Protein AF-A0A1Q9NV64-F1 (afdb_monomer_lite)

pLDDT: mean 74.68, std 22.63, range [25.39, 98.94]

Structure (mmCIF, N/CA/C/O backbone):
data_AF-A0A1Q9NV64-F1
#
_entry.id   AF-A0A1Q9NV64-F1
#
loop_
_atom_site.group_PDB
_atom_site.id
_atom_site.type_symbol
_atom_site.label_atom_id
_atom_site.label_alt_id
_atom_site.label_comp_id
_atom_site.label_asym_id
_atom_site.label_entity_id
_atom_site.label_seq_id
_atom_site.pdbx_PDB_ins_code
_atom_site.Cartn_x
_atom_site.Cartn_y
_atom_site.Cartn_z
_atom_site.occupancy
_atom_site.B_iso_or_equiv
_atom_site.auth_seq_id
_atom_site.auth_comp_id
_atom_site.auth_asym_id
_atom_site.auth_atom_id
_atom_site.pdbx_PDB_model_num
ATOM 1 N N . MET A 1 1 ? 34.411 -0.070 59.088 1.00 30.58 1 MET A N 1
ATOM 2 C CA . MET A 1 1 ? 35.707 0.652 59.044 1.00 30.58 1 MET A CA 1
ATOM 3 C C . MET A 1 1 ? 36.078 0.910 57.579 1.00 30.58 1 MET A C 1
ATOM 5 O O . MET A 1 1 ? 35.508 0.248 56.727 1.00 30.58 1 MET A O 1
ATOM 9 N N . LEU A 1 2 ? 36.934 1.897 57.293 1.00 35.44 2 LEU A N 1
ATOM 10 C CA . LEU A 1 2 ? 37.328 2.406 55.958 1.00 35.44 2 LEU A CA 1
ATOM 11 C C . LEU A 1 2 ? 37.189 1.451 54.741 1.00 35.44 2 LEU A C 1
ATOM 13 O O . LEU A 1 2 ? 38.030 0.587 54.530 1.00 35.44 2 LEU A O 1
ATOM 17 N N . ILE A 1 3 ? 36.227 1.749 53.860 1.00 31.08 3 ILE A N 1
ATOM 18 C CA . ILE A 1 3 ? 36.300 1.490 52.408 1.00 31.08 3 ILE A CA 1
ATOM 19 C C . ILE A 1 3 ? 36.183 2.865 51.733 1.00 31.08 3 ILE A C 1
ATOM 21 O O . ILE A 1 3 ? 35.347 3.683 52.132 1.00 31.08 3 ILE A O 1
ATOM 25 N N . ARG A 1 4 ? 37.067 3.193 50.786 1.00 43.56 4 ARG A N 1
ATOM 26 C CA . ARG A 1 4 ? 37.221 4.554 50.237 1.00 43.56 4 ARG A CA 1
ATOM 27 C C . ARG A 1 4 ? 36.326 4.767 49.010 1.00 43.56 4 ARG A C 1
ATOM 29 O O . ARG A 1 4 ? 35.894 3.837 48.338 1.00 43.56 4 ARG A O 1
ATOM 36 N N . LYS A 1 5 ? 36.067 6.037 48.661 1.00 42.47 5 LYS A N 1
ATOM 37 C CA . LYS A 1 5 ? 35.196 6.411 47.522 1.00 42.47 5 LYS A CA 1
ATOM 38 C C . LYS A 1 5 ? 35.651 5.864 46.152 1.00 42.47 5 LYS A C 1
ATOM 40 O O . LYS A 1 5 ? 34.820 5.793 45.253 1.00 42.47 5 LYS A O 1
ATOM 45 N N . ARG A 1 6 ? 36.919 5.456 45.987 1.00 40.50 6 ARG A N 1
ATOM 46 C CA . ARG A 1 6 ? 37.413 4.776 44.769 1.00 40.50 6 ARG A CA 1
ATOM 47 C C . ARG A 1 6 ? 36.852 3.361 44.611 1.00 40.50 6 ARG A C 1
ATOM 49 O O . ARG A 1 6 ? 36.634 2.924 43.487 1.00 40.50 6 ARG A O 1
ATOM 56 N N . ASP A 1 7 ? 36.569 2.672 45.708 1.00 40.97 7 ASP A N 1
ATOM 57 C CA . ASP A 1 7 ? 36.339 1.225 45.683 1.00 40.97 7 ASP A CA 1
ATOM 58 C C . ASP A 1 7 ? 34.917 0.905 45.192 1.00 40.97 7 ASP A C 1
ATOM 60 O O . ASP A 1 7 ? 34.719 -0.028 44.420 1.00 40.97 7 ASP A O 1
ATOM 64 N N . LYS A 1 8 ? 33.939 1.775 45.501 1.00 42.38 8 LYS A N 1
ATOM 65 C CA . LYS A 1 8 ? 32.598 1.731 44.884 1.00 42.38 8 LYS A CA 1
ATOM 66 C C . LYS A 1 8 ? 32.626 1.987 43.371 1.00 42.38 8 LYS A C 1
ATOM 68 O O . LYS A 1 8 ? 31.796 1.439 42.656 1.00 42.38 8 LYS A O 1
ATOM 73 N N . PHE A 1 9 ? 33.571 2.793 42.880 1.00 42.22 9 PHE A N 1
ATOM 74 C CA . PHE A 1 9 ? 33.742 3.029 41.442 1.00 42.22 9 PHE A CA 1
ATOM 75 C C . PHE A 1 9 ? 34.401 1.824 40.756 1.00 42.22 9 PHE A C 1
ATOM 77 O O . PHE A 1 9 ? 34.018 1.466 39.646 1.00 42.22 9 PHE A O 1
ATOM 84 N N . LEU A 1 10 ? 35.338 1.147 41.428 1.00 38.72 10 LEU A N 1
ATOM 85 C CA . LEU A 1 10 ? 35.908 -0.108 40.935 1.00 38.72 10 LEU A CA 1
ATOM 86 C C . LEU A 1 10 ? 34.842 -1.215 40.869 1.00 38.72 10 LEU A C 1
ATOM 88 O O . LEU A 1 10 ? 34.717 -1.873 39.843 1.00 38.72 10 LEU A O 1
ATOM 92 N N . LEU A 1 11 ? 34.028 -1.356 41.922 1.00 41.47 11 LEU A N 1
ATOM 93 C CA . LEU A 1 11 ? 32.942 -2.338 41.993 1.00 41.47 11 LEU A CA 1
ATOM 94 C C . LEU A 1 11 ? 31.877 -2.108 40.906 1.00 41.47 11 LEU A C 1
ATOM 96 O O . LEU A 1 11 ? 31.435 -3.063 40.280 1.00 41.47 11 LEU A O 1
ATOM 100 N N . PHE A 1 12 ? 31.511 -0.849 40.634 1.00 45.53 12 PHE A N 1
ATOM 101 C CA . PHE A 1 12 ? 30.571 -0.497 39.563 1.00 45.53 12 PHE A CA 1
ATOM 102 C C . PHE A 1 12 ? 31.102 -0.869 38.169 1.00 45.53 12 PHE A C 1
ATOM 104 O O . PHE A 1 12 ? 30.381 -1.473 37.379 1.00 45.53 12 PHE A O 1
ATOM 111 N N . ASN A 1 13 ? 32.374 -0.573 37.876 1.00 45.97 13 ASN A N 1
ATOM 112 C CA . ASN A 1 13 ? 32.983 -0.942 36.593 1.00 45.97 13 ASN A CA 1
ATOM 113 C C . ASN A 1 13 ? 33.205 -2.459 36.458 1.00 45.97 13 ASN A C 1
ATOM 115 O O . ASN A 1 13 ? 33.076 -2.987 35.358 1.00 45.97 13 ASN A O 1
ATOM 119 N N . LEU A 1 14 ? 33.487 -3.167 37.558 1.00 44.00 14 LEU A N 1
ATOM 120 C CA . LEU A 1 14 ? 33.519 -4.633 37.584 1.00 44.00 14 LEU A CA 1
ATOM 121 C C . LEU A 1 14 ? 32.141 -5.232 37.283 1.00 44.00 14 LEU A C 1
ATOM 123 O O . LEU A 1 14 ? 32.062 -6.152 36.477 1.00 44.00 14 LEU A O 1
ATOM 127 N N . LEU A 1 15 ? 31.064 -4.682 37.855 1.00 44.50 15 LEU A N 1
ATOM 128 C CA . LEU A 1 15 ? 29.696 -5.110 37.550 1.00 44.50 15 LEU A CA 1
ATOM 129 C C . LEU A 1 15 ? 29.352 -4.878 36.070 1.00 44.50 15 LEU A C 1
ATOM 131 O O . LEU A 1 15 ? 28.811 -5.764 35.416 1.00 44.50 15 LEU A O 1
ATOM 135 N N . LEU A 1 16 ? 29.728 -3.715 35.525 1.00 45.47 16 LEU A N 1
ATOM 136 C CA . LEU A 1 16 ? 29.513 -3.367 34.118 1.00 45.47 16 LEU A CA 1
ATOM 137 C C . LEU A 1 16 ? 30.286 -4.299 33.167 1.00 45.47 16 LEU A C 1
ATOM 139 O O . LEU A 1 16 ? 29.733 -4.756 32.172 1.00 45.47 16 LEU A O 1
ATOM 143 N N . LEU A 1 17 ? 31.540 -4.629 33.497 1.00 44.25 17 LEU A N 1
ATOM 144 C CA . LEU A 1 17 ? 32.340 -5.619 32.769 1.00 44.25 17 LEU A CA 1
ATOM 145 C C . LEU A 1 17 ? 31.746 -7.028 32.862 1.00 44.25 17 LEU A C 1
ATOM 147 O O . LEU A 1 17 ? 31.753 -7.741 31.865 1.00 44.25 17 LEU A O 1
ATOM 151 N N . PHE A 1 18 ? 31.210 -7.424 34.018 1.00 42.00 18 PHE A N 1
ATOM 152 C CA . PHE A 1 18 ? 30.581 -8.734 34.205 1.00 42.00 18 PHE A CA 1
ATOM 153 C C . PHE A 1 18 ? 29.295 -8.867 33.374 1.00 42.00 18 PHE A C 1
ATOM 155 O O . PHE A 1 18 ? 29.099 -9.879 32.706 1.00 42.00 18 PHE A O 1
ATOM 162 N N . LEU A 1 19 ? 28.470 -7.813 33.339 1.00 41.59 19 LEU A N 1
ATOM 163 C CA . LEU A 1 19 ? 27.268 -7.723 32.501 1.00 41.59 19 LEU A CA 1
ATOM 164 C C . LEU A 1 19 ? 27.606 -7.732 31.001 1.00 41.59 19 LEU A C 1
ATOM 166 O O . LEU A 1 19 ? 26.961 -8.448 30.240 1.00 41.59 19 LEU A O 1
ATOM 170 N N . LEU A 1 20 ? 28.651 -7.010 30.578 1.00 40.97 20 LEU A N 1
ATOM 171 C CA . LEU A 1 20 ? 29.162 -7.062 29.200 1.00 40.97 20 LEU A CA 1
ATOM 172 C C . LEU A 1 20 ? 29.703 -8.452 28.831 1.00 40.97 20 LEU A C 1
ATOM 174 O O . LEU A 1 20 ? 29.492 -8.921 27.716 1.00 40.97 20 LEU A O 1
ATOM 178 N N . PHE A 1 21 ? 30.381 -9.140 29.752 1.00 33.25 21 PHE A N 1
ATOM 179 C CA . PHE A 1 21 ? 30.866 -10.499 29.502 1.00 33.25 21 PHE A CA 1
ATOM 180 C C . PHE A 1 21 ? 29.708 -11.499 29.383 1.00 33.25 21 PHE A C 1
ATOM 182 O O . PHE A 1 21 ? 29.750 -12.385 28.529 1.00 33.25 21 PHE A O 1
ATOM 189 N N . PHE A 1 22 ? 28.651 -11.321 30.184 1.00 34.50 22 PHE A N 1
ATOM 190 C CA . PHE A 1 22 ? 27.425 -12.108 30.078 1.00 34.50 22 PHE A CA 1
ATOM 191 C C . PHE A 1 22 ? 26.665 -11.841 28.776 1.00 34.50 22 PHE A C 1
ATOM 193 O O . PHE A 1 22 ? 26.280 -12.810 28.133 1.00 34.50 22 PHE A O 1
ATOM 200 N N . SER A 1 23 ? 26.516 -10.592 28.318 1.00 34.16 23 SER A N 1
ATOM 201 C CA . SER A 1 23 ? 25.838 -10.313 27.039 1.00 34.16 23 SER A CA 1
ATOM 202 C C . SER A 1 23 ? 26.627 -10.821 25.823 1.00 34.16 23 SER A C 1
ATOM 204 O O . SER A 1 23 ? 26.041 -11.292 24.848 1.00 34.16 23 SER A O 1
ATOM 206 N N . ILE A 1 24 ? 27.963 -10.822 25.887 1.00 31.94 24 ILE A N 1
ATOM 207 C CA . ILE A 1 24 ? 28.831 -11.419 24.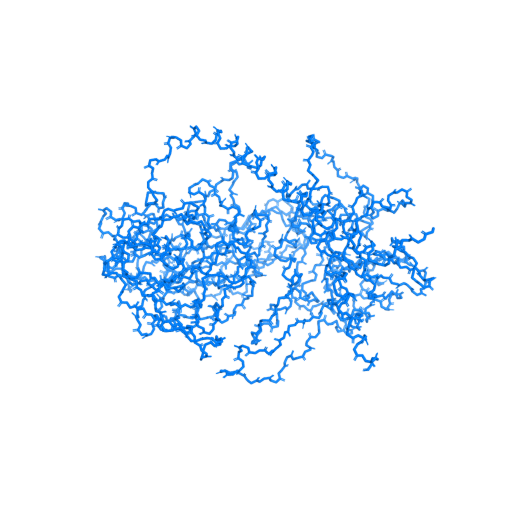855 1.00 31.94 24 ILE A CA 1
ATOM 208 C C . ILE A 1 24 ? 28.768 -12.959 24.872 1.00 31.94 24 ILE A C 1
ATOM 210 O O . ILE A 1 24 ? 28.974 -13.590 23.833 1.00 31.94 24 ILE A O 1
ATOM 214 N N . GLN A 1 25 ? 28.462 -13.592 26.013 1.00 27.61 25 GLN A N 1
ATOM 215 C CA . GLN A 1 25 ? 28.194 -15.033 26.057 1.00 27.61 25 GLN A CA 1
ATOM 216 C C . GLN A 1 25 ? 26.749 -15.388 25.689 1.00 27.61 25 GLN A C 1
ATOM 218 O O . GLN A 1 25 ? 26.573 -16.343 24.936 1.00 27.61 25 GLN A O 1
ATOM 223 N N . SER A 1 26 ? 25.734 -14.627 26.116 1.00 31.95 26 SER A N 1
ATOM 224 C CA . SER A 1 26 ? 24.334 -14.880 25.748 1.00 31.95 26 SER A CA 1
ATOM 225 C C . SER A 1 26 ? 24.155 -14.771 24.239 1.00 31.95 26 SER A C 1
ATOM 227 O O . SER A 1 26 ? 23.752 -15.746 23.618 1.00 31.95 26 SER A O 1
ATOM 229 N N . THR A 1 27 ? 24.632 -13.691 23.613 1.00 30.33 27 THR A N 1
ATOM 230 C CA . THR A 1 27 ? 24.598 -13.540 22.147 1.00 30.33 27 THR A CA 1
ATOM 231 C C . THR A 1 27 ? 25.355 -14.651 21.409 1.00 30.33 27 THR A C 1
ATOM 233 O O . THR A 1 27 ? 24.930 -15.062 20.331 1.00 30.33 27 THR A O 1
ATOM 236 N N . ARG A 1 28 ? 26.434 -15.212 21.980 1.00 26.98 28 ARG A N 1
ATOM 237 C CA . ARG A 1 28 ? 27.161 -16.380 21.429 1.00 26.98 28 ARG A CA 1
ATOM 238 C C . ARG A 1 28 ? 26.482 -17.733 21.668 1.00 26.98 28 ARG A C 1
ATOM 240 O O . ARG A 1 28 ? 26.817 -18.694 20.978 1.00 26.98 28 ARG A O 1
ATOM 247 N N . VAL A 1 29 ? 25.569 -17.830 22.629 1.00 26.94 29 VAL A N 1
ATOM 248 C CA . VAL A 1 29 ? 24.761 -19.030 22.892 1.00 26.94 29 VAL A CA 1
ATOM 249 C C . VAL A 1 29 ? 23.462 -18.965 22.089 1.00 26.94 29 VAL A C 1
ATOM 251 O O . VAL A 1 29 ? 23.158 -19.908 21.366 1.00 26.94 29 VAL A O 1
ATOM 254 N N . GLU A 1 30 ? 22.758 -17.834 22.116 1.00 32.31 30 GLU A N 1
ATOM 255 C CA . GLU A 1 30 ? 21.553 -17.569 21.326 1.00 32.31 30 GLU A CA 1
ATOM 256 C C . GLU A 1 30 ? 21.836 -17.688 19.830 1.00 32.31 30 GLU A C 1
ATOM 258 O O . GLU A 1 30 ? 21.158 -18.462 19.166 1.00 32.31 30 GLU A O 1
ATOM 263 N N . SER A 1 31 ? 22.893 -17.059 19.296 1.00 29.11 31 SER A N 1
ATOM 264 C CA . SER A 1 31 ? 23.258 -17.232 17.876 1.00 29.11 31 SER A CA 1
ATOM 265 C C . SER A 1 31 ? 23.547 -18.687 17.494 1.00 29.11 31 SER A C 1
ATOM 267 O O . SER A 1 31 ? 23.343 -19.054 16.341 1.00 29.11 31 SER A O 1
ATOM 269 N N . LYS A 1 32 ? 23.961 -19.535 18.445 1.00 26.30 32 LYS A N 1
ATOM 270 C CA . LYS A 1 32 ? 24.236 -20.961 18.217 1.00 26.30 32 LYS A CA 1
ATOM 271 C C . LYS A 1 32 ? 22.990 -21.846 18.350 1.00 26.30 32 LYS A C 1
ATOM 273 O O . LYS A 1 32 ? 22.885 -22.840 17.638 1.00 26.30 32 LYS A O 1
ATOM 278 N N . TYR A 1 33 ? 22.036 -21.481 19.207 1.00 25.47 33 TYR A N 1
ATOM 279 C CA . TYR A 1 33 ? 20.731 -22.148 19.284 1.00 25.47 33 TYR A CA 1
ATOM 280 C C . TYR A 1 33 ? 19.790 -21.715 18.152 1.00 25.47 33 TYR A C 1
ATOM 282 O O . TYR A 1 33 ? 19.142 -22.578 17.569 1.00 25.47 33 TYR A O 1
ATOM 290 N N . PHE A 1 34 ? 19.785 -20.435 17.763 1.00 30.06 34 PHE A N 1
ATOM 291 C CA . PHE A 1 34 ? 19.057 -19.950 16.585 1.00 30.06 34 PHE A CA 1
ATOM 292 C C . PHE A 1 34 ? 19.607 -20.543 15.282 1.00 30.06 34 PHE A C 1
ATOM 294 O O . PHE A 1 34 ? 18.809 -20.946 14.445 1.00 30.06 34 PHE A O 1
ATOM 301 N N . TYR A 1 35 ? 20.931 -20.701 15.121 1.00 27.77 35 TYR A N 1
ATOM 302 C CA . TYR A 1 35 ? 21.476 -21.448 13.972 1.00 27.77 35 TYR A CA 1
ATOM 303 C C . TYR A 1 35 ? 21.027 -22.915 13.952 1.00 27.77 35 TYR A C 1
ATOM 305 O O . TYR A 1 35 ? 20.843 -23.491 12.886 1.00 27.77 35 TYR A O 1
ATOM 313 N N . ASN A 1 36 ? 20.842 -23.543 15.117 1.00 26.81 36 ASN A N 1
ATOM 314 C CA . ASN A 1 36 ? 20.408 -24.937 15.178 1.00 26.81 36 ASN A CA 1
ATOM 315 C C . ASN A 1 36 ? 18.894 -25.105 14.973 1.00 26.81 36 ASN A C 1
ATOM 317 O O . ASN A 1 36 ? 18.487 -26.112 14.400 1.00 26.81 36 ASN A O 1
ATOM 321 N N . SER A 1 37 ? 18.053 -24.143 15.369 1.00 28.64 37 SER A N 1
ATOM 322 C CA . SER A 1 37 ? 16.619 -24.180 15.048 1.00 28.64 37 SER A CA 1
ATOM 323 C C . SER A 1 37 ? 16.346 -23.841 13.579 1.00 28.64 37 SER A C 1
ATOM 325 O O . SER A 1 37 ? 15.521 -24.513 12.956 1.00 28.64 37 SER A O 1
ATOM 327 N N . THR A 1 38 ? 17.084 -22.895 12.982 1.00 33.00 38 THR A N 1
ATOM 328 C CA . THR A 1 38 ? 17.026 -22.660 11.529 1.00 33.00 38 THR A CA 1
ATOM 329 C C . THR A 1 38 ? 17.608 -23.827 10.737 1.00 33.00 38 THR A C 1
ATOM 331 O O . THR A 1 38 ? 17.050 -24.151 9.695 1.00 33.00 38 THR A O 1
ATOM 334 N N . ASN A 1 39 ? 18.629 -24.532 11.240 1.00 31.88 39 ASN A N 1
ATOM 335 C CA . ASN A 1 39 ? 19.082 -25.791 10.639 1.00 31.88 39 ASN A CA 1
ATOM 336 C C . ASN A 1 39 ? 18.040 -26.916 10.764 1.00 31.88 39 ASN A C 1
ATOM 338 O O . ASN A 1 39 ? 17.852 -27.637 9.800 1.00 31.88 39 ASN A O 1
ATOM 342 N N . LEU A 1 40 ? 17.317 -27.069 11.880 1.00 28.73 40 LEU A N 1
ATOM 343 C CA . LEU A 1 40 ? 16.326 -28.153 12.037 1.00 28.73 40 LEU A CA 1
ATOM 344 C C . LEU A 1 40 ? 15.044 -27.945 11.211 1.00 28.73 40 LEU A C 1
ATOM 346 O O . LEU A 1 40 ? 14.474 -28.910 10.698 1.00 28.73 40 LEU A O 1
ATOM 350 N N . LEU A 1 41 ? 14.598 -26.698 11.033 1.00 31.91 41 LEU A N 1
ATOM 351 C CA . LEU A 1 41 ? 13.587 -26.368 10.017 1.00 31.91 41 LEU A CA 1
ATOM 352 C C . LEU A 1 41 ? 14.187 -26.484 8.607 1.00 31.91 41 LEU A C 1
ATOM 354 O O . LEU A 1 41 ? 13.574 -27.072 7.716 1.00 31.91 41 LEU A O 1
ATOM 358 N N . GLY A 1 42 ? 15.423 -26.016 8.435 1.00 32.97 42 GLY A N 1
ATOM 359 C CA . GLY A 1 42 ? 16.207 -26.114 7.210 1.00 32.97 42 GLY A CA 1
ATOM 360 C C . GLY A 1 42 ? 16.445 -27.546 6.728 1.00 32.97 42 GLY A C 1
ATOM 361 O O . GLY A 1 42 ? 16.457 -27.749 5.527 1.00 32.97 42 GLY A O 1
ATOM 362 N N . GLU A 1 43 ? 16.551 -28.548 7.603 1.00 31.62 43 GLU A N 1
ATOM 363 C CA . GLU A 1 43 ? 16.719 -29.970 7.255 1.00 31.62 43 GLU A CA 1
ATOM 364 C C . GLU A 1 43 ? 15.408 -30.639 6.816 1.00 31.62 43 GLU A C 1
ATOM 366 O O . GLU A 1 43 ? 15.414 -31.570 6.005 1.00 31.62 43 GLU A O 1
ATOM 371 N N . LYS A 1 44 ? 14.259 -30.154 7.303 1.00 30.80 44 LYS A N 1
ATOM 372 C CA . LYS A 1 44 ? 12.954 -30.570 6.767 1.00 30.80 44 LYS A CA 1
ATOM 373 C C . LYS A 1 44 ? 12.623 -29.882 5.448 1.00 30.80 44 LYS A C 1
ATOM 375 O O . LYS A 1 44 ? 11.985 -30.501 4.605 1.00 30.80 44 LYS A O 1
ATOM 380 N N . ILE A 1 45 ? 13.075 -28.644 5.254 1.00 37.97 45 ILE A N 1
ATOM 381 C CA . ILE A 1 45 ? 12.877 -27.896 4.007 1.00 37.97 45 ILE A CA 1
ATOM 382 C C . ILE A 1 45 ? 13.938 -28.278 2.953 1.00 37.97 45 ILE A C 1
ATOM 384 O O . ILE A 1 45 ? 13.632 -28.287 1.764 1.00 37.97 45 ILE A O 1
ATOM 388 N N . SER A 1 46 ? 15.157 -28.678 3.337 1.00 34.78 46 SER A N 1
ATOM 389 C CA . SER A 1 46 ? 16.241 -29.025 2.400 1.00 34.78 46 SER A CA 1
ATOM 390 C C . SER A 1 46 ? 15.895 -30.225 1.527 1.00 34.78 46 SER A C 1
ATOM 392 O O . SER A 1 46 ? 16.115 -30.174 0.320 1.00 34.78 46 SER A O 1
ATOM 394 N N . ASN A 1 47 ? 15.274 -31.257 2.102 1.00 30.36 47 ASN A N 1
ATOM 395 C CA . ASN A 1 47 ? 14.795 -32.426 1.359 1.00 30.36 47 ASN A CA 1
ATOM 396 C C . ASN A 1 47 ? 13.709 -32.080 0.318 1.00 30.36 47 ASN A C 1
ATOM 398 O O . ASN A 1 47 ? 13.502 -32.852 -0.615 1.00 30.36 47 ASN A O 1
ATOM 402 N N . THR A 1 48 ? 13.066 -30.912 0.428 1.00 34.84 48 THR A N 1
ATOM 403 C CA . THR A 1 48 ? 12.168 -30.352 -0.596 1.00 34.84 48 THR A CA 1
ATOM 404 C C . THR A 1 48 ? 12.928 -29.436 -1.566 1.00 34.84 48 THR A C 1
ATOM 406 O O . THR A 1 48 ? 12.745 -29.528 -2.779 1.00 34.84 48 THR A O 1
ATOM 409 N N . ASN A 1 49 ? 13.844 -28.598 -1.063 1.00 33.50 49 ASN A N 1
ATOM 410 C CA . ASN A 1 49 ? 14.673 -27.690 -1.871 1.00 33.50 49 ASN A CA 1
ATOM 411 C C . ASN A 1 49 ? 15.581 -28.426 -2.869 1.00 33.50 49 ASN A C 1
ATOM 413 O O . ASN A 1 49 ? 15.820 -27.908 -3.957 1.00 33.50 49 ASN A O 1
ATOM 417 N N . VAL A 1 50 ? 16.049 -29.634 -2.532 1.00 34.62 50 VAL A N 1
ATOM 418 C CA . VAL A 1 50 ? 16.859 -30.501 -3.414 1.00 34.62 50 VAL A CA 1
ATOM 419 C C . VAL A 1 50 ? 16.150 -30.824 -4.740 1.00 34.62 50 VAL A C 1
ATOM 421 O O . VAL A 1 50 ? 16.822 -31.122 -5.721 1.00 34.62 50 VAL A O 1
ATOM 424 N N . ILE A 1 51 ? 14.818 -30.716 -4.805 1.00 34.78 51 ILE A N 1
ATOM 425 C CA . ILE A 1 51 ? 14.021 -30.978 -6.018 1.00 34.78 51 ILE A CA 1
ATOM 426 C C . ILE A 1 51 ? 13.730 -29.687 -6.816 1.00 34.78 51 ILE A C 1
ATOM 428 O O . ILE A 1 51 ? 13.356 -29.759 -7.983 1.00 34.78 51 ILE A O 1
ATOM 432 N N . LEU A 1 52 ? 13.905 -28.497 -6.226 1.00 42.28 52 LEU A N 1
ATOM 433 C CA . LEU A 1 52 ? 13.456 -27.220 -6.814 1.00 42.28 52 LEU A CA 1
ATOM 434 C C . LEU A 1 52 ? 14.565 -26.169 -7.001 1.00 42.28 52 LEU A C 1
ATOM 436 O O . LEU A 1 52 ? 14.290 -25.047 -7.434 1.00 42.28 52 LEU A O 1
ATOM 440 N N . GLN A 1 53 ? 15.825 -26.534 -6.754 1.00 39.84 53 GLN A N 1
ATOM 441 C CA . GLN A 1 53 ? 16.990 -25.673 -6.998 1.00 39.84 53 GLN A CA 1
ATOM 442 C C . GLN A 1 53 ? 17.306 -25.445 -8.495 1.00 39.84 53 GLN A C 1
ATOM 444 O O . GLN A 1 53 ? 18.202 -24.666 -8.811 1.00 39.84 53 GLN A O 1
ATOM 449 N N . GLU A 1 54 ? 16.582 -26.096 -9.413 1.00 45.03 54 GLU A N 1
ATOM 450 C CA . GLU A 1 54 ? 16.856 -26.066 -10.860 1.00 45.03 54 GLU A CA 1
ATOM 451 C C . GLU A 1 54 ? 16.253 -24.861 -11.613 1.00 45.03 54 GLU A C 1
ATOM 453 O O . GLU A 1 54 ? 16.706 -24.554 -12.714 1.00 45.03 54 GLU A O 1
ATOM 458 N N . SER A 1 55 ? 15.250 -24.161 -11.060 1.00 58.28 55 SER A N 1
ATOM 459 C CA . SER A 1 55 ? 14.560 -23.074 -11.787 1.00 58.28 55 SER A CA 1
ATOM 460 C C . SER A 1 55 ? 15.207 -21.698 -11.589 1.00 58.28 55 SER A C 1
ATOM 462 O O . SER A 1 55 ? 15.356 -21.203 -10.466 1.00 58.28 55 SER A O 1
ATOM 464 N N . SER A 1 56 ? 15.558 -21.036 -12.694 1.00 83.81 56 SER A N 1
ATOM 465 C CA . SER A 1 56 ? 16.191 -19.715 -12.668 1.00 83.81 56 SER A CA 1
ATOM 466 C C . SER A 1 56 ? 15.221 -18.611 -12.234 1.00 83.81 56 SER A C 1
ATOM 468 O O . SER A 1 56 ? 14.006 -18.700 -12.423 1.00 83.81 56 SER A O 1
ATOM 470 N N . LEU A 1 57 ? 15.757 -17.497 -11.726 1.00 89.19 57 LEU A N 1
ATOM 471 C CA . LEU A 1 57 ? 14.960 -16.327 -11.328 1.00 89.19 57 LEU A CA 1
ATOM 472 C C . LEU A 1 57 ? 14.051 -15.811 -12.463 1.00 89.19 57 LEU A C 1
ATOM 474 O O . LEU A 1 57 ? 12.919 -15.397 -12.221 1.00 89.19 57 LEU A O 1
ATOM 478 N N . ARG A 1 58 ? 14.514 -15.910 -13.719 1.00 93.69 58 ARG A N 1
ATOM 479 C CA . ARG A 1 58 ? 13.748 -15.536 -14.920 1.00 93.69 58 ARG A CA 1
ATOM 480 C C . ARG A 1 58 ? 12.566 -16.490 -15.200 1.00 93.69 58 ARG A C 1
ATOM 482 O O . ARG A 1 58 ? 11.613 -16.093 -15.868 1.00 93.69 58 ARG A O 1
ATOM 489 N N . GLU A 1 59 ? 12.589 -17.726 -14.704 1.00 93.06 59 GLU A N 1
ATOM 490 C CA . GLU A 1 59 ? 11.499 -18.714 -14.839 1.00 93.06 59 GLU A CA 1
ATOM 491 C C . GLU A 1 59 ? 10.510 -18.667 -13.672 1.00 93.06 59 GLU A C 1
ATOM 493 O O . GLU A 1 59 ? 9.323 -18.952 -13.858 1.00 93.06 59 GLU A O 1
ATOM 498 N N . GLN A 1 60 ? 10.968 -18.254 -12.489 1.00 91.00 60 GLN A N 1
ATOM 499 C CA . GLN A 1 60 ? 10.118 -18.022 -11.319 1.00 91.00 60 GLN A CA 1
ATOM 500 C C . GLN A 1 60 ? 9.063 -16.944 -11.626 1.00 91.00 60 GLN A C 1
ATOM 502 O O . GLN A 1 60 ? 7.870 -17.237 -11.580 1.00 91.00 60 GLN A O 1
ATOM 507 N N . ILE A 1 61 ? 9.495 -15.767 -12.097 1.00 95.06 61 ILE A N 1
ATOM 508 C CA . ILE A 1 61 ? 8.624 -14.626 -12.468 1.00 95.06 61 ILE A CA 1
ATOM 509 C C . ILE A 1 61 ? 8.095 -14.664 -13.921 1.00 95.06 61 ILE A C 1
ATOM 511 O O . ILE A 1 61 ? 7.580 -13.673 -14.438 1.00 95.06 61 ILE A O 1
ATOM 515 N N . LYS A 1 62 ? 8.237 -15.806 -14.613 1.00 96.31 62 LYS A N 1
ATOM 516 C CA . LYS A 1 62 ? 7.721 -16.055 -15.980 1.00 96.31 62 LYS A CA 1
ATOM 517 C C . LYS A 1 62 ? 8.183 -15.057 -17.058 1.00 96.31 62 LYS A C 1
ATOM 519 O O . LYS A 1 62 ? 7.457 -14.789 -18.006 1.00 96.31 62 LYS A O 1
ATOM 524 N N . VAL A 1 63 ? 9.403 -14.529 -16.959 1.00 96.44 63 VAL A N 1
ATOM 525 C CA . VAL A 1 63 ? 9.964 -13.581 -17.949 1.00 96.44 63 VAL A CA 1
ATOM 526 C C . VAL A 1 63 ? 10.901 -14.244 -18.967 1.00 96.44 63 VAL A C 1
ATOM 528 O O . VAL A 1 63 ? 11.037 -13.747 -20.084 1.00 96.44 63 VAL A O 1
ATOM 531 N N . LYS A 1 64 ? 11.501 -15.405 -18.652 1.00 95.94 64 LYS A N 1
ATOM 532 C CA . LYS A 1 64 ? 12.413 -16.121 -19.569 1.00 95.94 64 LYS A CA 1
ATOM 533 C C . LYS A 1 64 ? 11.767 -16.400 -20.930 1.00 95.94 64 LYS A C 1
ATOM 535 O O . LYS A 1 64 ? 12.377 -16.121 -21.954 1.00 95.94 64 LYS A O 1
ATOM 540 N N . SER A 1 65 ? 10.513 -16.852 -20.944 1.00 95.88 65 SER A N 1
ATOM 541 C CA . SER A 1 65 ? 9.750 -17.147 -22.165 1.00 95.88 65 SER A CA 1
ATOM 542 C C . SER A 1 65 ? 9.467 -15.920 -23.044 1.00 95.88 65 SER A C 1
ATOM 544 O O . SER A 1 65 ? 9.064 -16.082 -24.194 1.00 95.88 65 SER A O 1
ATOM 546 N N . LEU A 1 66 ? 9.668 -14.700 -22.534 1.00 97.56 66 LEU A N 1
ATOM 547 C CA . LEU A 1 66 ? 9.620 -13.460 -23.310 1.00 97.56 66 LEU A CA 1
ATOM 548 C C . LEU A 1 66 ? 11.001 -13.105 -23.875 1.00 97.56 66 LEU A C 1
ATOM 550 O O . LEU A 1 66 ? 11.108 -12.747 -25.046 1.00 97.56 66 LEU A O 1
ATOM 554 N N . ILE A 1 67 ? 12.061 -13.304 -23.089 1.00 96.38 67 ILE A N 1
ATOM 555 C CA . ILE A 1 67 ? 13.456 -13.140 -23.532 1.00 96.38 67 ILE A CA 1
ATOM 556 C C . ILE A 1 67 ? 13.777 -14.134 -24.658 1.00 96.38 67 ILE A C 1
ATOM 558 O O . ILE A 1 67 ? 14.336 -13.739 -25.679 1.00 96.38 67 ILE A O 1
ATOM 562 N N . ASP A 1 68 ? 13.322 -15.384 -24.535 1.00 95.81 68 ASP A N 1
ATOM 563 C CA . ASP A 1 68 ? 13.426 -16.424 -25.569 1.00 95.81 68 ASP A CA 1
ATOM 564 C C . ASP A 1 68 ? 12.656 -16.057 -26.863 1.00 95.81 68 ASP A C 1
ATOM 566 O O . ASP A 1 68 ? 13.028 -16.499 -27.948 1.00 95.81 68 ASP A O 1
ATOM 570 N N . LYS A 1 69 ? 11.607 -15.217 -26.773 1.00 96.44 69 LYS A N 1
ATOM 571 C CA . LYS A 1 69 ? 10.864 -14.642 -27.920 1.00 96.44 69 LYS A CA 1
ATOM 572 C C . LYS A 1 69 ? 11.538 -13.387 -28.514 1.00 96.44 69 LYS A C 1
ATOM 574 O O . LYS A 1 69 ? 11.006 -12.817 -29.465 1.00 96.44 69 LYS A O 1
ATOM 579 N N . GLY A 1 70 ? 12.675 -12.934 -27.974 1.00 96.62 70 GLY A N 1
ATOM 580 C CA . GLY A 1 70 ? 13.370 -11.710 -28.402 1.00 96.62 70 GLY A CA 1
ATOM 581 C C . GLY A 1 70 ? 12.929 -10.423 -27.687 1.00 96.62 70 GLY A C 1
ATOM 582 O O . GLY A 1 70 ? 13.256 -9.326 -28.145 1.00 96.62 70 GLY A O 1
ATOM 583 N N . TYR A 1 71 ? 12.202 -10.525 -26.570 1.00 98.12 71 TYR A N 1
ATOM 584 C CA . TYR A 1 71 ? 11.797 -9.388 -25.736 1.00 98.12 71 TYR A CA 1
ATOM 585 C C . TYR A 1 71 ? 12.717 -9.300 -24.511 1.00 98.12 71 TYR A C 1
ATOM 587 O O . TYR A 1 71 ? 12.546 -10.011 -23.526 1.00 98.12 71 TYR A O 1
ATOM 595 N N . ASN A 1 72 ? 13.742 -8.455 -24.591 1.00 96.56 72 ASN A N 1
ATOM 596 C CA . ASN A 1 72 ? 14.868 -8.402 -23.647 1.00 96.56 72 ASN A CA 1
ATOM 597 C C . ASN A 1 72 ? 15.068 -7.019 -22.988 1.00 96.56 72 ASN A C 1
ATOM 599 O O . ASN A 1 72 ? 16.057 -6.825 -22.279 1.00 96.56 72 ASN A O 1
ATOM 603 N N . GLY A 1 73 ? 14.185 -6.052 -23.261 1.00 98.12 73 GLY A N 1
ATOM 604 C CA . GLY A 1 73 ? 14.324 -4.657 -22.831 1.00 98.12 73 GLY A CA 1
ATOM 605 C C . GLY A 1 73 ? 15.014 -3.716 -23.828 1.00 98.12 73 GLY A C 1
ATOM 606 O O . GLY A 1 73 ? 15.131 -2.529 -23.537 1.00 98.12 73 GLY A O 1
ATOM 607 N N . SER A 1 74 ? 15.451 -4.186 -25.003 1.00 97.94 74 SER A N 1
ATOM 608 C CA . SER A 1 74 ? 16.182 -3.339 -25.958 1.00 97.94 74 SER A CA 1
ATOM 609 C C . SER A 1 74 ? 15.411 -2.100 -26.413 1.00 97.94 74 SER A C 1
ATOM 611 O O . SER A 1 74 ? 14.263 -2.166 -26.857 1.00 97.94 74 SER A O 1
ATOM 613 N N . GLY A 1 75 ? 16.087 -0.951 -26.311 1.00 96.88 75 GLY A N 1
ATOM 614 C CA . GLY A 1 75 ? 15.533 0.368 -26.605 1.00 96.88 75 GLY A CA 1
ATOM 615 C C . GLY A 1 75 ? 14.678 0.970 -25.484 1.00 96.88 75 GLY A C 1
ATOM 616 O O . GLY A 1 75 ? 14.001 1.967 -25.739 1.00 96.88 75 GLY A O 1
ATOM 617 N N . ILE A 1 76 ? 14.680 0.386 -24.282 1.00 98.62 76 ILE A N 1
ATOM 618 C CA . ILE A 1 76 ? 14.042 0.931 -23.077 1.00 98.62 76 ILE A CA 1
ATOM 619 C C . ILE A 1 76 ? 15.125 1.446 -22.124 1.00 98.62 76 ILE A C 1
ATOM 621 O O . ILE A 1 76 ? 16.120 0.763 -21.887 1.00 98.62 76 ILE A O 1
ATOM 625 N N . LYS A 1 77 ? 14.907 2.635 -21.552 1.00 98.69 77 LYS A N 1
ATOM 626 C CA . LYS A 1 77 ? 15.773 3.230 -20.525 1.00 98.69 77 LYS A CA 1
ATOM 627 C C . LYS A 1 77 ? 15.137 3.110 -19.142 1.00 98.69 77 LYS A C 1
ATOM 629 O O . LYS A 1 77 ? 13.984 3.520 -18.967 1.00 98.69 77 LYS A O 1
ATOM 634 N N . ILE A 1 78 ? 15.910 2.646 -18.164 1.00 98.88 78 ILE A N 1
ATOM 635 C CA . ILE A 1 78 ? 15.533 2.579 -16.748 1.00 98.88 78 ILE A CA 1
ATOM 636 C C . ILE A 1 78 ? 16.350 3.608 -15.954 1.00 98.88 78 ILE A C 1
ATOM 638 O O . ILE A 1 78 ? 17.579 3.551 -15.916 1.00 98.88 78 ILE A O 1
ATOM 642 N N . GLY A 1 79 ? 15.675 4.550 -15.301 1.00 98.81 79 GLY A N 1
ATOM 643 C CA . GLY A 1 79 ? 16.277 5.420 -14.296 1.00 98.81 79 GLY A CA 1
ATOM 644 C C . GLY A 1 79 ? 16.457 4.671 -12.975 1.00 98.81 79 GLY A C 1
ATOM 645 O O . GLY A 1 79 ? 15.487 4.132 -12.451 1.00 98.81 79 GLY A O 1
ATOM 646 N N . ILE A 1 80 ? 17.671 4.643 -12.427 1.00 98.31 80 ILE A N 1
ATOM 647 C CA . ILE A 1 80 ? 17.979 4.028 -11.125 1.00 98.31 80 ILE A CA 1
ATOM 648 C C . ILE A 1 80 ? 18.307 5.147 -10.131 1.00 98.31 80 ILE A C 1
ATOM 650 O O . ILE A 1 80 ? 19.339 5.803 -10.277 1.00 98.31 80 ILE A O 1
ATOM 654 N N . ILE A 1 81 ? 17.437 5.379 -9.143 1.00 96.19 81 ILE A N 1
ATOM 655 C CA . ILE A 1 81 ? 17.642 6.373 -8.073 1.00 96.19 81 ILE A CA 1
ATOM 656 C C . ILE A 1 81 ? 18.163 5.639 -6.832 1.00 96.19 81 ILE A C 1
ATOM 658 O O . ILE A 1 81 ? 17.390 4.984 -6.136 1.00 96.19 81 ILE A O 1
ATOM 662 N N . ASP A 1 82 ? 19.478 5.699 -6.593 1.00 93.69 82 ASP A N 1
ATOM 663 C CA . ASP A 1 82 ? 20.158 4.838 -5.607 1.00 93.69 82 ASP A CA 1
ATOM 664 C C . ASP A 1 82 ? 21.551 5.391 -5.187 1.00 93.69 82 ASP A C 1
ATOM 666 O O . ASP A 1 82 ? 21.811 6.595 -5.289 1.00 93.69 82 ASP A O 1
ATOM 670 N N . THR A 1 83 ? 22.474 4.549 -4.704 1.00 91.38 83 THR A N 1
ATOM 671 C CA . THR A 1 83 ? 23.851 4.901 -4.290 1.00 91.38 83 THR A CA 1
ATOM 672 C C . THR A 1 83 ? 24.815 5.177 -5.453 1.00 91.38 83 THR A C 1
ATOM 674 O O . THR A 1 83 ? 26.004 5.417 -5.222 1.00 91.38 83 THR A O 1
ATOM 677 N N . GLY A 1 84 ? 24.323 5.199 -6.694 1.00 92.00 84 GLY A N 1
ATOM 678 C CA . GLY A 1 84 ? 25.114 5.176 -7.930 1.00 92.00 84 GLY A CA 1
ATOM 679 C C . GLY A 1 84 ? 25.247 3.753 -8.484 1.00 92.00 84 GLY A C 1
ATOM 680 O O . GLY A 1 84 ? 24.726 2.809 -7.902 1.00 92.00 84 GLY A O 1
ATOM 681 N N . VAL A 1 85 ? 25.953 3.576 -9.601 1.00 94.62 85 VAL A N 1
ATOM 682 C CA . VAL A 1 85 ? 26.207 2.251 -10.207 1.00 94.62 85 VAL A CA 1
ATOM 683 C C . VAL A 1 85 ? 27.683 2.162 -10.577 1.00 94.62 85 VAL A C 1
ATOM 685 O O . VAL A 1 85 ? 28.199 3.111 -11.159 1.00 94.62 85 VAL A O 1
ATOM 688 N N . ASN A 1 86 ? 28.379 1.062 -10.262 1.00 93.44 86 ASN A N 1
ATOM 689 C CA . ASN A 1 86 ? 29.732 0.834 -10.783 1.00 93.44 86 ASN A CA 1
ATOM 690 C C . ASN A 1 86 ? 29.661 0.516 -12.284 1.00 93.44 86 ASN A C 1
ATOM 692 O O . ASN A 1 86 ? 29.450 -0.631 -12.683 1.00 93.44 86 ASN A O 1
ATOM 696 N N . SER A 1 87 ? 29.878 1.536 -13.112 1.00 93.00 87 SER A N 1
ATOM 697 C CA . SER A 1 87 ? 29.811 1.454 -14.576 1.00 93.00 87 SER A CA 1
ATOM 698 C C . SER A 1 87 ? 30.799 0.464 -15.213 1.00 93.00 87 SER A C 1
ATOM 700 O O . SER A 1 87 ? 30.580 0.018 -16.338 1.00 93.00 87 SER A O 1
ATOM 702 N N . ASN A 1 88 ? 31.852 0.072 -14.489 1.00 93.50 88 ASN A N 1
ATOM 703 C CA . ASN A 1 88 ? 32.922 -0.802 -14.977 1.00 93.50 88 ASN A CA 1
ATOM 704 C C . ASN A 1 88 ? 32.687 -2.298 -14.679 1.00 93.50 88 ASN A C 1
ATOM 706 O O . ASN A 1 88 ? 33.516 -3.129 -15.056 1.00 93.50 88 ASN A O 1
ATOM 710 N N . HIS A 1 89 ? 31.593 -2.667 -14.001 1.00 95.81 89 HIS A N 1
ATOM 711 C CA . HIS A 1 89 ? 31.272 -4.073 -13.735 1.00 95.81 89 HIS A CA 1
ATOM 712 C C . HIS A 1 89 ? 30.870 -4.815 -15.028 1.00 95.81 89 HIS A C 1
ATOM 714 O O . HIS A 1 89 ? 30.133 -4.283 -15.860 1.00 95.81 89 HIS A O 1
ATOM 720 N N . SER A 1 90 ? 31.307 -6.069 -15.188 1.00 96.06 90 SER A N 1
ATOM 721 C CA . SER A 1 90 ? 31.103 -6.898 -16.393 1.00 96.06 90 SER A CA 1
ATOM 722 C C . SER A 1 90 ? 29.642 -6.997 -16.859 1.00 96.06 90 SER A C 1
ATOM 724 O O . SER A 1 90 ? 29.365 -6.959 -18.057 1.00 96.06 90 SER A O 1
ATOM 726 N N . GLU A 1 91 ? 28.702 -7.060 -15.916 1.00 96.38 91 GLU A N 1
ATOM 727 C CA . GLU A 1 91 ? 27.251 -7.053 -16.165 1.00 96.38 91 GLU A CA 1
ATOM 728 C C . GLU A 1 91 ? 26.721 -5.811 -16.918 1.00 96.38 91 GLU A C 1
ATOM 730 O O . GLU A 1 91 ? 25.645 -5.898 -17.515 1.00 96.38 91 GLU A O 1
ATOM 735 N N . PHE A 1 92 ? 27.444 -4.681 -16.913 1.00 96.50 92 PHE A N 1
ATOM 736 C CA . PHE A 1 92 ? 26.981 -3.379 -17.425 1.00 96.50 92 PHE A CA 1
ATOM 737 C C . PHE A 1 92 ? 27.735 -2.845 -18.644 1.00 96.50 92 PHE A C 1
ATOM 739 O O . PHE A 1 92 ? 27.571 -1.670 -18.980 1.00 96.50 92 PHE A O 1
ATOM 746 N N . GLN A 1 93 ? 28.545 -3.664 -19.321 1.00 89.44 93 GLN A N 1
ATOM 747 C CA . GLN A 1 93 ? 29.305 -3.225 -20.498 1.00 89.44 93 GLN A CA 1
ATOM 748 C C . GLN A 1 93 ? 28.401 -2.509 -21.521 1.00 89.44 93 GLN A C 1
ATOM 750 O O . GLN A 1 93 ? 27.510 -3.116 -22.113 1.00 89.44 93 GLN A O 1
ATOM 755 N N . ASN A 1 94 ? 28.650 -1.208 -21.709 1.00 89.88 94 ASN A N 1
ATOM 756 C CA . ASN A 1 94 ? 27.897 -0.269 -22.555 1.00 89.88 94 ASN A CA 1
ATOM 757 C C . ASN A 1 94 ? 26.428 0.016 -22.155 1.00 89.88 94 ASN A C 1
ATOM 759 O O . ASN A 1 94 ? 25.702 0.589 -22.960 1.00 89.88 94 ASN A O 1
ATOM 763 N N . LYS A 1 95 ? 25.983 -0.332 -20.936 1.00 95.44 95 LYS A N 1
ATOM 764 C CA . LYS A 1 95 ? 24.583 -0.147 -20.483 1.00 95.44 95 LYS A CA 1
ATOM 765 C C . LYS A 1 95 ? 24.330 1.119 -19.672 1.00 95.44 95 LYS A C 1
ATOM 767 O O . LYS A 1 95 ? 23.208 1.618 -19.663 1.00 95.44 95 LYS A O 1
ATOM 772 N N . ILE A 1 96 ? 25.335 1.630 -18.958 1.00 96.75 96 ILE A N 1
ATOM 773 C CA . ILE A 1 96 ? 25.190 2.862 -18.168 1.00 96.75 96 ILE A CA 1
ATOM 774 C C . ILE A 1 96 ? 25.400 4.053 -19.106 1.00 96.75 96 ILE A C 1
ATOM 776 O O . ILE A 1 96 ? 26.520 4.526 -19.283 1.00 96.75 96 ILE A O 1
ATOM 780 N N . ILE A 1 97 ? 24.326 4.503 -19.756 1.00 96.88 97 ILE A N 1
ATOM 781 C CA . ILE A 1 97 ? 24.397 5.524 -20.814 1.00 96.88 97 ILE A CA 1
ATOM 782 C C . ILE A 1 97 ? 24.586 6.946 -20.267 1.00 96.88 97 ILE A C 1
ATOM 784 O O . ILE A 1 97 ? 25.172 7.788 -20.941 1.00 96.88 97 ILE A O 1
ATOM 788 N N . PHE A 1 98 ? 24.116 7.212 -19.044 1.00 97.06 98 PHE A N 1
ATOM 789 C CA . PHE A 1 98 ? 24.257 8.494 -18.349 1.00 97.06 98 PHE A CA 1
ATOM 790 C C . PHE A 1 98 ? 24.300 8.275 -16.830 1.00 97.06 98 PHE A C 1
ATOM 792 O O . PHE A 1 98 ? 23.626 7.386 -16.306 1.00 97.06 98 PHE A O 1
ATOM 799 N N . ALA A 1 99 ? 25.051 9.110 -16.106 1.00 96.56 99 ALA A N 1
ATOM 800 C CA . ALA A 1 99 ? 25.098 9.089 -14.644 1.00 96.56 99 ALA A CA 1
ATOM 801 C C . ALA A 1 99 ? 25.288 10.503 -14.058 1.00 96.56 99 ALA A C 1
ATOM 803 O O . ALA A 1 99 ? 26.054 11.300 -14.599 1.00 96.56 99 ALA A O 1
ATOM 804 N N . LYS A 1 100 ? 24.593 10.826 -12.957 1.00 95.62 100 LYS A N 1
ATOM 805 C CA . LYS A 1 100 ? 24.618 12.155 -12.309 1.00 95.62 100 LYS A CA 1
ATOM 806 C C . LYS A 1 100 ? 24.443 12.033 -10.793 1.00 95.62 100 LYS A C 1
ATOM 808 O O . LYS A 1 100 ? 23.643 11.229 -10.319 1.00 95.62 100 LYS A O 1
ATOM 813 N N . SER A 1 101 ? 25.176 12.850 -10.035 1.00 92.88 101 SER A N 1
ATOM 814 C CA . SER A 1 101 ? 25.034 12.956 -8.577 1.00 92.88 101 SER A CA 1
ATOM 815 C C . SER A 1 101 ? 24.146 14.133 -8.183 1.00 92.88 101 SER A C 1
ATOM 817 O O . SER A 1 101 ? 24.285 15.240 -8.708 1.00 92.88 101 SER A O 1
ATOM 819 N N . PHE A 1 102 ? 23.254 13.890 -7.226 1.00 92.06 102 PHE A N 1
ATOM 820 C CA . PHE A 1 102 ? 22.359 14.871 -6.612 1.00 92.06 102 PHE A CA 1
ATOM 821 C C . PHE A 1 102 ? 22.726 15.158 -5.145 1.00 92.06 102 PHE A C 1
ATOM 823 O O . PHE A 1 102 ? 22.024 15.922 -4.484 1.00 92.06 102 PHE A O 1
ATOM 830 N N . VAL A 1 103 ? 23.844 14.610 -4.661 1.00 87.81 103 VAL A N 1
ATOM 831 C CA . VAL A 1 103 ? 24.411 14.849 -3.325 1.00 87.81 103 VAL A CA 1
ATOM 832 C C . VAL A 1 103 ? 25.171 16.180 -3.327 1.00 87.81 103 VAL A C 1
ATOM 834 O O . VAL A 1 103 ? 26.328 16.246 -3.751 1.00 87.81 103 VAL A O 1
ATOM 837 N N . ASN A 1 104 ? 24.499 17.264 -2.938 1.00 85.94 104 ASN A N 1
ATOM 838 C CA . ASN A 1 104 ? 25.082 18.609 -2.867 1.00 85.94 104 ASN A CA 1
ATOM 839 C C . ASN A 1 104 ? 24.271 19.572 -1.986 1.00 85.94 104 ASN A C 1
ATOM 841 O O . ASN A 1 104 ? 23.077 19.375 -1.761 1.00 85.94 104 ASN A O 1
ATOM 845 N N . SER A 1 105 ? 24.888 20.669 -1.550 1.00 83.81 105 SER A N 1
ATOM 846 C CA . SER A 1 105 ? 24.266 21.663 -0.662 1.00 83.81 105 SER A CA 1
ATOM 847 C C . SER A 1 105 ? 23.007 22.325 -1.237 1.00 83.81 105 SER A C 1
ATOM 849 O O . SER A 1 105 ? 22.059 22.579 -0.498 1.00 83.81 105 SER A O 1
ATOM 851 N N . ASN A 1 106 ? 22.908 22.499 -2.562 1.00 83.56 106 ASN A N 1
ATOM 852 C CA . ASN A 1 106 ? 21.689 23.000 -3.224 1.00 83.56 106 ASN A CA 1
ATOM 853 C C . ASN A 1 106 ? 20.493 22.023 -3.129 1.00 83.56 106 ASN A C 1
ATOM 855 O O . ASN A 1 106 ? 19.368 22.368 -3.527 1.00 83.56 106 ASN A O 1
ATOM 859 N N . ASN A 1 107 ? 20.741 20.814 -2.617 1.00 79.19 107 ASN A N 1
ATOM 860 C CA . ASN A 1 107 ? 19.793 19.744 -2.331 1.00 79.19 107 ASN A CA 1
ATOM 861 C C . ASN A 1 107 ? 19.772 19.361 -0.832 1.00 79.19 107 ASN A C 1
ATOM 863 O O . ASN A 1 107 ? 19.301 18.277 -0.508 1.00 79.19 107 ASN A O 1
ATOM 867 N N . ASN A 1 108 ? 20.232 20.243 0.064 1.00 77.56 108 ASN A N 1
ATOM 868 C CA . ASN A 1 108 ? 20.180 20.118 1.532 1.00 77.56 108 ASN A CA 1
ATOM 869 C C . ASN A 1 108 ? 21.147 19.083 2.162 1.00 77.56 108 ASN A C 1
ATOM 871 O O . ASN A 1 108 ? 20.913 18.633 3.279 1.00 77.56 108 ASN A O 1
ATOM 875 N N . TYR A 1 109 ? 22.251 18.738 1.491 1.00 76.00 109 TYR A N 1
ATOM 876 C CA . TYR A 1 109 ? 23.346 17.941 2.076 1.00 76.00 109 TYR A CA 1
ATOM 877 C C . TYR A 1 109 ? 24.391 18.863 2.722 1.00 76.00 109 TYR A C 1
ATOM 879 O O . TYR A 1 109 ? 24.614 19.974 2.236 1.00 76.00 109 TYR A O 1
ATOM 887 N N . SER A 1 110 ? 25.093 18.401 3.764 1.00 77.62 110 SER A N 1
ATOM 888 C CA . SER A 1 110 ? 26.271 19.113 4.297 1.00 77.62 110 SER A CA 1
ATOM 889 C C . SER A 1 110 ? 27.444 19.125 3.312 1.00 77.62 110 SER A C 1
ATOM 891 O O . SER A 1 110 ? 28.230 20.071 3.272 1.00 77.62 110 SER A O 1
ATOM 893 N N . ASP A 1 111 ? 27.546 18.062 2.517 1.00 73.56 111 ASP A N 1
ATOM 894 C CA . ASP A 1 111 ? 28.679 17.743 1.662 1.00 73.56 111 ASP A CA 1
ATOM 895 C C . ASP A 1 111 ? 28.284 17.804 0.174 1.00 73.56 111 ASP A C 1
ATOM 897 O O . ASP A 1 111 ? 27.130 17.604 -0.208 1.00 73.56 111 ASP A O 1
ATOM 901 N N . ASN A 1 112 ? 29.277 18.015 -0.693 1.00 82.31 112 ASN A N 1
ATOM 902 C CA . ASN A 1 112 ? 29.125 17.926 -2.145 1.00 82.31 112 ASN A CA 1
ATOM 903 C C . ASN A 1 112 ? 29.887 16.701 -2.672 1.00 82.31 112 ASN A C 1
ATOM 905 O O . ASN A 1 112 ? 31.118 16.688 -2.622 1.00 82.31 112 ASN A O 1
ATOM 909 N N . ILE A 1 113 ? 29.188 15.701 -3.223 1.00 78.81 113 ILE A N 1
ATOM 910 C CA . ILE A 1 113 ? 29.814 14.566 -3.922 1.00 78.81 113 ILE A CA 1
ATOM 911 C C . ILE A 1 113 ? 29.570 14.679 -5.424 1.00 78.81 113 ILE A C 1
ATOM 913 O O . ILE A 1 113 ? 28.448 14.553 -5.910 1.00 78.81 113 ILE A O 1
ATOM 917 N N . THR A 1 114 ? 30.660 14.839 -6.173 1.00 81.88 114 THR A N 1
ATOM 918 C CA . THR A 1 114 ? 30.686 14.810 -7.644 1.00 81.88 114 THR A CA 1
ATOM 919 C C . THR A 1 114 ? 30.931 13.414 -8.225 1.00 81.88 114 THR A C 1
ATOM 921 O O . THR A 1 114 ? 30.744 13.221 -9.423 1.00 81.88 114 THR A O 1
ATOM 924 N N . ILE A 1 115 ? 31.329 12.435 -7.403 1.00 83.75 115 ILE A N 1
ATOM 925 C CA . ILE A 1 115 ? 31.547 11.041 -7.823 1.00 83.75 115 ILE A CA 1
ATOM 926 C C . ILE A 1 115 ? 30.196 10.402 -8.170 1.00 83.75 115 ILE A C 1
ATOM 928 O O . ILE A 1 115 ? 29.307 10.336 -7.322 1.00 83.75 115 ILE A O 1
ATOM 932 N N . ILE A 1 116 ? 30.058 9.931 -9.411 1.00 88.12 116 ILE A N 1
ATOM 933 C CA . ILE A 1 116 ? 28.816 9.359 -9.963 1.00 88.12 116 ILE A CA 1
ATOM 934 C C . ILE A 1 116 ? 28.734 7.830 -9.845 1.00 88.12 116 ILE A C 1
ATOM 936 O O . ILE A 1 116 ? 27.630 7.296 -9.734 1.00 88.12 116 ILE A O 1
ATOM 940 N N . ASP A 1 117 ? 29.878 7.137 -9.833 1.00 86.56 117 ASP A N 1
ATOM 941 C CA . ASP A 1 117 ? 29.933 5.690 -9.614 1.00 86.56 117 ASP A CA 1
ATOM 942 C C . ASP A 1 117 ? 29.504 5.310 -8.183 1.00 86.56 117 ASP A C 1
ATOM 944 O O . ASP A 1 117 ? 29.470 6.124 -7.244 1.00 86.56 117 ASP A O 1
ATOM 948 N N . ASP A 1 118 ? 29.163 4.035 -8.021 1.00 87.62 118 ASP A N 1
ATOM 949 C CA . ASP A 1 118 ? 28.852 3.445 -6.724 1.00 87.62 118 ASP A CA 1
ATOM 950 C C . ASP A 1 118 ? 30.119 3.207 -5.891 1.00 87.62 118 ASP A C 1
ATOM 952 O O . ASP A 1 118 ? 31.145 2.745 -6.388 1.00 87.62 118 ASP A O 1
ATOM 956 N N . ILE A 1 119 ? 30.016 3.491 -4.594 1.00 83.62 119 ILE A N 1
ATOM 957 C CA . ILE A 1 119 ? 31.063 3.252 -3.586 1.00 83.62 119 ILE A CA 1
ATOM 958 C C . ILE A 1 119 ? 30.535 2.448 -2.385 1.00 83.62 119 ILE A C 1
ATOM 960 O O . ILE A 1 119 ? 31.232 2.296 -1.385 1.00 83.62 119 ILE A O 1
ATOM 964 N N . ASN A 1 120 ? 29.296 1.954 -2.467 1.00 83.38 120 ASN A N 1
ATOM 965 C CA . ASN A 1 120 ? 28.626 1.161 -1.436 1.00 83.38 120 ASN A CA 1
ATOM 966 C C . ASN A 1 120 ? 28.210 -0.225 -1.949 1.00 83.38 120 ASN A C 1
ATOM 968 O O . ASN A 1 120 ? 28.408 -1.210 -1.243 1.00 83.38 120 ASN A O 1
ATOM 972 N N . GLY A 1 121 ? 27.689 -0.304 -3.172 1.00 89.12 121 GLY A N 1
ATOM 973 C CA . GLY A 1 121 ? 27.293 -1.546 -3.833 1.00 89.12 121 GLY A CA 1
ATOM 974 C C . GLY A 1 121 ? 25.783 -1.737 -3.961 1.00 89.12 121 GLY A C 1
ATOM 975 O O . GLY A 1 121 ? 25.375 -2.589 -4.745 1.00 89.12 121 GLY A O 1
ATOM 976 N N . HIS A 1 122 ? 24.946 -0.979 -3.241 1.00 91.19 122 HIS A N 1
ATOM 977 C CA . HIS A 1 122 ? 23.492 -1.157 -3.293 1.00 91.19 122 HIS A CA 1
ATOM 978 C C . HIS A 1 122 ? 22.922 -0.838 -4.681 1.00 91.19 122 HIS A C 1
ATOM 980 O O . HIS A 1 122 ? 22.351 -1.723 -5.317 1.00 91.19 122 HIS A O 1
ATOM 986 N N . GLY A 1 123 ? 23.173 0.357 -5.219 1.00 93.69 123 GLY A N 1
ATOM 987 C CA . GLY A 1 123 ? 22.718 0.725 -6.560 1.00 93.69 123 GLY A CA 1
ATOM 988 C C . GLY A 1 123 ? 23.341 -0.131 -7.669 1.00 93.69 123 GLY A C 1
ATOM 989 O O . GLY A 1 123 ? 22.680 -0.424 -8.666 1.00 93.69 123 GLY A O 1
ATOM 990 N N . THR A 1 124 ? 24.560 -0.641 -7.461 1.00 95.94 124 THR A N 1
ATOM 991 C CA . THR A 1 124 ? 25.179 -1.668 -8.320 1.00 95.94 124 THR A CA 1
ATOM 992 C C . THR A 1 124 ? 24.381 -2.976 -8.305 1.00 95.94 124 THR A C 1
ATOM 994 O O . THR A 1 124 ? 24.039 -3.479 -9.375 1.00 95.94 124 THR A O 1
ATOM 997 N N . MET A 1 125 ? 24.014 -3.507 -7.132 1.00 95.62 125 MET A N 1
ATOM 998 C CA . MET A 1 125 ? 23.157 -4.699 -7.024 1.00 95.62 125 MET A CA 1
ATOM 999 C C . MET A 1 125 ? 21.790 -4.471 -7.687 1.00 95.62 125 MET A C 1
ATOM 1001 O O . MET A 1 125 ? 21.347 -5.304 -8.479 1.00 95.62 125 MET A O 1
ATOM 1005 N N . VAL A 1 126 ? 21.155 -3.327 -7.415 1.00 96.75 126 VAL A N 1
ATOM 1006 C CA . VAL A 1 126 ? 19.831 -2.945 -7.934 1.00 96.75 126 VAL A CA 1
ATOM 1007 C C . VAL A 1 126 ? 19.833 -2.842 -9.461 1.00 96.75 126 VAL A C 1
ATOM 1009 O O . VAL A 1 126 ? 19.032 -3.502 -10.124 1.00 96.75 126 VAL A O 1
ATOM 1012 N N . ALA A 1 127 ? 20.772 -2.095 -10.049 1.00 98.00 127 ALA A N 1
ATOM 1013 C CA . ALA A 1 127 ? 20.926 -2.029 -11.502 1.00 98.00 127 ALA A CA 1
ATOM 1014 C C . ALA A 1 127 ? 21.253 -3.408 -12.107 1.00 98.00 127 ALA A C 1
ATOM 1016 O O . ALA A 1 127 ? 20.805 -3.725 -13.209 1.00 98.00 127 ALA A O 1
ATOM 1017 N N . GLY A 1 128 ? 21.992 -4.250 -11.380 1.00 97.50 128 GLY A N 1
ATOM 1018 C CA . GLY A 1 128 ? 22.362 -5.604 -11.789 1.00 97.50 128 GLY A CA 1
ATOM 1019 C C . GLY A 1 128 ? 21.167 -6.526 -11.959 1.00 97.50 128 GLY A C 1
ATOM 1020 O O . GLY A 1 128 ? 21.020 -7.155 -13.004 1.00 97.50 128 GLY A O 1
ATOM 1021 N N . LEU A 1 129 ? 20.287 -6.551 -10.960 1.00 97.94 129 LEU A N 1
ATOM 1022 C CA . LEU A 1 129 ? 19.035 -7.308 -10.987 1.00 97.94 129 LEU A CA 1
ATOM 1023 C C . LEU A 1 129 ? 18.074 -6.785 -12.074 1.00 97.94 129 LEU A C 1
ATOM 1025 O O . LEU A 1 129 ? 17.355 -7.571 -12.692 1.00 97.94 129 LEU A O 1
ATOM 1029 N N . ALA A 1 130 ? 18.113 -5.484 -12.384 1.00 98.31 130 ALA A N 1
ATOM 1030 C CA . ALA A 1 130 ? 17.330 -4.904 -13.473 1.00 98.31 130 ALA A CA 1
ATOM 1031 C C . ALA A 1 130 ? 17.869 -5.273 -14.871 1.00 98.31 130 ALA A C 1
ATOM 1033 O O . ALA A 1 130 ? 17.119 -5.833 -15.671 1.00 98.31 130 ALA A O 1
ATOM 1034 N N . VAL A 1 131 ? 19.143 -4.982 -15.182 1.00 97.81 131 VAL A N 1
ATOM 1035 C CA . VAL A 1 131 ? 19.678 -5.005 -16.569 1.00 97.81 131 VAL A CA 1
ATOM 1036 C C . VAL A 1 131 ? 20.978 -5.790 -16.782 1.00 97.81 131 VAL A C 1
ATOM 1038 O O . VAL A 1 131 ? 21.507 -5.795 -17.897 1.00 97.81 131 VAL A O 1
ATOM 1041 N N . GLY A 1 132 ? 21.531 -6.445 -15.759 1.00 96.81 132 GLY A N 1
ATOM 1042 C CA . GLY A 1 132 ? 22.776 -7.212 -15.880 1.00 96.81 132 GLY A CA 1
ATOM 1043 C C . GLY A 1 132 ? 22.735 -8.245 -17.014 1.00 96.81 132 GLY A C 1
ATOM 1044 O O . GLY A 1 132 ? 21.725 -8.920 -17.217 1.00 96.81 132 GLY A O 1
ATOM 1045 N N . SER A 1 133 ? 23.813 -8.343 -17.799 1.00 94.44 133 SER A N 1
ATOM 1046 C CA . SER A 1 133 ? 23.895 -9.233 -18.971 1.00 94.44 133 SER A CA 1
ATOM 1047 C C . SER A 1 133 ? 23.551 -10.692 -18.661 1.00 94.44 133 SER A C 1
ATOM 1049 O O . SER A 1 133 ? 22.794 -11.317 -19.407 1.00 94.44 133 SER A O 1
ATOM 1051 N N . ASN A 1 134 ? 24.061 -11.221 -17.551 1.00 91.62 134 ASN A N 1
ATOM 1052 C CA . ASN A 1 134 ? 23.833 -12.600 -17.134 1.00 91.62 134 ASN A CA 1
ATOM 1053 C C . ASN A 1 134 ? 22.755 -12.675 -16.045 1.00 91.62 134 ASN A C 1
ATOM 1055 O O . ASN A 1 134 ? 21.871 -13.527 -16.129 1.00 91.62 134 ASN A O 1
ATOM 1059 N N . LEU A 1 135 ? 22.803 -11.769 -15.062 1.00 90.12 135 LEU A N 1
ATOM 1060 C CA . LEU A 1 135 ? 21.975 -11.815 -13.850 1.00 90.12 135 LEU A CA 1
ATOM 1061 C C . LEU A 1 135 ? 20.631 -11.080 -13.977 1.00 90.12 135 LEU A C 1
ATOM 1063 O O . LEU A 1 135 ? 19.664 -11.461 -13.322 1.00 90.12 135 LEU A O 1
ATOM 1067 N N . GLY A 1 136 ? 20.558 -10.030 -14.796 1.00 94.75 136 GLY A N 1
ATOM 1068 C CA . GLY A 1 136 ? 19.418 -9.111 -14.819 1.00 94.75 136 GLY A CA 1
ATOM 1069 C C . GLY A 1 136 ? 18.196 -9.626 -15.572 1.00 94.75 136 GLY A C 1
ATOM 1070 O O . GLY A 1 136 ? 18.275 -10.553 -16.383 1.00 94.75 136 GLY A O 1
ATOM 1071 N N . ILE A 1 137 ? 17.044 -9.000 -15.343 1.00 98.00 137 ILE A N 1
ATOM 1072 C CA . ILE A 1 137 ? 15.793 -9.374 -16.017 1.00 98.00 137 ILE A CA 1
ATOM 1073 C C . ILE A 1 137 ? 15.690 -8.806 -17.443 1.00 98.00 137 ILE A C 1
ATOM 1075 O O . ILE A 1 137 ? 15.232 -9.511 -18.339 1.00 98.00 137 ILE A O 1
ATOM 1079 N N . ALA A 1 138 ? 16.168 -7.584 -17.681 1.00 98.00 138 ALA A N 1
ATOM 1080 C CA . ALA A 1 138 ? 16.168 -6.917 -18.983 1.00 98.00 138 ALA A CA 1
ATOM 1081 C C . ALA A 1 138 ? 17.599 -6.719 -19.522 1.00 98.00 138 ALA A C 1
ATOM 1083 O O . ALA A 1 138 ? 18.100 -5.592 -19.547 1.00 98.00 138 ALA A O 1
ATOM 1084 N N . PRO A 1 139 ? 18.296 -7.785 -19.963 1.00 96.94 139 PRO A N 1
ATOM 1085 C CA . PRO A 1 139 ? 19.705 -7.707 -20.353 1.00 96.94 139 PRO A CA 1
ATOM 1086 C C . PRO A 1 139 ? 19.974 -6.837 -21.594 1.00 96.94 139 PRO A C 1
ATOM 1088 O O . PRO A 1 139 ? 21.142 -6.593 -21.897 1.00 96.94 139 PRO A O 1
ATOM 1091 N N . GLY A 1 140 ? 18.937 -6.391 -22.312 1.00 97.44 140 GLY A N 1
ATOM 1092 C CA . GLY A 1 140 ? 19.035 -5.460 -23.437 1.00 97.44 140 GLY A CA 1
ATOM 1093 C C . GLY A 1 140 ? 18.689 -4.000 -23.119 1.00 97.44 140 GLY A C 1
ATOM 1094 O O . GLY A 1 140 ? 18.800 -3.187 -24.032 1.00 97.44 140 GLY A O 1
ATOM 1095 N N . ALA A 1 141 ? 18.246 -3.669 -21.900 1.00 98.44 141 ALA A N 1
ATOM 1096 C CA . ALA A 1 141 ? 17.847 -2.310 -21.517 1.00 98.44 141 ALA A CA 1
ATOM 1097 C C . ALA A 1 141 ? 19.028 -1.433 -21.059 1.00 98.44 141 ALA A C 1
ATOM 1099 O O . ALA A 1 141 ? 20.013 -1.925 -20.501 1.00 98.44 141 ALA A O 1
ATOM 1100 N N . ASP A 1 142 ? 18.880 -0.121 -21.248 1.00 98.50 142 ASP A N 1
ATOM 1101 C CA . ASP A 1 142 ? 19.842 0.902 -20.832 1.00 98.50 142 ASP A CA 1
ATOM 1102 C C . ASP A 1 142 ? 19.534 1.413 -19.414 1.00 98.50 142 ASP A C 1
ATOM 1104 O O . ASP A 1 142 ? 18.370 1.496 -19.009 1.00 98.50 142 ASP A O 1
ATOM 1108 N N . VAL A 1 143 ? 20.559 1.844 -18.675 1.00 98.56 143 VAL A N 1
ATOM 1109 C CA . VAL A 1 143 ? 20.425 2.470 -17.349 1.00 98.56 143 VAL A CA 1
ATOM 1110 C C . VAL A 1 143 ? 20.894 3.920 -17.351 1.00 98.56 143 VAL A C 1
ATOM 1112 O O . VAL A 1 143 ? 21.965 4.262 -17.857 1.00 98.56 143 VAL A O 1
ATOM 1115 N N . VAL A 1 144 ? 20.099 4.763 -16.694 1.00 98.62 144 VAL A N 1
ATOM 1116 C CA . VAL A 1 144 ? 20.449 6.134 -16.320 1.00 98.62 144 VAL A CA 1
ATOM 1117 C C . VAL A 1 144 ? 20.583 6.197 -14.796 1.00 98.62 144 VAL A C 1
ATOM 1119 O O . VAL A 1 144 ? 19.602 6.042 -14.072 1.00 98.62 144 VAL A O 1
ATOM 1122 N N . SER A 1 145 ? 21.802 6.398 -14.297 1.00 97.88 145 SER A N 1
ATOM 1123 C CA . SER A 1 145 ? 22.115 6.373 -12.861 1.00 97.88 145 SER A CA 1
ATOM 1124 C C . SER A 1 145 ? 21.933 7.752 -12.216 1.00 97.88 145 SER A C 1
ATOM 1126 O O . SER A 1 145 ? 22.576 8.728 -12.610 1.00 97.88 145 SER A O 1
ATOM 1128 N N . ALA A 1 146 ? 21.092 7.836 -11.188 1.00 96.81 146 ALA A N 1
ATOM 1129 C CA . ALA A 1 146 ? 20.913 9.020 -10.359 1.00 96.81 146 ALA A CA 1
ATOM 1130 C C . ALA A 1 146 ? 21.351 8.723 -8.917 1.00 96.81 146 ALA A C 1
ATOM 1132 O O . ALA A 1 146 ? 20.628 8.099 -8.139 1.00 96.81 146 ALA A O 1
ATOM 1133 N N . LYS A 1 147 ? 22.546 9.191 -8.546 1.00 93.12 147 LYS A N 1
ATOM 1134 C CA . LYS A 1 147 ? 23.088 9.022 -7.194 1.00 93.12 147 LYS A CA 1
ATOM 1135 C C . LYS A 1 147 ? 22.448 10.033 -6.241 1.00 93.12 147 LYS A C 1
ATOM 1137 O O . LYS A 1 147 ? 22.679 11.236 -6.391 1.00 93.12 147 LYS A O 1
ATOM 1142 N N . VAL A 1 148 ? 21.680 9.555 -5.261 1.00 89.88 148 VAL A N 1
ATOM 1143 C CA . VAL A 1 148 ? 21.057 10.393 -4.212 1.00 89.88 148 VAL A CA 1
ATOM 1144 C C . VAL A 1 148 ? 21.606 10.134 -2.806 1.00 89.88 148 VAL A C 1
ATOM 1146 O O . VAL A 1 148 ? 21.453 10.984 -1.945 1.00 89.88 148 VAL A O 1
ATOM 1149 N N . PHE A 1 149 ? 22.300 9.022 -2.560 1.00 84.00 149 PHE A N 1
ATOM 1150 C CA . PHE A 1 149 ? 22.900 8.749 -1.248 1.00 84.00 149 PHE A CA 1
ATOM 1151 C C . PHE A 1 149 ? 24.337 9.277 -1.160 1.00 84.00 149 PHE A C 1
ATOM 1153 O O . PHE A 1 149 ? 25.162 9.001 -2.038 1.00 84.00 149 PHE A O 1
ATOM 1160 N N . HIS A 1 150 ? 24.646 9.997 -0.074 1.00 67.44 150 HIS A N 1
ATOM 1161 C CA . HIS A 1 150 ? 25.983 10.536 0.212 1.00 67.44 150 HIS A CA 1
ATOM 1162 C C . HIS A 1 150 ? 26.996 9.430 0.512 1.00 67.44 150 HIS A C 1
ATOM 1164 O O . HIS A 1 150 ? 27.943 9.199 -0.244 1.00 67.44 150 HIS A O 1
ATOM 1170 N N . ARG A 1 151 ? 26.774 8.709 1.612 1.00 59.88 151 ARG A N 1
ATOM 1171 C CA . ARG A 1 151 ? 27.539 7.524 2.011 1.00 59.88 151 ARG A CA 1
ATOM 1172 C C . ARG A 1 151 ? 26.574 6.359 2.223 1.00 59.88 151 ARG A C 1
ATOM 1174 O O . ARG A 1 151 ? 25.361 6.537 2.271 1.00 59.88 151 ARG A O 1
ATOM 1181 N N . GLY A 1 152 ? 27.130 5.155 2.176 1.00 52.00 152 GLY A N 1
ATOM 1182 C CA . GLY A 1 152 ? 26.386 3.957 1.803 1.00 52.00 152 GLY A CA 1
ATOM 1183 C C . GLY A 1 152 ? 25.300 3.503 2.774 1.00 52.00 152 GLY A C 1
ATOM 1184 O O . GLY A 1 152 ? 25.479 3.571 3.987 1.00 52.00 152 GLY A O 1
ATOM 1185 N N . VAL A 1 153 ? 24.239 2.913 2.216 1.00 49.50 153 VAL A N 1
ATOM 1186 C CA . VAL A 1 153 ? 23.281 2.103 2.974 1.00 49.50 153 VAL A CA 1
ATOM 1187 C C . VAL A 1 153 ? 24.014 0.852 3.467 1.00 49.50 153 VAL A C 1
ATOM 1189 O O . VAL A 1 153 ? 24.404 -0.012 2.677 1.00 49.50 153 VAL A O 1
ATOM 1192 N N . THR A 1 154 ? 24.262 0.754 4.771 1.00 40.19 154 THR A N 1
ATOM 1193 C CA . THR A 1 154 ? 24.707 -0.501 5.387 1.00 40.19 154 THR A CA 1
ATOM 1194 C C . THR A 1 154 ? 23.498 -1.416 5.557 1.00 40.19 154 THR A C 1
ATOM 1196 O O . THR A 1 154 ? 22.435 -0.975 5.982 1.00 40.19 154 THR A O 1
ATOM 1199 N N . GLY A 1 155 ? 23.639 -2.694 5.193 1.00 38.19 155 GLY A N 1
ATOM 1200 C CA . GLY A 1 155 ? 22.541 -3.667 5.165 1.00 38.19 155 GLY A CA 1
ATOM 1201 C C . GLY A 1 155 ? 22.032 -4.092 6.547 1.00 38.19 155 GLY A C 1
ATOM 1202 O O . GLY A 1 155 ? 22.268 -5.221 6.960 1.00 38.19 155 GLY A O 1
ATOM 1203 N N . ASN A 1 156 ? 21.365 -3.180 7.252 1.00 31.08 156 ASN A N 1
ATOM 1204 C CA . ASN A 1 156 ? 20.440 -3.393 8.366 1.00 31.08 156 ASN A CA 1
ATOM 1205 C C . ASN A 1 156 ? 19.716 -2.062 8.626 1.00 31.08 156 ASN A C 1
ATOM 1207 O O . ASN A 1 156 ? 20.366 -1.023 8.734 1.00 31.08 156 ASN A O 1
ATOM 1211 N N . ALA A 1 157 ? 18.387 -2.078 8.760 1.00 38.06 157 ALA A N 1
ATOM 1212 C CA . ALA A 1 157 ? 17.638 -0.876 9.127 1.00 38.06 157 ALA A CA 1
ATOM 1213 C C . ALA A 1 157 ? 18.083 -0.394 10.523 1.00 38.06 157 ALA A C 1
ATOM 1215 O O . ALA A 1 157 ? 18.035 -1.162 11.483 1.00 38.06 157 ALA A O 1
ATOM 1216 N N . GLY A 1 158 ? 18.558 0.852 10.639 1.00 33.28 158 GLY A N 1
ATOM 1217 C CA . GLY A 1 158 ? 19.097 1.356 11.912 1.00 33.28 158 GLY A CA 1
ATOM 1218 C C . GLY A 1 158 ? 19.836 2.697 11.877 1.00 33.28 158 GLY A C 1
ATOM 1219 O O . GLY A 1 158 ? 19.979 3.321 12.924 1.00 33.28 158 GLY A O 1
ATOM 1220 N N . TYR A 1 159 ? 20.261 3.176 10.705 1.00 33.38 159 TYR A N 1
ATOM 1221 C CA . TYR A 1 159 ? 20.694 4.563 10.504 1.00 33.38 159 TYR A CA 1
ATOM 1222 C C . TYR A 1 159 ? 19.994 5.141 9.270 1.00 33.38 159 TYR A C 1
ATOM 1224 O O . TYR A 1 159 ? 19.874 4.419 8.277 1.00 33.38 159 TYR A O 1
ATOM 1232 N N . PRO A 1 160 ? 19.518 6.400 9.310 1.00 38.41 160 PRO A N 1
ATOM 1233 C CA . PRO A 1 160 ? 18.960 7.040 8.130 1.00 38.41 160 PRO A CA 1
ATOM 1234 C C . PRO A 1 160 ? 20.050 7.183 7.065 1.00 38.41 160 PRO A C 1
ATOM 1236 O O . PRO A 1 160 ? 21.164 7.624 7.359 1.00 38.41 160 PRO A O 1
ATOM 1239 N N . GLY A 1 161 ? 19.709 6.824 5.828 1.00 48.88 161 GLY A N 1
ATOM 1240 C CA . GLY A 1 161 ? 20.434 7.338 4.679 1.00 48.88 161 GLY A CA 1
ATOM 1241 C C . GLY A 1 161 ? 20.287 8.859 4.631 1.00 48.88 161 GLY A C 1
ATOM 1242 O O . GLY A 1 161 ? 19.330 9.435 5.148 1.00 48.88 161 GLY A O 1
ATOM 1243 N N . GLU A 1 162 ? 21.275 9.529 4.052 1.00 59.38 162 GLU A N 1
ATOM 1244 C CA . GLU A 1 162 ? 21.279 10.991 3.964 1.00 59.38 162 GLU A CA 1
ATOM 1245 C C . GLU A 1 162 ? 20.450 11.506 2.768 1.00 59.38 162 GLU A C 1
ATOM 1247 O O . GLU A 1 162 ? 20.609 12.655 2.359 1.00 59.38 162 GLU A O 1
ATOM 1252 N N . GLU A 1 163 ? 19.596 10.678 2.151 1.00 71.12 163 GLU A N 1
ATOM 1253 C CA . GLU A 1 163 ? 18.867 11.052 0.942 1.00 71.12 163 GLU A CA 1
ATOM 1254 C C . GLU A 1 163 ? 17.736 12.053 1.226 1.00 71.12 163 GLU A C 1
ATOM 1256 O O . GLU A 1 163 ? 16.788 11.808 1.973 1.00 71.12 163 GLU A O 1
ATOM 1261 N N . THR A 1 164 ? 17.819 13.217 0.585 1.00 75.44 164 THR A N 1
ATOM 1262 C CA . THR A 1 164 ? 16.831 14.285 0.756 1.00 75.44 164 THR A CA 1
ATOM 1263 C C . THR A 1 164 ? 15.711 14.182 -0.278 1.00 75.44 164 THR A C 1
ATOM 1265 O O . THR A 1 164 ? 15.944 13.928 -1.466 1.00 75.44 164 THR A O 1
ATOM 1268 N N . SER A 1 165 ? 14.477 14.497 0.128 1.00 77.56 165 SER A N 1
ATOM 1269 C CA . SER A 1 165 ? 13.326 14.583 -0.789 1.00 77.56 165 SER A CA 1
ATOM 1270 C C . SER A 1 165 ? 13.569 15.565 -1.945 1.00 77.56 165 SER A C 1
ATOM 1272 O O . SER A 1 165 ? 13.059 15.367 -3.046 1.00 77.56 165 SER A O 1
ATOM 1274 N N . ARG A 1 166 ? 14.420 16.582 -1.736 1.00 78.25 166 ARG A N 1
ATOM 1275 C CA . ARG A 1 166 ? 14.848 17.561 -2.749 1.00 78.25 166 ARG A CA 1
ATOM 1276 C C . ARG A 1 166 ? 15.801 16.968 -3.795 1.00 78.25 166 ARG A C 1
ATOM 1278 O O . ARG A 1 166 ? 15.693 17.330 -4.967 1.00 78.25 166 ARG A O 1
ATOM 1285 N N . ALA A 1 167 ? 16.696 16.051 -3.417 1.00 85.31 167 ALA A N 1
ATOM 1286 C CA . ALA A 1 167 ? 17.496 15.287 -4.378 1.00 85.31 167 ALA A CA 1
ATOM 1287 C C . ALA A 1 167 ? 16.648 14.269 -5.141 1.00 85.31 167 ALA A C 1
ATOM 1289 O O . ALA A 1 167 ? 16.750 14.219 -6.364 1.00 85.31 167 ALA A O 1
ATOM 1290 N N . ILE A 1 168 ? 15.774 13.526 -4.451 1.00 87.50 168 ILE A N 1
ATOM 1291 C CA . ILE A 1 168 ? 14.846 12.577 -5.087 1.00 87.50 168 ILE A CA 1
ATOM 1292 C C . ILE A 1 168 ? 13.995 13.312 -6.133 1.00 87.50 168 ILE A C 1
ATOM 1294 O O . ILE A 1 168 ? 14.039 12.956 -7.310 1.00 87.50 168 ILE A O 1
ATOM 1298 N N . ALA A 1 169 ? 13.329 14.408 -5.758 1.00 87.81 169 ALA A N 1
ATOM 1299 C CA . ALA A 1 169 ? 12.506 15.199 -6.673 1.00 87.81 169 ALA A CA 1
ATOM 1300 C C . ALA A 1 169 ? 13.288 15.727 -7.892 1.00 87.81 169 ALA A C 1
ATOM 1302 O O . ALA A 1 169 ? 12.854 15.547 -9.030 1.00 87.81 169 ALA A O 1
ATOM 1303 N N . LYS A 1 170 ? 14.473 16.325 -7.690 1.00 89.94 170 LYS A N 1
ATOM 1304 C CA . LYS A 1 170 ? 15.310 16.806 -8.807 1.00 89.94 170 LYS A CA 1
ATOM 1305 C C . LYS A 1 170 ? 15.872 15.675 -9.669 1.00 89.94 170 LYS A C 1
ATOM 1307 O O . LYS A 1 170 ? 16.049 15.879 -10.867 1.00 89.94 170 LYS A O 1
ATOM 1312 N N . SER A 1 171 ? 16.129 14.499 -9.096 1.00 95.31 171 SER A N 1
ATOM 1313 C CA . SER A 1 171 ? 16.553 13.326 -9.861 1.00 95.31 171 SER A CA 1
ATOM 1314 C C . SER A 1 171 ? 15.431 12.793 -10.750 1.00 95.31 171 SER A C 1
ATOM 1316 O O . SER A 1 171 ? 15.686 12.499 -11.911 1.00 95.31 171 SER A O 1
ATOM 1318 N N . ILE A 1 172 ? 14.182 12.788 -10.272 1.00 96.31 172 ILE A N 1
ATOM 1319 C CA . ILE A 1 172 ? 13.006 12.437 -11.080 1.00 96.31 172 ILE A CA 1
ATOM 1320 C C . ILE A 1 172 ? 12.831 13.440 -12.229 1.00 96.31 172 ILE A C 1
ATOM 1322 O O . ILE A 1 172 ? 12.762 13.022 -13.380 1.00 96.31 172 ILE A O 1
ATOM 1326 N N . ILE A 1 173 ? 12.854 14.751 -11.950 1.00 95.81 173 ILE A N 1
ATOM 1327 C CA . ILE A 1 173 ? 12.766 15.797 -12.992 1.00 95.81 173 ILE A CA 1
ATOM 1328 C C . ILE A 1 173 ? 13.854 15.600 -14.057 1.00 95.81 173 ILE A C 1
ATOM 1330 O O . ILE A 1 173 ? 13.567 15.648 -15.249 1.00 95.81 173 ILE A O 1
ATOM 1334 N N . TRP A 1 174 ? 15.093 15.330 -13.636 1.00 97.81 174 TRP A N 1
ATOM 1335 C CA . TRP A 1 174 ? 16.214 15.072 -14.538 1.00 97.81 174 TRP A CA 1
ATOM 1336 C C . TRP A 1 174 ? 16.008 13.829 -15.415 1.00 97.81 174 TRP A C 1
ATOM 1338 O O . TRP A 1 174 ? 16.158 13.896 -16.636 1.00 97.81 174 TRP A O 1
ATOM 1348 N N . LEU A 1 175 ? 15.652 12.699 -14.798 1.00 98.56 175 LEU A N 1
ATOM 1349 C CA . LEU A 1 175 ? 15.430 11.424 -15.483 1.00 98.56 175 LEU A CA 1
ATOM 1350 C C . LEU A 1 175 ? 14.323 11.525 -16.540 1.00 98.56 175 LEU A C 1
ATOM 1352 O O . LEU A 1 175 ? 14.435 10.923 -17.609 1.00 98.56 175 LEU A O 1
ATOM 1356 N N . VAL A 1 176 ? 13.279 12.304 -16.261 1.00 97.75 176 VAL A N 1
ATOM 1357 C CA . VAL A 1 176 ? 12.155 12.493 -17.178 1.00 97.75 176 VAL A CA 1
ATOM 1358 C C . VAL A 1 176 ? 12.473 13.538 -18.249 1.00 97.75 176 VAL A C 1
ATOM 1360 O O . VAL A 1 176 ? 12.553 13.192 -19.425 1.00 97.75 176 VAL A O 1
ATOM 1363 N N . GLU A 1 177 ? 12.696 14.794 -17.859 1.00 96.69 177 GLU A N 1
ATOM 1364 C CA . GLU A 1 177 ? 12.685 15.935 -18.788 1.00 96.69 177 GLU A CA 1
ATOM 1365 C C . GLU A 1 177 ? 14.022 16.120 -19.540 1.00 96.69 177 GLU A C 1
ATOM 1367 O O . GLU A 1 177 ? 14.025 16.653 -20.647 1.00 96.69 177 GLU A O 1
ATOM 1372 N N . GLU A 1 178 ? 15.163 15.674 -18.985 1.00 97.75 178 GLU A N 1
ATOM 1373 C CA . GLU A 1 178 ? 16.463 15.704 -19.688 1.00 97.75 178 GLU A CA 1
ATOM 1374 C C . GLU A 1 178 ? 16.844 14.344 -20.301 1.00 97.75 178 GLU A C 1
ATOM 1376 O O . GLU A 1 178 ? 17.471 14.304 -21.359 1.00 97.75 178 GLU A O 1
ATOM 1381 N N . GLN A 1 179 ? 16.528 13.224 -19.636 1.00 98.25 179 GLN A N 1
ATOM 1382 C CA . GLN A 1 179 ? 17.040 11.897 -20.026 1.00 98.25 179 GLN A CA 1
ATOM 1383 C C . GLN A 1 179 ? 16.015 11.011 -20.750 1.00 98.25 179 GLN A C 1
ATOM 1385 O O . GLN A 1 179 ? 16.422 10.053 -21.419 1.00 98.25 179 GLN A O 1
ATOM 1390 N N . ASN A 1 180 ? 14.720 11.344 -20.679 1.00 96.88 180 ASN A N 1
ATOM 1391 C CA . ASN A 1 180 ? 13.613 10.620 -21.310 1.00 96.88 180 ASN A CA 1
ATOM 1392 C C . ASN A 1 180 ? 13.653 9.106 -21.014 1.00 96.88 180 ASN A C 1
ATOM 1394 O O . ASN A 1 180 ? 13.781 8.280 -21.924 1.00 96.88 180 ASN A O 1
ATOM 1398 N N . VAL A 1 181 ? 13.643 8.743 -19.725 1.00 98.56 181 VAL A N 1
ATOM 1399 C CA . VAL A 1 181 ? 13.507 7.341 -19.293 1.00 98.56 181 VAL A CA 1
ATOM 1400 C C . VAL A 1 181 ? 12.056 6.866 -19.372 1.00 98.56 181 VAL A C 1
ATOM 1402 O O . VAL A 1 181 ? 11.134 7.659 -19.230 1.00 98.56 181 VAL A O 1
ATOM 1405 N N . SER A 1 182 ? 11.836 5.564 -19.563 1.00 98.38 182 SER A N 1
ATOM 1406 C CA . SER A 1 182 ? 10.480 4.983 -19.590 1.00 98.38 182 SER A CA 1
ATOM 1407 C C . SER A 1 182 ? 10.033 4.473 -18.216 1.00 98.38 182 SER A C 1
ATOM 1409 O O . SER A 1 182 ? 8.839 4.409 -17.925 1.00 98.38 182 SER A O 1
ATOM 1411 N N . ILE A 1 183 ? 11.003 4.082 -17.385 1.00 98.88 183 ILE A N 1
ATOM 1412 C CA . ILE A 1 183 ? 10.807 3.458 -16.075 1.00 98.88 183 ILE A CA 1
ATOM 1413 C C . ILE A 1 183 ? 11.733 4.155 -15.075 1.00 98.88 183 ILE A C 1
ATOM 1415 O O . ILE A 1 183 ? 12.879 4.447 -15.418 1.00 98.88 183 ILE A O 1
ATOM 1419 N N . ILE A 1 184 ? 11.275 4.391 -13.846 1.00 98.88 184 ILE A N 1
ATOM 1420 C CA . ILE A 1 184 ? 12.109 4.853 -12.728 1.00 98.88 184 ILE A CA 1
ATOM 1421 C C . ILE A 1 184 ? 11.990 3.858 -11.571 1.00 98.88 184 ILE A C 1
ATOM 1423 O O . ILE A 1 184 ? 10.906 3.649 -11.031 1.00 98.88 184 ILE A O 1
ATOM 1427 N N . ASN A 1 185 ? 13.122 3.273 -11.183 1.00 98.69 185 ASN A N 1
ATOM 1428 C CA . ASN A 1 185 ? 13.255 2.389 -10.034 1.00 98.69 185 ASN A CA 1
ATOM 1429 C C . ASN A 1 185 ? 13.722 3.179 -8.803 1.00 98.69 185 ASN A C 1
ATOM 1431 O O . ASN A 1 185 ? 14.826 3.734 -8.792 1.00 98.69 185 ASN A O 1
ATOM 1435 N N . LEU A 1 186 ? 12.913 3.151 -7.748 1.00 94.88 186 LEU A N 1
ATOM 1436 C CA . LEU A 1 186 ? 13.203 3.696 -6.425 1.00 94.88 186 LEU A CA 1
ATOM 1437 C C . LEU A 1 186 ? 13.346 2.534 -5.435 1.00 94.88 186 LEU A C 1
ATOM 1439 O O . LEU A 1 186 ? 12.380 2.107 -4.801 1.00 94.88 186 LEU A O 1
ATOM 1443 N N . SER A 1 187 ? 14.569 2.028 -5.278 1.00 87.44 187 SER A N 1
ATOM 1444 C CA . SER A 1 187 ? 14.905 0.994 -4.284 1.00 87.44 187 SER A CA 1
ATOM 1445 C C . SER A 1 187 ? 15.159 1.598 -2.892 1.00 87.44 187 SER A C 1
ATOM 1447 O O . SER A 1 187 ? 16.007 1.128 -2.138 1.00 87.44 187 SER A O 1
ATOM 1449 N N . LEU A 1 188 ? 14.402 2.648 -2.556 1.00 79.62 188 LEU A N 1
ATOM 1450 C CA . LEU A 1 188 ? 14.474 3.415 -1.316 1.00 79.62 188 LEU A CA 1
ATOM 1451 C C . LEU A 1 188 ? 13.072 3.645 -0.751 1.00 79.62 188 LEU A C 1
ATOM 1453 O O . LEU A 1 188 ? 12.106 3.779 -1.503 1.00 79.62 188 LEU A O 1
ATOM 1457 N N . SER A 1 189 ? 12.980 3.731 0.572 1.00 69.75 189 SER A N 1
ATOM 1458 C CA . SER A 1 189 ? 11.793 4.198 1.280 1.00 69.75 189 SER A CA 1
ATOM 1459 C C . SER A 1 189 ? 12.185 4.716 2.663 1.00 69.75 189 SER A C 1
ATOM 1461 O O . SER A 1 189 ? 13.044 4.131 3.323 1.00 69.75 189 SER A O 1
ATOM 1463 N N . GLN A 1 190 ? 11.548 5.801 3.097 1.00 63.22 190 GLN A N 1
ATOM 1464 C CA . GLN A 1 190 ? 11.613 6.299 4.467 1.00 63.22 190 GLN A CA 1
ATOM 1465 C C . GLN A 1 190 ? 10.342 5.921 5.220 1.00 63.22 190 GLN A C 1
ATOM 1467 O O . GLN A 1 190 ? 9.237 5.964 4.675 1.00 63.22 190 GLN A O 1
ATOM 1472 N N . TYR A 1 191 ? 10.511 5.566 6.491 1.00 52.34 191 TYR A N 1
ATOM 1473 C CA . TYR A 1 191 ? 9.415 5.143 7.343 1.00 52.34 191 TYR A CA 1
ATOM 1474 C C . TYR A 1 191 ? 8.558 6.350 7.774 1.00 52.34 191 TYR A C 1
ATOM 1476 O O . TYR A 1 191 ? 8.860 7.004 8.764 1.00 52.34 191 TYR A O 1
ATOM 1484 N N . HIS A 1 192 ? 7.531 6.640 6.970 1.00 57.81 192 HIS A N 1
ATOM 1485 C CA . HIS A 1 192 ? 6.424 7.569 7.221 1.00 57.81 192 HIS A CA 1
ATOM 1486 C C . HIS A 1 192 ? 5.252 7.142 6.317 1.00 57.81 192 HIS A C 1
ATOM 1488 O O . HIS A 1 192 ? 5.435 7.105 5.097 1.00 57.81 192 HIS A O 1
ATOM 1494 N N . ASN A 1 193 ? 4.054 6.869 6.849 1.00 50.50 193 ASN A N 1
ATOM 1495 C CA . ASN A 1 193 ? 2.854 6.517 6.051 1.00 50.50 193 ASN A CA 1
ATOM 1496 C C . ASN A 1 193 ? 2.001 7.765 5.703 1.00 50.50 193 ASN A C 1
ATOM 1498 O O . ASN A 1 193 ? 0.773 7.739 5.655 1.00 50.50 193 ASN A O 1
ATOM 1502 N N . ILE A 1 194 ? 2.687 8.892 5.491 1.00 55.19 194 ILE A N 1
ATOM 1503 C CA . ILE A 1 194 ? 2.112 10.190 5.122 1.00 55.19 194 ILE A CA 1
ATOM 1504 C C . ILE A 1 194 ? 1.580 10.143 3.683 1.00 55.19 194 ILE A C 1
ATOM 1506 O O . ILE A 1 194 ? 2.223 9.590 2.791 1.00 55.19 194 ILE A O 1
ATOM 1510 N N . LEU A 1 195 ? 0.425 10.756 3.431 1.00 54.62 195 LEU A N 1
ATOM 1511 C CA . LEU A 1 195 ? -0.166 10.819 2.093 1.00 54.62 195 LEU A CA 1
ATOM 1512 C C . LEU A 1 195 ? 0.158 12.150 1.407 1.00 54.62 195 LEU A C 1
ATOM 1514 O O . LEU A 1 195 ? 0.194 13.193 2.053 1.00 54.62 195 LEU A O 1
ATOM 1518 N N . ASN A 1 196 ? 0.352 12.114 0.088 1.00 53.81 196 ASN A N 1
ATOM 1519 C CA . ASN A 1 196 ? 0.594 13.277 -0.779 1.00 53.81 196 ASN A CA 1
ATOM 1520 C C . ASN A 1 196 ? 1.847 14.121 -0.461 1.00 53.81 196 ASN A C 1
ATOM 1522 O O . ASN A 1 196 ? 1.986 15.225 -0.991 1.00 53.81 196 ASN A O 1
ATOM 1526 N N . GLU A 1 197 ? 2.803 13.611 0.323 1.00 66.19 197 GLU A N 1
ATOM 1527 C CA . GLU A 1 197 ? 4.109 14.270 0.456 1.00 66.19 197 GLU A CA 1
ATOM 1528 C C . GLU A 1 197 ? 4.855 14.344 -0.888 1.00 66.19 197 GLU A C 1
ATOM 1530 O O . GLU A 1 197 ? 4.536 13.650 -1.856 1.00 66.19 197 GLU A O 1
ATOM 1535 N N . GLY A 1 198 ? 5.857 15.222 -0.973 1.00 66.88 198 GLY A N 1
ATOM 1536 C CA . GLY A 1 198 ? 6.428 15.667 -2.250 1.00 66.88 198 GLY A CA 1
ATOM 1537 C C . GLY A 1 198 ? 6.986 14.565 -3.151 1.00 66.88 198 GLY A C 1
ATOM 1538 O O . GLY A 1 198 ? 7.026 14.754 -4.369 1.00 66.88 198 GLY A O 1
ATOM 1539 N N . ARG A 1 199 ? 7.396 13.418 -2.594 1.00 77.94 199 ARG A N 1
ATOM 1540 C CA . ARG A 1 199 ? 7.854 12.262 -3.372 1.00 77.94 199 ARG A CA 1
ATOM 1541 C C . ARG A 1 199 ? 6.672 11.474 -3.939 1.00 77.94 199 ARG A C 1
ATOM 1543 O O . ARG A 1 199 ? 6.723 11.132 -5.116 1.00 77.94 199 ARG A O 1
ATOM 1550 N N . GLU A 1 200 ? 5.590 11.264 -3.181 1.00 78.00 200 GLU A N 1
ATOM 1551 C CA . GLU A 1 200 ? 4.329 10.749 -3.745 1.00 78.00 200 GLU A CA 1
ATOM 1552 C C . GLU A 1 200 ? 3.778 11.717 -4.806 1.00 78.00 200 GLU A C 1
ATOM 1554 O O . GLU A 1 200 ? 3.468 11.286 -5.917 1.00 78.00 200 GLU A O 1
ATOM 1559 N N . TRP A 1 201 ? 3.702 13.020 -4.513 1.00 81.56 201 TRP A N 1
ATOM 1560 C CA . TRP A 1 201 ? 3.149 14.018 -5.435 1.00 81.56 201 TRP A CA 1
ATOM 1561 C C . TRP A 1 201 ? 3.893 14.052 -6.772 1.00 81.56 201 TRP A C 1
ATOM 1563 O O . TRP A 1 201 ? 3.263 14.005 -7.830 1.00 81.56 201 TRP A O 1
ATOM 1573 N N . ILE A 1 202 ? 5.232 14.095 -6.752 1.00 84.31 202 ILE A N 1
ATOM 1574 C CA . ILE A 1 202 ? 6.018 14.192 -7.987 1.00 84.31 202 ILE A CA 1
ATOM 1575 C C . ILE A 1 202 ? 5.943 12.902 -8.815 1.00 84.31 202 ILE A C 1
ATOM 1577 O O . ILE A 1 202 ? 5.877 12.973 -10.041 1.00 84.31 202 ILE A O 1
ATOM 1581 N N . ILE A 1 203 ? 5.866 11.736 -8.167 1.00 92.25 203 ILE A N 1
ATOM 1582 C CA . ILE A 1 203 ? 5.650 10.439 -8.825 1.00 92.25 203 ILE A CA 1
ATOM 1583 C C . ILE A 1 203 ? 4.254 10.374 -9.450 1.00 92.25 203 ILE A C 1
ATOM 1585 O O . ILE A 1 203 ? 4.127 10.083 -10.641 1.00 92.25 203 ILE A O 1
ATOM 1589 N N . ASN A 1 204 ? 3.211 10.706 -8.680 1.00 90.88 204 ASN A N 1
ATOM 1590 C CA . ASN A 1 204 ? 1.829 10.733 -9.155 1.00 90.88 204 ASN A CA 1
ATOM 1591 C C . ASN A 1 204 ? 1.695 11.678 -10.364 1.00 90.88 204 ASN A C 1
ATOM 1593 O O . ASN A 1 204 ? 1.132 11.292 -11.390 1.00 90.88 204 ASN A O 1
ATOM 1597 N N . LYS A 1 205 ? 2.294 12.875 -10.287 1.00 90.44 205 LYS A N 1
ATOM 1598 C CA . LYS A 1 205 ? 2.319 13.858 -11.376 1.00 90.44 205 LYS A CA 1
ATOM 1599 C C . LYS A 1 205 ? 3.029 13.337 -12.627 1.00 90.44 205 LYS A C 1
ATOM 1601 O O . LYS A 1 205 ? 2.439 13.357 -13.703 1.00 90.44 205 LYS A O 1
ATOM 1606 N N . TYR A 1 206 ? 4.277 12.877 -12.520 1.00 95.69 206 TYR A N 1
ATOM 1607 C CA . TYR A 1 206 ? 5.051 12.460 -13.698 1.00 95.69 206 TYR A CA 1
ATOM 1608 C C . TYR A 1 206 ? 4.546 11.154 -14.327 1.00 95.69 206 TYR A C 1
ATOM 1610 O O . TYR A 1 206 ? 4.669 10.984 -15.542 1.00 95.69 206 TYR A O 1
ATOM 1618 N N . SER A 1 207 ? 3.908 10.275 -13.549 1.00 96.38 207 SER A N 1
ATOM 1619 C CA . SER A 1 207 ? 3.168 9.132 -14.093 1.00 96.38 207 SER A CA 1
ATOM 1620 C C . SER A 1 207 ? 2.003 9.610 -14.968 1.00 96.38 207 SER A C 1
ATOM 1622 O O . SER A 1 207 ? 1.950 9.295 -16.157 1.00 96.38 207 SER A O 1
ATOM 1624 N N . LEU A 1 208 ? 1.138 10.484 -14.439 1.00 93.38 208 LEU A N 1
ATOM 1625 C CA . LEU A 1 208 ? -0.034 10.991 -15.160 1.00 93.38 208 LEU A CA 1
ATOM 1626 C C . LEU A 1 208 ? 0.327 11.867 -16.378 1.00 93.38 208 LEU A C 1
ATOM 1628 O O . LEU A 1 208 ? -0.256 11.674 -17.448 1.00 93.38 208 LEU A O 1
ATOM 1632 N N . GLU A 1 209 ? 1.270 12.808 -16.232 1.00 93.88 209 GLU A N 1
ATOM 1633 C CA . GLU A 1 209 ? 1.599 13.847 -17.230 1.00 93.88 209 GLU A CA 1
ATOM 1634 C C . GLU A 1 209 ? 2.699 13.484 -18.241 1.00 93.88 209 GLU A C 1
ATOM 1636 O O . GLU A 1 209 ? 2.793 14.132 -19.285 1.00 93.88 209 GLU A O 1
ATOM 1641 N N . ARG A 1 210 ? 3.583 12.525 -17.933 1.00 96.25 210 ARG A N 1
ATOM 1642 C CA . ARG A 1 210 ? 4.689 12.106 -18.825 1.00 96.25 210 ARG A CA 1
ATOM 1643 C C . ARG A 1 210 ? 4.714 10.597 -19.091 1.00 96.25 210 ARG A C 1
ATOM 1645 O O . ARG A 1 210 ? 5.600 10.126 -19.794 1.00 96.25 210 ARG A O 1
ATOM 1652 N N . LYS A 1 211 ? 3.736 9.845 -18.567 1.00 96.06 211 LYS A N 1
ATOM 1653 C CA . LYS A 1 211 ? 3.565 8.390 -18.755 1.00 96.06 211 LYS A CA 1
ATOM 1654 C C . LYS A 1 211 ? 4.779 7.558 -18.319 1.00 96.06 211 LYS A C 1
ATOM 1656 O O . LYS A 1 211 ? 5.088 6.519 -18.897 1.00 96.06 211 LYS A O 1
ATOM 1661 N N . ILE A 1 212 ? 5.425 8.014 -17.247 1.00 98.31 212 ILE A N 1
ATOM 1662 C CA . ILE A 1 212 ? 6.594 7.387 -16.625 1.00 98.31 212 ILE A CA 1
ATOM 1663 C C . ILE A 1 212 ? 6.142 6.299 -15.654 1.00 98.31 212 ILE A C 1
ATOM 1665 O O . ILE A 1 212 ? 5.333 6.554 -14.763 1.00 98.31 212 ILE A O 1
ATOM 1669 N N . ILE A 1 213 ? 6.688 5.093 -15.792 1.00 98.75 213 ILE A N 1
ATOM 1670 C CA . ILE A 1 213 ? 6.350 3.974 -14.909 1.00 98.75 213 ILE A CA 1
ATOM 1671 C C . ILE A 1 213 ? 7.283 3.987 -13.698 1.00 98.75 213 ILE A C 1
ATOM 1673 O O . ILE A 1 213 ? 8.479 3.724 -13.819 1.00 98.75 213 ILE A O 1
ATOM 1677 N N . PHE A 1 214 ? 6.742 4.285 -12.520 1.00 98.69 214 PHE A N 1
ATOM 1678 C CA . PHE A 1 214 ? 7.499 4.258 -11.270 1.00 98.69 214 PHE A CA 1
ATOM 1679 C C . PHE A 1 214 ? 7.346 2.910 -10.570 1.00 98.69 214 PHE A C 1
ATOM 1681 O O . PHE A 1 214 ? 6.228 2.452 -10.332 1.00 98.69 214 PHE A O 1
ATOM 1688 N N . VAL A 1 215 ? 8.474 2.306 -10.208 1.00 98.75 215 VAL A N 1
ATOM 1689 C CA . VAL A 1 215 ? 8.553 1.053 -9.451 1.00 98.75 215 VAL A CA 1
ATOM 1690 C C . VAL A 1 215 ? 9.280 1.343 -8.144 1.00 98.75 215 VAL A C 1
ATOM 1692 O O . VAL A 1 215 ? 10.396 1.866 -8.160 1.00 98.75 215 VAL A O 1
ATOM 1695 N N . VAL A 1 216 ? 8.644 1.046 -7.012 1.00 97.12 216 VAL A N 1
ATOM 1696 C CA . VAL A 1 216 ? 9.117 1.465 -5.684 1.00 97.12 216 VAL A CA 1
ATOM 1697 C C . VAL A 1 216 ? 9.170 0.264 -4.742 1.00 97.12 216 VAL A C 1
ATOM 1699 O O . VAL A 1 216 ? 8.220 -0.514 -4.665 1.00 97.12 216 VAL A O 1
ATOM 1702 N N . ALA A 1 217 ? 10.268 0.103 -4.008 1.00 94.44 217 ALA A N 1
ATOM 1703 C CA . ALA A 1 217 ? 10.386 -0.929 -2.979 1.00 94.44 217 ALA A CA 1
ATOM 1704 C C . ALA A 1 217 ? 9.423 -0.656 -1.808 1.00 94.44 217 ALA A C 1
ATOM 1706 O O . ALA A 1 217 ? 9.362 0.466 -1.312 1.00 94.44 217 ALA A O 1
ATOM 1707 N N . ALA A 1 218 ? 8.692 -1.666 -1.323 1.00 90.44 218 ALA A N 1
ATOM 1708 C CA . ALA A 1 218 ? 7.699 -1.490 -0.252 1.00 90.44 218 ALA A CA 1
ATOM 1709 C C . ALA A 1 218 ? 8.278 -1.012 1.099 1.00 90.44 218 ALA A C 1
ATOM 1711 O O . ALA A 1 218 ? 7.527 -0.447 1.889 1.00 90.44 218 ALA A O 1
ATOM 1712 N N . ALA A 1 219 ? 9.595 -1.176 1.305 1.00 85.88 219 ALA A N 1
ATOM 1713 C CA . ALA A 1 219 ? 10.363 -1.105 2.556 1.00 85.88 219 ALA A CA 1
ATOM 1714 C C . ALA A 1 219 ? 10.506 -2.459 3.274 1.00 85.88 219 ALA A C 1
ATOM 1716 O O . ALA A 1 219 ? 9.721 -3.386 3.088 1.00 85.88 219 ALA A O 1
ATOM 1717 N N . ASN A 1 220 ? 11.545 -2.570 4.107 1.00 83.44 220 ASN A N 1
ATOM 1718 C CA . ASN A 1 220 ? 11.890 -3.780 4.867 1.00 83.44 220 ASN A CA 1
ATOM 1719 C C . ASN A 1 220 ? 11.405 -3.691 6.333 1.00 83.44 220 ASN A C 1
ATOM 1721 O O . ASN A 1 220 ? 12.072 -4.173 7.250 1.00 83.44 220 ASN A O 1
ATOM 1725 N N . SER A 1 221 ? 10.271 -3.017 6.547 1.00 74.88 221 SER A N 1
ATOM 1726 C CA . SER A 1 221 ? 9.737 -2.635 7.865 1.00 74.88 221 SER A CA 1
ATOM 1727 C C . SER A 1 221 ? 8.592 -3.535 8.348 1.00 74.88 221 SER A C 1
ATOM 1729 O O . SER A 1 221 ? 7.869 -3.160 9.262 1.00 74.88 221 SER A O 1
ATOM 1731 N N . GLY A 1 222 ? 8.419 -4.723 7.761 1.00 69.06 222 GLY A N 1
ATOM 1732 C CA . GLY A 1 222 ? 7.267 -5.606 7.998 1.00 69.06 222 GLY A CA 1
ATOM 1733 C C . GLY A 1 222 ? 7.106 -6.192 9.397 1.00 69.06 222 GLY A C 1
ATOM 1734 O O . GLY A 1 222 ? 6.060 -6.768 9.680 1.00 69.06 222 GLY A O 1
ATOM 1735 N N . ILE A 1 223 ? 8.143 -6.096 10.241 1.00 67.81 223 ILE A N 1
ATOM 1736 C CA . ILE A 1 223 ? 8.180 -6.571 11.638 1.00 67.81 223 ILE A CA 1
ATOM 1737 C C . ILE A 1 223 ? 7.544 -7.975 11.756 1.00 67.81 223 ILE A C 1
ATOM 1739 O O . ILE A 1 223 ? 6.518 -8.208 12.383 1.00 67.81 223 ILE A O 1
ATOM 1743 N N . GLN A 1 224 ? 8.169 -8.929 11.064 1.00 63.66 224 GLN A N 1
ATOM 1744 C CA . GLN A 1 224 ? 7.767 -10.339 10.978 1.00 63.66 224 GLN A CA 1
ATOM 1745 C C . GLN A 1 224 ? 6.365 -10.608 10.375 1.00 63.66 224 GLN A C 1
ATOM 1747 O O . GLN A 1 224 ? 5.820 -11.692 10.557 1.00 63.66 224 GLN A O 1
ATOM 1752 N N . GLY A 1 225 ? 5.786 -9.659 9.633 1.00 58.25 225 GLY A N 1
ATOM 1753 C CA . GLY A 1 225 ? 4.465 -9.782 8.998 1.00 58.25 225 GLY A CA 1
ATOM 1754 C C . GLY A 1 225 ? 3.285 -9.467 9.926 1.00 58.25 225 GLY A C 1
ATOM 1755 O O . GLY A 1 225 ? 2.150 -9.401 9.461 1.00 58.25 225 GLY A O 1
ATOM 1756 N N . ILE A 1 226 ? 3.562 -9.238 11.212 1.00 56.62 226 ILE A N 1
ATOM 1757 C CA . ILE A 1 226 ? 2.596 -8.950 12.286 1.00 56.62 226 ILE A CA 1
ATOM 1758 C C . ILE A 1 226 ? 1.935 -7.578 12.073 1.00 56.62 226 ILE A C 1
ATOM 1760 O O . ILE A 1 226 ? 0.769 -7.361 12.396 1.00 56.62 226 ILE A O 1
ATOM 1764 N N . ASN A 1 227 ? 2.710 -6.651 11.515 1.00 62.88 227 ASN A N 1
ATOM 1765 C CA . ASN A 1 227 ? 2.442 -5.225 11.528 1.00 62.88 227 ASN A CA 1
ATOM 1766 C C . ASN A 1 227 ? 1.814 -4.729 10.222 1.00 62.88 227 ASN A C 1
ATOM 1768 O O . ASN A 1 227 ? 2.371 -4.941 9.141 1.00 62.88 227 ASN A O 1
ATOM 1772 N N . LEU A 1 228 ? 0.714 -3.984 10.339 1.00 67.94 228 LEU A N 1
ATOM 1773 C CA . LEU A 1 228 ? 0.081 -3.258 9.232 1.00 67.94 228 LEU A CA 1
ATOM 1774 C C . LEU A 1 228 ? 0.600 -1.823 9.136 1.00 67.94 228 LEU A C 1
ATOM 1776 O O . LEU A 1 228 ? 1.330 -1.364 10.006 1.00 67.94 228 LEU A O 1
ATOM 1780 N N . GLY A 1 229 ? 0.230 -1.111 8.072 1.00 69.44 229 GLY A N 1
ATOM 1781 C CA . GLY A 1 229 ? 0.537 0.315 7.934 1.00 69.44 229 GLY A CA 1
ATOM 1782 C C . GLY A 1 229 ? 2.030 0.645 7.826 1.00 69.44 229 GLY A C 1
ATOM 1783 O O . GLY A 1 229 ? 2.397 1.810 7.955 1.00 69.44 229 GLY A O 1
ATOM 1784 N N . THR A 1 230 ? 2.890 -0.344 7.570 1.00 74.25 230 THR A N 1
ATOM 1785 C CA . THR A 1 230 ? 4.354 -0.200 7.557 1.00 74.25 230 THR A CA 1
ATOM 1786 C C . THR A 1 230 ? 4.936 0.217 6.202 1.00 74.25 230 THR A C 1
ATOM 1788 O O . THR A 1 230 ? 6.149 0.414 6.093 1.00 74.25 230 THR A O 1
ATOM 1791 N N . ILE A 1 231 ? 4.093 0.374 5.172 1.00 79.06 231 ILE A N 1
ATOM 1792 C CA . ILE A 1 231 ? 4.464 0.936 3.861 1.00 79.06 231 ILE A CA 1
ATOM 1793 C C . ILE A 1 231 ? 4.928 2.386 4.044 1.00 79.06 231 ILE A C 1
ATOM 1795 O O . ILE A 1 231 ? 4.132 3.272 4.351 1.00 79.06 231 ILE A O 1
ATOM 1799 N N . GLY A 1 232 ? 6.223 2.622 3.833 1.00 70.44 232 GLY A N 1
ATOM 1800 C CA . GLY A 1 232 ? 6.822 3.951 3.917 1.00 70.44 232 GLY A CA 1
ATOM 1801 C C . GLY A 1 232 ? 6.656 4.775 2.638 1.00 70.44 232 GLY A C 1
ATOM 1802 O O . GLY A 1 232 ? 6.209 4.289 1.598 1.00 70.44 232 GLY A O 1
ATOM 1803 N N . ASN A 1 233 ? 7.084 6.034 2.675 1.00 73.31 233 ASN A N 1
ATOM 1804 C CA . ASN A 1 233 ? 7.134 6.892 1.492 1.00 73.31 233 ASN A CA 1
ATOM 1805 C C . ASN A 1 233 ? 8.405 6.642 0.666 1.00 73.31 233 ASN A C 1
ATOM 1807 O O . ASN A 1 233 ? 9.451 6.348 1.245 1.00 73.31 233 ASN A O 1
ATOM 1811 N N . PRO A 1 234 ? 8.372 6.774 -0.674 1.00 83.06 234 PRO A N 1
ATOM 1812 C CA . PRO A 1 234 ? 7.218 7.119 -1.511 1.00 83.06 234 PRO A CA 1
ATOM 1813 C C . PRO A 1 234 ? 6.352 5.914 -1.922 1.00 83.06 234 PRO A C 1
ATOM 1815 O O . PRO A 1 234 ? 5.541 6.009 -2.842 1.00 83.06 234 PRO A O 1
ATOM 1818 N N . SER A 1 235 ? 6.539 4.762 -1.284 1.00 88.38 235 SER A N 1
ATOM 1819 C CA . SER A 1 235 ? 5.906 3.475 -1.599 1.00 88.38 235 SER A CA 1
ATOM 1820 C C . SER A 1 235 ? 4.394 3.451 -1.321 1.00 88.38 235 SER A C 1
ATOM 1822 O O . SER A 1 235 ? 3.680 2.573 -1.811 1.00 88.38 235 SER A O 1
ATOM 1824 N N . THR A 1 236 ? 3.885 4.456 -0.612 1.00 83.75 236 THR A N 1
ATOM 1825 C CA . THR A 1 236 ? 2.470 4.842 -0.538 1.00 83.75 236 THR A CA 1
ATOM 1826 C C . THR A 1 236 ? 1.884 5.239 -1.901 1.00 83.75 236 THR A C 1
ATOM 1828 O O . THR A 1 236 ? 0.694 5.017 -2.116 1.00 83.75 236 THR A O 1
ATOM 1831 N N . SER A 1 237 ? 2.676 5.784 -2.834 1.00 89.69 237 SER A N 1
ATOM 1832 C CA . SER A 1 237 ? 2.203 6.457 -4.057 1.00 89.69 237 SER A CA 1
ATOM 1833 C C . SER A 1 237 ? 1.126 5.694 -4.830 1.00 89.69 237 SER A C 1
ATOM 1835 O O . SER A 1 237 ? 1.342 4.568 -5.288 1.00 89.69 237 SER A O 1
ATOM 1837 N N . LEU A 1 238 ? -0.027 6.340 -5.033 1.00 90.00 238 LEU A N 1
ATOM 1838 C CA . LEU A 1 238 ? -1.163 5.769 -5.765 1.00 90.00 238 LEU A CA 1
ATOM 1839 C C . LEU A 1 238 ? -0.777 5.281 -7.175 1.00 90.00 238 LEU A C 1
ATOM 1841 O O . LEU A 1 238 ? -1.132 4.163 -7.556 1.00 90.00 238 LEU A O 1
ATOM 1845 N N . GLN A 1 239 ? -0.023 6.088 -7.931 1.00 95.50 239 GLN A N 1
ATOM 1846 C CA . GLN A 1 239 ? 0.364 5.768 -9.313 1.00 95.50 239 GLN A CA 1
ATOM 1847 C C . GLN A 1 239 ? 1.592 4.851 -9.424 1.00 95.50 239 GLN A C 1
ATOM 1849 O O . GLN A 1 239 ? 1.814 4.266 -10.485 1.00 95.50 239 GLN A O 1
ATOM 1854 N N . ALA A 1 240 ? 2.398 4.720 -8.368 1.00 96.50 240 ALA A N 1
ATOM 1855 C CA . ALA A 1 240 ? 3.534 3.803 -8.352 1.00 96.50 240 ALA A CA 1
ATOM 1856 C C . ALA A 1 240 ? 3.093 2.332 -8.353 1.00 96.50 240 ALA A C 1
ATOM 1858 O O . ALA A 1 240 ? 2.035 1.983 -7.823 1.00 96.50 240 ALA A O 1
ATOM 1859 N N . ILE A 1 241 ? 3.955 1.467 -8.887 1.00 98.50 241 ILE A N 1
ATOM 1860 C CA . ILE A 1 241 ? 3.929 0.019 -8.668 1.00 98.50 241 ILE A CA 1
ATOM 1861 C C . ILE A 1 241 ? 4.829 -0.264 -7.460 1.00 98.50 241 ILE A C 1
ATOM 1863 O O . ILE A 1 241 ? 6.057 -0.233 -7.559 1.00 98.50 241 ILE A O 1
ATOM 1867 N N . THR A 1 242 ? 4.216 -0.502 -6.307 1.00 97.44 242 THR A N 1
ATOM 1868 C CA . THR A 1 242 ? 4.901 -0.796 -5.047 1.00 97.44 242 THR A CA 1
ATOM 1869 C C . THR A 1 242 ? 5.125 -2.294 -4.909 1.00 97.44 242 THR A C 1
ATOM 1871 O O . THR A 1 242 ? 4.172 -3.072 -4.962 1.00 97.44 242 THR A O 1
ATOM 1874 N N . VAL A 1 243 ? 6.381 -2.688 -4.706 1.00 97.88 243 VAL A N 1
ATOM 1875 C CA . VAL A 1 243 ? 6.843 -4.078 -4.775 1.00 97.88 243 VAL A CA 1
ATOM 1876 C C . VAL A 1 243 ? 7.300 -4.561 -3.402 1.00 97.88 243 VAL A C 1
ATOM 1878 O O . VAL A 1 243 ? 8.314 -4.090 -2.875 1.00 97.88 243 VAL A O 1
ATOM 1881 N N . GLY A 1 244 ? 6.557 -5.507 -2.830 1.00 95.62 244 GLY A N 1
ATOM 1882 C CA . GLY A 1 244 ? 6.985 -6.265 -1.654 1.00 95.62 244 GLY A CA 1
ATOM 1883 C C . GLY A 1 244 ? 7.867 -7.470 -2.015 1.00 95.62 244 GLY A C 1
ATOM 1884 O O . GLY A 1 244 ? 8.114 -7.750 -3.190 1.00 95.62 244 GLY A O 1
ATOM 1885 N N . MET A 1 245 ? 8.340 -8.189 -0.998 1.00 93.88 245 MET A N 1
ATOM 1886 C CA . MET A 1 245 ? 9.345 -9.252 -1.135 1.00 93.88 245 MET A CA 1
ATOM 1887 C C . MET A 1 245 ? 8.790 -10.653 -0.839 1.00 93.88 245 MET A C 1
ATOM 1889 O O . MET A 1 245 ? 8.161 -10.873 0.196 1.00 93.88 245 MET A O 1
ATOM 1893 N N . SER A 1 246 ? 9.117 -11.622 -1.698 1.00 94.38 246 SER A N 1
ATOM 1894 C CA . SER A 1 246 ? 8.888 -13.056 -1.474 1.00 94.38 246 SER A CA 1
ATOM 1895 C C . SER A 1 246 ? 10.180 -13.869 -1.336 1.00 94.38 246 SER A C 1
ATOM 1897 O O . SER A 1 246 ? 11.228 -13.543 -1.912 1.00 94.38 246 SER A O 1
ATOM 1899 N N . ASP A 1 247 ? 10.077 -14.981 -0.610 1.00 90.25 247 ASP A N 1
ATOM 1900 C CA . ASP A 1 247 ? 11.087 -16.036 -0.544 1.00 90.25 247 ASP A CA 1
ATOM 1901 C C . ASP A 1 247 ? 10.917 -16.963 -1.758 1.00 90.25 247 ASP A C 1
ATOM 1903 O O . ASP A 1 247 ? 10.261 -18.008 -1.715 1.00 90.25 247 ASP A O 1
ATOM 1907 N N . GLY A 1 248 ? 11.458 -16.526 -2.898 1.00 86.94 248 GLY A N 1
ATOM 1908 C CA . GLY A 1 248 ? 11.237 -17.194 -4.180 1.00 86.94 248 GLY A CA 1
ATOM 1909 C C . GLY A 1 248 ? 9.762 -17.129 -4.580 1.00 86.94 248 GLY A C 1
ATOM 1910 O O . GLY A 1 248 ? 9.198 -16.041 -4.700 1.00 86.94 248 GLY A O 1
ATOM 1911 N N . ILE A 1 249 ? 9.142 -18.295 -4.777 1.00 86.94 249 ILE A N 1
ATOM 1912 C CA . ILE A 1 249 ? 7.742 -18.434 -5.217 1.00 86.94 249 ILE A CA 1
ATOM 1913 C C . ILE A 1 249 ? 6.820 -19.057 -4.155 1.00 86.94 249 ILE A C 1
ATOM 1915 O O . ILE A 1 249 ? 5.694 -19.423 -4.477 1.00 86.94 249 ILE A O 1
ATOM 1919 N N . TYR A 1 250 ? 7.304 -19.235 -2.921 1.00 80.25 250 TYR A N 1
ATOM 1920 C CA . TYR A 1 250 ? 6.659 -20.101 -1.922 1.00 80.25 250 TYR A CA 1
ATOM 1921 C C . TYR A 1 250 ? 5.922 -19.325 -0.829 1.00 80.25 250 TYR A C 1
ATOM 1923 O O . TYR A 1 250 ? 4.777 -19.637 -0.517 1.00 80.25 250 TYR A O 1
ATOM 1931 N N . SER A 1 251 ? 6.571 -18.310 -0.260 1.00 88.75 251 SER A N 1
ATOM 1932 C CA . SER A 1 251 ? 6.060 -17.521 0.862 1.00 88.75 251 SER A CA 1
ATOM 1933 C C . SER A 1 251 ? 6.409 -16.046 0.708 1.00 88.75 251 SER A C 1
ATOM 1935 O O . SER A 1 251 ? 7.361 -15.675 0.015 1.00 88.75 251 SER A O 1
ATOM 1937 N N . ILE A 1 252 ? 5.648 -15.190 1.384 1.00 89.56 252 ILE A N 1
ATOM 1938 C CA . ILE A 1 252 ? 6.043 -13.797 1.606 1.00 89.56 252 ILE A CA 1
ATOM 1939 C C . ILE A 1 252 ? 7.244 -13.791 2.552 1.00 89.56 252 ILE A C 1
ATOM 1941 O O . ILE A 1 252 ? 7.228 -14.504 3.556 1.00 89.56 252 ILE A O 1
ATOM 1945 N N . ASN A 1 253 ? 8.260 -12.971 2.272 1.00 88.94 253 ASN A N 1
ATOM 1946 C CA . ASN A 1 253 ? 9.312 -12.758 3.254 1.00 88.94 253 ASN A CA 1
ATOM 1947 C C . ASN A 1 253 ? 8.785 -11.820 4.356 1.00 88.94 253 ASN A C 1
ATOM 1949 O O . ASN A 1 253 ? 8.404 -10.685 4.052 1.00 88.94 253 ASN A O 1
ATOM 1953 N N . PRO A 1 254 ? 8.812 -12.219 5.637 1.00 82.75 254 PRO A N 1
ATOM 1954 C CA . PRO A 1 254 ? 8.139 -11.491 6.712 1.00 82.75 254 PRO A CA 1
ATOM 1955 C C . PRO A 1 254 ? 8.842 -10.175 7.115 1.00 82.75 254 PRO A C 1
ATOM 1957 O O . PRO A 1 254 ? 8.414 -9.498 8.049 1.00 82.75 254 PRO A O 1
ATOM 1960 N N . GLN A 1 255 ? 9.917 -9.774 6.425 1.00 83.25 255 GLN A N 1
ATOM 1961 C CA . GLN A 1 255 ? 10.478 -8.422 6.517 1.00 83.25 255 GLN A CA 1
ATOM 1962 C C . GLN A 1 255 ? 9.804 -7.421 5.562 1.00 83.25 255 GLN A C 1
ATOM 1964 O O . GLN A 1 255 ? 10.009 -6.220 5.739 1.00 83.25 255 GLN A O 1
ATOM 1969 N N . THR A 1 256 ? 9.023 -7.857 4.563 1.00 88.62 256 THR A N 1
ATOM 1970 C CA . THR A 1 256 ? 8.335 -6.926 3.650 1.00 88.62 25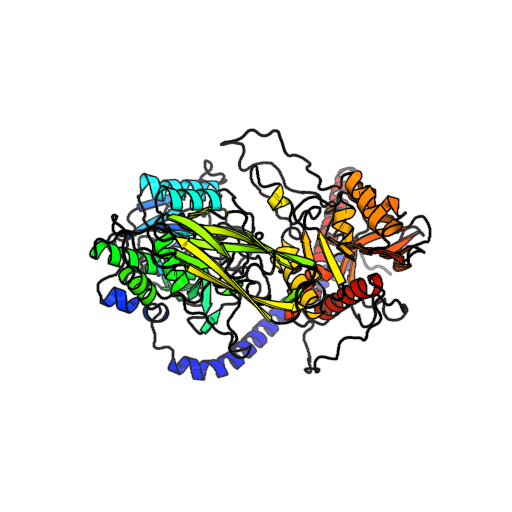6 THR A CA 1
ATOM 1971 C C . THR A 1 256 ? 7.361 -6.040 4.419 1.00 88.62 256 THR A C 1
ATOM 1973 O O . THR A 1 256 ? 6.566 -6.533 5.212 1.00 88.62 256 THR A O 1
ATOM 1976 N N . ALA A 1 257 ? 7.420 -4.731 4.196 1.00 85.12 257 ALA A N 1
ATOM 1977 C CA . ALA A 1 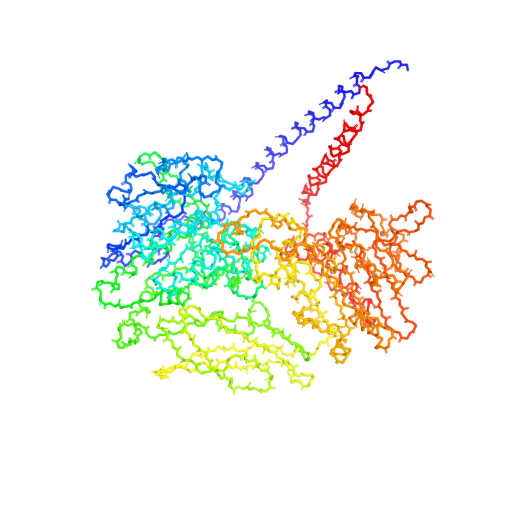257 ? 6.419 -3.816 4.721 1.00 85.12 257 ALA A CA 1
ATOM 1978 C C . ALA A 1 257 ? 5.027 -4.151 4.165 1.00 85.12 257 ALA A C 1
ATOM 1980 O O . ALA A 1 257 ? 4.886 -4.526 2.996 1.00 85.12 257 ALA A O 1
ATOM 1981 N N . ASN A 1 258 ? 4.019 -3.978 5.016 1.00 83.12 258 ASN A N 1
ATOM 1982 C CA . ASN A 1 258 ? 2.632 -4.339 4.760 1.00 83.12 258 ASN A CA 1
ATOM 1983 C C . ASN A 1 258 ? 1.735 -3.105 4.859 1.00 83.12 258 ASN A C 1
ATOM 1985 O O . ASN A 1 258 ? 1.947 -2.243 5.715 1.00 83.12 258 ASN A O 1
ATOM 1989 N N . GLY A 1 259 ? 0.722 -3.013 4.005 1.00 80.44 259 GLY A N 1
ATOM 1990 C CA . GLY A 1 259 ? -0.300 -1.973 4.092 1.00 80.44 259 GLY A CA 1
ATOM 1991 C C . GLY A 1 259 ? -1.380 -2.290 5.138 1.00 80.44 259 GLY A C 1
ATOM 1992 O O . GLY A 1 259 ? -1.106 -2.990 6.113 1.00 80.44 259 GLY A O 1
ATOM 1993 N N . PRO A 1 260 ? -2.619 -1.807 4.939 1.00 78.19 260 PRO A N 1
ATOM 1994 C CA . PRO A 1 260 ? -2.985 -0.787 3.954 1.00 78.19 260 PRO A CA 1
ATOM 1995 C C . PRO A 1 260 ? -2.306 0.565 4.252 1.00 78.19 260 PRO A C 1
ATOM 1997 O O . PRO A 1 260 ? -1.636 0.737 5.271 1.00 78.19 260 PRO A O 1
ATOM 2000 N N . ARG A 1 261 ? -2.474 1.545 3.362 1.00 76.50 261 ARG A N 1
ATOM 2001 C CA . ARG A 1 261 ? -2.254 2.964 3.691 1.00 76.50 261 ARG A CA 1
ATOM 2002 C C . ARG A 1 261 ? -3.207 3.414 4.806 1.00 76.50 261 ARG A C 1
ATOM 2004 O O . ARG A 1 261 ? -4.239 2.787 5.048 1.00 76.50 261 ARG A O 1
ATOM 2011 N N . VAL A 1 262 ? -2.914 4.560 5.419 1.00 68.38 262 VAL A N 1
ATOM 2012 C CA . VAL A 1 262 ? -3.779 5.193 6.438 1.00 68.38 262 VAL A CA 1
ATOM 2013 C C . VAL A 1 262 ? -5.185 5.583 5.939 1.00 68.38 262 VAL A C 1
ATOM 2015 O O . VAL A 1 262 ? -6.099 5.798 6.739 1.00 68.38 262 VAL A O 1
ATOM 2018 N N . ASP A 1 263 ? -5.386 5.636 4.619 1.00 69.31 263 ASP A N 1
ATOM 2019 C CA . ASP A 1 263 ? -6.673 5.810 3.931 1.00 69.31 263 ASP A CA 1
ATOM 2020 C C . ASP A 1 263 ? -7.277 4.489 3.410 1.00 69.31 263 ASP A C 1
ATOM 2022 O O . ASP A 1 263 ? -8.131 4.510 2.526 1.00 69.31 263 ASP A O 1
ATOM 2026 N N . TRP A 1 264 ? -6.855 3.339 3.945 1.00 73.50 264 TRP A N 1
ATOM 2027 C CA . TRP A 1 264 ? -7.328 1.992 3.585 1.00 73.50 264 TRP A CA 1
ATOM 2028 C C . TRP A 1 264 ? -7.025 1.527 2.150 1.00 73.50 264 TRP A C 1
ATOM 2030 O O . TRP A 1 264 ? -7.433 0.432 1.763 1.00 73.50 264 TRP A O 1
ATOM 2040 N N . VAL A 1 265 ? -6.265 2.298 1.369 1.00 80.88 265 VAL A N 1
ATOM 2041 C CA . VAL A 1 265 ? -5.806 1.885 0.035 1.00 80.88 265 VAL A CA 1
ATOM 2042 C C . VAL A 1 265 ? -4.788 0.748 0.164 1.00 80.88 265 VAL A C 1
ATOM 2044 O O . VAL A 1 265 ? -3.812 0.846 0.914 1.00 80.88 265 VAL A O 1
ATOM 2047 N N . MET A 1 266 ? -5.002 -0.341 -0.576 1.00 86.50 266 MET A N 1
ATOM 2048 C CA . MET A 1 266 ? -4.149 -1.530 -0.498 1.00 86.50 266 MET A CA 1
ATOM 2049 C C . MET A 1 266 ? -2.765 -1.291 -1.112 1.00 86.50 266 MET A C 1
ATOM 2051 O O . MET A 1 266 ? -2.636 -0.862 -2.258 1.00 86.50 266 MET A O 1
ATOM 2055 N N . LYS A 1 267 ? -1.733 -1.612 -0.328 1.00 89.50 267 LYS A N 1
ATOM 2056 C CA . LYS A 1 267 ? -0.312 -1.663 -0.698 1.00 89.50 267 LYS A CA 1
ATOM 2057 C C . LYS A 1 267 ? 0.337 -2.851 0.049 1.00 89.50 267 LYS A C 1
ATOM 2059 O O . LYS A 1 267 ? -0.157 -3.170 1.131 1.00 89.50 267 LYS A O 1
ATOM 2064 N N . PRO A 1 268 ? 1.411 -3.489 -0.464 1.00 94.00 268 PRO A N 1
ATOM 2065 C CA . PRO A 1 268 ? 2.020 -3.267 -1.779 1.00 94.00 268 PRO A CA 1
ATOM 2066 C C . PRO A 1 268 ? 1.047 -3.620 -2.918 1.00 94.00 268 PRO A C 1
ATOM 2068 O O . PRO A 1 268 ? -0.014 -4.187 -2.678 1.00 94.00 268 PRO A O 1
ATOM 2071 N N . ASP A 1 269 ? 1.368 -3.249 -4.157 1.00 97.12 269 ASP A N 1
ATOM 2072 C CA . ASP A 1 269 ? 0.526 -3.610 -5.308 1.00 97.12 269 ASP A CA 1
ATOM 2073 C C . ASP A 1 269 ? 0.713 -5.090 -5.685 1.00 97.12 269 ASP A C 1
ATOM 2075 O O . ASP A 1 269 ? -0.236 -5.762 -6.086 1.00 97.12 269 ASP A O 1
ATOM 2079 N N . LEU A 1 270 ? 1.941 -5.598 -5.539 1.00 97.75 270 LEU A N 1
ATOM 2080 C CA . LEU A 1 270 ? 2.341 -6.982 -5.804 1.00 97.75 270 LEU A CA 1
ATOM 2081 C C . LEU A 1 270 ? 3.652 -7.328 -5.074 1.00 97.75 270 LEU A C 1
ATOM 2083 O O . LEU A 1 270 ? 4.304 -6.453 -4.493 1.00 97.75 270 LEU A O 1
ATOM 2087 N N . ILE A 1 271 ? 4.072 -8.590 -5.151 1.00 97.62 271 ILE A N 1
ATOM 2088 C CA . ILE A 1 271 ? 5.366 -9.075 -4.644 1.00 97.62 271 ILE A CA 1
ATOM 2089 C C . ILE A 1 271 ? 6.226 -9.684 -5.755 1.00 97.62 271 ILE A C 1
ATOM 2091 O O . ILE A 1 271 ? 5.732 -10.190 -6.767 1.00 97.62 271 ILE A O 1
ATOM 2095 N N . ALA A 1 272 ? 7.541 -9.646 -5.558 1.00 97.75 272 ALA A N 1
ATOM 2096 C CA . ALA A 1 272 ? 8.519 -10.339 -6.392 1.00 97.75 272 ALA A CA 1
ATOM 2097 C C . ALA A 1 272 ? 9.600 -10.988 -5.505 1.00 97.75 272 ALA A C 1
ATOM 2099 O O . ALA A 1 272 ? 9.776 -10.557 -4.360 1.00 97.75 272 ALA A O 1
ATOM 2100 N N . PRO A 1 273 ? 10.346 -11.993 -6.005 1.00 96.94 273 PRO A N 1
ATOM 2101 C CA . PRO A 1 273 ? 11.421 -12.605 -5.235 1.00 96.94 273 PRO A CA 1
ATOM 2102 C C . PRO A 1 273 ? 12.443 -11.546 -4.825 1.00 96.94 273 PRO A C 1
ATOM 2104 O O . PRO A 1 273 ? 12.869 -10.746 -5.654 1.00 96.94 273 PRO A O 1
ATOM 2107 N N . GLY A 1 274 ? 12.845 -11.540 -3.557 1.00 94.19 274 GLY A N 1
ATOM 2108 C CA . GLY A 1 274 ? 13.817 -10.564 -3.053 1.00 94.19 274 GLY A CA 1
ATOM 2109 C C . GLY A 1 274 ? 14.821 -11.112 -2.057 1.00 94.19 274 GLY A C 1
ATOM 2110 O O . GLY A 1 274 ? 15.709 -10.364 -1.665 1.00 94.19 274 GLY A O 1
ATOM 2111 N N . THR A 1 275 ? 14.705 -12.380 -1.664 1.00 93.31 275 THR A N 1
ATOM 2112 C CA . THR A 1 275 ? 15.561 -13.016 -0.657 1.00 93.31 275 THR A CA 1
ATOM 2113 C C . THR A 1 275 ? 16.708 -13.789 -1.299 1.00 93.31 275 THR A C 1
ATOM 2115 O O . THR A 1 275 ? 16.492 -14.613 -2.186 1.00 93.31 275 THR A O 1
ATOM 2118 N N . SER A 1 276 ? 17.928 -13.576 -0.802 1.00 92.00 276 SER A N 1
ATOM 2119 C CA . SER A 1 276 ? 19.137 -14.326 -1.169 1.00 92.00 276 SER A CA 1
ATOM 2120 C C . SER A 1 276 ? 19.462 -14.349 -2.673 1.00 92.00 276 SER A C 1
ATOM 2122 O O . SER A 1 276 ? 20.053 -15.306 -3.176 1.00 92.00 276 SER A O 1
ATOM 2124 N N . LEU A 1 277 ? 19.104 -13.290 -3.404 1.00 92.44 277 LEU A N 1
ATOM 2125 C CA . LEU A 1 277 ? 19.349 -13.184 -4.843 1.00 92.44 277 LEU A CA 1
ATOM 2126 C C . LEU A 1 277 ? 20.838 -12.971 -5.141 1.00 92.44 277 LEU A C 1
ATOM 2128 O O . LEU A 1 277 ? 21.514 -12.213 -4.447 1.00 92.44 277 LEU A O 1
ATOM 2132 N N . THR A 1 278 ? 21.349 -13.575 -6.215 1.00 94.44 278 THR A N 1
ATOM 2133 C CA . THR A 1 278 ? 22.700 -13.278 -6.717 1.00 94.44 278 THR A CA 1
ATOM 2134 C C . THR A 1 278 ? 22.697 -11.970 -7.509 1.00 94.44 278 THR A C 1
ATOM 2136 O O . THR A 1 278 ? 22.002 -11.853 -8.516 1.00 94.44 278 THR A O 1
ATOM 2139 N N . ALA A 1 279 ? 23.498 -11.002 -7.071 1.00 94.25 279 ALA A N 1
ATOM 2140 C CA . ALA A 1 279 ? 23.624 -9.669 -7.662 1.00 94.25 279 ALA A CA 1
ATOM 2141 C C . ALA A 1 279 ? 25.113 -9.310 -7.881 1.00 94.25 279 ALA A C 1
ATOM 2143 O O . ALA A 1 279 ? 25.980 -9.921 -7.252 1.00 94.25 279 ALA A O 1
ATOM 2144 N N . PRO A 1 280 ? 25.465 -8.351 -8.758 1.00 94.44 280 PRO A N 1
ATOM 2145 C CA . PRO A 1 280 ? 26.851 -7.903 -8.912 1.00 94.44 280 PRO A CA 1
ATOM 2146 C C . PRO A 1 280 ? 27.350 -7.145 -7.672 1.00 94.44 280 PRO A C 1
ATOM 2148 O O . PRO A 1 280 ? 26.599 -6.420 -7.022 1.00 94.44 280 PRO A O 1
ATOM 2151 N N . SER A 1 281 ? 28.634 -7.303 -7.355 1.00 92.25 281 SER A N 1
ATOM 2152 C CA . SER A 1 281 ? 29.324 -6.575 -6.282 1.00 92.25 281 SER A CA 1
ATOM 2153 C C . SER A 1 281 ? 30.029 -5.318 -6.815 1.00 92.25 281 SER A C 1
ATOM 2155 O O . SER A 1 281 ? 30.034 -5.046 -8.013 1.00 92.25 281 SER A O 1
ATOM 2157 N N . LEU A 1 282 ? 30.712 -4.569 -5.941 1.00 90.12 282 LEU A N 1
ATOM 2158 C CA . LEU A 1 282 ? 31.621 -3.500 -6.379 1.00 90.12 282 LEU A CA 1
ATOM 2159 C C . LEU A 1 282 ? 32.878 -4.014 -7.112 1.00 90.12 282 LEU A C 1
ATOM 2161 O O . LEU A 1 282 ? 33.528 -3.231 -7.801 1.00 90.12 282 LEU A O 1
ATOM 2165 N N . SER A 1 283 ? 33.248 -5.293 -6.979 1.00 90.94 283 SER A N 1
ATOM 2166 C CA . SER A 1 283 ? 34.405 -5.858 -7.690 1.00 90.94 283 SER A CA 1
ATOM 2167 C C . SER A 1 283 ? 34.034 -6.204 -9.134 1.00 90.94 283 SER A C 1
ATOM 2169 O O . SER A 1 283 ? 32.996 -6.812 -9.352 1.00 90.94 283 SER A O 1
ATOM 2171 N N . LEU A 1 284 ? 34.880 -5.842 -10.109 1.00 88.94 284 LEU A N 1
ATOM 2172 C CA . LEU A 1 284 ? 34.561 -5.744 -11.552 1.00 88.94 284 LEU A CA 1
ATOM 2173 C C . LEU A 1 284 ? 33.884 -6.964 -12.218 1.00 88.94 284 LEU A C 1
ATOM 2175 O O . LEU A 1 284 ? 33.341 -6.828 -13.313 1.00 88.94 284 LEU A O 1
ATOM 2179 N N . SER A 1 285 ? 33.941 -8.145 -11.607 1.00 90.31 285 SER A N 1
ATOM 2180 C CA . SER A 1 285 ? 33.305 -9.374 -12.098 1.00 90.31 285 SER A CA 1
ATOM 2181 C C . SER A 1 285 ? 32.802 -10.306 -10.984 1.00 90.31 285 SER A C 1
ATOM 2183 O O . SER A 1 285 ? 32.488 -11.465 -11.255 1.00 90.31 285 SER A O 1
ATOM 2185 N N . GLY A 1 286 ? 32.760 -9.843 -9.731 1.00 92.12 286 GLY A N 1
ATOM 2186 C CA . GLY A 1 286 ? 32.376 -10.662 -8.578 1.00 92.12 286 GLY A CA 1
ATOM 2187 C C . GLY A 1 286 ? 30.917 -10.459 -8.180 1.00 92.12 286 GLY A C 1
ATOM 2188 O O . GLY A 1 286 ? 30.418 -9.336 -8.196 1.00 92.12 286 GLY A O 1
ATOM 2189 N N . SER A 1 287 ? 30.240 -11.526 -7.763 1.00 93.25 287 SER A N 1
ATOM 2190 C CA . SER A 1 287 ? 28.865 -11.481 -7.254 1.00 93.25 287 SER A CA 1
ATOM 2191 C C . SER A 1 287 ? 28.789 -11.337 -5.728 1.00 93.25 287 SER A C 1
ATOM 2193 O O . SER A 1 287 ? 29.736 -11.636 -5.004 1.00 93.25 287 SER A O 1
ATOM 2195 N N . THR A 1 288 ? 27.624 -10.925 -5.240 1.00 93.62 288 THR A N 1
ATOM 2196 C CA . THR A 1 288 ? 27.228 -10.857 -3.829 1.00 93.62 288 THR A CA 1
ATOM 2197 C C . THR A 1 288 ? 25.766 -11.306 -3.678 1.00 93.62 288 THR A C 1
ATOM 2199 O O . THR A 1 288 ? 25.076 -11.547 -4.672 1.00 93.62 288 THR A O 1
ATOM 2202 N N . THR A 1 289 ? 25.291 -11.412 -2.440 1.00 92.25 289 THR A N 1
ATOM 2203 C CA . THR A 1 289 ? 23.904 -11.754 -2.104 1.00 92.25 289 THR A CA 1
ATOM 2204 C C . THR A 1 289 ? 23.099 -10.491 -1.784 1.00 92.25 289 THR A C 1
ATOM 2206 O O . THR A 1 289 ? 23.549 -9.665 -0.991 1.00 92.25 289 THR A O 1
ATOM 2209 N N . CYS A 1 290 ? 21.906 -10.359 -2.364 1.00 89.88 290 CYS A N 1
ATOM 2210 C CA . CYS A 1 290 ? 20.940 -9.286 -2.116 1.00 89.88 290 CYS A CA 1
ATOM 2211 C C . CYS A 1 290 ? 19.707 -9.864 -1.398 1.00 89.88 290 CYS A C 1
ATOM 2213 O O . CYS A 1 290 ? 19.112 -10.824 -1.890 1.00 89.88 290 CYS A O 1
ATOM 2215 N N . THR A 1 291 ? 19.319 -9.274 -0.262 1.00 91.19 291 THR A N 1
ATOM 2216 C CA . THR A 1 291 ? 18.048 -9.560 0.428 1.00 91.19 291 THR A CA 1
ATOM 2217 C C . THR A 1 291 ? 17.323 -8.251 0.735 1.00 91.19 291 THR A C 1
ATOM 2219 O O . THR A 1 291 ? 17.880 -7.392 1.419 1.00 91.19 291 THR A O 1
ATOM 2222 N N . GLY A 1 292 ? 16.090 -8.094 0.247 1.00 91.31 292 GLY A N 1
ATOM 2223 C CA . GLY A 1 292 ? 15.240 -6.934 0.530 1.00 91.31 292 GLY A CA 1
ATOM 2224 C C . GLY A 1 292 ? 14.206 -6.623 -0.558 1.00 91.31 292 GLY A C 1
ATOM 2225 O O . GLY A 1 292 ? 14.333 -7.024 -1.716 1.00 91.31 292 GLY A O 1
ATOM 2226 N N . THR A 1 293 ? 13.211 -5.802 -0.215 1.00 93.62 293 THR A N 1
ATOM 2227 C CA . THR A 1 293 ? 12.276 -5.197 -1.188 1.00 93.62 293 THR A CA 1
ATOM 2228 C C . THR A 1 293 ? 13.005 -4.329 -2.222 1.00 93.62 293 THR A C 1
ATOM 2230 O O . THR A 1 293 ? 12.599 -4.275 -3.383 1.00 93.62 293 THR A O 1
ATOM 2233 N N . SER A 1 294 ? 14.151 -3.746 -1.850 1.00 92.88 294 SER A N 1
ATOM 2234 C CA . SER A 1 294 ? 15.082 -3.072 -2.761 1.00 92.88 294 SER A CA 1
ATOM 2235 C C . SER A 1 294 ? 15.710 -4.000 -3.809 1.00 92.88 294 SER A C 1
ATOM 2237 O O . SER A 1 294 ? 16.073 -3.517 -4.879 1.00 92.88 294 SER A O 1
ATOM 2239 N N . CYS A 1 295 ? 15.780 -5.312 -3.549 1.00 95.00 295 CYS A N 1
ATOM 2240 C CA . CYS A 1 295 ? 16.167 -6.345 -4.516 1.00 95.00 295 CYS A CA 1
ATOM 2241 C C . CYS A 1 295 ? 14.963 -6.831 -5.354 1.00 95.00 295 CYS A C 1
ATOM 2243 O O . CYS A 1 295 ? 15.146 -7.256 -6.490 1.00 95.00 295 CYS A O 1
ATOM 2245 N N . SER A 1 296 ? 13.734 -6.733 -4.826 1.00 97.50 296 SER A N 1
ATOM 2246 C CA . SER A 1 296 ? 12.490 -7.134 -5.517 1.00 97.50 296 SER A CA 1
ATOM 2247 C C . SER A 1 296 ? 12.068 -6.122 -6.595 1.00 97.50 296 SER A C 1
ATOM 2249 O O . SER A 1 296 ? 11.769 -6.495 -7.730 1.00 97.50 296 SER A O 1
ATOM 2251 N N . ALA A 1 297 ? 12.089 -4.825 -6.264 1.00 98.25 297 ALA A N 1
ATOM 2252 C CA . ALA A 1 297 ? 11.735 -3.726 -7.169 1.00 98.25 297 ALA A CA 1
ATOM 2253 C C . ALA A 1 297 ? 12.475 -3.738 -8.533 1.00 98.25 297 ALA A C 1
ATOM 2255 O O . ALA A 1 297 ? 11.799 -3.647 -9.562 1.00 98.25 297 ALA A O 1
ATOM 2256 N N . PRO A 1 298 ? 13.811 -3.924 -8.619 1.00 98.50 298 PRO A N 1
ATOM 2257 C CA . PRO A 1 298 ? 14.512 -3.947 -9.903 1.00 98.50 298 PRO A CA 1
ATOM 2258 C C . PRO A 1 298 ? 14.143 -5.137 -10.796 1.00 98.50 298 PRO A C 1
ATOM 2260 O O . PRO A 1 298 ? 14.202 -4.995 -12.019 1.00 98.50 298 PRO A O 1
ATOM 2263 N N . LEU A 1 299 ? 13.699 -6.272 -10.237 1.00 98.50 299 LEU A N 1
ATOM 2264 C CA . LEU A 1 299 ? 13.159 -7.371 -11.050 1.00 98.50 299 LEU A CA 1
ATOM 2265 C C . LEU A 1 299 ? 11.878 -6.945 -11.768 1.00 98.50 299 LEU A C 1
ATOM 2267 O O . LEU A 1 299 ? 11.684 -7.282 -12.935 1.00 98.50 299 LEU A O 1
ATOM 2271 N N . VAL A 1 300 ? 11.029 -6.170 -11.087 1.00 98.88 300 VAL A N 1
ATOM 2272 C CA . VAL A 1 300 ? 9.796 -5.618 -11.659 1.00 98.88 300 VAL A CA 1
ATOM 2273 C C . VAL A 1 300 ? 10.109 -4.533 -12.685 1.00 98.88 300 VAL A C 1
ATOM 2275 O O . VAL A 1 300 ? 9.563 -4.577 -13.785 1.00 98.88 300 VAL A O 1
ATOM 2278 N N . SER A 1 301 ? 11.064 -3.644 -12.409 1.00 98.88 301 SER A N 1
ATOM 2279 C CA . SER A 1 301 ? 11.565 -2.667 -13.388 1.00 98.88 301 SER A CA 1
ATOM 2280 C C . SER A 1 301 ? 12.098 -3.332 -14.665 1.00 98.88 301 SER A C 1
ATOM 2282 O O . SER A 1 301 ? 11.761 -2.910 -15.772 1.00 98.88 301 SER A O 1
ATOM 2284 N N . GLY A 1 302 ? 12.882 -4.407 -14.541 1.00 98.75 302 GLY A N 1
ATOM 2285 C CA . GLY A 1 302 ? 13.368 -5.174 -15.691 1.00 98.75 302 GLY A CA 1
ATOM 2286 C C . GLY A 1 302 ? 12.257 -5.952 -16.409 1.00 98.75 302 GLY A C 1
ATOM 2287 O O . GLY A 1 302 ? 12.172 -5.920 -17.636 1.00 98.75 302 GLY A O 1
ATOM 2288 N N . GLY A 1 303 ? 11.354 -6.608 -15.678 1.00 98.81 303 GLY A N 1
ATOM 2289 C CA . GLY A 1 303 ? 10.228 -7.339 -16.270 1.00 98.81 303 GLY A CA 1
ATOM 2290 C C . GLY A 1 303 ? 9.275 -6.422 -17.042 1.00 98.81 303 GLY A C 1
ATOM 2291 O O . GLY A 1 303 ? 8.821 -6.768 -18.134 1.00 98.81 303 GLY A O 1
ATOM 2292 N N . ILE A 1 304 ? 9.063 -5.200 -16.547 1.00 98.94 304 ILE A N 1
ATOM 2293 C CA . ILE A 1 304 ? 8.353 -4.147 -17.277 1.00 98.94 304 ILE A CA 1
ATOM 2294 C C . ILE A 1 304 ? 9.134 -3.743 -18.529 1.00 98.94 304 ILE A C 1
ATOM 2296 O O . ILE A 1 304 ? 8.539 -3.716 -19.601 1.00 98.94 304 ILE A O 1
ATOM 2300 N N . ALA A 1 305 ? 10.448 -3.500 -18.461 1.00 98.88 305 ALA A N 1
ATOM 2301 C CA . ALA A 1 305 ? 11.238 -3.169 -19.654 1.00 98.88 305 ALA A CA 1
ATOM 2302 C C . ALA A 1 305 ? 11.149 -4.255 -20.745 1.00 98.88 305 ALA A C 1
ATOM 2304 O O . ALA A 1 305 ? 11.030 -3.935 -21.930 1.00 98.88 305 ALA A O 1
ATOM 2305 N N . VAL A 1 306 ? 11.117 -5.535 -20.357 1.00 98.88 306 VAL A N 1
ATOM 2306 C CA . VAL A 1 306 ? 10.829 -6.655 -21.266 1.00 98.88 306 VAL A CA 1
ATOM 2307 C C . VAL A 1 306 ? 9.455 -6.493 -21.932 1.00 98.88 306 VAL A C 1
ATOM 2309 O O . VAL A 1 306 ? 9.391 -6.504 -23.165 1.00 98.88 306 VAL A O 1
ATOM 2312 N N . ILE A 1 307 ? 8.385 -6.248 -21.164 1.00 98.88 307 ILE A N 1
ATOM 2313 C CA . ILE A 1 307 ? 7.036 -5.973 -21.701 1.00 98.88 307 ILE A CA 1
ATOM 2314 C C . ILE A 1 307 ? 7.051 -4.770 -22.658 1.00 98.88 307 ILE A C 1
ATOM 2316 O O . ILE A 1 307 ? 6.579 -4.893 -23.788 1.00 98.88 307 ILE A O 1
ATOM 2320 N N . LEU A 1 308 ? 7.641 -3.633 -22.274 1.00 98.81 308 LEU A N 1
ATOM 2321 C CA . LEU A 1 308 ? 7.689 -2.436 -23.125 1.00 98.81 308 LEU A CA 1
ATOM 2322 C C . LEU A 1 308 ? 8.442 -2.696 -24.440 1.00 98.81 308 LEU A C 1
ATOM 2324 O O . LEU A 1 308 ? 8.014 -2.227 -25.496 1.00 98.81 308 LEU A O 1
ATOM 2328 N N . SER A 1 309 ? 9.517 -3.494 -24.413 1.00 98.69 309 SER A N 1
ATOM 2329 C CA . SER A 1 309 ? 10.227 -3.898 -25.635 1.00 98.69 309 SER A CA 1
ATOM 2330 C C . SER A 1 309 ? 9.357 -4.765 -26.560 1.00 98.69 309 SER A C 1
ATOM 2332 O O . SER A 1 309 ? 9.404 -4.591 -27.779 1.00 98.69 309 SER A O 1
ATOM 2334 N N . ALA A 1 310 ? 8.491 -5.621 -26.003 1.00 98.62 310 ALA A N 1
ATOM 2335 C CA . ALA A 1 310 ? 7.525 -6.415 -26.764 1.00 98.62 310 ALA A CA 1
ATOM 2336 C C . ALA A 1 310 ? 6.413 -5.553 -27.386 1.00 98.62 310 ALA A C 1
ATOM 2338 O O . ALA A 1 310 ? 6.079 -5.730 -28.560 1.00 98.62 310 ALA A O 1
ATOM 2339 N N . LEU A 1 311 ? 5.858 -4.603 -26.625 1.00 98.56 311 LEU A N 1
ATOM 2340 C CA . LEU A 1 311 ? 4.829 -3.675 -27.110 1.00 98.56 311 LEU A CA 1
ATOM 2341 C C . LEU A 1 311 ? 5.382 -2.764 -28.212 1.00 98.56 311 LEU A C 1
ATOM 2343 O O . LEU A 1 311 ? 4.747 -2.621 -29.256 1.00 98.56 311 LEU A O 1
ATOM 2347 N N . ARG A 1 312 ? 6.613 -2.257 -28.049 1.00 97.69 312 ARG A N 1
ATOM 2348 C CA . ARG A 1 312 ? 7.325 -1.479 -29.074 1.00 97.69 312 ARG A CA 1
ATOM 2349 C C . ARG A 1 312 ? 7.546 -2.277 -30.361 1.00 97.69 312 ARG A C 1
ATOM 2351 O O . ARG A 1 312 ? 7.262 -1.760 -31.437 1.00 97.69 312 ARG A O 1
ATOM 2358 N N . GLN A 1 313 ? 7.992 -3.534 -30.275 1.00 97.31 313 GLN A N 1
ATOM 2359 C CA . GLN A 1 313 ? 8.141 -4.409 -31.452 1.00 97.31 313 GLN A CA 1
ATOM 2360 C C . GLN A 1 313 ? 6.802 -4.720 -32.149 1.00 97.31 313 GLN A C 1
ATOM 2362 O O . GLN A 1 313 ? 6.788 -5.012 -33.342 1.00 97.31 313 GLN A O 1
ATOM 2367 N N . LYS A 1 314 ? 5.677 -4.641 -31.428 1.00 96.81 314 LYS A N 1
ATOM 2368 C CA . LYS A 1 314 ? 4.314 -4.835 -31.958 1.00 96.81 314 LYS A CA 1
ATOM 2369 C C . LYS A 1 314 ? 3.596 -3.525 -32.317 1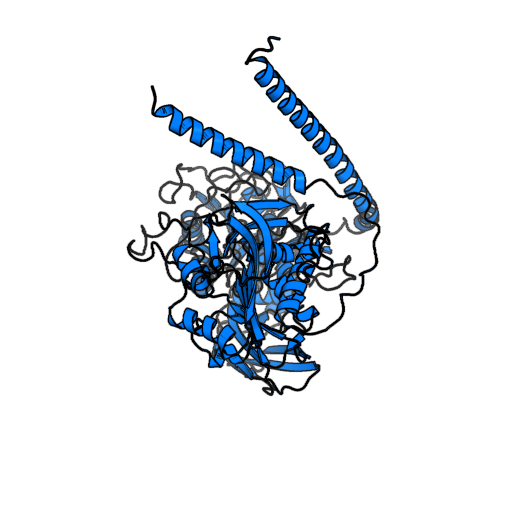.00 96.81 314 LYS A C 1
ATOM 2371 O O . LYS A 1 314 ? 2.443 -3.578 -32.733 1.00 96.81 314 LYS A O 1
ATOM 2376 N N . ASN A 1 315 ? 4.260 -2.373 -32.170 1.00 96.75 315 ASN A N 1
ATOM 2377 C CA . ASN A 1 315 ? 3.698 -1.031 -32.369 1.00 96.75 315 ASN A CA 1
ATOM 2378 C C . ASN A 1 315 ? 2.425 -0.746 -31.532 1.00 96.75 315 ASN A C 1
ATOM 2380 O O . ASN A 1 315 ? 1.504 -0.081 -32.003 1.00 96.75 315 ASN A O 1
ATOM 2384 N N . ILE A 1 316 ? 2.354 -1.279 -30.305 1.00 97.75 316 ILE A N 1
ATOM 2385 C CA . ILE A 1 316 ? 1.218 -1.115 -29.379 1.00 97.75 316 ILE A CA 1
ATOM 2386 C C . ILE A 1 316 ? 1.504 0.016 -28.384 1.00 97.75 316 ILE A C 1
ATOM 2388 O O . ILE A 1 316 ? 2.565 0.045 -27.756 1.00 97.75 316 ILE A O 1
ATOM 2392 N N . SER A 1 317 ? 0.538 0.921 -28.230 1.00 97.00 317 SER A N 1
ATOM 2393 C CA . SER A 1 317 ? 0.577 2.034 -27.277 1.00 97.00 317 SER A CA 1
ATOM 2394 C C . SER A 1 317 ? 0.253 1.552 -25.858 1.00 97.00 317 SER A C 1
ATOM 2396 O O . SER A 1 317 ? -0.469 0.573 -25.675 1.00 97.00 317 SER A O 1
ATOM 2398 N N . TYR A 1 318 ? 0.754 2.242 -24.835 1.00 96.62 318 TYR A N 1
ATOM 2399 C CA . TYR A 1 318 ? 0.498 1.906 -23.431 1.00 96.62 318 TYR A CA 1
ATOM 2400 C C . TYR A 1 318 ? 0.533 3.152 -22.538 1.00 96.62 318 TYR A C 1
ATOM 2402 O O . TYR A 1 318 ? 1.059 4.199 -22.919 1.00 96.62 318 TYR A O 1
ATOM 2410 N N . THR A 1 319 ? 0.019 3.008 -21.321 1.00 96.88 319 THR A N 1
ATOM 2411 C CA . THR A 1 319 ? 0.156 3.954 -20.206 1.00 96.88 319 THR A CA 1
ATOM 2412 C C . THR A 1 319 ? 0.773 3.240 -18.988 1.00 96.88 319 THR A C 1
ATOM 2414 O O . THR A 1 319 ? 0.870 2.005 -18.988 1.00 96.88 319 THR A O 1
ATOM 2417 N N . PRO A 1 320 ? 1.175 3.954 -17.920 1.00 97.94 320 PRO A N 1
ATOM 2418 C CA . PRO A 1 320 ? 1.470 3.334 -16.631 1.00 97.94 320 PRO A CA 1
ATOM 2419 C C . PRO A 1 320 ? 0.302 2.497 -16.097 1.00 97.94 320 PRO A C 1
ATOM 2421 O O . PRO A 1 320 ? 0.533 1.401 -15.587 1.00 97.94 320 PRO A O 1
ATOM 2424 N N . GLY A 1 321 ? -0.939 2.954 -16.295 1.00 97.19 321 GLY A N 1
ATOM 2425 C CA . GLY A 1 321 ? -2.163 2.215 -16.002 1.00 97.19 321 GLY A CA 1
ATOM 2426 C C . GLY A 1 321 ? -2.245 0.873 -16.728 1.00 97.19 321 GLY A C 1
ATOM 2427 O O . GLY A 1 321 ? -2.471 -0.139 -16.070 1.00 97.19 321 GLY A O 1
ATOM 2428 N N . THR A 1 322 ? -1.959 0.817 -18.038 1.00 98.12 322 THR A N 1
ATOM 2429 C CA . THR A 1 322 ? -1.916 -0.434 -18.830 1.00 98.12 322 THR A CA 1
ATOM 2430 C C . THR A 1 322 ? -1.017 -1.480 -18.173 1.00 98.12 322 THR A C 1
ATOM 2432 O O . THR A 1 322 ? -1.390 -2.647 -18.055 1.00 98.12 322 THR A O 1
ATOM 2435 N N . ILE A 1 323 ? 0.173 -1.055 -17.741 1.00 98.69 323 ILE A N 1
ATOM 2436 C CA . ILE A 1 323 ? 1.189 -1.936 -17.163 1.00 98.69 323 ILE A CA 1
ATOM 2437 C C . ILE A 1 323 ? 0.813 -2.339 -15.734 1.00 98.69 323 ILE A C 1
ATOM 2439 O O . ILE A 1 323 ? 0.801 -3.529 -15.421 1.00 98.69 323 ILE A O 1
ATOM 2443 N N . LYS A 1 324 ? 0.463 -1.375 -14.874 1.00 98.62 324 LYS A N 1
ATOM 2444 C CA . LYS A 1 324 ? 0.096 -1.631 -13.475 1.00 98.62 324 LYS A CA 1
ATOM 2445 C C . LYS A 1 324 ? -1.136 -2.536 -13.372 1.00 98.62 324 LYS A C 1
ATOM 2447 O O . LYS A 1 324 ? -1.099 -3.520 -12.638 1.00 98.62 324 LYS A O 1
ATOM 2452 N N . ALA A 1 325 ? -2.181 -2.256 -14.152 1.00 97.62 325 ALA A N 1
ATOM 2453 C CA . ALA A 1 325 ? -3.400 -3.060 -14.194 1.00 97.62 325 ALA A CA 1
ATOM 2454 C C . ALA A 1 325 ? -3.120 -4.502 -14.645 1.00 97.62 325 ALA A C 1
ATOM 2456 O O . ALA A 1 325 ? -3.565 -5.437 -13.988 1.00 97.62 325 ALA A O 1
ATOM 2457 N N . ALA A 1 326 ? -2.341 -4.703 -15.714 1.00 98.62 326 ALA A N 1
ATOM 2458 C CA . ALA A 1 326 ? -2.028 -6.044 -16.211 1.00 98.62 326 ALA A CA 1
ATOM 2459 C C . ALA A 1 326 ? -1.185 -6.879 -15.233 1.00 98.62 326 ALA A C 1
ATOM 2461 O O . ALA A 1 326 ? -1.424 -8.078 -15.091 1.00 98.62 326 ALA A O 1
ATOM 2462 N N . LEU A 1 327 ? -0.224 -6.257 -14.540 1.00 98.75 327 LEU A N 1
ATOM 2463 C CA . LEU A 1 327 ? 0.593 -6.937 -13.530 1.00 98.75 327 LEU A CA 1
ATOM 2464 C C . LEU A 1 327 ? -0.221 -7.319 -12.287 1.00 98.75 327 LEU A C 1
ATOM 2466 O O . LEU A 1 327 ? -0.025 -8.408 -11.763 1.00 98.75 327 LEU A O 1
ATOM 2470 N N . ILE A 1 328 ? -1.149 -6.464 -11.843 1.00 97.88 328 ILE A N 1
ATOM 2471 C CA . ILE A 1 328 ? -2.071 -6.748 -10.727 1.00 97.88 328 ILE A CA 1
ATOM 2472 C C . ILE A 1 328 ? -3.101 -7.815 -11.112 1.00 97.88 328 ILE A C 1
ATOM 2474 O O . ILE A 1 328 ? -3.399 -8.715 -10.332 1.00 97.88 328 ILE A O 1
ATOM 2478 N N . GLU A 1 329 ? -3.637 -7.762 -12.329 1.00 97.31 329 GLU A N 1
ATOM 2479 C CA . GLU A 1 329 ? -4.635 -8.723 -12.797 1.00 97.31 329 GLU A CA 1
ATOM 2480 C C . GLU A 1 329 ? -4.058 -10.134 -12.978 1.00 97.31 329 GLU A C 1
ATOM 2482 O O . GLU A 1 329 ? -4.783 -11.106 -12.757 1.00 97.31 329 GLU A O 1
ATOM 2487 N N . LYS A 1 330 ? -2.772 -10.255 -13.340 1.00 97.94 330 LYS A N 1
ATOM 2488 C CA . LYS A 1 330 ? -2.091 -11.537 -13.614 1.00 97.94 330 LYS A CA 1
ATOM 2489 C C . LYS A 1 330 ? -1.011 -11.929 -12.602 1.00 97.94 330 LYS A C 1
ATOM 2491 O O . LYS A 1 330 ? -0.294 -12.902 -12.831 1.00 97.94 330 LYS A O 1
ATOM 2496 N N . ALA A 1 331 ? -0.922 -11.230 -11.474 1.00 97.12 331 ALA A N 1
ATOM 2497 C CA . ALA A 1 331 ? -0.185 -11.709 -10.311 1.00 97.12 331 ALA A CA 1
ATOM 2498 C C . ALA A 1 331 ? -0.769 -13.043 -9.799 1.00 97.12 331 ALA A C 1
ATOM 2500 O O . ALA A 1 331 ? -1.950 -13.338 -9.990 1.00 97.12 331 ALA A O 1
ATOM 2501 N N . ILE A 1 332 ? 0.073 -13.859 -9.165 1.00 95.19 332 ILE A N 1
ATOM 2502 C CA . ILE A 1 332 ? -0.264 -15.191 -8.651 1.00 95.19 332 ILE A CA 1
ATOM 2503 C C . ILE A 1 332 ? -0.386 -15.103 -7.120 1.00 95.19 332 ILE A C 1
ATOM 2505 O O . ILE A 1 332 ? 0.647 -15.001 -6.451 1.00 95.19 332 ILE A O 1
ATOM 2509 N N . PRO A 1 333 ? -1.598 -15.145 -6.534 1.00 92.50 333 PRO A N 1
ATOM 2510 C CA . PRO A 1 333 ? -1.765 -15.102 -5.085 1.00 92.50 333 PRO A CA 1
ATOM 2511 C C . PRO A 1 333 ? -1.117 -16.317 -4.413 1.00 92.50 333 PRO A C 1
ATOM 2513 O O . PRO A 1 333 ? -1.499 -17.460 -4.663 1.00 92.50 333 PRO A O 1
ATOM 2516 N N . LEU A 1 334 ? -0.151 -16.064 -3.534 1.00 91.06 334 LEU A N 1
ATOM 2517 C CA . LEU A 1 334 ? 0.484 -17.074 -2.696 1.00 91.06 334 LEU A CA 1
ATOM 2518 C C . LEU A 1 334 ? -0.445 -17.497 -1.546 1.00 91.06 334 LEU A C 1
ATOM 2520 O O . LEU A 1 334 ? -1.406 -16.798 -1.190 1.00 91.06 334 LEU A O 1
ATOM 2524 N N . THR A 1 335 ? -0.128 -18.644 -0.951 1.00 85.88 335 THR A N 1
ATOM 2525 C CA . THR A 1 335 ? -0.856 -19.264 0.165 1.00 85.88 335 THR A CA 1
ATOM 2526 C C . THR A 1 335 ? 0.086 -19.577 1.321 1.00 85.88 335 THR A C 1
ATOM 2528 O O . THR A 1 335 ? 1.157 -20.145 1.106 1.00 85.88 335 THR A O 1
ATOM 2531 N N . ASP A 1 336 ? -0.324 -19.268 2.545 1.00 78.56 336 ASP A N 1
ATOM 2532 C CA . ASP A 1 336 ? 0.422 -19.585 3.756 1.00 78.56 336 ASP A CA 1
ATOM 2533 C C . ASP A 1 336 ? 0.234 -21.063 4.123 1.00 78.56 336 ASP A C 1
ATOM 2535 O O . ASP A 1 336 ? -0.770 -21.476 4.709 1.00 78.56 336 ASP A O 1
ATOM 2539 N N . VAL A 1 337 ? 1.233 -21.879 3.789 1.00 74.94 337 VAL A N 1
ATOM 2540 C CA . VAL A 1 337 ? 1.258 -23.317 4.103 1.00 74.94 337 VAL A CA 1
ATOM 2541 C C . VAL A 1 337 ? 1.206 -23.570 5.621 1.00 74.94 337 VAL A C 1
ATOM 2543 O O . VAL A 1 337 ? 0.700 -24.607 6.053 1.00 74.94 337 VAL A O 1
ATOM 2546 N N . SER A 1 338 ? 1.677 -22.630 6.453 1.00 68.50 338 SER A N 1
ATOM 2547 C CA . SER A 1 338 ? 1.612 -22.740 7.918 1.00 68.50 338 SER A CA 1
ATOM 2548 C C . SER A 1 338 ? 0.206 -22.482 8.469 1.00 68.50 338 SER A C 1
ATOM 2550 O O . SER A 1 338 ? -0.198 -23.140 9.430 1.00 68.50 338 SER A O 1
ATOM 2552 N N . LYS A 1 339 ? -0.576 -21.621 7.802 1.00 66.81 339 LYS A N 1
ATOM 2553 C CA . LYS A 1 339 ? -2.010 -21.380 8.051 1.00 66.81 339 LYS A CA 1
ATOM 2554 C C . LYS A 1 339 ? -2.907 -22.246 7.139 1.00 66.81 339 LYS A C 1
ATOM 2556 O O . LYS A 1 339 ? -3.980 -21.838 6.723 1.00 66.81 339 LYS A O 1
ATOM 2561 N N . GLY A 1 340 ? -2.475 -23.469 6.808 1.00 73.38 340 GLY A N 1
ATOM 2562 C CA . GLY A 1 340 ? -3.319 -24.468 6.127 1.00 73.38 340 GLY A CA 1
ATOM 2563 C C . GLY A 1 340 ? -3.525 -24.272 4.616 1.00 73.38 340 GLY A C 1
ATOM 2564 O O . GLY A 1 340 ? -4.389 -24.931 4.037 1.00 73.38 340 GLY A O 1
ATOM 2565 N N . ASN A 1 341 ? -2.701 -23.443 3.969 1.00 75.75 341 ASN A N 1
ATOM 2566 C CA . ASN A 1 341 ? -2.839 -22.951 2.590 1.00 75.75 341 ASN A CA 1
ATOM 2567 C C . ASN A 1 341 ? -3.958 -21.911 2.384 1.00 75.75 341 ASN A C 1
ATOM 2569 O O . ASN A 1 341 ? -4.442 -21.741 1.265 1.00 75.75 341 ASN A O 1
ATOM 2573 N N . GLU A 1 342 ? -4.345 -21.177 3.429 1.00 78.25 342 GLU A N 1
ATOM 2574 C CA . GLU A 1 342 ? -5.097 -19.926 3.267 1.00 78.25 342 GLU A CA 1
ATOM 2575 C C . GLU A 1 342 ? -4.294 -18.917 2.426 1.00 78.25 342 GLU A C 1
ATOM 2577 O O . GLU A 1 342 ? -3.063 -18.887 2.481 1.00 78.25 342 GLU A O 1
ATOM 2582 N N . HIS A 1 343 ? -4.956 -18.074 1.629 1.00 81.75 343 HIS A N 1
ATOM 2583 C CA . HIS A 1 343 ? -4.253 -17.014 0.901 1.00 81.75 343 HIS A CA 1
ATOM 2584 C C . HIS A 1 343 ? -3.672 -15.982 1.870 1.00 81.75 343 HIS A C 1
ATOM 2586 O O . HIS A 1 343 ? -4.372 -15.510 2.766 1.00 81.75 343 HIS A O 1
ATOM 2592 N N . TYR A 1 344 ? -2.420 -15.566 1.647 1.00 83.06 344 TYR A N 1
ATOM 2593 C CA . TYR A 1 344 ? -1.865 -14.448 2.409 1.00 83.06 344 TYR A CA 1
ATOM 2594 C C . TYR A 1 344 ? -2.719 -13.180 2.201 1.00 83.06 344 TYR A C 1
ATOM 2596 O O . TYR A 1 344 ? -3.178 -12.932 1.077 1.00 83.06 344 TYR A O 1
ATOM 2604 N N . PRO A 1 345 ? -2.906 -12.336 3.230 1.00 80.81 345 PRO A N 1
ATOM 2605 C CA . PRO A 1 345 ? -3.680 -11.112 3.094 1.00 80.81 345 PRO A CA 1
ATOM 2606 C C . PRO A 1 345 ? -3.144 -10.140 2.035 1.00 80.81 345 PRO A C 1
ATOM 2608 O O . PRO A 1 345 ? -1.937 -9.999 1.816 1.00 80.81 345 PRO A O 1
ATOM 2611 N N . TRP A 1 346 ? -4.066 -9.403 1.419 1.00 83.31 346 TRP A N 1
ATOM 2612 C CA . TRP A 1 346 ? -3.802 -8.474 0.313 1.00 83.31 346 TRP A CA 1
ATOM 2613 C C . TRP A 1 346 ? -2.916 -7.283 0.700 1.00 83.31 346 TRP A C 1
ATOM 2615 O O . TRP A 1 346 ? -2.269 -6.694 -0.160 1.00 83.31 346 TRP A O 1
ATOM 2625 N N . TRP A 1 347 ? -2.835 -6.954 1.991 1.00 82.00 347 TRP A N 1
ATOM 2626 C CA . TRP A 1 347 ? -1.904 -5.953 2.513 1.00 82.00 347 TRP A CA 1
ATOM 2627 C C . TRP A 1 347 ? -0.461 -6.461 2.666 1.00 82.00 347 TRP A C 1
ATOM 2629 O O . TRP A 1 347 ? 0.432 -5.645 2.862 1.00 82.00 347 TRP A O 1
ATOM 2639 N N . GLN A 1 348 ? -0.215 -7.777 2.602 1.00 86.06 348 GLN A N 1
ATOM 2640 C CA . GLN A 1 348 ? 1.137 -8.353 2.642 1.00 86.06 348 GLN A CA 1
ATOM 2641 C C . GLN A 1 348 ? 1.647 -8.649 1.224 1.00 86.06 348 GLN A C 1
ATOM 2643 O O . GLN A 1 348 ? 2.738 -8.220 0.856 1.00 86.06 348 GLN A O 1
ATOM 2648 N N . GLN A 1 349 ? 0.854 -9.358 0.405 1.00 90.69 349 GLN A N 1
ATOM 2649 C CA . GLN A 1 349 ? 1.272 -9.750 -0.952 1.00 90.69 349 GLN A CA 1
ATOM 2650 C C . GLN A 1 349 ? 0.853 -8.794 -2.077 1.00 90.69 349 GLN A C 1
ATOM 2652 O O . GLN A 1 349 ? 1.266 -8.985 -3.225 1.00 90.69 349 GLN A O 1
ATOM 2657 N N . GLY A 1 350 ? 0.007 -7.801 -1.802 1.00 93.00 350 GLY A N 1
ATOM 2658 C CA . GLY A 1 350 ? -0.729 -7.146 -2.877 1.00 93.00 350 GLY A CA 1
ATOM 2659 C C . GLY A 1 350 ? -1.560 -8.177 -3.644 1.00 93.00 350 GLY A C 1
ATOM 2660 O O . GLY A 1 350 ? -2.135 -9.094 -3.054 1.00 93.00 350 GLY A O 1
ATOM 2661 N N . ALA A 1 351 ? -1.571 -8.070 -4.969 1.00 94.88 351 ALA A N 1
ATOM 2662 C CA . ALA A 1 351 ? -2.239 -9.033 -5.839 1.00 94.88 351 ALA A CA 1
ATOM 2663 C C . ALA A 1 351 ? -1.524 -10.399 -5.946 1.00 94.88 351 ALA A C 1
ATOM 2665 O O . ALA A 1 351 ? -2.068 -11.321 -6.553 1.00 94.88 351 ALA A O 1
ATOM 2666 N N . GLY A 1 352 ? -0.325 -10.545 -5.368 1.00 95.38 352 GLY A N 1
ATOM 2667 C CA . GLY A 1 352 ? 0.469 -11.775 -5.397 1.00 95.38 352 GLY A CA 1
ATOM 2668 C C . GLY A 1 352 ? 1.797 -11.647 -6.143 1.00 95.38 352 GLY A C 1
ATOM 2669 O O . GLY A 1 352 ? 2.282 -10.551 -6.431 1.00 95.38 352 GLY A O 1
ATOM 2670 N N . LEU A 1 353 ? 2.402 -12.795 -6.444 1.00 97.38 353 LEU A N 1
ATOM 2671 C CA . LEU A 1 353 ? 3.687 -12.912 -7.130 1.00 97.38 353 LEU A CA 1
ATOM 2672 C C . LEU A 1 353 ? 3.585 -12.487 -8.601 1.00 97.38 353 LEU A C 1
ATOM 2674 O O . LEU A 1 353 ? 2.751 -12.993 -9.350 1.00 97.38 353 LEU A O 1
ATOM 2678 N N . VAL A 1 354 ? 4.472 -11.593 -9.031 1.00 98.25 354 VAL A N 1
ATOM 2679 C CA . VAL A 1 354 ? 4.480 -11.055 -10.397 1.00 98.25 354 VAL A CA 1
ATOM 2680 C C . VAL A 1 354 ? 4.756 -12.112 -11.485 1.00 98.25 354 VAL A C 1
ATOM 2682 O O . VAL A 1 354 ? 5.627 -12.973 -11.347 1.00 98.25 354 VAL A O 1
ATOM 2685 N N . ASN A 1 355 ? 4.034 -12.006 -12.604 1.00 98.06 355 ASN A N 1
ATOM 2686 C CA . ASN A 1 355 ? 4.102 -12.911 -13.754 1.00 98.06 355 ASN A CA 1
ATOM 2687 C C . ASN A 1 355 ? 4.090 -12.097 -15.060 1.00 98.06 355 ASN A C 1
ATOM 2689 O O . ASN A 1 355 ? 3.059 -11.556 -15.462 1.00 98.06 355 ASN A O 1
ATOM 2693 N N . PHE A 1 356 ? 5.247 -11.979 -15.719 1.00 98.62 356 PHE A N 1
ATOM 2694 C CA . PHE A 1 356 ? 5.387 -11.088 -16.880 1.00 98.62 356 PHE A CA 1
ATOM 2695 C C . PHE A 1 356 ? 4.831 -11.669 -18.186 1.00 98.62 356 PHE A C 1
ATOM 2697 O O . PHE A 1 356 ? 4.388 -10.896 -19.035 1.00 98.62 356 PHE A O 1
ATOM 2704 N N . ALA A 1 357 ? 4.829 -12.997 -18.354 1.00 98.44 357 ALA A N 1
ATOM 2705 C CA . ALA A 1 357 ? 4.257 -13.640 -19.538 1.00 98.44 357 ALA A CA 1
ATOM 2706 C C . ALA A 1 357 ? 2.746 -13.411 -19.618 1.00 98.44 357 ALA A C 1
ATOM 2708 O O . ALA A 1 357 ? 2.270 -12.856 -20.607 1.00 98.44 357 ALA A O 1
ATOM 2709 N N . ASP A 1 358 ? 2.015 -13.756 -18.558 1.00 98.62 358 ASP A N 1
ATOM 2710 C CA . ASP A 1 358 ? 0.554 -13.670 -18.569 1.00 98.62 358 ASP A CA 1
ATOM 2711 C C . ASP A 1 358 ? 0.084 -12.209 -18.548 1.00 98.62 358 ASP A C 1
ATOM 2713 O O . ASP A 1 358 ? -0.910 -11.875 -19.192 1.00 98.62 358 ASP A O 1
ATOM 2717 N N . ALA A 1 359 ? 0.835 -11.306 -17.901 1.00 98.75 359 ALA A N 1
ATOM 2718 C CA . ALA A 1 359 ? 0.594 -9.867 -17.993 1.00 98.75 359 ALA A CA 1
ATOM 2719 C C . ALA A 1 359 ? 0.761 -9.341 -19.432 1.00 98.75 359 ALA A C 1
ATOM 2721 O O . ALA A 1 359 ? -0.100 -8.600 -19.907 1.00 98.75 359 ALA A O 1
ATOM 2722 N N . LEU A 1 360 ? 1.813 -9.743 -20.164 1.00 98.75 360 LEU A N 1
ATOM 2723 C CA . LEU A 1 360 ? 1.954 -9.378 -21.579 1.00 98.75 360 LEU A CA 1
ATOM 2724 C C . LEU A 1 360 ? 0.820 -9.972 -22.419 1.00 98.75 360 LEU A C 1
ATOM 2726 O O . LEU A 1 360 ? 0.191 -9.243 -23.183 1.00 98.75 360 LEU A O 1
ATOM 2730 N N . ASP A 1 361 ? 0.538 -11.265 -22.285 1.00 98.50 361 ASP A N 1
ATOM 2731 C CA . ASP A 1 361 ? -0.474 -11.928 -23.108 1.00 98.50 361 ASP A CA 1
ATOM 2732 C C . ASP A 1 361 ? -1.895 -11.401 -22.792 1.00 98.50 361 ASP A C 1
ATOM 2734 O O . ASP A 1 361 ? -2.727 -11.310 -23.698 1.00 98.50 361 ASP A O 1
ATOM 2738 N N . TYR A 1 362 ? -2.156 -10.893 -21.578 1.00 98.31 362 TYR A N 1
ATOM 2739 C CA . TYR A 1 362 ? -3.354 -10.103 -21.247 1.00 98.31 362 TYR A CA 1
ATOM 2740 C C . TYR A 1 362 ? -3.381 -8.743 -21.975 1.00 98.31 362 TYR A C 1
ATOM 2742 O O . TYR A 1 362 ? -4.369 -8.422 -22.637 1.00 98.31 362 TYR A O 1
ATOM 2750 N N . ILE A 1 363 ? -2.291 -7.966 -21.955 1.00 98.38 363 ILE A N 1
ATOM 2751 C CA . ILE A 1 363 ? -2.184 -6.690 -22.702 1.00 98.38 363 ILE A CA 1
ATOM 2752 C C . ILE A 1 363 ? -2.391 -6.912 -24.219 1.00 98.38 363 ILE A C 1
ATOM 2754 O O . ILE A 1 363 ? -3.024 -6.105 -24.912 1.00 98.38 363 ILE A O 1
ATOM 2758 N N . LEU A 1 364 ? -1.875 -8.022 -24.756 1.00 97.75 364 LEU A N 1
ATOM 2759 C CA . LEU A 1 364 ? -1.973 -8.356 -26.177 1.00 97.75 364 LEU A CA 1
ATOM 2760 C C . LEU A 1 364 ? -3.356 -8.870 -26.593 1.00 97.75 364 LEU A C 1
ATOM 2762 O O . LEU A 1 364 ? -3.809 -8.497 -27.677 1.00 97.75 364 LEU A O 1
ATOM 2766 N N . SER A 1 365 ? -4.022 -9.675 -25.762 1.00 96.44 365 SER A N 1
ATOM 2767 C CA . SER A 1 365 ? -5.329 -10.283 -26.073 1.00 96.44 365 SER A CA 1
ATOM 2768 C C . SER A 1 365 ? -6.516 -9.326 -25.952 1.00 96.44 365 SER A C 1
ATOM 2770 O O . SER A 1 365 ? -7.474 -9.473 -26.708 1.00 96.44 365 SER A O 1
ATOM 2772 N N . ASN A 1 366 ? -6.454 -8.324 -25.070 1.00 94.06 366 ASN A N 1
ATOM 2773 C CA . ASN A 1 366 ? -7.538 -7.346 -24.927 1.00 94.06 366 ASN A CA 1
ATOM 2774 C C . ASN A 1 366 ? -7.784 -6.524 -26.217 1.00 94.06 366 ASN A C 1
ATOM 2776 O O . ASN A 1 366 ? -6.834 -6.258 -26.970 1.00 94.06 366 ASN A O 1
ATOM 2780 N N . PRO A 1 367 ? -9.023 -6.043 -26.457 1.00 92.25 367 PRO A N 1
ATOM 2781 C CA . PRO A 1 367 ? -9.320 -5.045 -27.490 1.00 92.25 367 PRO A CA 1
ATOM 2782 C C . PRO A 1 367 ? -8.454 -3.785 -27.343 1.00 92.25 367 PRO A C 1
ATOM 2784 O O . PRO A 1 367 ? -7.844 -3.569 -26.298 1.00 92.25 367 PRO A O 1
ATOM 2787 N N . LYS A 1 368 ? -8.374 -2.942 -28.377 1.00 92.19 368 LYS A N 1
ATOM 2788 C CA . LYS A 1 368 ? -7.542 -1.721 -28.388 1.00 92.19 368 LYS A CA 1
ATOM 2789 C C . LYS A 1 368 ? -8.351 -0.516 -28.876 1.00 92.19 368 LYS A C 1
ATOM 2791 O O . LYS A 1 368 ? -9.230 -0.675 -29.721 1.00 92.19 368 LYS A O 1
ATOM 2796 N N . THR A 1 369 ? -8.068 0.664 -28.327 1.00 91.06 369 THR A N 1
ATOM 2797 C CA . THR A 1 369 ? -8.683 1.944 -28.719 1.00 91.06 369 THR A CA 1
ATOM 2798 C C . THR A 1 369 ? -8.197 2.411 -30.098 1.00 91.06 369 THR A C 1
ATOM 2800 O O . THR A 1 369 ? -7.282 1.820 -30.678 1.00 91.06 369 THR A O 1
ATOM 2803 N N . SER A 1 370 ? -8.761 3.514 -30.610 1.00 89.94 370 SER A N 1
ATOM 2804 C CA . SER A 1 370 ? -8.269 4.218 -31.811 1.00 89.94 370 SER A CA 1
ATOM 2805 C C . SER A 1 370 ? -6.769 4.513 -31.767 1.00 89.94 370 SER A C 1
ATOM 2807 O O . SER A 1 370 ? -6.088 4.439 -32.786 1.00 89.94 370 SER A O 1
ATOM 2809 N N . ASP A 1 371 ? -6.253 4.791 -30.571 1.00 90.25 371 ASP A N 1
ATOM 2810 C CA . ASP A 1 371 ? -4.872 5.214 -30.326 1.00 90.25 371 ASP A CA 1
ATOM 2811 C C . ASP A 1 371 ? -3.937 4.005 -30.111 1.00 90.25 371 ASP A C 1
ATOM 2813 O O . ASP A 1 371 ? -2.795 4.138 -29.664 1.00 90.25 371 ASP A O 1
ATOM 2817 N N . ASN A 1 372 ? -4.442 2.803 -30.415 1.00 94.31 372 ASN A N 1
ATOM 2818 C CA . ASN A 1 372 ? -3.825 1.494 -30.222 1.00 94.31 372 ASN A CA 1
ATOM 2819 C C . ASN A 1 372 ? -3.432 1.177 -28.764 1.00 94.31 372 ASN A C 1
ATOM 2821 O O . ASN A 1 372 ? -2.500 0.404 -28.529 1.00 94.31 372 ASN A O 1
ATOM 2825 N N . ILE A 1 373 ? -4.135 1.764 -27.786 1.00 94.12 373 ILE A N 1
ATOM 2826 C CA . ILE A 1 373 ? -3.979 1.460 -26.354 1.00 94.12 373 ILE A CA 1
ATOM 2827 C C . ILE A 1 373 ? -4.918 0.292 -26.000 1.00 94.12 373 ILE A C 1
ATOM 2829 O O . ILE A 1 373 ? -6.111 0.374 -26.293 1.00 94.12 373 ILE A O 1
ATOM 2833 N N . PRO A 1 374 ? -4.438 -0.795 -25.372 1.00 94.44 374 PRO A N 1
ATOM 2834 C CA . PRO A 1 374 ? -5.279 -1.892 -24.888 1.00 94.44 374 PRO A CA 1
ATOM 2835 C C . PRO A 1 374 ? -6.382 -1.416 -23.934 1.00 94.44 374 PRO A C 1
ATOM 2837 O O . PRO A 1 374 ? -6.137 -0.580 -23.074 1.00 94.44 374 PRO A O 1
ATOM 2840 N N . ASN A 1 375 ? -7.596 -1.932 -24.088 1.00 91.75 375 ASN A N 1
ATOM 2841 C CA . ASN A 1 375 ? -8.824 -1.359 -23.544 1.00 91.75 375 ASN A CA 1
ATOM 2842 C C . ASN A 1 375 ? -9.398 -2.227 -22.413 1.00 91.75 375 ASN A C 1
ATOM 2844 O O . ASN A 1 375 ? -10.187 -3.129 -22.678 1.00 91.75 375 ASN A O 1
ATOM 2848 N N . PHE A 1 376 ? -8.985 -1.956 -21.173 1.00 91.94 376 PHE A N 1
ATOM 2849 C CA . PHE A 1 376 ? -9.472 -2.628 -19.964 1.00 91.94 376 PHE A CA 1
ATOM 2850 C C . PHE A 1 376 ? -9.339 -1.741 -18.711 1.00 91.94 376 PHE A C 1
ATOM 2852 O O . PHE A 1 376 ? -8.581 -0.764 -18.694 1.00 91.94 376 PHE A O 1
ATOM 2859 N N . VAL A 1 377 ? -10.054 -2.119 -17.645 1.00 93.50 377 VAL A N 1
ATOM 2860 C CA . VAL A 1 377 ? -9.941 -1.573 -16.280 1.00 93.50 377 VAL A CA 1
ATOM 2861 C C . VAL A 1 377 ? -9.865 -2.740 -15.299 1.00 93.50 377 VAL A C 1
ATOM 2863 O O . VAL A 1 377 ? -10.632 -3.693 -15.417 1.00 93.50 377 VAL A O 1
ATOM 2866 N N . VAL A 1 378 ? -8.970 -2.654 -14.317 1.00 94.69 378 VAL A N 1
ATOM 2867 C CA . VAL A 1 378 ? -8.797 -3.661 -13.260 1.00 94.69 378 VAL A CA 1
ATOM 2868 C C . VAL A 1 378 ? -9.141 -3.030 -11.907 1.00 94.69 378 VAL A C 1
ATOM 2870 O O . VAL A 1 378 ? -8.504 -2.044 -11.532 1.00 94.69 378 VAL A O 1
ATOM 2873 N N . PRO A 1 379 ? -10.134 -3.552 -11.165 1.00 93.69 379 PRO A N 1
ATOM 2874 C CA . PRO A 1 379 ? -10.419 -3.113 -9.806 1.00 93.69 379 PRO A CA 1
ATOM 2875 C C . PRO A 1 379 ? -9.499 -3.824 -8.807 1.00 93.69 379 PRO A C 1
ATOM 2877 O O . PRO A 1 379 ? -9.234 -5.023 -8.934 1.00 93.69 379 PRO A O 1
ATOM 2880 N N . TYR A 1 380 ? -9.031 -3.105 -7.790 1.00 90.94 380 TYR A N 1
ATOM 2881 C CA . TYR A 1 380 ? -8.231 -3.687 -6.719 1.00 90.94 380 TYR A CA 1
ATOM 2882 C C . TYR A 1 380 ? -8.474 -2.989 -5.360 1.00 90.94 380 TYR A C 1
ATOM 2884 O O . TYR A 1 380 ? -8.378 -1.759 -5.296 1.00 90.94 380 TYR A O 1
ATOM 2892 N N . PRO A 1 381 ? -8.755 -3.725 -4.262 1.00 87.94 381 PRO A N 1
ATOM 2893 C CA . PRO A 1 381 ? -8.986 -5.176 -4.186 1.00 87.94 381 PRO A CA 1
ATOM 2894 C C . PRO A 1 381 ? -10.185 -5.660 -5.023 1.00 87.94 381 PRO A C 1
ATOM 2896 O O . PRO A 1 381 ? -11.047 -4.873 -5.407 1.00 87.94 381 PRO A O 1
ATOM 2899 N N . LYS A 1 382 ? -10.229 -6.965 -5.334 1.00 89.94 382 LYS A N 1
ATOM 2900 C CA . LYS A 1 382 ? -11.219 -7.539 -6.271 1.00 89.94 382 LYS A CA 1
ATOM 2901 C C . LYS A 1 382 ? -12.626 -7.756 -5.673 1.00 89.94 382 LYS A C 1
ATOM 2903 O O . LYS A 1 382 ? -13.527 -8.142 -6.410 1.00 89.94 382 LYS A O 1
ATOM 2908 N N . SER A 1 383 ? -12.834 -7.502 -4.378 1.00 90.56 383 SER A N 1
ATOM 2909 C CA . SER A 1 383 ? -14.147 -7.524 -3.705 1.00 90.56 383 SER A CA 1
ATOM 2910 C C . SER A 1 383 ? -14.162 -6.620 -2.464 1.00 90.56 383 SER A C 1
ATOM 2912 O O . SER A 1 383 ? -13.099 -6.257 -1.952 1.00 90.56 383 SER A O 1
ATOM 2914 N N . LEU A 1 384 ? -15.359 -6.298 -1.959 1.00 87.50 384 LEU A N 1
ATOM 2915 C CA . LEU A 1 384 ? -15.574 -5.607 -0.681 1.00 87.50 384 LEU A CA 1
ATOM 2916 C C . LEU A 1 384 ? -16.518 -6.384 0.267 1.00 87.50 384 LEU A C 1
ATOM 2918 O O . LEU A 1 384 ? -17.374 -7.132 -0.202 1.00 87.50 384 LEU A O 1
ATOM 2922 N N . PRO A 1 385 ? -16.434 -6.150 1.590 1.00 85.19 385 PRO A N 1
ATOM 2923 C CA . PRO A 1 385 ? -15.253 -5.663 2.301 1.00 85.19 385 PRO A CA 1
ATOM 2924 C C . PRO A 1 385 ? -14.017 -6.518 1.976 1.00 85.19 385 PRO A C 1
ATOM 2926 O O . PRO A 1 385 ? -14.130 -7.628 1.451 1.00 85.19 385 PRO A O 1
ATOM 2929 N N . PHE A 1 386 ? -12.817 -5.994 2.220 1.00 77.56 386 PHE A N 1
ATOM 2930 C CA . PHE A 1 386 ? -11.613 -6.790 1.996 1.00 77.56 386 PHE A CA 1
ATOM 2931 C C . PHE A 1 386 ? -11.399 -7.799 3.130 1.00 77.56 386 PHE A C 1
ATOM 2933 O O . PHE A 1 386 ? -11.630 -7.498 4.304 1.00 77.56 386 PHE A O 1
ATOM 2940 N N . HIS A 1 387 ? -10.925 -8.996 2.775 1.00 72.25 387 HIS A N 1
ATOM 2941 C CA . HIS A 1 387 ? -10.603 -10.047 3.740 1.00 72.25 387 HIS A CA 1
ATOM 2942 C C . HIS A 1 387 ? -9.648 -9.501 4.822 1.00 72.25 387 HIS A C 1
ATOM 2944 O O . HIS A 1 387 ? -8.667 -8.852 4.457 1.00 72.25 387 HIS A O 1
ATOM 2950 N N . PRO A 1 388 ? -9.920 -9.715 6.126 1.00 71.94 388 PRO A N 1
ATOM 2951 C CA . PRO A 1 388 ? -10.801 -10.712 6.719 1.00 71.94 388 PRO A CA 1
ATOM 2952 C C . PRO A 1 388 ? -12.130 -10.113 7.198 1.00 71.94 388 PRO A C 1
ATOM 2954 O O . PRO A 1 388 ? -12.908 -10.807 7.854 1.00 71.94 388 PRO A O 1
ATOM 2957 N N . ILE A 1 389 ? -12.408 -8.839 6.879 1.00 81.44 389 ILE A N 1
ATOM 2958 C CA . ILE A 1 389 ? -13.686 -8.200 7.188 1.00 81.44 389 ILE A CA 1
ATOM 2959 C C . ILE A 1 389 ? -14.746 -8.951 6.382 1.00 81.44 389 ILE A C 1
ATOM 2961 O O . ILE A 1 389 ? -14.849 -8.830 5.168 1.00 81.44 389 ILE A O 1
ATOM 2965 N N . SER A 1 390 ? -15.481 -9.801 7.082 1.00 87.12 390 SER A N 1
ATOM 2966 C CA . SER A 1 390 ? -16.453 -10.748 6.528 1.00 87.12 390 SER A CA 1
ATOM 2967 C C . SER A 1 390 ? -17.799 -10.660 7.248 1.00 87.12 390 SER A C 1
ATOM 2969 O O . SER A 1 390 ? -18.771 -11.278 6.825 1.00 87.12 390 SER A O 1
ATOM 2971 N N . THR A 1 391 ? -17.871 -9.822 8.284 1.00 92.00 391 THR A N 1
ATOM 2972 C CA . THR A 1 391 ? -19.062 -9.496 9.062 1.00 92.00 391 THR A CA 1
ATOM 2973 C C . THR A 1 391 ? -19.174 -7.978 9.179 1.00 92.00 391 THR A C 1
ATOM 2975 O O . THR A 1 391 ? -18.183 -7.309 9.473 1.00 92.00 391 THR A O 1
ATOM 2978 N N . LEU A 1 392 ? -20.381 -7.449 8.987 1.00 92.44 392 LEU A N 1
ATOM 2979 C CA . LEU A 1 392 ? -20.782 -6.093 9.367 1.00 92.44 392 LEU A CA 1
ATOM 2980 C C . LEU A 1 392 ? -22.069 -6.170 10.203 1.00 92.44 392 LEU A C 1
ATOM 2982 O O . LEU A 1 392 ? -22.761 -7.192 10.227 1.00 92.44 392 LEU A O 1
ATOM 2986 N N . PHE A 1 393 ? -22.397 -5.096 10.910 1.00 94.19 393 PHE A N 1
ATOM 2987 C CA . PHE A 1 393 ? -23.477 -5.085 11.895 1.00 94.19 393 PHE A CA 1
ATOM 2988 C C . PHE A 1 393 ? -24.628 -4.154 11.504 1.00 94.19 393 PHE A C 1
ATOM 2990 O O . PHE A 1 393 ? -24.400 -3.087 10.938 1.00 94.19 393 PHE A O 1
ATOM 2997 N N . GLN A 1 394 ? -25.867 -4.526 11.849 1.00 94.06 394 GLN A N 1
ATOM 2998 C CA . GLN A 1 394 ? -27.027 -3.619 11.819 1.00 94.06 394 GLN A CA 1
ATOM 2999 C C . GLN A 1 394 ? -26.670 -2.279 12.477 1.00 94.06 394 GLN A C 1
ATOM 3001 O O . GLN A 1 394 ? -26.132 -2.287 13.577 1.00 94.06 394 GLN A O 1
ATOM 3006 N N . GLY A 1 395 ? -26.950 -1.149 11.821 1.00 88.75 395 GLY A N 1
ATOM 3007 C CA . GLY A 1 395 ? -26.645 0.203 12.313 1.00 88.75 395 GLY A CA 1
ATOM 3008 C C . GLY A 1 395 ? -25.189 0.671 12.135 1.00 88.75 395 GLY A C 1
ATOM 3009 O O . GLY A 1 395 ? -24.875 1.808 12.486 1.00 88.75 395 GLY A O 1
ATOM 3010 N N . GLN A 1 396 ? -24.287 -0.164 11.608 1.00 88.19 396 GLN A N 1
ATOM 3011 C CA . GLN A 1 396 ? -22.887 0.201 11.356 1.00 88.19 396 GLN A CA 1
ATOM 3012 C C . GLN A 1 396 ? -22.733 1.012 10.058 1.00 88.19 396 GLN A C 1
ATOM 3014 O O . GLN A 1 396 ? -23.490 0.851 9.099 1.00 88.19 396 GLN A O 1
ATOM 3019 N N . THR A 1 397 ? -21.701 1.854 9.989 1.00 81.31 397 THR A N 1
ATOM 3020 C CA . THR A 1 397 ? -21.243 2.473 8.736 1.00 81.31 397 THR A CA 1
ATOM 3021 C C . THR A 1 397 ? -19.737 2.285 8.595 1.00 81.31 397 THR A C 1
ATOM 3023 O O . THR A 1 397 ? -18.999 2.613 9.521 1.00 81.31 397 THR A O 1
ATOM 3026 N N . LEU A 1 398 ? -19.268 1.782 7.449 1.00 80.25 398 LEU A N 1
ATOM 3027 C CA . LEU A 1 398 ? -17.837 1.629 7.164 1.00 80.25 398 LEU A CA 1
ATOM 3028 C C . LEU A 1 398 ? -17.467 2.203 5.791 1.00 80.25 398 LEU A C 1
ATOM 3030 O O . LEU A 1 398 ? -18.224 2.066 4.832 1.00 80.25 398 LEU A O 1
ATOM 3034 N N . GLY A 1 399 ? -16.296 2.836 5.709 1.00 76.62 399 GLY A N 1
ATOM 3035 C CA . GLY A 1 399 ? -15.728 3.375 4.473 1.00 76.62 399 GLY A CA 1
ATOM 3036 C C . GLY A 1 399 ? -14.566 2.523 3.964 1.00 76.62 399 GLY A C 1
ATOM 3037 O O . GLY A 1 399 ? -13.710 2.104 4.742 1.00 76.62 399 GLY A O 1
ATOM 3038 N N . PHE A 1 400 ? -14.520 2.302 2.654 1.00 78.56 400 PHE A N 1
ATOM 3039 C CA . PHE A 1 400 ? -13.485 1.554 1.942 1.00 78.56 400 PHE A CA 1
ATOM 3040 C C . PHE A 1 400 ? -12.991 2.373 0.745 1.00 78.56 400 PHE A C 1
ATOM 3042 O O . PHE A 1 400 ? -13.787 3.032 0.080 1.00 78.56 400 PHE A O 1
ATOM 3049 N N . ASN A 1 401 ? -11.699 2.293 0.420 1.00 79.38 401 ASN A N 1
ATOM 3050 C CA . ASN A 1 401 ? -11.152 2.884 -0.801 1.00 79.38 401 ASN A CA 1
ATOM 3051 C C . ASN A 1 401 ? -10.728 1.786 -1.779 1.00 79.38 401 ASN A C 1
ATOM 3053 O O . ASN A 1 401 ? -9.788 1.031 -1.523 1.00 79.38 401 ASN A O 1
ATOM 3057 N N . LEU A 1 402 ? -11.418 1.715 -2.916 1.00 85.88 402 LEU A N 1
ATOM 3058 C CA . LEU A 1 402 ? -11.023 0.892 -4.055 1.00 85.88 402 LEU A CA 1
ATOM 3059 C C . LEU A 1 402 ? -10.062 1.669 -4.955 1.00 85.88 402 LEU A C 1
ATOM 3061 O O . LEU A 1 402 ? -10.216 2.875 -5.148 1.00 85.88 402 LEU A O 1
ATOM 3065 N N . THR A 1 403 ? -9.121 0.963 -5.576 1.00 91.44 403 THR A N 1
ATOM 3066 C CA . THR A 1 403 ? -8.381 1.469 -6.737 1.00 91.44 403 THR A CA 1
ATOM 3067 C C . THR A 1 403 ? -8.995 0.909 -8.016 1.00 91.44 403 THR A C 1
ATOM 3069 O O . THR A 1 403 ? -9.240 -0.291 -8.131 1.00 91.44 403 THR A O 1
ATOM 3072 N N . LEU A 1 404 ? -9.256 1.782 -8.983 1.00 93.69 404 LEU A N 1
ATOM 3073 C CA . LEU A 1 404 ? -9.664 1.440 -10.339 1.00 93.69 404 LEU A CA 1
ATOM 3074 C C . LEU A 1 404 ? -8.502 1.775 -11.266 1.00 93.69 404 LEU A C 1
ATOM 3076 O O . LEU A 1 404 ? -8.108 2.936 -11.383 1.00 93.69 404 LEU A O 1
ATOM 3080 N N . ILE A 1 405 ? -7.923 0.749 -11.880 1.00 95.56 405 ILE A N 1
ATOM 3081 C CA . ILE A 1 405 ? -6.676 0.862 -12.633 1.00 95.56 405 ILE A CA 1
ATOM 3082 C C . ILE A 1 405 ? -7.009 0.716 -14.115 1.00 95.56 405 ILE A C 1
ATOM 3084 O O . ILE A 1 405 ? -7.221 -0.385 -14.624 1.00 95.56 405 ILE A O 1
ATOM 3088 N N . SER A 1 406 ? -7.145 1.853 -14.786 1.00 94.00 406 SER A N 1
ATOM 3089 C CA . SER A 1 406 ? -7.563 1.970 -16.181 1.00 94.00 406 SER A CA 1
ATOM 3090 C C . SER A 1 406 ? -6.373 1.984 -17.130 1.00 94.00 406 SER A C 1
ATOM 3092 O O . SER A 1 406 ? -5.383 2.667 -16.869 1.00 94.00 406 SER A O 1
ATOM 3094 N N . SER A 1 407 ? -6.479 1.268 -18.251 1.00 93.56 407 SER A N 1
ATOM 3095 C CA . SER A 1 407 ? -5.430 1.247 -19.271 1.00 93.56 407 SER A CA 1
ATOM 3096 C C . SER A 1 407 ? -5.399 2.545 -20.108 1.00 93.56 407 SER A C 1
ATOM 3098 O O . SER A 1 407 ? -4.435 3.297 -19.975 1.00 93.56 407 SER A O 1
ATOM 3100 N N . PRO A 1 408 ? -6.409 2.907 -20.921 1.00 91.19 408 PRO A N 1
ATOM 3101 C CA . PRO A 1 408 ? -6.575 4.286 -21.383 1.00 91.19 408 PRO A CA 1
ATOM 3102 C C . PRO A 1 408 ? -7.263 5.129 -20.289 1.00 91.19 408 PRO A C 1
ATOM 3104 O O . PRO A 1 408 ? -7.654 4.613 -19.244 1.00 91.19 408 PRO A O 1
ATOM 3107 N N . ASN A 1 409 ? -7.453 6.427 -20.537 1.00 89.12 409 ASN A N 1
ATOM 3108 C CA . ASN A 1 409 ? -8.358 7.239 -19.718 1.00 89.12 409 ASN A CA 1
ATOM 3109 C C . ASN A 1 409 ? -9.818 6.977 -20.135 1.00 89.12 409 ASN A C 1
ATOM 3111 O O . ASN A 1 409 ? -10.084 6.817 -21.326 1.00 89.12 409 ASN A O 1
ATOM 3115 N N . TYR A 1 410 ? -10.761 7.033 -19.193 1.00 83.62 410 TYR A N 1
ATOM 3116 C CA . TYR A 1 410 ? -12.197 6.853 -19.455 1.00 83.62 410 TYR A CA 1
ATOM 3117 C C . TYR A 1 410 ? -13.059 7.877 -18.717 1.00 83.62 410 TYR A C 1
ATOM 3119 O O . TYR A 1 410 ? -12.644 8.427 -17.698 1.00 83.62 410 TYR A O 1
ATOM 3127 N N . LEU A 1 411 ? -14.303 8.036 -19.168 1.00 86.75 411 LEU A N 1
ATOM 3128 C CA . LEU A 1 411 ? -15.422 8.374 -18.293 1.00 86.75 411 LEU A CA 1
ATOM 3129 C C . LEU A 1 411 ? -16.133 7.068 -17.899 1.00 86.75 411 LEU A C 1
ATOM 3131 O O . LEU A 1 411 ? -16.367 6.204 -18.750 1.00 86.75 411 LEU A O 1
ATOM 3135 N N . ALA A 1 412 ? -16.436 6.890 -16.615 1.00 86.50 412 ALA A N 1
ATOM 3136 C CA . ALA A 1 412 ? -17.079 5.686 -16.097 1.00 86.50 412 ALA A CA 1
ATOM 3137 C C . ALA A 1 412 ? -18.312 6.031 -15.255 1.00 86.50 412 ALA A C 1
ATOM 3139 O O . ALA A 1 412 ? -18.243 6.861 -14.350 1.00 86.50 412 ALA A O 1
ATOM 3140 N N . GLN A 1 413 ? -19.426 5.360 -15.545 1.00 89.25 413 GLN A N 1
ATOM 3141 C CA . GLN A 1 413 ? -20.692 5.446 -14.819 1.00 89.25 413 GLN A CA 1
ATOM 3142 C C . GLN A 1 413 ? -20.783 4.282 -13.830 1.00 89.25 413 GLN A C 1
ATOM 3144 O O . GLN A 1 413 ? -20.664 3.115 -14.218 1.00 89.25 413 GLN A O 1
ATOM 3149 N N . ILE A 1 414 ? -20.986 4.582 -12.552 1.00 87.75 414 ILE A N 1
ATOM 3150 C CA . ILE A 1 414 ? -20.878 3.621 -11.453 1.00 87.75 414 ILE A CA 1
ATOM 3151 C C . ILE A 1 414 ? -22.252 3.403 -10.821 1.00 87.75 414 ILE A C 1
ATOM 3153 O O . ILE A 1 414 ? -22.958 4.334 -10.435 1.00 87.75 414 ILE A O 1
ATOM 3157 N N . THR A 1 415 ? -22.635 2.134 -10.734 1.00 88.31 415 THR A N 1
ATOM 3158 C CA . THR A 1 415 ? -23.963 1.673 -10.318 1.00 88.31 415 THR A CA 1
ATOM 3159 C C . THR A 1 415 ? -23.848 0.567 -9.272 1.00 88.31 415 THR A C 1
ATOM 3161 O O . THR A 1 415 ? -22.796 -0.055 -9.128 1.00 88.31 415 THR A O 1
ATOM 3164 N N . VAL A 1 416 ? -24.929 0.315 -8.538 1.00 86.00 416 VAL A N 1
ATOM 3165 C CA . VAL A 1 416 ? -25.045 -0.775 -7.558 1.00 86.00 416 VAL A CA 1
ATOM 3166 C C . VAL A 1 416 ? -26.206 -1.661 -7.996 1.00 86.00 416 VAL A C 1
ATOM 3168 O O . VAL A 1 416 ? -27.268 -1.147 -8.342 1.00 86.00 416 VAL A O 1
ATOM 3171 N N . GLU A 1 417 ? -26.004 -2.978 -8.036 1.00 83.12 417 GLU A N 1
ATOM 3172 C CA . GLU A 1 417 ? -27.001 -3.910 -8.583 1.00 83.12 417 GLU A CA 1
ATOM 3173 C C . GLU A 1 417 ? -28.187 -4.153 -7.643 1.00 83.12 417 GLU A C 1
ATOM 3175 O O . GLU A 1 417 ? -29.329 -4.176 -8.091 1.00 83.12 417 GLU A O 1
ATOM 3180 N N . ASN A 1 418 ? -27.919 -4.311 -6.344 1.00 68.75 418 ASN A N 1
ATOM 3181 C CA . ASN A 1 418 ? -28.934 -4.505 -5.309 1.00 68.75 418 ASN A CA 1
ATOM 3182 C C . ASN A 1 418 ? -28.643 -3.565 -4.127 1.00 68.75 418 ASN A C 1
ATOM 3184 O O . ASN A 1 418 ? -27.849 -3.901 -3.246 1.00 68.75 418 ASN A O 1
ATOM 3188 N N . ASP A 1 419 ? -29.282 -2.394 -4.116 1.00 65.25 419 ASP A N 1
ATOM 3189 C CA . ASP A 1 419 ? -29.117 -1.330 -3.106 1.00 65.25 419 ASP A CA 1
ATOM 3190 C C . ASP A 1 419 ? -30.171 -1.454 -1.977 1.00 65.25 419 ASP A C 1
ATOM 3192 O O . ASP A 1 419 ? -30.878 -0.514 -1.628 1.00 65.25 419 ASP A O 1
ATOM 3196 N N . ASN A 1 420 ? -30.324 -2.672 -1.432 1.00 67.38 420 ASN A N 1
ATOM 3197 C CA . ASN A 1 420 ? -31.177 -2.951 -0.258 1.00 67.38 420 ASN A CA 1
ATOM 3198 C C . ASN A 1 420 ? -30.513 -2.533 1.075 1.00 67.38 420 ASN A C 1
ATOM 3200 O O . ASN A 1 420 ? -31.149 -2.547 2.128 1.00 67.38 420 ASN A O 1
ATOM 3204 N N . LEU A 1 421 ? -29.225 -2.196 1.015 1.00 72.75 421 LEU A N 1
ATOM 3205 C CA . LEU A 1 421 ? -28.451 -1.454 2.008 1.00 72.75 421 LEU A CA 1
ATOM 3206 C C . LEU A 1 421 ? -28.014 -0.152 1.334 1.00 72.75 421 LEU A C 1
ATOM 3208 O O . LEU A 1 421 ? -28.005 -0.096 0.107 1.00 72.75 421 LEU A O 1
ATOM 3212 N N . HIS A 1 422 ? -27.590 0.859 2.086 1.00 80.25 422 HIS A N 1
ATOM 3213 C CA . HIS A 1 422 ? -27.125 2.104 1.478 1.00 80.25 422 HIS A CA 1
ATOM 3214 C C . HIS A 1 422 ? -25.641 1.996 1.101 1.00 80.25 422 HIS A C 1
ATOM 3216 O O . HIS A 1 422 ? -24.759 2.255 1.924 1.00 80.25 422 HIS A O 1
ATOM 3222 N N . ILE A 1 423 ? -25.360 1.609 -0.150 1.00 78.75 423 ILE A N 1
ATOM 3223 C CA . ILE A 1 423 ? -24.001 1.621 -0.711 1.00 78.75 423 ILE A CA 1
ATOM 3224 C C . ILE A 1 423 ? -23.755 3.003 -1.330 1.00 78.75 423 ILE A C 1
ATOM 3226 O O . ILE A 1 423 ? -24.012 3.274 -2.506 1.00 78.75 423 ILE A O 1
ATOM 3230 N N . LEU A 1 424 ? -23.274 3.919 -0.491 1.00 73.25 424 LEU A N 1
ATOM 3231 C CA . LEU A 1 424 ? -23.035 5.313 -0.839 1.00 73.25 424 LEU A CA 1
ATOM 3232 C C . LEU A 1 424 ? -21.674 5.468 -1.533 1.00 73.25 424 LEU A C 1
ATOM 3234 O O . LEU A 1 424 ? -20.615 5.526 -0.906 1.00 73.25 424 LEU A O 1
ATOM 3238 N N . LEU A 1 425 ? -21.729 5.566 -2.858 1.00 75.81 425 LEU A N 1
ATOM 3239 C CA . LEU A 1 425 ? -20.630 6.033 -3.701 1.00 75.81 425 LEU A CA 1
ATOM 3240 C C . LEU A 1 425 ? -20.592 7.566 -3.660 1.00 75.81 425 LEU A C 1
ATOM 3242 O O . LEU A 1 425 ? -21.630 8.195 -3.884 1.00 75.81 425 LEU A O 1
ATOM 3246 N N . LEU A 1 426 ? -19.424 8.164 -3.397 1.00 68.19 426 LEU A N 1
ATOM 3247 C CA . LEU A 1 426 ? -19.274 9.628 -3.452 1.00 68.19 426 LEU A CA 1
ATOM 3248 C C . LEU A 1 426 ? -19.429 10.142 -4.891 1.00 68.19 426 LEU A C 1
ATOM 3250 O O . LEU A 1 426 ? -20.194 11.072 -5.137 1.00 68.19 426 LEU A O 1
ATOM 3254 N N . ASP A 1 427 ? -18.775 9.463 -5.833 1.00 72.62 427 ASP A N 1
ATOM 3255 C CA . ASP A 1 427 ? -18.828 9.753 -7.262 1.00 72.62 427 ASP A CA 1
ATOM 3256 C C . ASP A 1 427 ? -19.586 8.634 -7.992 1.00 72.62 427 ASP A C 1
ATOM 3258 O O . ASP A 1 427 ? -19.179 7.470 -7.976 1.00 72.62 427 ASP A O 1
ATOM 3262 N N . LYS A 1 428 ? -20.703 8.981 -8.643 1.00 80.00 428 LYS A N 1
ATOM 3263 C CA . LYS A 1 428 ? -21.440 8.067 -9.544 1.00 80.00 428 LYS A CA 1
ATOM 3264 C C . LYS A 1 428 ? -20.975 8.164 -10.998 1.00 80.00 428 LYS A C 1
ATOM 3266 O O . LYS A 1 428 ? -21.241 7.264 -11.785 1.00 80.00 428 LYS A O 1
ATOM 3271 N N . GLU A 1 429 ? -20.247 9.222 -11.327 1.00 86.56 429 GLU A N 1
ATOM 3272 C CA . GLU A 1 429 ? -19.573 9.434 -12.602 1.00 86.56 429 GLU A CA 1
ATOM 3273 C C . GLU A 1 429 ? -18.130 9.833 -12.288 1.00 86.56 429 GLU A C 1
ATOM 3275 O O . GLU A 1 429 ? -17.902 10.784 -11.543 1.00 86.56 429 GLU A O 1
ATOM 3280 N N . LEU A 1 430 ? -17.158 9.080 -12.803 1.00 87.38 430 LEU A N 1
ATOM 3281 C CA . LEU A 1 430 ? -15.752 9.212 -12.424 1.00 87.38 430 LEU A CA 1
ATOM 3282 C C . LEU A 1 430 ? -14.860 9.181 -13.665 1.00 87.38 430 LEU A C 1
ATOM 3284 O O . LEU A 1 430 ? -14.978 8.286 -14.507 1.00 87.38 430 LEU A O 1
ATOM 3288 N N . GLN A 1 431 ? -13.935 10.139 -13.776 1.00 90.06 431 GLN A N 1
ATOM 3289 C CA . GLN A 1 431 ? -12.947 10.123 -14.850 1.00 90.06 431 GLN A CA 1
ATOM 3290 C C . GLN A 1 431 ? -11.746 9.259 -14.452 1.00 90.06 431 GLN A C 1
ATOM 3292 O O . GLN A 1 431 ? -10.876 9.696 -13.699 1.00 90.06 431 GLN A O 1
ATOM 3297 N N . LEU A 1 432 ? -11.685 8.044 -14.994 1.00 90.69 432 LEU A N 1
ATOM 3298 C CA . LEU A 1 432 ? -10.573 7.128 -14.763 1.00 90.69 432 LEU A CA 1
ATOM 3299 C C . LEU A 1 432 ? -9.329 7.611 -15.521 1.00 90.69 432 LEU A C 1
ATOM 3301 O O . LEU A 1 432 ? -9.387 7.889 -16.723 1.00 90.69 432 LEU A O 1
ATOM 3305 N N . ARG A 1 433 ? -8.205 7.719 -14.811 1.00 90.00 433 ARG A N 1
ATOM 3306 C CA . ARG A 1 433 ? -6.877 8.054 -15.344 1.00 90.00 433 ARG A CA 1
ATOM 3307 C C . ARG A 1 433 ? -5.820 7.228 -14.612 1.00 90.00 433 ARG A C 1
ATOM 3309 O O . ARG A 1 433 ? -5.666 7.384 -13.403 1.00 90.00 433 ARG A O 1
ATOM 3316 N N . ASP A 1 434 ? -5.091 6.383 -15.341 1.00 92.31 434 ASP A N 1
ATOM 3317 C CA . ASP A 1 434 ? -4.106 5.436 -14.791 1.00 92.31 434 ASP A CA 1
ATOM 3318 C C . ASP A 1 434 ? -4.644 4.710 -13.532 1.00 92.31 434 ASP A C 1
ATOM 3320 O O . ASP A 1 434 ? -5.547 3.889 -13.664 1.00 92.31 434 ASP A O 1
ATOM 3324 N N . THR A 1 435 ? -4.162 5.008 -12.317 1.00 94.75 435 THR A N 1
ATOM 3325 C CA . THR A 1 435 ? -4.799 4.562 -11.057 1.00 94.75 435 THR A CA 1
ATOM 3326 C C . THR A 1 435 ? -5.723 5.648 -10.501 1.00 94.75 435 THR A C 1
ATOM 3328 O O . THR A 1 435 ? -5.271 6.743 -10.178 1.00 94.75 435 THR A O 1
ATOM 3331 N N . THR A 1 436 ? -7.011 5.357 -10.327 1.00 92.12 436 THR A N 1
ATOM 3332 C CA . THR A 1 436 ? -8.012 6.280 -9.754 1.00 92.12 436 THR A CA 1
ATOM 3333 C C . THR A 1 436 ? -8.623 5.684 -8.484 1.00 92.12 436 THR A C 1
ATOM 3335 O O . THR A 1 436 ? -8.749 4.466 -8.387 1.00 92.12 436 THR A O 1
ATOM 3338 N N . LEU A 1 437 ? -8.985 6.509 -7.497 1.00 88.25 437 LEU A N 1
ATOM 3339 C CA . LEU A 1 437 ? -9.670 6.046 -6.283 1.00 88.25 437 LEU A CA 1
ATOM 3340 C C . LEU A 1 437 ? -11.191 6.097 -6.445 1.00 88.25 437 LEU A C 1
ATOM 3342 O O . LEU A 1 437 ? -11.719 7.052 -7.007 1.00 88.25 437 LEU A O 1
ATOM 3346 N N . LEU A 1 438 ? -11.876 5.091 -5.901 1.00 86.06 438 LEU A N 1
ATOM 3347 C CA . LEU A 1 438 ? -13.321 5.072 -5.693 1.00 86.06 438 LEU A CA 1
ATOM 3348 C C . LEU A 1 438 ? -13.606 4.857 -4.195 1.00 86.06 438 LEU A C 1
ATOM 3350 O O . LEU A 1 438 ? -13.481 3.726 -3.710 1.00 86.06 438 LEU A O 1
ATOM 3354 N N . PRO A 1 439 ? -13.991 5.914 -3.459 1.00 82.62 439 PRO A N 1
ATOM 3355 C CA . PRO A 1 439 ? -14.471 5.794 -2.088 1.00 82.62 439 PRO A CA 1
ATOM 3356 C C . PRO A 1 439 ? -15.877 5.182 -2.053 1.00 82.62 439 PRO A C 1
ATOM 3358 O O . PRO A 1 439 ? -16.811 5.688 -2.682 1.00 82.62 439 PRO A O 1
ATOM 3361 N N . VAL A 1 440 ? -16.029 4.103 -1.287 1.00 81.50 440 VAL A N 1
ATOM 3362 C CA . VAL A 1 440 ? -17.278 3.357 -1.095 1.00 81.50 440 VAL A CA 1
ATOM 3363 C C . VAL A 1 440 ? -17.630 3.360 0.384 1.00 81.50 440 VAL A C 1
ATOM 3365 O O . VAL A 1 440 ? -16.867 2.848 1.202 1.00 81.50 440 VAL A O 1
ATOM 3368 N N . TRP A 1 441 ? -18.805 3.873 0.733 1.00 82.06 441 TRP A N 1
ATOM 3369 C CA . TRP A 1 441 ? -19.357 3.757 2.080 1.00 82.06 441 TRP A CA 1
ATOM 3370 C C . TRP A 1 441 ? -20.487 2.731 2.091 1.00 82.06 441 TRP A C 1
ATOM 3372 O O . TRP A 1 441 ? -21.365 2.757 1.232 1.00 82.06 441 TRP A O 1
ATOM 3382 N N . ILE A 1 442 ? -20.467 1.829 3.067 1.00 85.25 442 ILE A N 1
ATOM 3383 C CA . ILE A 1 442 ? -21.521 0.842 3.303 1.00 85.25 442 ILE A CA 1
ATOM 3384 C C . ILE A 1 442 ? -22.190 1.211 4.631 1.00 85.25 442 ILE A C 1
ATOM 3386 O O . ILE A 1 442 ? -21.583 1.044 5.690 1.00 85.25 442 ILE A O 1
ATOM 3390 N N . GLU A 1 443 ? -23.421 1.727 4.577 1.00 87.88 443 GLU A N 1
ATOM 3391 C CA . GLU A 1 443 ? -24.285 1.926 5.750 1.00 87.88 443 GLU A CA 1
ATOM 3392 C C . GLU A 1 443 ? -25.309 0.783 5.828 1.00 87.88 443 GLU A C 1
ATOM 3394 O O . GLU A 1 443 ? -26.079 0.538 4.892 1.00 87.88 443 GLU A O 1
ATOM 3399 N N . ILE A 1 444 ? -25.303 0.069 6.956 1.00 90.94 444 ILE A N 1
ATOM 3400 C CA . ILE A 1 444 ? -26.223 -1.030 7.250 1.00 90.94 444 ILE A CA 1
ATOM 3401 C C . ILE A 1 444 ? -27.407 -0.468 8.053 1.00 90.94 444 ILE A C 1
ATOM 3403 O O . ILE A 1 444 ? -27.202 -0.023 9.184 1.00 90.94 444 ILE A O 1
ATOM 3407 N N . PRO A 1 445 ? -28.653 -0.511 7.550 1.00 90.94 445 PRO A N 1
ATOM 3408 C CA . PRO A 1 445 ? -29.818 -0.115 8.337 1.00 90.94 445 PRO A CA 1
ATOM 3409 C C . PRO A 1 445 ? -29.967 -0.926 9.635 1.00 90.94 445 PRO A C 1
ATOM 3411 O O . PRO A 1 445 ? -29.680 -2.123 9.676 1.00 90.94 445 PRO A O 1
ATOM 3414 N N . GLU A 1 446 ? -30.482 -0.297 10.695 1.00 90.44 446 GLU A N 1
ATOM 3415 C CA . GLU A 1 446 ? -30.758 -0.946 11.994 1.00 90.44 446 GLU A CA 1
ATOM 3416 C C . GLU A 1 446 ? -31.724 -2.143 11.873 1.00 90.44 446 GLU A C 1
ATOM 3418 O O . GLU A 1 446 ? -31.690 -3.071 12.677 1.00 90.44 446 GLU A O 1
ATOM 3423 N N . ASN A 1 447 ? -32.572 -2.141 10.841 1.00 90.50 447 ASN A N 1
ATOM 3424 C CA . ASN A 1 447 ? -33.547 -3.183 10.526 1.00 90.50 447 ASN A CA 1
ATOM 3425 C C . ASN A 1 447 ? -33.122 -4.108 9.365 1.00 90.50 447 ASN A C 1
ATOM 3427 O O . ASN A 1 447 ? -33.965 -4.842 8.844 1.00 90.50 447 ASN A O 1
ATOM 3431 N N . ALA A 1 448 ? -31.854 -4.078 8.938 1.00 91.94 448 ALA A N 1
ATOM 3432 C CA . ALA A 1 448 ? -31.357 -4.933 7.860 1.00 91.94 448 ALA A CA 1
ATOM 3433 C C . ALA A 1 448 ? -31.530 -6.429 8.187 1.00 91.94 448 ALA A C 1
ATOM 3435 O O . ALA A 1 448 ? -31.401 -6.845 9.341 1.00 91.94 448 ALA A O 1
ATOM 3436 N N . ALA A 1 449 ? -31.811 -7.248 7.171 1.00 92.00 449 ALA A N 1
ATOM 3437 C CA . ALA A 1 449 ? -31.945 -8.693 7.344 1.00 92.00 449 ALA A CA 1
ATOM 3438 C C . ALA A 1 449 ? -30.609 -9.327 7.771 1.00 92.00 449 ALA A C 1
ATOM 3440 O O . ALA A 1 449 ? -29.564 -9.000 7.216 1.00 92.00 449 ALA A O 1
ATOM 3441 N N . LEU A 1 450 ? -30.654 -10.238 8.746 1.00 95.19 450 LEU A N 1
ATOM 3442 C CA . LEU A 1 450 ? -29.474 -10.954 9.237 1.00 95.19 450 LEU A CA 1
ATOM 3443 C C . LEU A 1 450 ? -29.073 -12.105 8.300 1.00 95.19 450 LEU A C 1
ATOM 3445 O O . LEU A 1 450 ? -29.927 -12.701 7.640 1.00 95.19 450 LEU A O 1
ATOM 3449 N N . GLY A 1 451 ? -27.788 -12.461 8.304 1.00 94.56 451 GLY A N 1
ATOM 3450 C CA . GLY A 1 451 ? -27.204 -13.500 7.451 1.00 94.56 451 GLY A CA 1
ATOM 3451 C C . GLY A 1 451 ? -26.431 -12.931 6.258 1.00 94.56 451 GLY A C 1
ATOM 3452 O O . GLY A 1 451 ? -26.037 -11.769 6.256 1.00 94.56 451 GLY A O 1
ATOM 3453 N N . VAL A 1 452 ? -26.157 -13.759 5.246 1.00 93.62 452 VAL A N 1
ATOM 3454 C CA . VAL A 1 452 ? -25.235 -13.397 4.154 1.00 93.62 452 VAL A CA 1
ATOM 3455 C C . VAL A 1 452 ? -25.864 -12.401 3.172 1.00 93.62 452 VAL A C 1
ATOM 3457 O O . VAL A 1 452 ? -26.788 -12.737 2.429 1.00 93.62 452 VAL A O 1
ATOM 3460 N N . PHE A 1 453 ? -25.303 -11.197 3.112 1.00 91.50 453 PHE A N 1
ATOM 3461 C CA . PHE A 1 453 ? -25.543 -10.210 2.067 1.00 91.50 453 PHE A CA 1
ATOM 3462 C C . PHE A 1 453 ? -24.614 -10.448 0.871 1.00 91.50 453 PHE A C 1
ATOM 3464 O O . PHE A 1 453 ? -23.434 -10.756 1.041 1.00 91.50 453 PHE A O 1
ATOM 3471 N N . ASN A 1 454 ? -25.149 -10.279 -0.341 1.00 91.69 454 ASN A N 1
ATOM 3472 C CA . ASN A 1 454 ? -24.391 -10.291 -1.591 1.00 91.69 454 ASN A CA 1
ATOM 3473 C C . ASN A 1 454 ? -24.957 -9.204 -2.517 1.00 91.69 454 ASN A C 1
ATOM 3475 O O . ASN A 1 454 ? -26.167 -9.160 -2.756 1.00 91.69 454 ASN A O 1
ATOM 3479 N N . SER A 1 455 ? -24.098 -8.351 -3.063 1.00 92.31 455 SER A N 1
ATOM 3480 C CA . SER A 1 455 ? -24.434 -7.357 -4.091 1.00 92.31 455 SER A CA 1
ATOM 3481 C C . SER A 1 455 ? -23.222 -7.114 -4.994 1.00 92.31 455 SER A C 1
ATOM 3483 O O . SER A 1 455 ? -22.171 -7.721 -4.811 1.00 92.31 455 SER A O 1
ATOM 3485 N N . ASN A 1 456 ? -23.358 -6.239 -5.987 1.00 92.50 456 ASN A N 1
ATOM 3486 C CA . ASN A 1 456 ? -22.296 -5.905 -6.931 1.00 92.50 456 ASN A CA 1
ATOM 3487 C C . ASN A 1 456 ? -22.216 -4.391 -7.129 1.00 92.50 456 ASN A C 1
ATOM 3489 O O . ASN A 1 456 ? -23.229 -3.755 -7.435 1.00 92.50 456 ASN A O 1
ATOM 3493 N N . ILE A 1 457 ? -21.006 -3.834 -7.052 1.00 91.75 457 ILE A N 1
ATOM 3494 C CA . ILE A 1 457 ? -20.700 -2.528 -7.646 1.00 91.75 457 ILE A CA 1
ATOM 3495 C C . ILE A 1 457 ? -20.361 -2.774 -9.117 1.00 91.75 457 ILE A C 1
ATOM 3497 O O . ILE A 1 457 ? -19.526 -3.619 -9.447 1.00 91.75 457 ILE A O 1
ATOM 3501 N N . LYS A 1 458 ? -21.041 -2.050 -10.003 1.00 91.38 458 LYS A N 1
ATOM 3502 C CA . LYS A 1 458 ? -21.015 -2.222 -11.455 1.00 91.38 458 LYS A CA 1
ATOM 3503 C C . LYS A 1 458 ? -20.551 -0.942 -12.133 1.00 91.38 458 LYS A C 1
ATOM 3505 O O . LYS A 1 458 ? -21.261 0.065 -12.142 1.00 91.38 458 LYS A O 1
ATOM 3510 N N . ILE A 1 459 ? -19.356 -0.998 -12.708 1.00 88.94 459 ILE A N 1
ATOM 3511 C CA . ILE A 1 459 ? -18.681 0.118 -13.370 1.00 88.94 459 ILE A CA 1
ATOM 3512 C C . ILE A 1 459 ? -18.849 -0.059 -14.879 1.00 88.94 459 ILE A C 1
ATOM 3514 O O . ILE A 1 459 ? -18.259 -0.950 -15.496 1.00 88.94 459 ILE A O 1
ATOM 3518 N N . SER A 1 460 ? -19.685 0.792 -15.462 1.00 88.06 460 SER A N 1
ATOM 3519 C CA . SER A 1 460 ? -19.974 0.841 -16.894 1.00 88.06 460 SER A CA 1
ATOM 3520 C C . SER A 1 460 ? -19.067 1.886 -17.536 1.00 88.06 460 SER A C 1
ATOM 3522 O O . SER A 1 460 ? -19.092 3.055 -17.157 1.00 88.06 460 SER A O 1
ATOM 3524 N N . ILE A 1 461 ? -18.236 1.464 -18.481 1.00 82.88 461 ILE A N 1
ATOM 3525 C CA . ILE A 1 461 ? -17.182 2.297 -19.069 1.00 82.88 461 ILE A CA 1
ATOM 3526 C C . ILE A 1 461 ? -17.678 2.867 -20.402 1.00 82.88 461 ILE A C 1
ATOM 3528 O O . ILE A 1 461 ? -18.183 2.114 -21.236 1.00 82.88 461 ILE A O 1
ATOM 3532 N N . GLU A 1 462 ? -17.537 4.176 -20.628 1.00 76.06 462 GLU A N 1
ATOM 3533 C CA . GLU A 1 462 ? -17.957 4.790 -21.893 1.00 76.06 462 GLU A CA 1
ATOM 3534 C C . GLU A 1 462 ? -17.200 4.171 -23.085 1.00 76.06 462 GLU A C 1
ATOM 3536 O O . GLU A 1 462 ? -15.982 4.000 -23.055 1.00 76.06 462 GLU A O 1
ATOM 3541 N N . GLY A 1 463 ? -17.939 3.786 -24.130 1.00 66.00 463 GLY A N 1
ATOM 3542 C CA . GLY A 1 463 ? -17.391 3.092 -25.302 1.00 66.00 463 GLY A CA 1
ATOM 3543 C C . GLY A 1 463 ? -17.085 1.599 -25.102 1.00 66.00 463 GLY A C 1
ATOM 3544 O O . GLY A 1 463 ? -16.690 0.940 -26.064 1.00 66.00 463 GLY A O 1
ATOM 3545 N N . SER A 1 464 ? -17.291 1.040 -23.904 1.00 70.38 464 SER A N 1
ATOM 3546 C CA . SER A 1 464 ? -17.159 -0.397 -23.629 1.00 70.38 464 SER A CA 1
ATOM 3547 C C . SER A 1 464 ? -18.505 -1.124 -23.711 1.00 70.38 464 SER A C 1
ATOM 3549 O O . SER A 1 464 ? -19.536 -0.594 -23.302 1.00 70.38 464 SER A O 1
ATOM 3551 N N . LEU A 1 465 ? -18.485 -2.376 -24.181 1.00 62.94 465 LEU A N 1
ATOM 3552 C CA . LEU A 1 465 ? -19.588 -3.332 -23.988 1.00 62.94 465 LEU A CA 1
ATOM 3553 C C . LEU A 1 465 ? -19.400 -4.194 -22.728 1.00 62.94 465 LEU A C 1
ATOM 3555 O O . LEU A 1 465 ? -20.344 -4.839 -22.279 1.00 62.94 465 LEU A O 1
ATOM 3559 N N . GLU A 1 466 ? -18.193 -4.212 -22.159 1.00 72.88 466 GLU A N 1
ATOM 3560 C CA . GLU A 1 466 ? -17.868 -4.939 -20.933 1.00 72.88 466 GLU A CA 1
ATOM 3561 C C . GLU A 1 466 ? -17.992 -4.027 -19.706 1.00 72.88 466 GLU A C 1
ATOM 3563 O O . GLU A 1 466 ? -17.553 -2.871 -19.719 1.00 72.88 466 GLU A O 1
ATOM 3568 N N . GLN A 1 467 ? -18.585 -4.573 -18.644 1.00 84.88 467 GLN A N 1
ATOM 3569 C CA . GLN A 1 467 ? -18.852 -3.908 -17.371 1.00 84.88 467 GLN A CA 1
ATOM 3570 C C . GLN A 1 467 ? -17.995 -4.543 -16.274 1.00 84.88 467 GLN A C 1
ATOM 3572 O O . GLN A 1 467 ? -18.107 -5.742 -16.003 1.00 84.88 467 GLN A O 1
ATOM 3577 N N . VAL A 1 468 ? -17.164 -3.742 -15.607 1.00 90.31 468 VAL A N 1
ATOM 3578 C CA . VAL A 1 468 ? -16.365 -4.223 -14.474 1.00 90.31 468 VAL A CA 1
ATOM 3579 C C . VAL A 1 468 ? -17.284 -4.413 -13.271 1.00 90.31 468 VAL A C 1
ATOM 3581 O O . VAL A 1 468 ? -18.030 -3.510 -12.895 1.00 90.31 468 VAL A O 1
ATOM 3584 N N . THR A 1 469 ? -17.233 -5.604 -12.678 1.00 92.94 469 THR A N 1
ATOM 3585 C CA . THR A 1 469 ? -18.087 -6.010 -11.557 1.00 92.94 469 THR A CA 1
ATOM 3586 C C . THR A 1 469 ? -17.221 -6.305 -10.339 1.00 92.94 469 THR A C 1
ATOM 3588 O O . THR A 1 469 ? -16.274 -7.085 -10.432 1.00 92.94 469 THR A O 1
ATOM 3591 N N . ILE A 1 470 ? -17.546 -5.686 -9.205 1.00 93.44 470 ILE A N 1
ATOM 3592 C CA . ILE A 1 470 ? -16.856 -5.854 -7.922 1.00 93.44 470 ILE A CA 1
ATOM 3593 C C . ILE A 1 470 ? -17.872 -6.428 -6.924 1.00 93.44 470 ILE A C 1
ATOM 3595 O O . ILE A 1 470 ? -18.801 -5.706 -6.543 1.00 93.44 470 ILE A O 1
ATOM 3599 N N . PRO A 1 471 ? -17.739 -7.701 -6.509 1.00 93.62 471 PRO A N 1
ATOM 3600 C CA . PRO A 1 471 ? -18.639 -8.307 -5.536 1.00 93.62 471 PRO A CA 1
ATOM 3601 C C . PRO A 1 471 ? -18.556 -7.625 -4.168 1.00 93.62 471 PRO A C 1
ATOM 3603 O O . PRO A 1 471 ? -17.468 -7.278 -3.699 1.00 93.62 471 PRO A O 1
ATOM 3606 N N . VAL A 1 472 ? -19.711 -7.473 -3.525 1.00 92.50 472 VAL A N 1
ATOM 3607 C CA . VAL A 1 472 ? -19.887 -6.887 -2.193 1.00 92.50 472 VAL A CA 1
ATOM 3608 C C . VAL A 1 472 ? -20.591 -7.913 -1.302 1.00 92.50 472 VAL A C 1
ATOM 3610 O O . VAL A 1 472 ? -21.820 -7.998 -1.314 1.00 92.50 472 VAL A O 1
ATOM 3613 N N . ASN A 1 473 ? -19.818 -8.715 -0.564 1.00 91.88 473 ASN A N 1
ATOM 3614 C CA . ASN A 1 473 ? -20.303 -9.926 0.111 1.00 91.88 473 ASN A CA 1
ATOM 3615 C C . ASN A 1 473 ? -19.834 -9.982 1.575 1.00 91.88 473 ASN A C 1
ATOM 3617 O O . ASN A 1 473 ? -18.635 -9.902 1.836 1.00 91.88 473 ASN A O 1
ATOM 3621 N N . PHE A 1 474 ? -20.761 -10.140 2.523 1.00 92.62 474 PHE A N 1
ATOM 3622 C CA . PHE A 1 474 ? -20.473 -10.228 3.965 1.00 92.62 474 PHE A CA 1
ATOM 3623 C C . PHE A 1 474 ? -21.675 -10.772 4.753 1.00 92.62 474 PHE A C 1
ATOM 3625 O O . PHE A 1 474 ? -22.807 -10.751 4.275 1.00 92.62 474 PHE A O 1
ATOM 3632 N N . GLU A 1 475 ? -21.458 -11.241 5.979 1.00 94.81 475 GLU A N 1
ATOM 3633 C CA . GLU A 1 475 ? -22.527 -11.556 6.931 1.00 94.81 475 GLU A CA 1
ATOM 3634 C C . GLU A 1 475 ? -23.021 -10.286 7.644 1.00 94.81 475 GLU A C 1
ATOM 3636 O O . GLU A 1 475 ? -22.223 -9.515 8.176 1.00 94.81 475 GLU A O 1
ATOM 3641 N N . ILE A 1 476 ? -24.337 -10.082 7.701 1.00 95.19 476 ILE A N 1
ATOM 3642 C CA . ILE A 1 476 ? -24.981 -9.091 8.567 1.00 95.19 476 ILE A CA 1
ATOM 3643 C C . ILE A 1 476 ? -25.341 -9.757 9.892 1.00 95.19 476 ILE A C 1
ATOM 3645 O O . ILE A 1 476 ? -26.158 -10.683 9.931 1.00 95.19 476 ILE A O 1
ATOM 3649 N N . LYS A 1 477 ? -24.800 -9.231 10.990 1.00 95.81 477 LYS A N 1
ATOM 3650 C CA . LYS A 1 477 ? -25.177 -9.614 12.356 1.00 95.81 477 LYS A CA 1
ATOM 3651 C C . LYS A 1 477 ? -25.879 -8.478 13.096 1.00 95.81 477 LYS A C 1
ATOM 3653 O O . LYS A 1 477 ? -25.767 -7.306 12.738 1.00 95.81 477 LYS A O 1
ATOM 3658 N N . LYS A 1 478 ? -26.575 -8.820 14.182 1.00 94.44 478 LYS A N 1
ATOM 3659 C CA . LYS A 1 478 ? -26.977 -7.837 15.191 1.00 94.44 478 LYS A CA 1
ATOM 3660 C C . LYS A 1 478 ? -25.807 -7.632 16.163 1.00 94.44 478 LYS A C 1
ATOM 3662 O O . LYS A 1 478 ? -25.334 -8.634 16.699 1.00 94.44 478 LYS A O 1
ATOM 3667 N N . PRO A 1 479 ? -25.346 -6.397 16.418 1.00 93.31 479 PRO A N 1
ATOM 3668 C CA . PRO A 1 479 ? -24.282 -6.163 17.383 1.00 93.31 479 PRO A CA 1
ATOM 3669 C C . PRO A 1 479 ? -24.794 -6.289 18.823 1.00 93.31 479 PRO A C 1
ATOM 3671 O O . PRO A 1 479 ? -25.954 -5.993 19.124 1.00 93.31 479 PRO A O 1
ATOM 3674 N N . ARG A 1 480 ? -23.898 -6.683 19.730 1.00 90.31 480 ARG A N 1
ATOM 3675 C CA . ARG A 1 480 ? -24.087 -6.608 21.187 1.00 90.31 480 ARG A CA 1
ATOM 3676 C C . ARG A 1 480 ? -23.907 -5.182 21.719 1.00 90.31 480 ARG A C 1
ATOM 3678 O O . ARG A 1 480 ? -24.497 -4.842 22.738 1.00 90.31 480 ARG A O 1
ATOM 3685 N N . LEU A 1 481 ? -23.072 -4.385 21.051 1.00 90.31 481 LEU A N 1
ATOM 3686 C CA . LEU A 1 481 ? -22.698 -3.028 21.447 1.00 90.31 481 LEU A CA 1
ATOM 3687 C C . LEU A 1 481 ? -22.315 -2.204 20.208 1.00 90.31 481 LEU A C 1
ATOM 3689 O O . LEU A 1 481 ? -21.599 -2.710 19.338 1.00 90.31 481 LEU A O 1
ATOM 3693 N N . HIS A 1 482 ? -22.727 -0.939 20.160 1.00 91.06 482 HIS A N 1
ATOM 3694 C CA . HIS A 1 482 ? -22.244 0.047 19.193 1.00 91.06 482 HIS A CA 1
ATOM 3695 C C . HIS A 1 482 ? -21.145 0.938 19.779 1.00 91.06 482 HIS A C 1
ATOM 3697 O O . HIS A 1 482 ? -21.386 1.729 20.691 1.00 91.06 482 HIS A O 1
ATOM 3703 N N . ILE A 1 483 ? -19.951 0.865 19.195 1.00 91.12 483 ILE A N 1
ATOM 3704 C CA . ILE A 1 483 ? -18.808 1.731 19.483 1.00 91.12 483 ILE A CA 1
ATOM 3705 C C . ILE A 1 483 ? -18.634 2.760 18.359 1.00 91.12 483 ILE A C 1
ATOM 3707 O O . ILE A 1 483 ? -18.465 2.389 17.194 1.00 91.12 483 ILE A O 1
ATOM 3711 N N . LEU A 1 484 ? -18.592 4.044 18.714 1.00 87.75 484 LEU A N 1
ATOM 3712 C CA . LEU A 1 484 ? -17.966 5.088 17.901 1.00 87.75 484 LEU A CA 1
ATOM 3713 C C . LEU A 1 484 ? -16.493 5.193 18.312 1.00 87.75 484 LEU A C 1
ATOM 3715 O O . LEU A 1 484 ? -16.197 5.397 19.490 1.00 87.75 484 LEU A O 1
ATOM 3719 N N . PHE A 1 485 ? -15.570 5.055 17.366 1.00 84.81 485 PHE A N 1
ATOM 3720 C CA . PHE A 1 485 ? -14.135 5.196 17.621 1.00 84.81 485 PHE A CA 1
ATOM 3721 C C . PHE A 1 485 ? -13.655 6.519 17.025 1.00 84.81 485 PHE A C 1
ATOM 3723 O O . PHE A 1 485 ? -13.664 6.673 15.800 1.00 84.81 485 PHE A O 1
ATOM 3730 N N . ASP A 1 486 ? -13.296 7.489 17.872 1.00 79.62 486 ASP A N 1
ATOM 3731 C CA . ASP A 1 486 ? -12.891 8.810 17.394 1.00 79.62 486 ASP A CA 1
ATOM 3732 C C . ASP A 1 486 ? -11.484 8.782 16.798 1.00 79.62 486 ASP A C 1
ATOM 3734 O O . ASP A 1 486 ? -10.484 8.582 17.484 1.00 79.62 486 ASP A O 1
ATOM 3738 N N . GLU A 1 487 ? -11.410 9.051 15.503 1.00 69.50 487 GLU A N 1
ATOM 3739 C CA . GLU A 1 487 ? -10.160 9.262 14.791 1.00 69.50 487 GLU A CA 1
ATOM 3740 C C . GLU A 1 487 ? -9.902 10.766 14.540 1.00 69.50 487 GLU A C 1
ATOM 3742 O O . GLU A 1 487 ? -9.034 11.099 13.738 1.00 69.50 487 GLU A O 1
ATOM 3747 N N . THR A 1 488 ? -10.634 11.694 15.187 1.00 66.81 488 THR A N 1
ATOM 3748 C CA . THR A 1 488 ? -10.472 13.152 14.973 1.00 66.81 488 THR A CA 1
ATOM 3749 C C . THR A 1 488 ? -9.729 13.925 16.059 1.00 66.81 488 THR A C 1
ATOM 3751 O O . THR A 1 488 ? -8.984 14.834 15.703 1.00 66.81 488 THR A O 1
ATOM 3754 N N . HIS A 1 489 ? -9.836 13.585 17.345 1.00 71.56 489 HIS A N 1
ATOM 3755 C CA . HIS A 1 489 ? -9.033 14.242 18.402 1.00 71.56 489 HIS A CA 1
ATOM 3756 C C . HIS A 1 489 ? -7.727 13.502 18.712 1.00 71.56 489 HIS A C 1
ATOM 3758 O O . HIS A 1 489 ? -6.900 13.960 19.505 1.00 71.56 489 HIS A O 1
ATOM 3764 N N . ASN A 1 490 ? -7.533 12.370 18.039 1.00 63.72 490 ASN A N 1
ATOM 3765 C CA . ASN A 1 490 ? -6.332 11.564 18.061 1.00 63.72 490 ASN A CA 1
ATOM 3766 C C . ASN A 1 490 ? -5.221 12.224 17.218 1.00 63.72 490 ASN A C 1
ATOM 3768 O O . ASN A 1 490 ? -5.350 12.356 15.995 1.00 63.72 490 ASN A O 1
ATOM 3772 N N . GLY A 1 491 ? -4.106 12.601 17.855 1.00 49.78 491 GLY A N 1
ATOM 3773 C CA . GLY A 1 491 ? -2.961 13.216 17.163 1.00 49.78 491 GLY A CA 1
ATOM 3774 C C . GLY A 1 491 ? -2.374 12.343 16.056 1.00 49.78 491 GLY A C 1
ATOM 3775 O O . GLY A 1 491 ? -1.945 12.860 15.031 1.00 49.78 491 GLY A O 1
ATOM 3776 N N . LEU A 1 492 ? -2.473 11.024 16.227 1.00 48.12 492 LEU A N 1
ATOM 3777 C CA . LEU A 1 492 ? -1.922 10.000 15.337 1.00 48.12 492 LEU A CA 1
ATOM 3778 C C . LEU A 1 492 ? -2.687 9.871 14.000 1.00 48.12 492 LEU A C 1
ATOM 3780 O O . LEU A 1 492 ? -2.253 9.153 13.105 1.00 48.12 492 LEU A O 1
ATOM 3784 N N . VAL A 1 493 ? -3.851 10.523 13.864 1.00 37.94 493 VAL A N 1
ATOM 3785 C CA . VAL A 1 493 ? -4.667 10.505 12.633 1.00 37.94 493 VAL A CA 1
ATOM 3786 C C . VAL A 1 493 ? -4.811 11.899 12.037 1.00 37.94 493 VAL A C 1
ATOM 3788 O O . VAL A 1 493 ? -4.776 12.051 10.816 1.00 37.94 493 VAL A O 1
ATOM 3791 N N . ASN A 1 494 ? -4.946 12.941 12.859 1.00 36.53 494 ASN A N 1
ATOM 3792 C CA . ASN A 1 494 ? -5.179 14.285 12.336 1.00 36.53 494 ASN A CA 1
ATOM 3793 C C . ASN A 1 494 ? -3.943 14.940 11.695 1.00 36.53 494 ASN A C 1
ATOM 3795 O O . ASN A 1 494 ? -4.112 15.978 11.058 1.00 36.53 494 ASN A O 1
ATOM 3799 N N . GLU A 1 495 ? -2.757 14.314 11.721 1.00 39.44 495 GLU A N 1
ATOM 3800 C CA . GLU A 1 495 ? -1.714 14.613 10.725 1.00 39.44 495 GLU A CA 1
ATOM 3801 C C . GLU A 1 495 ? -2.298 14.538 9.305 1.00 39.44 495 GLU A C 1
ATOM 3803 O O . GLU A 1 495 ? -2.191 15.495 8.546 1.00 39.44 495 GLU A O 1
ATOM 3808 N N . ILE A 1 496 ? -3.034 13.468 8.979 1.00 35.53 496 ILE A N 1
ATOM 3809 C CA . ILE A 1 496 ? -3.653 13.215 7.662 1.00 35.53 496 ILE A CA 1
ATOM 3810 C C . ILE A 1 496 ? -4.682 14.300 7.297 1.00 35.53 496 ILE A C 1
ATOM 3812 O O . ILE A 1 496 ? -4.918 14.563 6.120 1.00 35.53 496 ILE A O 1
ATOM 3816 N N . LYS A 1 497 ? -5.295 14.945 8.298 1.00 31.09 497 LYS A N 1
ATOM 3817 C CA . LYS A 1 497 ? -6.307 15.999 8.113 1.00 31.09 497 LYS A CA 1
ATOM 3818 C C . LYS A 1 497 ? -5.715 17.416 8.131 1.00 31.09 497 LYS A C 1
ATOM 3820 O O . LYS A 1 497 ? -6.311 18.320 7.554 1.00 31.09 497 LYS A O 1
ATOM 3825 N N . GLY A 1 498 ? -4.550 17.598 8.757 1.00 31.91 498 GLY A N 1
ATOM 3826 C CA . GLY A 1 498 ? -3.738 18.818 8.713 1.00 31.91 498 GLY A CA 1
ATOM 3827 C C . GLY A 1 498 ? -2.776 18.888 7.518 1.00 31.91 498 GLY A C 1
ATOM 3828 O O . GLY A 1 498 ? -2.311 19.974 7.186 1.00 31.91 498 GLY A O 1
ATOM 3829 N N . LEU A 1 499 ? -2.523 17.762 6.838 1.00 35.66 499 LEU A N 1
ATOM 3830 C CA . LEU A 1 499 ? -1.620 17.591 5.685 1.00 35.66 499 LEU A CA 1
ATOM 3831 C C . LEU A 1 499 ? -2.099 18.251 4.374 1.00 35.66 499 LEU A C 1
ATOM 3833 O O . LEU A 1 499 ? -1.908 17.717 3.282 1.00 35.66 499 LEU A O 1
ATOM 3837 N N . TYR A 1 500 ? -2.698 19.438 4.473 1.00 34.66 500 TYR A N 1
ATOM 3838 C CA . TYR A 1 500 ? -2.986 20.288 3.319 1.00 34.66 500 TYR A CA 1
ATOM 3839 C C . TYR A 1 500 ? -1.861 21.285 2.991 1.00 34.66 500 TYR A C 1
ATOM 3841 O O . TYR A 1 500 ? -1.822 21.756 1.858 1.00 34.66 500 TYR A O 1
ATOM 3849 N N . ASP A 1 501 ? -0.919 21.541 3.913 1.00 32.25 501 ASP A N 1
ATOM 3850 C CA . ASP A 1 501 ? 0.272 22.369 3.662 1.00 32.25 501 ASP A CA 1
ATOM 3851 C C . ASP A 1 501 ? 1.553 21.853 4.366 1.00 32.25 501 ASP A C 1
ATOM 3853 O O . ASP A 1 501 ? 1.543 21.428 5.518 1.00 32.25 501 ASP A O 1
ATOM 3857 N N . SER A 1 502 ? 2.653 21.896 3.605 1.00 27.16 502 SER A N 1
ATOM 3858 C CA . SER A 1 502 ? 4.090 21.810 3.951 1.00 27.16 502 SER A CA 1
ATOM 3859 C C . SER A 1 502 ? 4.633 20.925 5.113 1.00 27.16 502 SER A C 1
ATOM 3861 O O . SER A 1 502 ? 4.869 21.394 6.219 1.00 27.16 502 SER A O 1
ATOM 3863 N N . ILE A 1 503 ? 5.057 19.695 4.758 1.00 29.78 503 ILE A N 1
ATOM 3864 C CA . ILE A 1 503 ? 6.357 19.022 5.083 1.00 29.78 503 ILE A CA 1
ATOM 3865 C C . ILE A 1 503 ? 6.992 19.413 6.449 1.00 29.78 503 ILE A C 1
ATOM 3867 O O . ILE A 1 503 ? 7.591 20.479 6.557 1.00 29.78 503 ILE A O 1
ATOM 3871 N N . GLY A 1 504 ? 6.971 18.580 7.501 1.00 28.89 504 GLY A N 1
ATOM 3872 C CA . GLY A 1 504 ? 7.667 17.280 7.630 1.00 28.89 504 GLY A CA 1
ATOM 3873 C C . GLY A 1 504 ? 8.971 17.412 8.460 1.00 28.89 504 GLY A C 1
ATOM 3874 O O . GLY A 1 504 ? 9.417 18.523 8.709 1.00 28.89 504 GLY A O 1
ATOM 3875 N N . ASN A 1 505 ? 9.595 16.294 8.868 1.00 27.14 505 ASN A N 1
ATOM 3876 C CA . ASN A 1 505 ? 10.662 16.195 9.895 1.00 27.14 505 ASN A CA 1
ATOM 3877 C C . ASN A 1 505 ? 10.224 16.452 11.357 1.00 27.14 505 ASN A C 1
ATOM 3879 O O . ASN A 1 505 ? 10.656 17.399 12.014 1.00 27.14 505 ASN A O 1
ATOM 3883 N N . LEU A 1 506 ? 9.549 15.465 11.950 1.00 28.48 506 LEU A N 1
ATOM 3884 C CA . LEU A 1 506 ? 10.029 14.925 13.227 1.00 28.48 506 LEU A CA 1
ATOM 3885 C C . LEU A 1 506 ? 9.756 13.417 13.317 1.00 28.48 506 LEU A C 1
ATOM 3887 O O . LEU A 1 506 ? 8.915 12.886 12.601 1.00 28.48 506 LEU A O 1
ATOM 3891 N N . GLN A 1 507 ? 10.511 12.732 14.175 1.00 31.41 507 GLN A N 1
ATOM 3892 C CA . GLN A 1 507 ? 10.225 11.356 14.573 1.00 31.41 507 GLN A CA 1
ATOM 3893 C C . GLN A 1 507 ? 9.391 11.393 15.850 1.00 31.41 507 GLN A C 1
ATOM 3895 O O . GLN A 1 507 ? 9.921 11.755 16.904 1.00 31.41 507 GLN A O 1
ATOM 3900 N N . ASP A 1 508 ? 8.133 10.970 15.773 1.00 32.91 508 ASP A N 1
ATOM 3901 C CA . ASP A 1 508 ? 7.387 10.546 16.952 1.00 32.91 508 ASP A CA 1
ATOM 3902 C C . ASP A 1 508 ? 7.366 9.004 16.999 1.00 32.91 508 ASP A C 1
ATOM 3904 O O . ASP A 1 508 ? 6.664 8.371 16.210 1.00 32.91 508 ASP A O 1
ATOM 3908 N N . PRO A 1 509 ? 8.139 8.367 17.903 1.00 29.14 509 PRO A N 1
ATOM 3909 C CA . PRO A 1 509 ? 8.218 6.910 17.990 1.00 29.14 509 PRO A CA 1
ATOM 3910 C C . PRO A 1 509 ? 6.931 6.234 18.499 1.00 29.14 509 PRO A C 1
ATOM 3912 O O . PRO A 1 509 ? 6.878 5.005 18.504 1.00 29.14 509 PRO A O 1
ATOM 3915 N N . TRP A 1 510 ? 5.917 7.000 18.920 1.00 33.94 510 TRP A N 1
ATOM 3916 C CA . TRP A 1 510 ? 4.598 6.500 19.343 1.00 33.94 510 TRP A CA 1
ATOM 3917 C C . TRP A 1 510 ? 3.452 7.085 18.500 1.00 33.94 510 TRP A C 1
ATOM 3919 O O . TRP A 1 510 ? 2.413 6.440 18.357 1.00 33.94 510 TRP A O 1
ATOM 3929 N N . GLY A 1 511 ? 3.712 8.229 17.856 1.00 34.94 511 GLY A N 1
ATOM 3930 C CA . GLY A 1 511 ? 3.010 8.809 16.707 1.00 34.94 511 GLY A CA 1
ATOM 3931 C C . GLY A 1 511 ? 2.570 7.756 15.696 1.00 34.94 511 GLY A C 1
ATOM 3932 O O . GLY A 1 511 ? 1.390 7.442 15.551 1.00 34.94 511 GLY A O 1
ATOM 3933 N N . ASP A 1 512 ? 3.558 7.135 15.056 1.00 43.59 512 ASP A N 1
ATOM 3934 C CA . ASP A 1 512 ? 3.312 6.054 14.109 1.00 43.59 512 ASP A CA 1
ATOM 3935 C C . ASP A 1 512 ? 2.776 4.774 14.779 1.00 43.59 512 ASP A C 1
ATOM 3937 O O . ASP A 1 512 ? 1.993 4.057 14.159 1.00 43.59 512 ASP A O 1
ATOM 3941 N N . ALA A 1 513 ? 3.182 4.460 16.022 1.00 36.31 513 ALA A N 1
ATOM 3942 C CA . ALA A 1 513 ? 3.058 3.127 16.639 1.00 36.31 513 ALA A CA 1
ATOM 3943 C C . ALA A 1 513 ? 1.672 2.475 16.473 1.00 36.31 513 ALA A C 1
ATOM 3945 O O . ALA A 1 513 ? 1.573 1.321 16.059 1.00 36.31 513 ALA A O 1
ATOM 3946 N N . ASN A 1 514 ? 0.590 3.205 16.737 1.00 46.44 514 ASN A N 1
ATOM 3947 C CA . ASN A 1 514 ? -0.763 2.641 16.696 1.00 46.44 514 ASN A CA 1
ATOM 3948 C C . ASN A 1 514 ? -1.237 2.231 15.288 1.00 46.44 514 ASN A C 1
ATOM 3950 O O . ASN A 1 514 ? -2.059 1.318 15.161 1.00 46.44 514 ASN A O 1
ATOM 3954 N N . PHE A 1 515 ? -0.695 2.859 14.240 1.00 46.66 515 PHE A N 1
ATOM 3955 C CA . PHE A 1 515 ? -0.903 2.448 12.849 1.00 46.66 515 PHE A CA 1
ATOM 3956 C C . PHE A 1 515 ? 0.173 1.450 12.389 1.00 46.66 515 PHE A C 1
ATOM 3958 O O . PHE A 1 515 ? -0.164 0.449 11.764 1.00 46.66 515 PHE A O 1
ATOM 3965 N N . LEU A 1 516 ? 1.431 1.683 12.781 1.00 42.12 516 LEU A N 1
ATOM 3966 C CA . LEU A 1 516 ? 2.650 0.892 12.532 1.00 42.12 516 LEU A CA 1
ATOM 3967 C C . LEU A 1 516 ? 2.554 -0.550 13.036 1.00 42.12 516 LEU A C 1
ATOM 3969 O O . LEU A 1 516 ? 3.131 -1.443 12.426 1.00 42.12 516 LEU A O 1
ATOM 3973 N N . PHE A 1 517 ? 1.865 -0.796 14.152 1.00 47.50 517 PHE A N 1
ATOM 3974 C CA . PHE A 1 517 ? 1.586 -2.138 14.679 1.00 47.50 517 PHE A CA 1
ATOM 3975 C C . PHE A 1 517 ? 0.250 -2.711 14.174 1.00 47.50 517 PHE A C 1
ATOM 3977 O O . PHE A 1 517 ? -0.099 -3.840 14.506 1.00 47.50 517 PHE A O 1
ATOM 3984 N N . GLY A 1 518 ? -0.514 -1.966 13.368 1.00 60.12 518 GLY A N 1
ATOM 3985 C CA . GLY A 1 518 ? -1.866 -2.348 12.954 1.00 60.12 518 GLY A CA 1
ATOM 3986 C C . GLY A 1 518 ? -2.872 -2.435 14.106 1.00 60.12 518 GLY A C 1
ATOM 3987 O O . GLY A 1 518 ? -3.919 -3.063 13.955 1.00 60.12 518 GLY A O 1
ATOM 3988 N N . SER A 1 519 ? -2.581 -1.838 15.262 1.00 67.75 519 SER A N 1
ATOM 3989 C CA . SER A 1 519 ? -3.297 -2.097 16.516 1.00 67.75 519 SER A CA 1
ATOM 3990 C C . SER A 1 519 ? -4.757 -1.653 16.486 1.00 67.75 519 SER A C 1
ATOM 3992 O O . SER A 1 519 ? -5.607 -2.346 17.039 1.00 67.75 519 SER A O 1
ATOM 3994 N N . PHE A 1 520 ? -5.088 -0.576 15.764 1.00 72.06 520 PHE A N 1
ATOM 3995 C CA . PHE A 1 520 ? -6.483 -0.180 15.521 1.00 72.06 520 PHE A CA 1
ATOM 3996 C C . PHE A 1 520 ? -7.240 -1.153 14.596 1.00 72.06 520 PHE A C 1
ATOM 3998 O O . PHE A 1 520 ? -8.447 -1.331 14.750 1.00 72.06 520 PHE A O 1
ATOM 4005 N N . PHE A 1 521 ? -6.551 -1.841 13.679 1.00 72.00 521 PHE A N 1
ATOM 4006 C CA . PHE A 1 521 ? -7.162 -2.893 12.860 1.00 72.00 521 PHE A CA 1
ATOM 4007 C C . PHE A 1 521 ? -7.339 -4.190 13.648 1.00 72.00 521 PHE A C 1
ATOM 4009 O O . PHE A 1 521 ? -8.417 -4.772 13.615 1.00 72.00 521 PHE A O 1
ATOM 4016 N N . GLN A 1 522 ? -6.329 -4.610 14.416 1.00 75.19 522 GLN A N 1
ATOM 4017 C CA . GLN A 1 522 ? -6.459 -5.770 15.303 1.00 75.19 522 GLN A CA 1
ATOM 4018 C C . GLN A 1 522 ? -7.527 -5.525 16.382 1.00 75.19 522 GLN A C 1
ATOM 4020 O O . GLN A 1 522 ? -8.298 -6.430 16.688 1.00 75.19 522 GLN A O 1
ATOM 4025 N N . PHE A 1 523 ? -7.672 -4.291 16.882 1.00 80.00 523 PHE A N 1
ATOM 4026 C CA . PHE A 1 523 ? -8.830 -3.872 17.678 1.00 80.00 523 PHE A CA 1
ATOM 4027 C C . PHE A 1 523 ? -10.148 -4.083 16.922 1.00 80.00 523 PHE A C 1
ATOM 4029 O O . PHE A 1 523 ? -11.032 -4.770 17.428 1.00 80.00 523 PHE A O 1
ATOM 4036 N N . PHE A 1 524 ? -10.272 -3.545 15.706 1.00 79.25 524 PHE A N 1
ATOM 4037 C CA . PHE A 1 524 ? -11.474 -3.671 14.878 1.00 79.25 524 PHE A CA 1
ATOM 4038 C C . PHE A 1 524 ? -11.869 -5.138 14.625 1.00 79.25 524 PHE A C 1
ATOM 4040 O O . PHE A 1 524 ? -13.026 -5.507 14.834 1.00 79.25 524 PHE A O 1
ATOM 4047 N N . LEU A 1 525 ? -10.908 -5.999 14.270 1.00 79.94 525 LEU A N 1
ATOM 4048 C CA . LEU A 1 525 ? -11.131 -7.440 14.119 1.00 79.94 525 LEU A CA 1
ATOM 4049 C C . LEU A 1 525 ? -11.540 -8.097 15.443 1.00 79.94 525 LEU A C 1
ATOM 4051 O O . LEU A 1 525 ? -12.519 -8.841 15.479 1.00 79.94 525 LEU A O 1
ATOM 4055 N N . LYS A 1 526 ? -10.863 -7.776 16.553 1.00 82.50 526 LYS A N 1
ATOM 4056 C CA . LYS A 1 526 ? -11.200 -8.324 17.875 1.00 82.50 526 LYS A CA 1
ATOM 4057 C C . LYS A 1 526 ? -12.598 -7.914 18.340 1.00 82.50 526 LYS A C 1
ATOM 4059 O O . LYS A 1 526 ? -13.254 -8.686 19.038 1.00 82.50 526 LYS A O 1
ATOM 4064 N N . MET A 1 527 ? -13.073 -6.733 17.950 1.00 86.81 527 MET A N 1
ATOM 4065 C CA . MET A 1 527 ? -14.449 -6.305 18.206 1.00 86.81 527 MET A CA 1
ATOM 4066 C C . MET A 1 527 ? -15.450 -7.099 17.352 1.00 86.81 527 MET A C 1
ATOM 4068 O O . MET A 1 527 ? -16.423 -7.608 17.910 1.00 86.81 527 MET A O 1
ATOM 4072 N N . ILE A 1 528 ? -15.174 -7.322 16.059 1.00 86.50 528 ILE A N 1
ATOM 4073 C CA . ILE A 1 528 ? -15.991 -8.203 15.199 1.00 86.50 528 ILE A CA 1
ATOM 4074 C C . ILE A 1 528 ? -16.099 -9.621 15.787 1.00 86.50 528 ILE A C 1
ATOM 4076 O O . ILE A 1 528 ? -17.201 -10.162 15.870 1.00 86.50 528 ILE A O 1
ATOM 4080 N N . GLU A 1 529 ? -14.992 -10.204 16.260 1.00 86.62 529 GLU A N 1
ATOM 4081 C CA . GLU A 1 529 ? -14.969 -11.531 16.907 1.00 86.62 529 GLU A CA 1
ATOM 4082 C C . GLU A 1 529 ? -15.845 -11.636 18.171 1.00 86.62 529 GLU A C 1
ATOM 4084 O O . GLU A 1 529 ? -16.180 -12.740 18.592 1.00 86.62 529 GLU A O 1
ATOM 4089 N N . ASN A 1 530 ? -16.199 -10.507 18.793 1.00 87.12 530 ASN A N 1
ATOM 4090 C CA . ASN A 1 530 ? -17.008 -10.432 20.016 1.00 87.12 530 ASN A CA 1
ATOM 4091 C C . ASN A 1 530 ? -18.421 -9.863 19.754 1.00 87.12 530 ASN A C 1
ATOM 4093 O O . ASN A 1 530 ? -19.091 -9.409 20.688 1.00 87.12 530 ASN A O 1
ATOM 4097 N N . ASP A 1 531 ? -18.848 -9.871 18.484 1.00 91.06 531 ASP A N 1
ATOM 4098 C CA . ASP A 1 531 ? -20.098 -9.305 17.963 1.00 91.06 531 ASP A CA 1
ATOM 4099 C C . ASP A 1 531 ? -20.312 -7.819 18.346 1.00 91.06 531 ASP A C 1
ATOM 4101 O O . ASP A 1 531 ? -21.427 -7.375 18.627 1.00 91.06 531 ASP A O 1
ATOM 4105 N N . ILE A 1 532 ? -19.234 -7.027 18.376 1.00 90.75 532 ILE A N 1
ATOM 4106 C CA . ILE A 1 532 ? -19.246 -5.585 18.673 1.00 90.75 532 ILE A CA 1
ATOM 4107 C C . ILE A 1 532 ? -19.103 -4.787 17.371 1.00 90.75 532 ILE A C 1
ATOM 4109 O O . ILE A 1 532 ? -18.127 -4.938 16.634 1.00 90.75 532 ILE A O 1
ATOM 4113 N N . SER A 1 533 ? -20.036 -3.866 17.124 1.00 91.19 533 SER A N 1
ATOM 4114 C CA . SER A 1 533 ? -19.939 -2.909 16.021 1.00 91.19 533 SER A CA 1
ATOM 4115 C C . SER A 1 533 ? -18.967 -1.790 16.376 1.00 91.19 533 SER A C 1
ATOM 4117 O O . SER A 1 533 ? -19.205 -1.063 17.335 1.00 91.19 533 SER A O 1
ATOM 4119 N N . VAL A 1 534 ? -17.948 -1.562 15.548 1.00 86.88 534 VAL A N 1
ATOM 4120 C CA . VAL A 1 534 ? -17.112 -0.350 15.595 1.00 86.88 534 VAL A CA 1
ATOM 4121 C C . VAL A 1 534 ? -17.386 0.494 14.353 1.00 86.88 534 VAL A C 1
ATOM 4123 O O . VAL A 1 534 ? -17.330 -0.009 13.234 1.00 86.88 534 VAL A O 1
ATOM 4126 N N . THR A 1 535 ? -17.671 1.780 14.536 1.00 83.69 535 THR A N 1
ATOM 4127 C CA . THR A 1 535 ? -17.724 2.779 13.458 1.00 83.69 535 THR A CA 1
ATOM 4128 C C . THR A 1 535 ? -16.544 3.743 13.631 1.00 83.69 535 THR A C 1
ATOM 4130 O O . THR A 1 535 ? -16.527 4.487 14.615 1.00 83.69 535 THR A O 1
ATOM 4133 N N . PRO A 1 536 ? -15.541 3.724 12.732 1.00 74.50 536 PRO A N 1
ATOM 4134 C CA . PRO A 1 536 ? -14.429 4.671 12.759 1.00 74.50 536 PRO A CA 1
ATOM 4135 C C . PRO A 1 536 ? -14.902 6.060 12.315 1.00 74.50 536 PRO A C 1
ATOM 4137 O O . PRO A 1 536 ? -15.660 6.188 11.348 1.00 74.50 536 PRO A O 1
ATOM 4140 N N . PHE A 1 537 ? -14.482 7.109 13.022 1.00 64.19 537 PHE A N 1
ATOM 4141 C CA . PHE A 1 537 ? -15.051 8.445 12.863 1.00 64.19 537 PHE A CA 1
ATOM 4142 C C . PHE A 1 537 ? -14.016 9.512 12.485 1.00 64.19 537 PHE A C 1
ATOM 4144 O O . PHE A 1 537 ? -13.170 9.875 13.293 1.00 64.19 537 PHE A O 1
ATOM 4151 N N . ARG A 1 538 ? -14.133 10.079 11.270 1.00 54.53 538 ARG A N 1
ATOM 4152 C CA . ARG A 1 538 ? -13.193 11.081 10.706 1.00 54.53 538 ARG A CA 1
ATOM 4153 C C . ARG A 1 538 ? -13.793 12.484 10.476 1.00 54.53 538 ARG A C 1
ATOM 4155 O O . ARG A 1 538 ? -13.187 13.317 9.794 1.00 54.53 538 ARG A O 1
ATOM 4162 N N . ALA A 1 539 ? -14.980 12.787 11.017 1.00 47.31 539 ALA A N 1
ATOM 4163 C CA . ALA A 1 539 ? -15.829 13.874 10.497 1.00 47.31 539 ALA A CA 1
ATOM 4164 C C . ALA A 1 539 ? -16.173 15.054 11.437 1.00 47.31 539 ALA A C 1
ATOM 4166 O O . ALA A 1 539 ? -16.907 15.927 10.990 1.00 47.31 539 ALA A O 1
ATOM 4167 N N . GLY A 1 540 ? -15.652 15.134 12.670 1.00 51.62 540 GLY A N 1
ATOM 4168 C CA . GLY A 1 540 ? -15.861 16.294 13.564 1.00 51.62 540 GLY A CA 1
ATOM 4169 C C . GLY A 1 540 ? -17.339 16.592 13.862 1.00 51.62 540 GLY A C 1
ATOM 4170 O O . GLY A 1 540 ? -17.832 17.658 13.516 1.00 51.62 540 GLY A O 1
ATOM 4171 N N . ARG A 1 541 ? -18.053 15.605 14.421 1.00 62.78 541 ARG A N 1
ATOM 4172 C CA . ARG A 1 541 ? -19.476 15.679 14.811 1.00 62.78 541 ARG A CA 1
ATOM 4173 C C . ARG A 1 541 ? -19.708 15.235 16.261 1.00 62.78 541 ARG A C 1
ATOM 4175 O O . ARG A 1 541 ? -20.764 14.687 16.586 1.00 62.78 541 ARG A O 1
ATOM 4182 N N . LEU A 1 542 ? -18.700 15.389 17.126 1.00 80.31 542 LEU A N 1
ATOM 4183 C CA . LEU A 1 542 ? -18.856 15.108 18.560 1.00 80.31 542 LEU A CA 1
ATOM 4184 C C . LEU A 1 542 ? -19.702 16.192 19.262 1.00 80.31 542 LEU A C 1
ATOM 4186 O O . LEU A 1 542 ? -20.058 16.020 20.419 1.00 80.31 542 LEU A O 1
ATOM 4190 N N . ASP A 1 543 ? -20.055 17.265 18.546 1.00 83.50 543 ASP A N 1
ATOM 4191 C CA . ASP A 1 543 ? -21.015 18.329 18.872 1.00 83.50 543 ASP A CA 1
ATOM 4192 C C . ASP A 1 543 ? -22.488 17.899 18.692 1.00 83.50 543 ASP A C 1
ATOM 4194 O O . ASP A 1 543 ? -23.412 18.578 19.141 1.00 83.50 543 ASP A O 1
ATOM 4198 N N . ASN A 1 544 ? -22.736 16.768 18.025 1.00 88.62 544 ASN A N 1
ATOM 4199 C CA . ASN A 1 544 ? -24.065 16.369 17.585 1.00 88.62 544 ASN A CA 1
ATOM 4200 C C . ASN A 1 544 ? -24.610 15.197 18.411 1.00 88.62 544 ASN A C 1
ATOM 4202 O O . ASN A 1 544 ? -24.493 14.028 18.031 1.00 88.62 544 ASN A O 1
ATOM 4206 N N . ILE A 1 545 ? -25.287 15.513 19.520 1.00 91.88 545 ILE A N 1
ATOM 4207 C CA . ILE A 1 545 ? -25.892 14.508 20.414 1.00 91.88 545 ILE A CA 1
ATOM 4208 C C . ILE A 1 545 ? -26.846 13.547 19.679 1.00 91.88 545 ILE A C 1
ATOM 4210 O O . ILE A 1 545 ? -26.894 12.358 19.985 1.00 91.88 545 ILE A O 1
ATOM 4214 N N . SER A 1 546 ? -27.562 14.028 18.657 1.00 90.69 546 SER A N 1
ATOM 4215 C CA . SER A 1 546 ? -28.483 13.211 17.854 1.00 90.69 546 SER A CA 1
ATOM 4216 C C . SER A 1 546 ? -27.766 12.210 16.943 1.00 90.69 546 SER A C 1
ATOM 4218 O O . SER A 1 546 ? -28.359 11.195 16.590 1.00 90.69 546 SER A O 1
ATOM 4220 N N . TYR A 1 547 ? -26.504 12.464 16.585 1.00 86.81 547 TYR A N 1
ATOM 4221 C CA . TYR A 1 547 ? -25.636 11.479 15.941 1.00 86.81 547 TYR A CA 1
ATOM 4222 C C . TYR A 1 547 ? -25.046 10.506 16.970 1.00 86.81 547 TYR A C 1
ATOM 4224 O O . TYR A 1 547 ? -25.100 9.296 16.751 1.00 86.81 547 TYR A O 1
ATOM 4232 N N . LEU A 1 548 ? -24.561 11.004 18.118 1.00 90.56 548 LEU A N 1
ATOM 4233 C CA . LEU A 1 548 ? -23.981 10.153 19.167 1.00 90.56 548 LEU A CA 1
ATOM 4234 C C . LEU A 1 548 ? -24.979 9.129 19.730 1.00 90.56 548 LEU A C 1
ATOM 4236 O O . LEU A 1 548 ? -24.582 8.003 20.006 1.00 90.56 548 LEU A O 1
ATOM 4240 N N . ARG A 1 549 ? -26.277 9.461 19.819 1.00 91.25 549 ARG A N 1
ATOM 4241 C CA . ARG A 1 549 ? -27.360 8.548 20.254 1.00 91.25 549 ARG A CA 1
ATOM 4242 C C . ARG A 1 549 ? -27.414 7.196 19.526 1.00 91.25 549 ARG A C 1
ATOM 4244 O O . ARG A 1 549 ? -27.950 6.251 20.100 1.00 91.25 549 ARG A O 1
ATOM 4251 N N . LYS A 1 550 ? -26.868 7.087 18.305 1.00 88.75 550 LYS A N 1
ATOM 4252 C CA . LYS A 1 550 ? -26.730 5.810 17.572 1.00 88.75 550 LYS A CA 1
ATOM 4253 C C . LYS A 1 550 ? -25.759 4.821 18.241 1.00 88.75 550 LYS A C 1
ATOM 4255 O O . LYS A 1 550 ? -25.752 3.647 17.885 1.00 88.75 550 LYS A O 1
ATOM 4260 N N . PHE A 1 551 ? -24.923 5.285 19.167 1.00 91.44 551 PHE A N 1
ATOM 4261 C CA . PHE A 1 551 ? -23.839 4.516 19.768 1.00 91.44 551 PHE A CA 1
ATOM 4262 C C . PHE A 1 551 ? -24.069 4.300 21.263 1.00 91.44 551 PHE A C 1
ATOM 4264 O O . PHE A 1 551 ? -24.662 5.127 21.956 1.00 91.44 551 PHE A O 1
ATOM 4271 N N . ASP A 1 552 ? -23.586 3.172 21.771 1.00 92.56 552 ASP A N 1
ATOM 4272 C CA . ASP A 1 552 ? -23.613 2.849 23.196 1.00 92.56 552 ASP A CA 1
ATOM 4273 C C . ASP A 1 552 ? -22.376 3.380 23.914 1.00 92.56 552 ASP A C 1
ATOM 4275 O O . ASP A 1 552 ? -22.459 3.814 25.063 1.00 92.56 552 ASP A O 1
ATOM 4279 N N . THR A 1 553 ? -21.243 3.374 23.209 1.00 92.69 553 THR A N 1
ATOM 4280 C CA . THR A 1 553 ? -19.940 3.795 23.716 1.00 92.69 553 THR A CA 1
ATOM 4281 C C . THR A 1 553 ? -19.219 4.667 22.695 1.00 92.69 553 THR A C 1
ATOM 4283 O O . THR A 1 553 ? -19.151 4.328 21.516 1.00 92.69 553 THR A O 1
ATOM 4286 N N . VAL A 1 554 ? -18.613 5.757 23.156 1.00 91.94 554 VAL A N 1
ATOM 4287 C CA . VAL A 1 554 ? -17.592 6.506 22.413 1.00 91.94 554 VAL A CA 1
ATOM 4288 C C . VAL A 1 554 ? -16.221 6.147 22.994 1.00 91.94 554 VAL A C 1
ATOM 4290 O O . VAL A 1 554 ? -16.055 6.107 24.214 1.00 91.94 554 VAL A O 1
ATOM 4293 N N . ILE A 1 555 ? -15.235 5.882 22.137 1.00 89.81 555 ILE A N 1
ATOM 4294 C CA . ILE A 1 555 ? -13.826 5.734 22.527 1.00 89.81 555 ILE A CA 1
ATOM 4295 C C . ILE A 1 555 ? -13.042 6.924 21.979 1.00 89.81 555 ILE A C 1
ATOM 4297 O O . ILE A 1 555 ? -13.084 7.193 20.779 1.00 89.81 555 ILE A O 1
ATOM 4301 N N . LEU A 1 556 ? -12.308 7.601 22.862 1.00 87.81 556 LEU A N 1
ATOM 4302 C CA . LEU A 1 556 ? -11.389 8.694 22.558 1.00 87.81 556 LEU A CA 1
ATOM 4303 C C . LEU A 1 556 ? -9.941 8.198 22.762 1.00 87.81 556 LEU A C 1
ATOM 4305 O O . LEU A 1 556 ? -9.436 8.220 23.893 1.00 87.81 556 LEU A O 1
ATOM 4309 N N . PRO A 1 557 ? -9.273 7.707 21.702 1.00 82.12 557 PRO A N 1
ATOM 4310 C CA . PRO A 1 557 ? -7.864 7.340 21.736 1.00 82.12 557 PRO A CA 1
ATOM 4311 C C . PRO A 1 557 ? -6.986 8.595 21.647 1.00 82.12 557 PRO A C 1
ATOM 4313 O O . PRO A 1 557 ? -7.095 9.392 20.718 1.00 82.12 557 PRO A O 1
ATOM 4316 N N . TYR A 1 558 ? -6.099 8.764 22.622 1.00 79.75 558 TYR A N 1
ATOM 4317 C CA . TYR A 1 558 ? -5.072 9.809 22.676 1.00 79.75 558 TYR A CA 1
ATOM 4318 C C . TYR A 1 558 ? -5.569 11.248 22.414 1.00 79.75 558 TYR A C 1
ATOM 4320 O O . TYR A 1 558 ? -4.934 11.989 21.653 1.00 79.75 558 TYR A O 1
ATOM 4328 N N . PRO A 1 559 ? -6.675 11.685 23.052 1.00 81.31 559 PRO A N 1
ATOM 4329 C CA . PRO A 1 559 ? -7.244 13.005 22.813 1.00 81.31 559 PRO A CA 1
ATOM 4330 C C . PRO A 1 559 ? -6.305 14.126 23.268 1.00 81.31 559 PRO A C 1
ATOM 4332 O O . PRO A 1 559 ? -5.508 13.951 24.197 1.00 81.31 559 PRO A O 1
ATOM 4335 N N . ALA A 1 560 ? -6.411 15.295 22.630 1.00 77.19 560 ALA A N 1
ATOM 4336 C CA . ALA A 1 560 ? -5.580 16.465 22.928 1.00 77.19 560 ALA A CA 1
ATOM 4337 C C . ALA A 1 560 ? -4.064 16.170 22.896 1.00 77.19 560 ALA A C 1
ATOM 4339 O O . ALA A 1 560 ? -3.282 16.736 23.663 1.00 77.19 560 ALA A O 1
ATOM 4340 N N . THR A 1 561 ? -3.628 15.269 22.013 1.00 72.12 561 THR A N 1
ATOM 4341 C CA . THR A 1 561 ? -2.202 15.062 21.726 1.00 72.12 561 THR A CA 1
ATOM 4342 C C . THR A 1 561 ? -1.617 16.319 21.073 1.00 72.12 561 THR A C 1
ATOM 4344 O O . THR A 1 561 ? -2.236 16.929 20.198 1.00 72.12 561 THR A O 1
ATOM 4347 N N . LYS A 1 562 ? -0.425 16.736 21.514 1.00 62.25 562 LYS A N 1
ATOM 4348 C CA . LYS A 1 562 ? 0.330 17.827 20.893 1.00 62.25 562 LYS A CA 1
ATOM 4349 C C . LYS A 1 562 ? 0.878 17.351 19.555 1.00 62.25 562 LYS A C 1
ATOM 4351 O O . LYS A 1 562 ? 1.531 16.315 19.498 1.00 62.25 562 LYS A O 1
ATOM 4356 N N . LEU A 1 563 ? 0.758 18.177 18.523 1.00 51.69 563 LEU A N 1
ATOM 4357 C CA . LEU A 1 563 ? 1.570 18.026 17.320 1.00 51.69 563 LEU A CA 1
ATOM 4358 C C . LEU A 1 563 ? 2.992 18.532 17.614 1.00 51.69 563 LEU A C 1
ATOM 4360 O O . LEU A 1 563 ? 3.337 19.678 17.326 1.00 51.69 563 LEU A O 1
ATOM 4364 N N . THR A 1 564 ? 3.829 17.696 18.236 1.00 38.44 564 THR A N 1
ATOM 4365 C CA . THR A 1 564 ? 5.259 17.983 18.456 1.00 38.44 564 THR A CA 1
ATOM 4366 C C . THR A 1 564 ? 6.068 17.760 17.177 1.00 38.44 564 THR A C 1
ATOM 4368 O O . THR A 1 564 ? 6.974 16.934 17.141 1.00 38.44 564 THR A O 1
ATOM 4371 N N . GLY A 1 565 ? 5.728 18.512 16.126 1.00 36.84 565 GLY A N 1
ATOM 4372 C CA . GLY A 1 565 ? 6.414 18.550 14.835 1.00 36.84 565 GLY A CA 1
ATOM 4373 C C . GLY A 1 565 ? 7.137 19.883 14.635 1.00 36.84 565 GLY A C 1
ATOM 4374 O O . GLY A 1 565 ? 6.551 20.950 14.816 1.00 36.84 565 GLY A O 1
ATOM 4375 N N . VAL A 1 566 ? 8.423 19.841 14.284 1.00 30.55 566 VAL A N 1
ATOM 4376 C CA . VAL A 1 566 ? 9.221 21.048 14.031 1.00 30.55 566 VAL A CA 1
ATOM 4377 C C . VAL A 1 566 ? 8.855 21.600 12.650 1.00 30.55 566 VAL A C 1
ATOM 4379 O O . VAL A 1 566 ? 9.285 21.071 11.634 1.00 30.55 566 VAL A O 1
ATOM 4382 N N . PHE A 1 567 ? 8.090 22.695 12.611 1.00 34.19 567 PHE A N 1
ATOM 4383 C CA . PHE A 1 567 ? 7.671 23.393 11.380 1.00 34.19 567 PHE A CA 1
ATOM 4384 C C . PHE A 1 567 ? 8.810 24.126 10.632 1.00 34.19 567 PHE A C 1
ATOM 4386 O O . PHE A 1 567 ? 8.560 24.992 9.794 1.00 34.19 567 PHE A O 1
ATOM 4393 N N . THR A 1 568 ? 10.071 23.798 10.922 1.00 31.89 568 THR A N 1
ATOM 4394 C CA . THR A 1 568 ? 11.256 24.403 10.306 1.00 31.89 568 THR A CA 1
ATOM 4395 C C . THR A 1 568 ? 12.157 23.318 9.723 1.00 31.89 568 THR A C 1
ATOM 4397 O O . THR A 1 568 ? 12.813 22.578 10.452 1.00 31.89 568 THR A O 1
ATOM 4400 N N . ASP A 1 569 ? 12.170 23.213 8.392 1.00 34.88 569 ASP A N 1
ATOM 4401 C CA . ASP A 1 569 ? 13.357 23.611 7.610 1.00 34.88 569 ASP A CA 1
ATOM 4402 C C . ASP A 1 569 ? 13.196 23.285 6.106 1.00 34.88 569 ASP A C 1
ATOM 4404 O O . ASP A 1 569 ? 13.806 23.936 5.263 1.00 34.88 569 ASP A O 1
ATOM 4408 N N . TRP A 1 570 ? 12.448 22.238 5.719 1.00 36.47 570 TRP A N 1
ATOM 4409 C CA . TRP A 1 570 ? 12.705 21.554 4.428 1.00 36.47 570 TRP A CA 1
ATOM 4410 C C . TRP A 1 570 ? 11.806 21.913 3.228 1.00 36.47 570 TRP A C 1
ATOM 4412 O O . TRP A 1 570 ? 12.025 21.355 2.148 1.00 36.47 570 TRP A O 1
ATOM 4422 N N . TRP A 1 571 ? 10.847 22.839 3.358 1.00 35.62 571 TRP A N 1
ATOM 4423 C CA . TRP A 1 571 ? 9.881 23.154 2.282 1.00 35.62 571 TRP A CA 1
ATOM 4424 C C . TRP A 1 571 ? 9.742 24.639 1.896 1.00 35.62 571 TRP A C 1
ATOM 4426 O O . TRP A 1 571 ? 9.735 24.950 0.701 1.00 35.62 571 TRP A O 1
ATOM 4436 N N . ASN A 1 572 ? 9.624 25.547 2.870 1.00 35.22 572 ASN A N 1
ATOM 4437 C CA . ASN A 1 572 ? 9.110 26.910 2.639 1.00 35.22 572 ASN A CA 1
ATOM 4438 C C . ASN A 1 572 ? 9.983 27.760 1.686 1.00 35.22 572 ASN A C 1
ATOM 4440 O O . ASN A 1 572 ? 9.455 28.515 0.873 1.00 35.22 572 ASN A O 1
ATOM 4444 N N . ASP A 1 573 ? 11.301 27.532 1.672 1.00 35.62 573 ASP A N 1
ATOM 4445 C CA . ASP A 1 573 ? 12.310 28.199 0.822 1.00 35.62 573 ASP A CA 1
ATOM 4446 C C . ASP A 1 573 ? 12.102 28.102 -0.708 1.00 35.62 573 ASP A C 1
ATOM 4448 O O . ASP A 1 573 ? 12.896 28.657 -1.474 1.00 35.62 573 ASP A O 1
ATOM 4452 N N . ALA A 1 574 ? 11.103 27.357 -1.193 1.00 36.69 574 ALA A N 1
ATOM 4453 C CA . ALA A 1 574 ? 10.918 27.107 -2.624 1.00 36.69 574 ALA A CA 1
ATOM 4454 C C . ALA A 1 574 ? 9.543 27.477 -3.206 1.00 36.69 574 ALA A C 1
ATOM 4456 O O . ALA A 1 574 ? 9.495 27.780 -4.399 1.00 36.69 574 ALA A O 1
ATOM 4457 N N . ILE A 1 575 ? 8.441 27.391 -2.443 1.00 35.41 575 ILE A N 1
ATOM 4458 C CA . ILE A 1 575 ? 7.078 27.475 -3.021 1.00 35.41 575 ILE A CA 1
ATOM 4459 C C . ILE A 1 575 ? 6.065 28.262 -2.158 1.00 35.41 575 ILE A C 1
ATOM 4461 O O . ILE A 1 575 ? 5.266 28.996 -2.738 1.00 35.41 575 ILE A O 1
ATOM 4465 N N . PHE A 1 576 ? 6.090 28.181 -0.817 1.00 34.72 576 PHE A N 1
ATOM 4466 C CA . PHE A 1 576 ? 5.064 28.799 0.051 1.00 34.72 576 PHE A CA 1
ATOM 4467 C C . PHE A 1 576 ? 5.648 29.473 1.319 1.00 34.72 576 PHE A C 1
ATOM 4469 O O . PHE A 1 576 ? 6.582 28.928 1.905 1.00 34.72 576 PHE A O 1
ATOM 4476 N N . PRO A 1 577 ? 5.128 30.644 1.756 1.00 31.70 577 PRO A N 1
ATOM 4477 C CA . PRO A 1 577 ? 5.702 31.441 2.852 1.00 31.70 577 PRO A CA 1
ATOM 4478 C C . PRO A 1 577 ? 5.344 30.961 4.280 1.00 31.70 577 PRO A C 1
ATOM 4480 O O . PRO A 1 577 ? 4.288 30.389 4.523 1.00 31.70 577 PRO A O 1
ATOM 4483 N N . GLU A 1 578 ? 6.220 31.272 5.243 1.00 32.34 578 GLU A N 1
ATOM 4484 C CA . GLU A 1 578 ? 6.385 30.628 6.571 1.00 32.34 578 GLU A CA 1
ATOM 4485 C C . GLU A 1 578 ? 5.246 30.702 7.624 1.00 32.34 578 GLU A C 1
ATOM 4487 O O . GLU A 1 578 ? 5.397 30.157 8.716 1.00 32.34 578 GLU A O 1
ATOM 4492 N N . SER A 1 579 ? 4.143 31.420 7.410 1.00 30.56 579 SER A N 1
ATOM 4493 C CA . SER A 1 579 ? 3.482 32.122 8.532 1.00 30.56 579 SER A CA 1
ATOM 4494 C C . SER A 1 579 ? 2.369 31.409 9.336 1.00 30.56 579 SER A C 1
ATOM 4496 O O . SER A 1 579 ? 1.823 32.048 10.235 1.00 30.56 579 SER A O 1
ATOM 4498 N N . THR A 1 580 ? 1.972 30.161 9.043 1.00 34.22 580 THR A N 1
ATOM 4499 C CA . THR A 1 580 ? 0.559 29.757 9.294 1.00 34.22 580 THR A CA 1
ATOM 4500 C C . THR A 1 580 ? 0.251 28.672 10.349 1.00 34.22 580 THR A C 1
ATOM 4502 O O . THR A 1 580 ? -0.882 28.662 10.822 1.00 34.22 580 THR A O 1
ATOM 4505 N N . LEU A 1 581 ? 1.165 27.761 10.732 1.00 39.25 581 LEU A N 1
ATOM 4506 C CA . LEU A 1 581 ? 0.774 26.502 11.429 1.00 39.25 581 LEU A CA 1
ATOM 4507 C C . LEU A 1 581 ? 1.460 26.160 12.774 1.00 39.25 581 LEU A C 1
ATOM 4509 O O . LEU A 1 581 ? 1.208 25.097 13.342 1.00 39.25 581 LEU A O 1
ATOM 4513 N N . ASN A 1 582 ? 2.265 27.055 13.355 1.00 33.62 582 ASN A N 1
ATOM 4514 C CA . ASN A 1 582 ? 2.833 26.816 14.691 1.00 33.62 582 ASN A CA 1
ATOM 4515 C C . ASN A 1 582 ? 1.740 26.701 15.780 1.00 33.62 582 ASN A C 1
ATOM 4517 O O . ASN A 1 582 ? 0.968 27.636 15.987 1.00 33.62 582 ASN A O 1
ATOM 4521 N N . ASN A 1 583 ? 1.770 25.606 16.552 1.00 40.66 583 ASN A N 1
ATOM 4522 C CA . ASN A 1 583 ? 0.884 25.296 17.691 1.00 40.66 583 ASN A CA 1
ATOM 4523 C C . ASN A 1 583 ? -0.587 24.963 17.357 1.00 40.66 583 ASN A C 1
ATOM 4525 O O . ASN A 1 583 ? -1.492 25.352 18.096 1.00 40.66 583 ASN A O 1
ATOM 4529 N N . ALA A 1 584 ? -0.847 24.188 16.301 1.00 44.81 584 ALA A N 1
ATOM 4530 C CA . ALA A 1 584 ? -2.133 23.499 16.172 1.00 44.81 584 ALA A CA 1
ATOM 4531 C C . ALA A 1 584 ? -2.288 22.436 17.287 1.00 44.81 584 ALA A C 1
ATOM 4533 O O . ALA A 1 584 ? -1.585 21.424 17.293 1.00 44.81 584 ALA A O 1
ATOM 4534 N N . ILE A 1 585 ? -3.197 22.669 18.242 1.00 50.34 585 ILE A N 1
ATOM 4535 C CA . ILE A 1 585 ? -3.562 21.697 19.287 1.00 50.34 585 ILE A CA 1
ATOM 4536 C C . ILE A 1 585 ? -4.918 21.089 18.938 1.00 50.34 585 ILE A C 1
ATOM 4538 O O . ILE A 1 585 ? -5.878 21.812 18.681 1.00 50.34 585 ILE A O 1
ATOM 4542 N N . LEU A 1 586 ? -5.014 19.762 18.988 1.00 61.00 586 LEU A N 1
ATOM 4543 C CA . LEU A 1 586 ? -6.242 19.009 18.723 1.00 61.00 586 LEU A CA 1
ATOM 4544 C C . LEU A 1 586 ? -7.112 18.895 19.984 1.00 61.00 586 LEU A C 1
ATOM 4546 O O . LEU A 1 586 ? -7.452 17.804 20.443 1.00 61.00 586 LEU A O 1
ATOM 4550 N N . GLY A 1 587 ? -7.404 20.050 20.582 1.00 66.25 587 GLY A N 1
ATOM 4551 C CA . GLY A 1 587 ? -8.369 20.180 21.670 1.00 66.25 587 GLY A CA 1
ATOM 4552 C C . GLY A 1 587 ? -9.806 20.159 21.149 1.00 66.25 587 GLY A C 1
ATOM 4553 O O . GLY A 1 587 ? -10.063 20.483 19.992 1.00 66.25 587 GLY A O 1
ATOM 4554 N N . PHE A 1 588 ? -10.742 19.801 22.023 1.00 79.38 588 PHE A N 1
ATOM 4555 C CA . PHE A 1 588 ? -12.174 19.816 21.726 1.00 79.38 588 PHE A CA 1
ATOM 4556 C C . PHE A 1 588 ? -12.738 21.242 21.762 1.00 79.38 588 PHE A C 1
ATOM 4558 O O . PHE A 1 588 ? -12.353 22.058 22.610 1.00 79.38 588 PHE A O 1
ATOM 4565 N N . SER A 1 589 ? -13.731 21.526 20.922 1.00 84.25 589 SER A N 1
ATOM 4566 C CA . SER A 1 589 ? -14.579 22.707 21.102 1.00 84.25 589 SER A CA 1
ATOM 4567 C C . SER A 1 589 ? -15.438 22.593 22.372 1.00 84.25 589 SER A C 1
ATOM 4569 O O . SER A 1 589 ? -15.730 21.502 22.864 1.00 84.25 589 SER A O 1
ATOM 4571 N N . ASN A 1 590 ? -15.913 23.724 22.904 1.00 86.44 590 ASN A N 1
ATOM 4572 C CA . ASN A 1 590 ? -16.838 23.702 24.046 1.00 86.44 590 ASN A CA 1
ATOM 4573 C C . ASN A 1 590 ? -18.153 22.964 23.735 1.00 86.44 590 ASN A C 1
ATOM 4575 O O . ASN A 1 590 ? -18.771 22.431 24.652 1.00 86.44 590 ASN A O 1
ATOM 4579 N N . GLU A 1 591 ? -18.574 22.927 22.471 1.00 88.38 591 GLU A N 1
ATOM 4580 C CA . GLU A 1 591 ? -19.808 22.270 22.029 1.00 88.38 591 GLU A CA 1
ATOM 4581 C C . GLU A 1 591 ? -19.648 20.743 22.027 1.00 88.38 591 GLU A C 1
ATOM 4583 O O . GLU A 1 591 ? -20.521 20.037 22.534 1.00 88.38 591 GLU A O 1
ATOM 4588 N N . GLU A 1 592 ? -18.488 20.234 21.605 1.00 89.00 592 GLU A N 1
ATOM 4589 C CA . GLU A 1 592 ? -18.114 18.819 21.728 1.00 89.00 592 GLU A CA 1
ATOM 4590 C C . GLU A 1 592 ? -17.935 18.405 23.195 1.00 89.00 592 GLU A C 1
ATOM 4592 O O . GLU A 1 592 ? -18.484 17.389 23.614 1.00 89.00 592 GLU A O 1
ATOM 4597 N N . LEU A 1 593 ? -17.252 19.218 24.015 1.00 90.38 593 LEU A N 1
ATOM 4598 C CA . LEU A 1 593 ? -17.102 18.959 25.456 1.00 90.38 593 LEU A CA 1
ATOM 4599 C C . LEU A 1 593 ? -18.468 18.850 26.161 1.00 90.38 593 LEU A C 1
ATOM 4601 O O . LEU A 1 593 ? -18.695 17.908 26.919 1.00 90.38 593 LEU A O 1
ATOM 4605 N N . ASN A 1 594 ? -19.384 19.789 25.894 1.00 92.81 594 ASN A N 1
ATOM 4606 C CA . ASN A 1 594 ? -20.744 19.777 26.447 1.00 92.81 594 ASN A CA 1
ATOM 4607 C C . ASN A 1 594 ? -21.560 18.570 25.952 1.00 92.81 594 ASN A C 1
ATOM 4609 O O . ASN A 1 594 ? -22.376 18.020 26.691 1.00 92.81 594 ASN A O 1
ATOM 4613 N N . THR A 1 595 ? -21.359 18.160 24.701 1.00 93.25 595 THR A N 1
ATOM 4614 C CA . THR A 1 595 ? -22.112 17.066 24.081 1.00 93.25 595 THR A CA 1
ATOM 4615 C C . THR A 1 595 ? -21.640 15.701 24.573 1.00 93.25 595 THR A C 1
ATOM 4617 O O . THR A 1 595 ? -22.473 14.864 24.916 1.00 93.25 595 THR A O 1
ATOM 4620 N N . LEU A 1 596 ? -20.328 15.496 24.710 1.00 91.81 596 LEU A N 1
ATOM 4621 C CA . LEU A 1 596 ? -19.743 14.317 25.356 1.00 91.81 596 LEU A CA 1
ATOM 4622 C C . LEU A 1 596 ? -20.157 14.218 26.835 1.00 91.81 596 LEU A C 1
ATOM 4624 O O . LEU A 1 596 ? -20.443 13.126 27.320 1.00 91.81 596 LEU A O 1
ATOM 4628 N N . GLU A 1 597 ? -20.268 15.348 27.542 1.00 92.56 597 GLU A N 1
ATOM 4629 C CA . GLU A 1 597 ? -20.802 15.379 28.909 1.00 92.56 597 GLU A CA 1
ATOM 4630 C C . GLU A 1 597 ? -22.288 14.989 28.954 1.00 92.56 597 GLU A C 1
ATOM 4632 O O . GLU A 1 597 ? -22.680 14.132 29.750 1.00 92.56 597 GLU A O 1
ATOM 4637 N N . SER A 1 598 ? -23.109 15.536 28.051 1.00 92.75 598 SER A N 1
ATOM 4638 C CA . SER A 1 598 ? -24.528 15.174 27.909 1.00 92.75 598 SER A CA 1
ATOM 4639 C C . SER A 1 598 ? -24.734 13.709 27.508 1.00 92.75 598 SER A C 1
ATOM 4641 O O . SER A 1 598 ? -25.722 13.097 27.910 1.00 92.75 598 SER A O 1
ATOM 4643 N N . PHE A 1 599 ? -23.820 13.126 26.733 1.00 93.00 599 PHE A N 1
ATOM 4644 C CA . PHE A 1 599 ? -23.887 11.729 26.302 1.00 93.00 599 PHE A CA 1
ATOM 4645 C C . PHE A 1 599 ? -23.788 10.756 27.489 1.00 93.00 599 PHE A C 1
ATOM 4647 O O . PHE A 1 599 ? -24.529 9.777 27.555 1.00 93.00 599 PHE A O 1
ATOM 4654 N N . ILE A 1 600 ? -22.951 11.063 28.483 1.00 91.44 600 ILE A N 1
ATOM 4655 C CA . ILE A 1 600 ? -22.854 10.265 29.714 1.00 91.44 600 ILE A CA 1
ATOM 4656 C C . ILE A 1 600 ? -24.005 10.609 30.672 1.00 91.44 600 ILE A C 1
ATOM 4658 O O . ILE A 1 600 ? -24.694 9.721 31.172 1.00 91.44 600 ILE A O 1
ATOM 4662 N N . THR A 1 601 ? -24.235 11.900 30.926 1.00 89.88 601 THR A N 1
ATOM 4663 C CA . THR A 1 601 ? -25.133 12.361 32.002 1.00 89.88 601 THR A CA 1
ATOM 4664 C C . THR A 1 601 ? -26.618 12.281 31.648 1.00 89.88 601 THR A C 1
ATOM 4666 O O . THR A 1 601 ? -27.402 11.825 32.478 1.00 89.88 601 THR A O 1
ATOM 4669 N N . ASN A 1 602 ? -27.012 12.658 30.425 1.00 91.56 602 ASN A N 1
ATOM 4670 C CA . ASN A 1 602 ? -28.417 12.754 29.998 1.00 91.56 602 ASN A CA 1
ATOM 4671 C C . ASN A 1 602 ? -28.868 11.580 29.113 1.00 91.56 602 ASN A C 1
ATOM 4673 O O . ASN A 1 602 ? -30.010 11.149 29.224 1.00 91.56 602 ASN A O 1
ATOM 4677 N N . GLU A 1 603 ? -27.996 11.056 28.244 1.00 93.12 603 GLU A N 1
ATOM 4678 C CA . GLU A 1 603 ? -28.312 9.882 27.401 1.00 93.12 603 GLU A CA 1
ATOM 4679 C C . GLU A 1 603 ? -27.969 8.546 28.087 1.00 93.12 603 GLU A C 1
ATOM 4681 O O . GLU A 1 603 ? -28.309 7.478 27.577 1.00 93.12 603 GLU A O 1
ATOM 4686 N N . HIS A 1 604 ? -27.288 8.604 29.239 1.00 91.38 604 HIS A N 1
ATOM 4687 C CA . HIS A 1 604 ? -26.852 7.458 30.048 1.00 91.38 604 HIS A CA 1
ATOM 4688 C C . HIS A 1 604 ? -25.991 6.446 29.267 1.00 91.38 604 HIS A C 1
ATOM 4690 O O . HIS A 1 604 ? -26.044 5.238 29.510 1.00 91.38 604 HIS A O 1
ATOM 4696 N N . LYS A 1 605 ? -25.186 6.952 28.324 1.00 92.00 605 LYS A N 1
ATOM 4697 C CA . LYS A 1 605 ? -24.244 6.186 27.501 1.00 92.00 605 LYS A CA 1
ATOM 4698 C C . LYS A 1 605 ? -22.826 6.216 28.084 1.00 92.00 605 LYS A C 1
ATOM 4700 O O . LYS A 1 605 ? -22.593 6.691 29.198 1.00 92.00 605 LYS A O 1
ATOM 4705 N N . ASN A 1 606 ? -21.878 5.658 27.336 1.00 91.75 606 ASN A N 1
ATOM 4706 C CA . ASN A 1 606 ? -20.539 5.348 27.816 1.00 91.75 606 ASN A CA 1
ATOM 4707 C C . ASN A 1 606 ? -19.436 6.149 27.119 1.00 91.75 606 ASN A C 1
ATOM 4709 O O . ASN A 1 606 ? -19.441 6.285 25.896 1.00 91.75 606 ASN A O 1
ATOM 4713 N N . LEU A 1 607 ? -18.420 6.568 27.870 1.00 91.69 607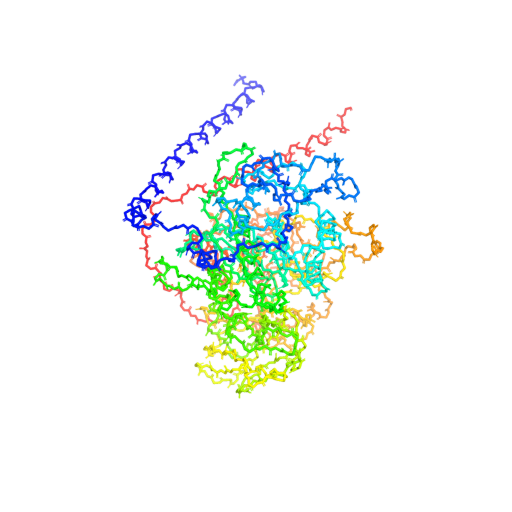 LEU A N 1
ATOM 4714 C CA . LEU A 1 607 ? -17.205 7.167 27.320 1.00 91.69 607 LEU A CA 1
ATOM 4715 C C . LEU A 1 607 ? -15.956 6.450 27.841 1.00 91.69 607 LEU A C 1
ATOM 4717 O O . LEU A 1 607 ? -15.812 6.230 29.042 1.00 91.69 607 LEU A O 1
ATOM 4721 N N . ILE A 1 608 ? -15.039 6.111 26.937 1.00 91.50 608 ILE A N 1
ATOM 4722 C CA . ILE A 1 608 ? -13.732 5.519 27.244 1.00 91.50 608 ILE A CA 1
ATOM 4723 C C . ILE A 1 608 ? -12.648 6.476 26.739 1.00 91.50 608 ILE A C 1
ATOM 4725 O O . ILE A 1 608 ? -12.604 6.789 25.552 1.00 91.50 608 ILE A O 1
ATOM 4729 N N . ILE A 1 609 ? -11.755 6.917 27.623 1.00 90.38 609 ILE A N 1
ATOM 4730 C CA . ILE A 1 609 ? -10.613 7.785 27.308 1.00 90.38 609 ILE A CA 1
ATOM 4731 C C . ILE A 1 609 ? -9.315 7.021 27.565 1.00 90.38 609 ILE A C 1
ATOM 4733 O O . ILE A 1 609 ? -9.107 6.489 28.656 1.00 90.38 609 ILE A O 1
ATOM 4737 N N . LEU A 1 610 ? -8.428 7.001 26.570 1.00 87.75 610 LEU A N 1
ATOM 4738 C CA . LEU A 1 610 ? -7.126 6.335 26.638 1.00 87.75 610 LEU A CA 1
ATOM 4739 C C . LEU A 1 610 ? -6.020 7.367 26.376 1.00 87.75 610 LEU A C 1
ATOM 4741 O O . LEU A 1 610 ? -5.835 7.786 25.236 1.00 87.75 610 LEU A O 1
ATOM 4745 N N . THR A 1 611 ? -5.298 7.814 27.408 1.00 83.94 611 THR A N 1
ATOM 4746 C CA . THR A 1 611 ? -4.161 8.746 27.243 1.00 83.94 611 THR A CA 1
ATOM 4747 C C . THR A 1 611 ? -2.850 7.988 27.007 1.00 83.94 611 THR A C 1
ATOM 4749 O O . THR A 1 611 ? -2.786 6.779 27.175 1.00 83.94 611 THR A O 1
ATOM 4752 N N . SER A 1 612 ? -1.779 8.672 26.619 1.00 75.94 612 SER A N 1
ATOM 4753 C CA . SER A 1 612 ? -0.430 8.116 26.433 1.00 75.94 612 SER A CA 1
ATOM 4754 C C . SER A 1 612 ? 0.531 8.666 27.502 1.00 75.94 612 SER A C 1
ATOM 4756 O O . SER A 1 612 ? 0.122 9.003 28.609 1.00 75.94 612 SER A O 1
ATOM 4758 N N . TYR A 1 613 ? 1.822 8.764 27.197 1.00 72.50 613 TYR A N 1
ATOM 4759 C CA . TYR A 1 613 ? 2.852 9.379 28.037 1.00 72.50 613 TYR A CA 1
ATOM 4760 C C . TYR A 1 613 ? 2.564 10.890 28.267 1.00 72.50 613 TYR A C 1
ATOM 4762 O O . TYR A 1 613 ? 2.151 11.570 27.324 1.00 72.50 613 TYR A O 1
ATOM 4770 N N . PRO A 1 614 ? 2.792 11.487 29.462 1.00 73.19 614 PRO A N 1
ATOM 4771 C CA . PRO A 1 614 ? 2.422 12.888 29.740 1.00 73.19 614 PRO A CA 1
ATOM 4772 C C . PRO A 1 614 ? 3.008 13.956 28.806 1.00 73.19 614 PRO A C 1
ATOM 4774 O O . PRO A 1 614 ? 2.348 14.956 28.515 1.00 73.19 614 PRO A O 1
ATOM 4777 N N . ASP A 1 615 ? 4.219 13.731 28.291 1.00 71.25 615 ASP A N 1
ATOM 4778 C CA . ASP A 1 615 ? 4.860 14.610 27.308 1.00 71.25 615 ASP A CA 1
ATOM 4779 C C . ASP A 1 615 ? 4.066 14.710 25.985 1.00 71.25 615 ASP A C 1
ATOM 4781 O O . ASP A 1 615 ? 4.127 15.756 25.335 1.00 71.25 615 ASP A O 1
ATOM 4785 N N . MET A 1 616 ? 3.262 13.697 25.627 1.00 70.56 616 MET A N 1
ATOM 4786 C CA . MET A 1 616 ? 2.459 13.659 24.392 1.00 70.56 616 MET A CA 1
ATOM 4787 C C . MET A 1 616 ? 1.266 14.623 24.431 1.00 70.56 616 MET A C 1
ATOM 4789 O O . MET A 1 616 ? 0.944 15.241 23.425 1.00 70.56 616 MET A O 1
ATOM 4793 N N . HIS A 1 617 ? 0.613 14.809 25.583 1.00 75.81 617 HIS A N 1
ATOM 4794 C CA . HIS A 1 617 ? -0.677 15.516 25.659 1.00 75.81 617 HIS A CA 1
ATOM 4795 C C . HIS A 1 617 ? -0.538 16.998 25.985 1.00 75.81 617 HIS A C 1
ATOM 4797 O O . HIS A 1 617 ? 0.255 17.379 26.853 1.00 75.81 617 HIS A O 1
ATOM 4803 N N . ASP A 1 618 ? -1.334 17.854 25.346 1.00 79.81 618 ASP A N 1
ATOM 4804 C CA . ASP A 1 618 ? -1.600 19.165 25.918 1.00 79.81 618 ASP A CA 1
ATOM 4805 C C . ASP A 1 618 ? -2.492 18.988 27.150 1.00 79.81 618 ASP A C 1
ATOM 4807 O O . ASP A 1 618 ? -3.690 18.722 27.073 1.00 79.81 618 ASP A O 1
ATOM 4811 N N . LYS A 1 619 ? -1.864 19.111 28.319 1.00 82.69 619 LYS A N 1
ATOM 4812 C CA . LYS A 1 619 ? -2.511 18.933 29.622 1.00 82.69 619 LYS A CA 1
ATOM 4813 C C . LYS A 1 619 ? -3.510 20.043 29.948 1.00 82.69 619 LYS A C 1
ATOM 4815 O O . LYS A 1 619 ? -4.284 19.867 30.883 1.00 82.69 619 LYS A O 1
ATOM 4820 N N . THR A 1 620 ? -3.511 21.162 29.224 1.00 84.19 620 THR A N 1
ATOM 4821 C CA . THR A 1 620 ? -4.539 22.199 29.370 1.00 84.19 620 THR A CA 1
ATOM 4822 C C . THR A 1 620 ? -5.801 21.743 28.654 1.00 84.19 620 THR A C 1
ATOM 4824 O O . THR A 1 620 ? -6.854 21.658 29.278 1.00 84.19 620 THR A O 1
ATOM 4827 N N . GLU A 1 621 ? -5.683 21.371 27.378 1.00 84.00 621 GLU A N 1
ATOM 4828 C CA . GLU A 1 621 ? -6.810 20.905 26.562 1.00 84.00 621 GLU A CA 1
ATOM 4829 C C . GLU A 1 621 ? -7.394 19.579 27.072 1.00 84.00 621 GLU A C 1
ATOM 4831 O O . GLU A 1 621 ? -8.608 19.476 27.241 1.00 84.00 621 GLU A O 1
ATOM 4836 N N . LEU A 1 622 ? -6.556 18.597 27.419 1.00 86.56 622 LEU A N 1
ATOM 4837 C CA . LEU A 1 622 ? -7.002 17.311 27.972 1.00 86.56 622 LEU A CA 1
ATOM 4838 C C . LEU A 1 622 ? -7.806 17.492 29.273 1.00 86.56 622 LEU A C 1
ATOM 4840 O O . LEU A 1 622 ? -8.875 16.904 29.448 1.00 86.56 622 LEU A O 1
ATOM 4844 N N . ASN A 1 623 ? -7.332 18.357 30.175 1.00 90.44 623 ASN A N 1
ATOM 4845 C CA . ASN A 1 623 ? -8.010 18.601 31.446 1.00 90.44 623 ASN A CA 1
ATOM 4846 C C . ASN A 1 623 ? -9.237 19.529 31.330 1.00 90.44 623 ASN A C 1
ATOM 4848 O O . ASN A 1 623 ? -10.029 19.560 32.270 1.00 90.44 623 ASN A O 1
ATOM 4852 N N . LYS A 1 624 ? -9.490 20.211 30.194 1.00 87.81 624 LYS A N 1
ATOM 4853 C CA . LYS A 1 624 ? -10.790 20.889 29.959 1.00 87.81 624 LYS A CA 1
ATOM 4854 C C . LYS A 1 624 ? -11.967 19.915 29.965 1.00 87.81 624 LYS A C 1
ATOM 4856 O O . LYS A 1 624 ? -13.071 20.321 30.326 1.00 87.81 624 LYS A O 1
ATOM 4861 N N . PHE A 1 625 ? -11.747 18.665 29.547 1.00 83.94 625 PHE A N 1
ATOM 4862 C CA . PHE A 1 625 ? -12.761 17.620 29.651 1.00 83.94 625 PHE A CA 1
ATOM 4863 C C . PHE A 1 625 ? -12.737 16.962 31.030 1.00 83.94 625 PHE A C 1
ATOM 4865 O O . PHE A 1 625 ? -13.739 17.000 31.736 1.00 83.94 625 PHE A O 1
ATOM 4872 N N . LEU A 1 626 ? -11.591 16.406 31.444 1.00 89.19 626 LEU A N 1
ATOM 4873 C CA . LEU A 1 626 ? -11.507 15.584 32.660 1.00 89.19 626 LEU A CA 1
ATOM 4874 C C . LEU A 1 626 ? -11.954 16.341 33.925 1.00 89.19 626 LEU A C 1
ATOM 4876 O O . LEU A 1 626 ? -12.685 15.782 34.746 1.00 89.19 626 LEU A O 1
ATOM 4880 N N . ASN A 1 627 ? -11.625 17.635 34.040 1.00 90.25 627 ASN A N 1
ATOM 4881 C CA . ASN A 1 627 ? -12.000 18.440 35.206 1.00 90.25 627 ASN A CA 1
ATOM 4882 C C . ASN A 1 627 ? -13.521 18.650 35.340 1.00 90.25 627 ASN A C 1
ATOM 4884 O O . ASN A 1 627 ? -13.976 18.928 36.446 1.00 90.25 627 ASN A O 1
ATOM 4888 N N . ARG A 1 628 ? -14.320 18.491 34.269 1.00 87.56 628 ARG A N 1
ATOM 4889 C CA . ARG A 1 628 ? -15.799 18.516 34.352 1.00 87.56 628 ARG A CA 1
ATOM 4890 C C . ARG A 1 628 ? -16.340 17.362 35.201 1.00 87.56 628 ARG A C 1
ATOM 4892 O O . ARG A 1 628 ? -17.384 17.494 35.826 1.00 87.56 628 ARG A O 1
ATOM 4899 N N . PHE A 1 629 ? -15.587 16.265 35.265 1.00 86.19 629 PHE A N 1
ATOM 4900 C CA . PHE A 1 629 ? -15.891 15.076 36.057 1.00 86.19 629 PHE A CA 1
ATOM 4901 C C . PHE A 1 629 ? -15.093 15.009 37.364 1.00 86.19 629 PHE A C 1
ATOM 4903 O O . PHE A 1 629 ? -15.117 13.980 38.024 1.00 86.19 629 PHE A O 1
ATOM 4910 N N . ASN A 1 630 ? -14.405 16.083 37.774 1.00 87.88 630 ASN A N 1
ATOM 4911 C CA . ASN A 1 630 ? -13.544 16.125 38.968 1.00 87.88 630 ASN A CA 1
ATOM 4912 C C . ASN A 1 630 ? -12.330 15.165 38.921 1.00 87.88 630 ASN A C 1
ATOM 4914 O O . ASN A 1 630 ? -11.827 14.724 39.961 1.00 87.88 630 ASN A O 1
ATOM 4918 N N . LEU A 1 631 ? -11.840 14.871 37.711 1.00 88.88 631 LEU A N 1
ATOM 4919 C CA . LEU A 1 631 ? -10.628 14.092 37.454 1.00 88.88 631 LEU A CA 1
ATOM 4920 C C . LEU A 1 631 ? -9.577 14.969 36.757 1.00 88.88 631 LEU A C 1
ATOM 4922 O O . LEU A 1 631 ? -9.910 15.792 35.912 1.00 88.88 631 LEU A O 1
ATOM 4926 N N . THR A 1 632 ? -8.297 14.776 37.059 1.00 89.62 632 THR A N 1
ATOM 4927 C CA . THR A 1 632 ? -7.192 15.531 36.458 1.00 89.62 632 THR A CA 1
ATOM 4928 C C . THR A 1 632 ? -6.052 14.591 36.080 1.00 89.62 632 THR A C 1
ATOM 4930 O O . THR A 1 632 ? -5.565 13.810 36.897 1.00 89.62 632 THR A O 1
ATOM 4933 N N . TYR A 1 633 ? -5.590 14.691 34.839 1.00 88.25 633 TYR A N 1
ATOM 4934 C CA . TYR A 1 633 ? -4.424 13.982 34.326 1.00 88.25 633 TYR A CA 1
ATOM 4935 C C . TYR A 1 633 ? -3.122 14.723 34.670 1.00 88.25 633 TYR A C 1
ATOM 4937 O O . TYR A 1 633 ? -3.026 15.939 34.459 1.00 88.25 633 TYR A O 1
ATOM 4945 N N . ILE A 1 634 ? -2.126 13.996 35.192 1.00 84.44 634 ILE A N 1
ATOM 4946 C CA . ILE A 1 634 ? -0.900 14.550 35.795 1.00 84.44 634 ILE A CA 1
ATOM 4947 C C . ILE A 1 634 ? 0.400 13.981 35.195 1.00 84.44 634 ILE A C 1
ATOM 4949 O O . ILE A 1 634 ? 0.435 12.882 34.645 1.00 84.44 634 ILE A O 1
ATOM 4953 N N . ASP A 1 635 ? 1.493 14.740 35.343 1.00 71.06 635 ASP A N 1
ATOM 4954 C CA . ASP A 1 635 ? 2.822 14.476 34.751 1.00 71.06 635 ASP A CA 1
ATOM 4955 C C . ASP A 1 635 ? 3.592 13.264 35.311 1.00 71.06 635 ASP A C 1
ATOM 4957 O O . ASP A 1 635 ? 4.663 12.911 34.810 1.00 71.06 635 ASP A O 1
ATOM 4961 N N . GLU A 1 636 ? 3.061 12.618 36.345 1.00 66.94 636 GLU A N 1
ATOM 4962 C CA . GLU A 1 636 ? 3.639 11.423 36.957 1.00 66.94 636 GLU A CA 1
ATOM 4963 C C . GLU A 1 636 ? 3.633 10.261 35.957 1.00 66.94 636 GLU A C 1
ATOM 4965 O O . GLU A 1 636 ? 2.606 9.630 35.723 1.00 66.94 636 GLU A O 1
ATOM 4970 N N . THR A 1 637 ? 4.782 9.974 35.342 1.00 61.25 637 THR A N 1
ATOM 4971 C CA . THR A 1 637 ? 4.903 8.814 34.453 1.00 61.25 637 THR A CA 1
ATOM 4972 C C . THR A 1 637 ? 5.110 7.543 35.267 1.00 61.25 637 THR A C 1
ATOM 4974 O O . THR A 1 637 ? 6.152 7.373 35.910 1.00 61.25 637 THR A O 1
ATOM 4977 N N . PHE A 1 638 ? 4.179 6.602 35.151 1.00 61.44 638 PHE A N 1
ATOM 4978 C CA . PHE A 1 638 ? 4.329 5.254 35.682 1.00 61.44 638 PHE A CA 1
ATOM 4979 C C . PHE A 1 638 ? 4.854 4.319 34.590 1.00 61.44 638 PHE A C 1
ATOM 4981 O O . PHE A 1 638 ? 4.319 4.256 33.484 1.00 61.44 638 PHE A O 1
ATOM 4988 N N . VAL A 1 639 ? 5.921 3.590 34.921 1.00 52.31 639 VAL A N 1
ATOM 4989 C CA . VAL A 1 639 ? 6.474 2.491 34.119 1.00 52.31 639 VAL A CA 1
ATOM 4990 C C . VAL A 1 639 ? 6.731 1.334 35.077 1.00 52.31 639 VAL A C 1
ATOM 4992 O O . VAL A 1 639 ? 7.707 1.354 35.830 1.00 52.31 639 VAL A O 1
ATOM 4995 N N . GLN A 1 640 ? 5.828 0.354 35.094 1.00 53.12 640 GLN A N 1
ATOM 4996 C CA . GLN A 1 640 ? 5.949 -0.862 35.903 1.00 53.12 640 GLN A CA 1
ATOM 4997 C C . GLN A 1 640 ? 5.438 -2.072 35.117 1.00 53.12 640 GLN A C 1
ATOM 4999 O O . GLN A 1 640 ? 4.428 -1.983 34.420 1.00 53.12 640 GLN A O 1
ATOM 5004 N N . SER A 1 641 ? 6.109 -3.211 35.282 1.00 48.53 641 SER A N 1
ATOM 5005 C CA . SER A 1 641 ? 5.571 -4.527 34.940 1.00 48.53 641 SER A CA 1
ATOM 5006 C C . SER A 1 641 ? 4.763 -5.045 36.132 1.00 48.53 641 SER A C 1
ATOM 5008 O O . SER A 1 641 ? 5.294 -5.210 37.233 1.00 48.53 641 SER A O 1
ATOM 5010 N N . LEU A 1 642 ? 3.459 -5.260 35.949 1.00 53.91 642 LEU A N 1
ATOM 5011 C CA . LEU A 1 642 ? 2.549 -5.503 37.072 1.00 53.91 642 LEU A CA 1
ATOM 5012 C C . LEU A 1 642 ? 2.624 -6.928 37.641 1.00 53.91 642 LEU A C 1
ATOM 5014 O O . LEU A 1 642 ? 1.821 -7.788 37.298 1.00 53.91 642 LEU A O 1
ATOM 5018 N N . SER A 1 643 ? 3.534 -7.144 38.592 1.00 44.50 643 SER A N 1
ATOM 5019 C CA . SER A 1 643 ? 3.562 -8.328 39.467 1.00 44.50 643 SER A CA 1
ATOM 5020 C C . SER A 1 643 ? 2.911 -8.091 40.841 1.00 44.50 643 SER A C 1
ATOM 5022 O O . SER A 1 643 ? 3.270 -8.774 41.798 1.00 44.50 643 SER A O 1
ATOM 5024 N N . LEU A 1 644 ? 2.050 -7.068 40.988 1.00 44.34 644 LEU A N 1
ATOM 5025 C CA . LEU A 1 644 ? 1.676 -6.536 42.313 1.00 44.34 644 LEU A CA 1
ATOM 5026 C C . LEU A 1 644 ? 0.273 -5.886 42.418 1.00 44.34 644 LEU A C 1
ATOM 5028 O O . LEU A 1 644 ? 0.078 -4.956 43.194 1.00 44.34 644 LEU A O 1
ATOM 5032 N N . ILE A 1 645 ? -0.719 -6.369 41.657 1.00 49.31 645 ILE A N 1
ATOM 5033 C CA . ILE A 1 645 ? -2.137 -5.950 41.811 1.00 49.31 645 ILE A CA 1
ATOM 5034 C C . ILE A 1 645 ? -3.092 -7.136 42.064 1.00 49.31 645 ILE A C 1
ATOM 5036 O O . ILE A 1 645 ? -4.088 -6.983 42.773 1.00 49.31 645 ILE A O 1
ATOM 5040 N N . SER A 1 646 ? -2.784 -8.332 41.555 1.00 44.28 646 SER A N 1
ATOM 5041 C CA . SER A 1 646 ? -3.668 -9.508 41.614 1.00 44.28 646 SER A CA 1
ATOM 5042 C C . SER A 1 646 ? -3.853 -10.125 43.008 1.00 44.28 646 SER A C 1
ATOM 5044 O O . SER A 1 646 ? -4.864 -10.779 43.241 1.00 44.28 646 SER A O 1
ATOM 5046 N N . GLU A 1 647 ? -2.932 -9.914 43.955 1.00 43.59 647 GLU A N 1
ATOM 5047 C CA . GLU A 1 647 ? -3.037 -10.508 45.300 1.00 43.59 647 GLU A CA 1
ATOM 5048 C C . GLU A 1 647 ? -4.059 -9.803 46.216 1.00 43.59 647 GLU A C 1
ATOM 5050 O O . GLU A 1 647 ? -4.438 -10.364 47.247 1.00 43.59 647 GLU A O 1
ATOM 5055 N N . HIS A 1 648 ? -4.503 -8.581 45.883 1.00 43.44 648 HIS A N 1
ATOM 5056 C CA . HIS A 1 648 ? -5.246 -7.710 46.813 1.00 43.44 648 HIS A CA 1
ATOM 5057 C C . HIS A 1 648 ? -6.476 -6.985 46.231 1.00 43.44 648 HIS A C 1
ATOM 5059 O O . HIS A 1 648 ? -7.116 -6.237 46.968 1.00 43.44 648 HIS A O 1
ATOM 5065 N N . ASN A 1 649 ? -6.838 -7.168 44.955 1.00 51.25 649 ASN A N 1
ATOM 5066 C CA . ASN A 1 649 ? -7.911 -6.382 44.332 1.00 51.25 649 ASN A CA 1
ATOM 5067 C C . ASN A 1 649 ? -8.896 -7.240 43.514 1.00 51.25 649 ASN A C 1
ATOM 5069 O O . ASN A 1 649 ? -8.515 -7.875 42.535 1.00 51.25 649 ASN A O 1
ATOM 5073 N N . THR A 1 650 ? -10.176 -7.233 43.900 1.00 54.47 650 THR A N 1
ATOM 5074 C CA . THR A 1 650 ? -11.263 -8.018 43.278 1.00 54.47 650 THR A CA 1
ATOM 5075 C C . THR A 1 650 ? -12.010 -7.263 42.167 1.00 54.47 650 THR A C 1
ATOM 5077 O O . THR A 1 650 ? -13.158 -7.585 41.865 1.00 54.47 650 THR A O 1
ATOM 5080 N N . ASN A 1 651 ? -11.409 -6.218 41.590 1.00 64.81 651 ASN A N 1
ATOM 5081 C CA . ASN A 1 651 ? -12.059 -5.372 40.590 1.00 64.81 651 ASN A CA 1
ATOM 5082 C C . ASN A 1 651 ? -12.266 -6.110 39.247 1.00 64.81 651 ASN A C 1
ATOM 5084 O O . ASN A 1 651 ? -11.334 -6.690 38.686 1.00 64.81 651 ASN A O 1
ATOM 5088 N N . LEU A 1 652 ? -13.486 -6.039 38.699 1.00 67.31 652 LEU A N 1
ATOM 5089 C CA . LEU A 1 652 ? -13.890 -6.715 37.457 1.00 67.31 652 LEU A CA 1
ATOM 5090 C C . LEU A 1 652 ? -13.030 -6.345 36.234 1.00 67.31 652 LEU A C 1
ATOM 5092 O O . LEU A 1 652 ? -12.853 -7.177 35.347 1.00 67.31 652 LEU A O 1
ATOM 5096 N N . LEU A 1 653 ? -12.457 -5.136 36.194 1.00 69.88 653 LEU A N 1
ATOM 5097 C CA . LEU A 1 653 ? -11.603 -4.653 35.099 1.00 69.88 653 LEU A CA 1
ATOM 5098 C C . LEU A 1 653 ? -10.366 -5.540 34.866 1.00 69.88 653 LEU A C 1
ATOM 5100 O O . LEU A 1 653 ? -9.930 -5.718 33.732 1.00 69.88 653 LEU A O 1
ATOM 5104 N N . ILE A 1 654 ? -9.815 -6.127 35.929 1.00 70.75 654 ILE A N 1
ATOM 5105 C CA . ILE A 1 654 ? -8.595 -6.956 35.904 1.00 70.75 654 ILE A CA 1
ATOM 5106 C C . ILE A 1 654 ? -8.887 -8.451 36.084 1.00 70.75 654 ILE A C 1
ATOM 5108 O O . ILE A 1 654 ? -7.971 -9.250 36.276 1.00 70.75 654 ILE A O 1
ATOM 5112 N N . ASN A 1 655 ? -10.156 -8.860 36.004 1.00 73.81 655 ASN A N 1
ATOM 5113 C CA . ASN A 1 655 ? -10.530 -10.264 36.126 1.00 73.81 655 ASN A CA 1
ATOM 5114 C C . ASN A 1 655 ? -9.862 -11.112 35.023 1.00 73.81 655 ASN A C 1
ATOM 5116 O O . ASN A 1 655 ? -9.921 -10.764 33.844 1.00 73.81 655 ASN A O 1
ATOM 5120 N N . ASN A 1 656 ? -9.224 -12.220 35.409 1.00 74.19 656 ASN A N 1
ATOM 5121 C CA . ASN A 1 656 ? -8.372 -13.060 34.553 1.00 74.19 656 ASN A CA 1
ATOM 5122 C C . ASN A 1 656 ? -7.167 -12.348 33.893 1.00 74.19 656 ASN A C 1
ATOM 5124 O O . ASN A 1 656 ? -6.569 -12.902 32.972 1.00 74.19 656 ASN A O 1
ATOM 5128 N N . VAL A 1 657 ? -6.762 -11.161 34.364 1.00 73.88 657 VAL A N 1
ATOM 5129 C CA . VAL A 1 657 ? -5.594 -10.426 33.850 1.00 73.88 657 VAL A CA 1
ATOM 5130 C C . VAL A 1 657 ? -4.444 -10.511 34.857 1.00 73.88 657 VAL A C 1
ATOM 5132 O O . VAL A 1 657 ? -4.488 -9.902 35.922 1.00 73.88 657 VAL A O 1
ATOM 5135 N N . SER A 1 658 ? -3.403 -11.284 34.535 1.00 68.00 658 SER A N 1
ATOM 5136 C CA . SER A 1 658 ? -2.329 -11.608 35.495 1.00 68.00 658 SER A CA 1
ATOM 5137 C C . SER A 1 658 ? -1.174 -10.602 35.542 1.00 68.00 658 SER A C 1
ATOM 5139 O O . SER A 1 658 ? -0.575 -10.421 36.599 1.00 68.00 658 SER A O 1
ATOM 5141 N N . ILE A 1 659 ? -0.851 -9.973 34.408 1.00 68.69 659 ILE A N 1
ATOM 5142 C CA . ILE A 1 659 ? 0.239 -9.002 34.215 1.00 68.69 659 ILE A CA 1
ATOM 5143 C C . ILE A 1 659 ? -0.188 -8.030 33.112 1.00 68.69 659 ILE A C 1
ATOM 5145 O O . ILE A 1 659 ? -0.595 -8.471 32.040 1.00 68.69 659 ILE A O 1
ATOM 5149 N N . ILE A 1 660 ? -0.037 -6.729 33.341 1.00 67.62 660 ILE A N 1
ATOM 5150 C CA . ILE A 1 660 ? -0.191 -5.674 32.331 1.00 67.62 660 ILE A CA 1
ATOM 5151 C C . ILE A 1 660 ? 1.126 -4.898 32.281 1.00 67.62 660 ILE A C 1
ATOM 5153 O O . ILE A 1 660 ? 1.635 -4.482 33.325 1.00 67.62 660 ILE A O 1
ATOM 5157 N N . ASP A 1 661 ? 1.657 -4.675 31.082 1.00 68.25 661 ASP A N 1
ATOM 5158 C CA . ASP A 1 661 ? 2.653 -3.626 30.859 1.00 68.25 661 ASP A CA 1
ATOM 5159 C C . ASP A 1 661 ? 1.930 -2.273 30.750 1.00 68.25 661 ASP A C 1
ATOM 5161 O O . ASP A 1 661 ? 0.968 -2.156 29.985 1.00 68.25 661 ASP A O 1
ATOM 5165 N N . TYR A 1 662 ? 2.369 -1.271 31.518 1.00 72.56 662 TYR A N 1
ATOM 5166 C CA . TYR A 1 662 ? 1.787 0.078 31.561 1.00 72.56 662 TYR A CA 1
ATOM 5167 C C . TYR A 1 662 ? 2.873 1.131 31.342 1.00 72.56 662 TYR A C 1
ATOM 5169 O O . TYR A 1 662 ? 3.913 1.111 32.009 1.00 72.56 662 TYR A O 1
ATOM 5177 N N . ILE A 1 663 ? 2.607 2.069 30.433 1.00 69.50 663 ILE A N 1
ATOM 5178 C CA . ILE A 1 663 ? 3.471 3.213 30.129 1.00 69.50 663 ILE A CA 1
ATOM 5179 C C . ILE A 1 663 ? 2.562 4.424 29.910 1.00 69.50 663 ILE A C 1
ATOM 5181 O O . ILE A 1 663 ? 1.902 4.529 28.876 1.00 69.50 663 ILE A O 1
ATOM 5185 N N . GLY A 1 664 ? 2.475 5.322 30.887 1.00 75.94 664 GLY A N 1
ATOM 5186 C CA . GLY A 1 664 ? 1.543 6.448 30.813 1.00 75.94 664 GLY A CA 1
ATOM 5187 C C . GLY A 1 664 ? 1.562 7.342 32.044 1.00 75.94 664 GLY A C 1
ATOM 5188 O O . GLY A 1 664 ? 2.361 7.132 32.961 1.00 75.94 664 GLY A O 1
ATOM 5189 N N . GLY A 1 665 ? 0.702 8.356 32.043 1.00 79.31 665 GLY A N 1
ATOM 5190 C CA . GLY A 1 665 ? 0.563 9.295 33.154 1.00 79.31 665 GLY A CA 1
ATOM 5191 C C . GLY A 1 665 ? -0.249 8.761 34.330 1.00 79.31 665 GLY A C 1
ATOM 5192 O O . GLY A 1 665 ? -0.714 7.616 34.334 1.00 79.31 665 GLY A O 1
ATOM 5193 N N . GLY A 1 666 ? -0.435 9.630 35.321 1.00 81.88 666 GLY A N 1
ATOM 5194 C CA . GLY A 1 666 ? -1.330 9.413 36.452 1.00 81.88 666 GLY A CA 1
ATOM 5195 C C . GLY A 1 666 ? -2.671 10.118 36.276 1.00 81.88 666 GLY A C 1
ATOM 5196 O O . GLY A 1 666 ? -2.773 11.151 35.609 1.00 81.88 666 GLY A O 1
ATOM 5197 N N . LEU A 1 667 ? -3.689 9.590 36.945 1.00 84.94 667 LEU A N 1
ATOM 5198 C CA . LEU A 1 667 ? -4.984 10.227 37.143 1.00 84.94 667 LEU A CA 1
ATOM 5199 C C . LEU A 1 667 ? -5.139 10.557 38.629 1.00 84.94 667 LEU A C 1
ATOM 5201 O O . LEU A 1 667 ? -4.993 9.682 39.486 1.00 84.94 667 LEU A O 1
ATOM 5205 N N . LYS A 1 668 ? -5.435 11.820 38.929 1.00 84.81 668 LYS A N 1
ATOM 5206 C CA . LYS A 1 668 ? -5.772 12.313 40.264 1.00 84.81 668 LYS A CA 1
ATOM 5207 C C . LYS A 1 668 ? -7.247 12.698 40.302 1.00 84.81 668 LYS A C 1
ATOM 5209 O O . LYS A 1 668 ? -7.757 13.326 39.381 1.00 84.81 668 LYS A O 1
ATOM 5214 N N . GLU A 1 669 ? -7.907 12.361 41.395 1.00 79.12 669 GLU A N 1
ATOM 5215 C CA . GLU A 1 669 ? -9.282 12.753 41.697 1.00 79.12 669 GLU A CA 1
ATOM 5216 C C . GLU A 1 669 ? -9.324 13.936 42.681 1.00 79.12 669 GLU A C 1
ATOM 5218 O O . GLU A 1 669 ? -8.389 14.123 43.465 1.00 79.12 669 GLU A O 1
ATOM 5223 N N . THR A 1 670 ? -10.412 14.717 42.676 1.00 68.31 670 THR A N 1
ATOM 5224 C CA . THR A 1 670 ? -10.644 15.769 43.687 1.00 68.31 670 THR A CA 1
ATOM 5225 C C . THR A 1 670 ? -11.823 15.525 44.640 1.00 68.31 670 THR A C 1
ATOM 5227 O O . THR A 1 670 ? -11.919 16.252 45.623 1.00 68.31 670 THR A O 1
ATOM 5230 N N . ASP A 1 671 ? -12.713 14.554 44.378 1.00 67.38 671 ASP A N 1
ATOM 5231 C CA . ASP A 1 671 ? -14.078 14.530 44.956 1.00 67.38 671 ASP A CA 1
ATOM 5232 C C . ASP A 1 671 ? -14.611 13.151 45.430 1.00 67.38 671 ASP A C 1
ATOM 5234 O O . ASP A 1 671 ? -15.772 13.060 45.830 1.00 67.38 671 ASP A O 1
ATOM 5238 N N . SER A 1 672 ? -13.797 12.088 45.402 1.00 68.12 672 SER A N 1
ATOM 5239 C CA . SER A 1 672 ? -14.116 10.729 45.905 1.00 68.12 672 SER A CA 1
ATOM 5240 C C . SER A 1 672 ? -15.378 10.052 45.318 1.00 68.12 672 SER A C 1
ATOM 5242 O O . SER A 1 672 ? -16.184 9.476 46.053 1.00 68.12 672 SER A O 1
ATOM 5244 N N . LYS A 1 673 ? -15.551 10.115 43.993 1.00 73.62 673 LYS A N 1
ATOM 5245 C CA . LYS A 1 673 ? -16.616 9.488 43.184 1.00 73.62 673 LYS A CA 1
ATOM 5246 C C . LYS A 1 673 ? -16.123 8.353 42.268 1.00 73.62 673 LYS A C 1
ATOM 5248 O O . LYS A 1 673 ? -16.964 7.616 41.757 1.00 73.62 673 LYS A O 1
ATOM 5253 N N . PHE A 1 674 ? -14.820 8.226 42.009 1.00 75.06 674 PHE A N 1
ATOM 5254 C CA . PHE A 1 674 ? -14.260 7.226 41.092 1.00 75.06 674 PHE A CA 1
ATOM 5255 C C . PHE A 1 674 ? -13.896 5.909 41.792 1.00 75.06 674 PHE A C 1
ATOM 5257 O O . PHE A 1 674 ? -13.200 5.876 42.805 1.00 75.06 674 PHE A O 1
ATOM 5264 N N . GLU A 1 675 ? -14.266 4.793 41.166 1.00 74.19 675 GLU A N 1
ATOM 5265 C CA . GLU A 1 675 ? -13.678 3.482 41.427 1.00 74.19 675 GLU A CA 1
ATOM 5266 C C . GLU A 1 675 ? -12.438 3.310 40.545 1.00 74.19 675 GLU A C 1
ATOM 5268 O O . GLU A 1 675 ? -12.528 3.028 39.347 1.00 74.19 675 GLU A O 1
ATOM 5273 N N . GLY A 1 676 ? -11.255 3.514 41.124 1.00 69.25 676 GLY A N 1
ATOM 5274 C CA . GLY A 1 676 ? -9.992 3.435 40.397 1.00 69.25 676 GLY A CA 1
ATOM 5275 C C . GLY A 1 676 ? -9.080 2.289 40.829 1.00 69.25 676 GLY A C 1
ATOM 5276 O O . GLY A 1 676 ? -9.058 1.860 41.983 1.00 69.25 676 GLY A O 1
ATOM 5277 N N . ILE A 1 677 ? -8.264 1.818 39.887 1.00 69.69 677 ILE A N 1
ATOM 5278 C CA . ILE A 1 677 ? -7.143 0.922 40.168 1.00 69.69 677 ILE A CA 1
ATOM 5279 C C . ILE A 1 677 ? -5.980 1.793 40.648 1.00 69.69 677 ILE A C 1
ATOM 5281 O O . ILE A 1 677 ? -5.464 2.632 39.905 1.00 69.69 677 ILE A O 1
ATOM 5285 N N . LEU A 1 678 ? -5.604 1.591 41.909 1.00 63.06 678 LEU A N 1
ATOM 5286 C CA . LEU A 1 678 ? -4.590 2.351 42.639 1.00 63.06 678 LEU A CA 1
ATOM 5287 C C . LEU A 1 678 ? -3.171 2.000 42.180 1.00 63.06 678 LEU A C 1
ATOM 5289 O O . LEU A 1 678 ? -2.844 0.823 42.040 1.00 63.06 678 LEU A O 1
ATOM 5293 N N . TRP A 1 679 ? -2.330 3.020 41.983 1.00 62.06 679 TRP A N 1
ATOM 5294 C CA . TRP A 1 679 ? -0.918 2.868 41.591 1.00 62.06 679 TRP A CA 1
ATOM 5295 C C . TRP A 1 679 ? 0.070 3.420 42.631 1.00 62.06 679 TRP A C 1
ATOM 5297 O O . TRP A 1 679 ? 1.236 3.022 42.635 1.00 62.06 679 TRP A O 1
ATOM 5307 N N . GLY A 1 680 ? -0.383 4.278 43.551 1.00 57.94 680 GLY A N 1
ATOM 5308 C CA . GLY A 1 680 ? 0.396 4.706 44.715 1.00 57.94 680 GLY A CA 1
ATOM 5309 C C . GLY A 1 680 ? -0.176 5.929 45.436 1.00 57.94 680 GLY A C 1
ATOM 5310 O O . GLY A 1 680 ? -1.215 6.466 45.053 1.00 57.94 680 GLY A O 1
ATOM 5311 N N . GLU A 1 681 ? 0.545 6.377 46.466 1.00 53.53 681 GLU A N 1
ATOM 5312 C CA . GLU A 1 681 ? 0.379 7.701 47.077 1.00 53.53 681 GLU A CA 1
ATOM 5313 C C . GLU A 1 681 ? 1.503 8.637 46.603 1.00 53.53 681 GLU A C 1
ATOM 5315 O O . GLU A 1 681 ? 2.686 8.318 46.762 1.00 53.53 681 GLU A O 1
ATOM 5320 N N . LEU A 1 682 ? 1.146 9.818 46.099 1.00 53.41 682 LEU A N 1
ATOM 5321 C CA . LEU A 1 682 ? 2.063 10.928 45.828 1.00 53.41 682 LEU A CA 1
ATOM 5322 C C . LEU A 1 682 ? 1.768 12.061 46.811 1.00 53.41 682 LEU A C 1
ATOM 5324 O O . LEU A 1 682 ? 0.645 12.533 46.875 1.00 53.41 682 LEU A O 1
ATOM 5328 N N . GLU A 1 683 ? 2.758 12.512 47.583 1.00 55.22 683 GLU A N 1
ATOM 5329 C CA . GLU A 1 683 ? 2.606 13.626 48.547 1.00 55.22 683 GLU A CA 1
ATOM 5330 C C . GLU A 1 683 ? 1.433 13.476 49.560 1.00 55.22 683 GLU A C 1
ATOM 5332 O O . GLU A 1 683 ? 1.068 14.441 50.231 1.00 55.22 683 GLU A O 1
ATOM 5337 N N . ARG A 1 684 ? 0.956 12.231 49.775 1.00 58.44 684 ARG A N 1
ATOM 5338 C CA . ARG A 1 684 ? -0.249 11.798 50.538 1.00 58.44 684 ARG A CA 1
ATOM 5339 C C . ARG A 1 684 ? -1.590 11.924 49.802 1.00 58.44 684 ARG A C 1
ATOM 5341 O O . ARG A 1 684 ? -2.643 11.874 50.432 1.00 58.44 684 ARG A O 1
ATOM 5348 N N . GLU A 1 685 ? -1.559 12.075 48.488 1.00 60.03 685 GLU A N 1
ATOM 5349 C CA . GLU A 1 685 ? -2.722 12.060 47.609 1.00 60.03 685 GLU A CA 1
ATOM 5350 C C . GLU A 1 685 ? -2.737 10.779 46.766 1.00 60.03 685 GLU A C 1
ATOM 5352 O O . GLU A 1 685 ? -1.697 10.258 46.356 1.00 60.03 685 GLU A O 1
ATOM 5357 N N . THR A 1 686 ? -3.935 10.261 46.518 1.00 67.31 686 THR A N 1
ATOM 5358 C CA . THR A 1 686 ? -4.161 9.003 45.802 1.00 67.31 686 THR A CA 1
ATOM 5359 C C . THR A 1 686 ? -3.969 9.177 44.295 1.00 67.31 686 THR A C 1
ATOM 5361 O O . THR A 1 686 ? -4.585 10.063 43.701 1.00 67.31 686 THR A O 1
ATOM 5364 N N . VAL A 1 687 ? -3.168 8.311 43.661 1.00 72.31 687 VAL A N 1
ATOM 5365 C CA . VAL A 1 687 ? -2.981 8.304 42.199 1.00 72.31 687 VAL A CA 1
ATOM 5366 C C . VAL A 1 687 ? -3.429 6.976 41.588 1.00 72.31 687 VAL A C 1
ATOM 5368 O O . VAL A 1 687 ? -3.048 5.887 42.036 1.00 72.31 687 VAL A O 1
ATOM 5371 N N . PHE A 1 688 ? -4.229 7.081 40.530 1.00 76.25 688 PHE A N 1
ATOM 5372 C CA . PHE A 1 688 ? -4.783 5.969 39.765 1.00 76.25 688 PHE A CA 1
ATOM 5373 C C . PHE A 1 688 ? -4.114 5.855 38.388 1.00 76.25 688 PHE A C 1
ATOM 5375 O O . PHE A 1 688 ? -3.770 6.864 37.774 1.00 76.25 688 PHE A O 1
ATOM 5382 N N . GLY A 1 689 ? -3.987 4.632 37.868 1.00 77.12 689 GLY A N 1
ATOM 5383 C CA . GLY A 1 689 ? -3.648 4.382 36.453 1.00 77.12 689 GLY A CA 1
ATOM 5384 C C . GLY A 1 689 ? -4.880 4.099 35.581 1.00 77.12 689 GLY A C 1
ATOM 5385 O O . GLY A 1 689 ? -4.863 4.267 34.361 1.00 77.12 689 GLY A O 1
ATOM 5386 N N . PHE A 1 690 ? -5.983 3.709 36.222 1.00 82.00 690 PHE A N 1
ATOM 5387 C CA . PHE A 1 690 ? -7.297 3.520 35.615 1.00 82.00 690 PHE A CA 1
ATOM 5388 C C . PHE A 1 690 ? -8.349 4.054 36.586 1.00 82.00 690 PHE A C 1
ATOM 5390 O O . PHE A 1 690 ? -8.291 3.714 37.768 1.00 82.00 690 PHE A O 1
ATOM 5397 N N . ALA A 1 691 ? -9.300 4.850 36.110 1.00 83.56 691 ALA A N 1
ATOM 5398 C CA . ALA A 1 691 ? -10.386 5.409 36.906 1.00 83.56 691 ALA A CA 1
ATOM 5399 C C . ALA A 1 691 ? -11.729 5.163 36.201 1.00 83.56 691 ALA A C 1
ATOM 5401 O O . ALA A 1 691 ? -11.884 5.505 35.028 1.00 83.56 691 ALA A O 1
ATOM 5402 N N . SER A 1 692 ? -12.691 4.573 36.912 1.00 82.81 692 SER A N 1
ATOM 5403 C CA . SER A 1 692 ? -14.068 4.365 36.455 1.00 82.81 692 SER A CA 1
ATOM 5404 C C . SER A 1 692 ? -15.023 5.233 37.270 1.00 82.81 692 SER A C 1
ATOM 5406 O O . SER A 1 692 ? -14.932 5.264 38.495 1.00 82.81 692 SER A O 1
ATOM 5408 N N . TRP A 1 693 ? -15.946 5.929 36.618 1.00 84.25 693 TRP A N 1
ATOM 5409 C CA . TRP A 1 693 ? -17.048 6.639 37.261 1.00 84.25 693 TRP A CA 1
ATOM 5410 C C . TRP A 1 693 ? -18.376 6.175 36.671 1.00 84.25 693 TRP A C 1
ATOM 5412 O O . TRP A 1 693 ? -18.508 5.969 35.463 1.00 84.25 693 TRP A O 1
ATOM 5422 N N . HIS A 1 694 ? -19.361 6.009 37.548 1.00 82.44 694 HIS A N 1
ATOM 5423 C CA . HIS A 1 694 ? -20.680 5.491 37.221 1.00 82.44 694 HIS A CA 1
ATOM 5424 C C . HIS A 1 694 ? -21.730 6.514 37.658 1.00 82.44 694 HIS A C 1
ATOM 5426 O O . HIS A 1 694 ? -21.886 6.782 38.850 1.00 82.44 694 HIS A O 1
ATOM 5432 N N . GLU A 1 695 ? -22.456 7.083 36.698 1.00 77.69 695 GLU A N 1
ATOM 5433 C CA . GLU A 1 695 ? -23.599 7.947 36.976 1.00 77.69 695 GLU A CA 1
ATOM 5434 C C . GLU A 1 695 ? -24.757 7.102 37.529 1.00 77.69 695 GLU A C 1
ATOM 5436 O O . GLU A 1 695 ? -25.039 5.995 37.058 1.00 77.69 695 GLU A O 1
ATOM 5441 N N . SER A 1 696 ? -25.460 7.654 38.516 1.00 75.50 696 SER A N 1
ATOM 5442 C CA . SER A 1 696 ? -26.588 7.042 39.225 1.00 75.50 696 SER A CA 1
ATOM 5443 C C . SER A 1 696 ? -27.696 6.527 38.300 1.00 75.50 696 SER A C 1
ATOM 5445 O O . SER A 1 696 ? -28.318 5.509 38.597 1.00 75.50 696 SER A O 1
ATOM 5447 N N . ASN A 1 697 ? -27.900 7.192 37.158 1.00 73.94 697 ASN A N 1
ATOM 5448 C CA . ASN A 1 697 ? -28.919 6.849 36.163 1.00 73.94 697 ASN A CA 1
ATOM 5449 C C . ASN A 1 697 ? -28.422 5.914 35.041 1.00 73.94 697 ASN A C 1
ATOM 5451 O O . ASN A 1 697 ? -29.218 5.503 34.200 1.00 73.94 697 ASN A O 1
ATOM 5455 N N . GLY A 1 698 ? -27.139 5.527 35.034 1.00 76.19 698 GLY A N 1
ATOM 5456 C CA . GLY A 1 698 ? -26.653 4.388 34.246 1.00 76.19 698 GLY A CA 1
ATOM 5457 C C . GLY A 1 698 ? -25.414 4.624 33.384 1.00 76.19 698 GLY A C 1
ATOM 5458 O O . GLY A 1 698 ? -24.703 3.643 33.148 1.00 76.19 698 GLY A O 1
ATOM 5459 N N . GLY A 1 699 ? -25.144 5.868 32.967 1.00 84.50 699 GLY A N 1
ATOM 5460 C CA . GLY A 1 699 ? -23.996 6.235 32.123 1.00 84.50 699 GLY A CA 1
ATOM 5461 C C . GLY A 1 699 ? -22.647 6.046 32.819 1.00 84.50 699 GLY A C 1
ATOM 5462 O O . GLY A 1 699 ? -22.567 6.079 34.047 1.00 84.50 699 GLY A O 1
ATOM 5463 N N . ASN A 1 700 ? -21.582 5.804 32.051 1.00 88.50 700 ASN A N 1
ATOM 5464 C CA . ASN A 1 700 ? -20.287 5.387 32.604 1.00 88.50 700 ASN A CA 1
ATOM 5465 C C . ASN A 1 700 ? -19.115 6.100 31.906 1.00 88.50 700 ASN A C 1
ATOM 5467 O O . ASN A 1 700 ? -19.073 6.192 30.679 1.00 88.50 700 ASN A O 1
ATOM 5471 N N . LEU A 1 701 ? -18.138 6.562 32.687 1.00 89.00 701 LEU A N 1
ATOM 5472 C CA . LEU A 1 701 ? -16.878 7.136 32.211 1.00 89.00 701 LEU A CA 1
ATOM 5473 C C . LEU A 1 701 ? -15.720 6.246 32.655 1.00 89.00 701 LEU A C 1
ATOM 5475 O O . LEU A 1 701 ? -15.514 6.052 33.849 1.00 89.00 701 LEU A O 1
ATOM 5479 N N . PHE A 1 702 ? -14.918 5.771 31.710 1.00 89.38 702 PHE A N 1
ATOM 5480 C CA . PHE A 1 702 ? -13.646 5.120 31.992 1.00 89.38 702 PHE A CA 1
ATOM 5481 C C . PHE A 1 702 ? -12.495 5.964 31.451 1.00 89.38 702 PHE A C 1
ATOM 5483 O O . PHE A 1 702 ? -12.505 6.364 30.287 1.00 89.38 702 PHE A O 1
ATOM 5490 N N . VAL A 1 703 ? -11.476 6.196 32.272 1.00 89.81 703 VAL A N 1
ATOM 5491 C CA . VAL A 1 703 ? -10.248 6.891 31.878 1.00 89.81 703 VAL A CA 1
ATOM 5492 C C . VAL A 1 703 ? -9.055 6.022 32.253 1.00 89.81 703 VAL A C 1
ATOM 5494 O O . VAL A 1 703 ? -8.916 5.612 33.404 1.00 89.81 703 VAL A O 1
ATOM 5497 N N . SER A 1 704 ? -8.167 5.758 31.297 1.00 87.44 704 SER A N 1
ATOM 5498 C CA . SER A 1 704 ? -6.841 5.206 31.575 1.00 87.44 704 SER A CA 1
ATOM 5499 C C . SER A 1 704 ? -5.765 6.248 31.325 1.00 87.44 704 SER A C 1
ATOM 5501 O O . SER A 1 704 ? -5.795 6.933 30.302 1.00 87.44 704 SER A O 1
ATOM 5503 N N . GLY A 1 705 ? -4.784 6.300 32.228 1.00 83.38 705 GLY A N 1
ATOM 5504 C CA . GLY A 1 705 ? -3.559 7.068 32.040 1.00 83.38 705 GLY A CA 1
ATOM 5505 C C . GLY A 1 705 ? -2.614 6.473 30.980 1.00 83.38 705 GLY A C 1
ATOM 5506 O O . GLY A 1 705 ? -1.629 7.124 30.632 1.00 83.38 705 GLY A O 1
ATOM 5507 N N . SER A 1 706 ? -2.890 5.264 30.462 1.00 78.88 706 SER A N 1
ATOM 5508 C CA . SER A 1 706 ? -2.085 4.576 29.443 1.00 78.88 706 SER A CA 1
ATOM 5509 C C . SER A 1 706 ? -2.935 3.737 28.481 1.00 78.88 706 SER A C 1
ATOM 5511 O O . SER A 1 706 ? -3.484 2.706 28.855 1.00 78.88 706 SER A O 1
ATOM 5513 N N . GLY A 1 707 ? -2.951 4.101 27.202 1.00 76.19 707 GLY A N 1
ATOM 5514 C CA . GLY A 1 707 ? -3.496 3.305 26.105 1.00 76.19 707 GLY A CA 1
ATOM 5515 C C . GLY A 1 707 ? -2.581 2.163 25.657 1.00 76.19 707 GLY A C 1
ATOM 5516 O O . GLY A 1 707 ? -2.982 1.401 24.787 1.00 76.19 707 GLY A O 1
ATOM 5517 N N . PHE A 1 708 ? -1.394 1.989 26.262 1.00 72.06 708 PHE A N 1
ATOM 5518 C CA . PHE A 1 708 ? -0.362 1.024 25.841 1.00 72.06 708 PHE A CA 1
ATOM 5519 C C . PHE A 1 708 ? -0.899 -0.410 25.652 1.00 72.06 708 PHE A C 1
ATOM 5521 O O . PHE A 1 708 ? -0.451 -1.145 24.775 1.00 72.06 708 PHE A O 1
ATOM 5528 N N . PHE A 1 709 ? -1.917 -0.808 26.421 1.00 72.12 709 PHE A N 1
ATOM 5529 C CA . PHE A 1 709 ? -2.579 -2.107 26.272 1.00 72.12 709 PHE A CA 1
ATOM 5530 C C . PHE A 1 709 ? -3.356 -2.267 24.949 1.00 72.12 709 PHE A C 1
ATOM 5532 O O . PHE A 1 709 ? -3.387 -3.358 24.387 1.00 72.12 709 PHE A O 1
ATOM 5539 N N . MET A 1 710 ? -3.939 -1.194 24.411 1.00 75.88 710 MET A N 1
ATOM 5540 C CA . MET A 1 710 ? -4.544 -1.179 23.075 1.00 75.88 710 MET A CA 1
ATOM 5541 C C . MET A 1 710 ? -3.463 -1.251 21.984 1.00 75.88 710 MET A C 1
ATOM 5543 O O . MET A 1 710 ? -3.640 -1.948 20.989 1.00 75.88 710 MET A O 1
ATOM 5547 N N . GLU A 1 711 ? -2.309 -0.614 22.192 1.00 68.31 711 GLU A N 1
ATOM 5548 C CA . GLU A 1 711 ? -1.171 -0.655 21.254 1.00 68.31 711 GLU A CA 1
ATOM 5549 C C . GLU A 1 711 ? -0.626 -2.081 21.101 1.00 68.31 711 GLU A C 1
ATOM 5551 O O . GLU A 1 711 ? -0.301 -2.517 19.998 1.00 68.31 711 GLU A O 1
ATOM 5556 N N . ASN A 1 712 ? -0.620 -2.854 22.189 1.00 67.69 712 ASN A N 1
ATOM 5557 C CA . ASN A 1 712 ? -0.182 -4.251 22.195 1.00 67.69 712 ASN A CA 1
ATOM 5558 C C . ASN A 1 712 ? -1.151 -5.224 21.487 1.00 67.69 712 ASN A C 1
ATOM 5560 O O . ASN A 1 712 ? -0.780 -6.377 21.267 1.00 67.69 712 ASN A O 1
ATOM 5564 N N . LEU A 1 713 ? -2.343 -4.792 21.046 1.00 69.25 713 LEU A N 1
ATOM 5565 C CA . LEU A 1 713 ? -3.233 -5.622 20.212 1.00 69.25 713 LEU A CA 1
ATOM 5566 C C . LEU A 1 713 ? -2.607 -5.972 18.858 1.00 69.25 713 LEU A C 1
ATOM 5568 O O . LEU A 1 713 ? -2.845 -7.065 18.343 1.00 69.25 713 LEU A O 1
ATOM 5572 N N . GLY A 1 714 ? -1.761 -5.089 18.314 1.00 62.66 714 GLY A N 1
ATOM 5573 C CA . GLY A 1 714 ? -0.944 -5.379 17.133 1.00 62.66 714 GLY A CA 1
ATOM 5574 C C . GLY A 1 714 ? -0.069 -6.621 17.321 1.00 62.66 714 GLY A C 1
ATOM 5575 O O . GLY A 1 714 ? 0.097 -7.422 16.412 1.00 62.66 714 GLY A O 1
ATOM 5576 N N . LEU A 1 715 ? 0.400 -6.855 18.551 1.00 63.00 715 LEU A N 1
ATOM 5577 C CA . LEU A 1 715 ? 1.246 -7.989 18.923 1.00 63.00 715 LEU A CA 1
ATOM 5578 C C . LEU A 1 715 ? 0.450 -9.251 19.315 1.00 63.00 715 LEU A C 1
ATOM 5580 O O . LEU A 1 715 ? 1.040 -10.222 19.792 1.00 63.00 715 LEU A O 1
ATOM 5584 N N . SER A 1 716 ? -0.874 -9.278 19.123 1.00 63.38 716 SER A N 1
ATOM 5585 C CA . SER A 1 716 ? -1.726 -10.411 19.525 1.00 63.38 716 SER A CA 1
ATOM 5586 C C . SER A 1 716 ? -1.381 -11.732 18.819 1.00 63.38 716 SER A C 1
ATOM 5588 O O . SER A 1 716 ? -1.383 -12.778 19.476 1.00 63.38 716 SER A O 1
ATOM 5590 N N . GLU A 1 717 ? -0.981 -11.710 17.538 1.00 60.94 717 GLU A N 1
ATOM 5591 C CA . GLU A 1 717 ? -0.557 -12.923 16.811 1.00 60.94 717 GLU A CA 1
ATOM 5592 C C . GLU A 1 717 ? 0.689 -13.592 17.432 1.00 60.94 717 GLU A C 1
ATOM 5594 O O . GLU A 1 717 ? 0.799 -14.821 17.394 1.00 60.94 717 GLU A O 1
ATOM 5599 N N . LEU A 1 718 ? 1.561 -12.842 18.130 1.00 62.34 718 LEU A N 1
ATOM 5600 C CA . LEU A 1 718 ? 2.705 -13.402 18.877 1.00 62.34 718 LEU A CA 1
ATOM 5601 C C . LEU A 1 718 ? 2.295 -14.286 20.067 1.00 62.34 718 LEU A C 1
ATOM 5603 O O . LEU A 1 718 ? 3.152 -14.930 20.673 1.00 62.34 718 LEU A O 1
ATOM 5607 N N . ASN A 1 719 ? 1.005 -14.330 20.424 1.00 61.56 719 ASN A N 1
ATOM 5608 C CA . ASN A 1 719 ? 0.440 -15.230 21.434 1.00 61.56 719 ASN A CA 1
ATOM 5609 C C . ASN A 1 719 ? 1.053 -15.121 22.848 1.00 61.56 719 ASN A C 1
ATOM 5611 O O . ASN A 1 719 ? 0.857 -16.016 23.677 1.00 61.56 719 ASN A O 1
ATOM 5615 N N . THR A 1 720 ? 1.756 -14.025 23.148 1.00 68.94 720 THR A N 1
ATOM 5616 C CA . THR A 1 720 ? 2.416 -13.805 24.442 1.00 68.94 720 THR A CA 1
ATOM 5617 C C . THR A 1 720 ? 1.404 -13.654 25.581 1.00 68.94 720 THR A C 1
ATOM 5619 O O . THR A 1 720 ? 0.254 -13.263 25.373 1.00 68.94 720 THR A O 1
ATOM 5622 N N . ILE A 1 721 ? 1.842 -13.932 26.815 1.00 67.50 721 ILE A N 1
ATOM 5623 C CA . ILE A 1 721 ? 1.014 -13.738 28.018 1.00 67.50 721 ILE A CA 1
ATOM 5624 C C . ILE A 1 721 ? 0.582 -12.267 28.139 1.00 67.50 721 ILE A C 1
ATOM 5626 O O . ILE A 1 721 ? -0.583 -12.005 28.421 1.00 67.50 721 ILE A O 1
ATOM 5630 N N . SER A 1 722 ? 1.490 -11.322 27.854 1.00 70.25 722 SER A N 1
ATOM 5631 C CA . SER A 1 722 ? 1.198 -9.882 27.882 1.00 70.25 722 SER A CA 1
ATOM 5632 C C . SER A 1 722 ? 0.108 -9.501 26.870 1.00 70.25 722 SER A C 1
ATOM 5634 O O . SER A 1 722 ? -0.945 -9.013 27.272 1.00 70.25 722 SER A O 1
ATOM 5636 N N . ALA A 1 723 ? 0.252 -9.863 25.588 1.00 69.94 723 ALA A N 1
ATOM 5637 C CA . ALA A 1 723 ? -0.742 -9.516 24.566 1.00 69.94 723 ALA A CA 1
ATOM 5638 C C . ALA A 1 723 ? -2.129 -10.143 24.832 1.00 69.94 723 ALA A C 1
ATOM 5640 O O . ALA A 1 723 ? -3.160 -9.510 24.585 1.00 69.94 723 ALA A O 1
ATOM 5641 N N . LYS A 1 724 ? -2.183 -11.361 25.396 1.00 75.81 724 LYS A N 1
ATOM 5642 C CA . LYS A 1 724 ? -3.444 -11.991 25.836 1.00 75.81 724 LYS A CA 1
ATOM 5643 C C . LYS A 1 724 ? -4.075 -11.242 27.012 1.00 75.81 724 LYS A C 1
ATOM 5645 O O . LYS A 1 724 ? -5.267 -10.948 26.968 1.00 75.81 724 LYS A O 1
ATOM 5650 N N . ASN A 1 725 ? -3.277 -10.874 28.012 1.00 77.25 725 ASN A N 1
ATOM 5651 C CA . ASN A 1 725 ? -3.714 -10.082 29.161 1.00 77.25 725 ASN A CA 1
ATOM 5652 C C . ASN A 1 725 ? -4.210 -8.683 28.757 1.00 77.25 725 ASN A C 1
ATOM 5654 O O . ASN A 1 725 ? -5.252 -8.248 29.240 1.00 77.25 725 ASN A O 1
ATOM 5658 N N . HIS A 1 726 ? -3.518 -7.992 27.847 1.00 78.12 726 HIS A N 1
ATOM 5659 C CA . HIS A 1 726 ? -3.941 -6.694 27.307 1.00 78.12 726 HIS A CA 1
ATOM 5660 C C . HIS A 1 726 ? -5.250 -6.789 26.514 1.00 78.12 726 HIS A C 1
ATOM 5662 O O . HIS A 1 726 ? -6.138 -5.954 26.687 1.00 78.12 726 HIS A O 1
ATOM 5668 N N . THR A 1 727 ? -5.409 -7.843 25.706 1.00 78.12 727 THR A N 1
ATOM 5669 C CA . THR A 1 727 ? -6.667 -8.131 24.996 1.00 78.12 727 THR A CA 1
ATOM 5670 C C . THR A 1 727 ? -7.815 -8.376 25.982 1.00 78.12 727 THR A C 1
ATOM 5672 O O . THR A 1 727 ? -8.901 -7.820 25.820 1.00 78.12 727 THR A O 1
ATOM 5675 N N . GLN A 1 728 ? -7.575 -9.169 27.032 1.00 80.31 728 GLN A N 1
ATOM 5676 C CA . GLN A 1 728 ? -8.573 -9.458 28.064 1.00 80.31 728 GLN A CA 1
ATOM 5677 C C . GLN A 1 728 ? -8.923 -8.212 28.892 1.00 80.31 728 GLN A C 1
ATOM 5679 O O . GLN A 1 728 ? -10.099 -7.991 29.161 1.00 80.31 728 GLN A O 1
ATOM 5684 N N . LEU A 1 729 ? -7.946 -7.362 29.229 1.00 81.50 729 LEU A N 1
ATOM 5685 C CA . LEU A 1 729 ? -8.172 -6.072 29.890 1.00 81.50 729 LEU A CA 1
ATOM 5686 C C . LEU A 1 729 ? -9.109 -5.181 29.066 1.00 81.50 729 LEU A C 1
ATOM 5688 O O . LEU A 1 729 ? -10.070 -4.647 29.611 1.00 81.50 729 LEU A O 1
ATOM 5692 N N . LEU A 1 730 ? -8.874 -5.037 27.759 1.00 81.44 730 LEU A N 1
ATOM 5693 C CA . LEU A 1 730 ? -9.735 -4.208 26.911 1.00 81.44 730 LEU A CA 1
ATOM 5694 C C . LEU A 1 730 ? -11.162 -4.766 26.814 1.00 81.44 730 LEU A C 1
ATOM 5696 O O . LEU A 1 730 ? -12.124 -4.004 26.916 1.00 81.44 730 LEU A O 1
ATOM 5700 N N . LEU A 1 731 ? -11.314 -6.088 26.682 1.00 82.50 731 LEU A N 1
ATOM 5701 C CA . LEU A 1 731 ? -12.630 -6.733 26.717 1.00 82.50 731 LEU A CA 1
ATOM 5702 C C . LEU A 1 731 ? -13.316 -6.543 28.081 1.00 82.50 731 LEU A C 1
ATOM 5704 O O . LEU A 1 731 ? -14.507 -6.245 28.114 1.00 82.50 731 LEU A O 1
ATOM 5708 N N . ASN A 1 732 ? -12.584 -6.631 29.197 1.00 81.44 732 ASN A N 1
ATOM 5709 C CA . ASN A 1 732 ? -13.114 -6.354 30.536 1.00 81.44 732 ASN A CA 1
ATOM 5710 C C . ASN A 1 732 ? -13.574 -4.896 30.684 1.00 81.44 732 ASN A C 1
ATOM 5712 O O . ASN A 1 732 ? -14.649 -4.662 31.230 1.00 81.44 732 ASN A O 1
ATOM 5716 N N . ILE A 1 733 ? -12.793 -3.926 30.191 1.00 81.31 733 ILE A N 1
ATOM 5717 C CA . ILE A 1 733 ? -13.146 -2.497 30.205 1.00 81.31 733 ILE A CA 1
ATOM 5718 C C . ILE A 1 733 ? -14.452 -2.281 29.438 1.00 81.31 733 ILE A C 1
ATOM 5720 O O . ILE A 1 733 ? -15.413 -1.771 30.009 1.00 81.31 733 ILE A O 1
ATOM 5724 N N . ILE A 1 734 ? -14.516 -2.725 28.179 1.00 81.69 734 ILE A N 1
ATOM 5725 C CA . ILE A 1 734 ? -15.700 -2.563 27.322 1.00 81.69 734 ILE A CA 1
ATOM 5726 C C . ILE A 1 734 ? -16.921 -3.267 27.934 1.00 81.69 734 ILE A C 1
ATOM 5728 O O . ILE A 1 734 ? -18.011 -2.696 27.954 1.00 81.69 734 ILE A O 1
ATOM 5732 N N . ASN A 1 735 ? -16.751 -4.472 28.485 1.00 76.75 735 ASN A N 1
ATOM 5733 C CA . ASN A 1 735 ? -17.850 -5.235 29.077 1.00 76.75 735 ASN A CA 1
ATOM 5734 C C . ASN A 1 735 ? -18.369 -4.613 30.381 1.00 76.75 735 ASN A C 1
ATOM 5736 O O . ASN A 1 735 ? -19.581 -4.449 30.513 1.00 76.75 735 ASN A O 1
ATOM 5740 N N . ASN A 1 736 ? -17.487 -4.212 31.302 1.00 71.44 736 ASN A N 1
ATOM 5741 C CA . ASN A 1 736 ? -17.865 -3.552 32.557 1.00 71.44 736 ASN A CA 1
ATOM 5742 C C . ASN A 1 736 ? -18.625 -2.244 32.273 1.00 71.44 736 ASN A C 1
ATOM 5744 O O . ASN A 1 736 ? -19.749 -2.050 32.735 1.00 71.44 736 ASN A O 1
ATOM 5748 N N . VAL A 1 737 ? -18.065 -1.410 31.393 1.00 67.00 737 VAL A N 1
ATOM 5749 C CA . VAL A 1 737 ? -18.684 -0.166 30.916 1.00 67.00 737 VAL A CA 1
ATOM 5750 C C . VAL A 1 737 ? -20.043 -0.414 30.234 1.00 67.00 737 VAL A C 1
ATOM 5752 O O . VAL A 1 737 ? -20.948 0.400 30.376 1.00 67.00 737 VAL A O 1
ATOM 5755 N N . SER A 1 738 ? -20.241 -1.550 29.554 1.00 61.59 738 SER A N 1
ATOM 5756 C CA . SER A 1 738 ? -21.520 -1.893 28.905 1.00 61.59 738 SER A CA 1
ATOM 5757 C C . SER A 1 738 ? -22.620 -2.446 29.827 1.00 61.59 738 SER A C 1
ATOM 5759 O O . SER A 1 738 ? -23.766 -2.531 29.391 1.00 61.59 738 SER A O 1
ATOM 5761 N N . LYS A 1 739 ? -22.296 -2.866 31.062 1.00 56.94 739 LYS A N 1
ATOM 5762 C CA . LYS A 1 739 ? -23.216 -3.547 32.006 1.00 56.94 739 LYS A CA 1
ATOM 5763 C C . LYS A 1 739 ? -24.008 -4.736 31.413 1.00 56.94 739 LYS A C 1
ATOM 5765 O O . LYS A 1 739 ? -25.089 -5.059 31.899 1.00 56.94 739 LYS A O 1
ATOM 5770 N N . SER A 1 740 ? -23.481 -5.422 30.392 1.00 43.03 740 SER A N 1
ATOM 5771 C CA . SER A 1 740 ? -24.085 -6.655 29.866 1.00 43.03 740 SER A CA 1
ATOM 5772 C C . SER A 1 740 ? -23.569 -7.893 30.609 1.00 43.03 740 SER A C 1
ATOM 5774 O O . SER A 1 740 ? -22.384 -8.215 30.491 1.00 43.03 740 SER A O 1
ATOM 5776 N N . ASP A 1 741 ? -24.448 -8.625 31.297 1.00 36.09 741 ASP A N 1
ATOM 5777 C CA . ASP A 1 741 ? -24.155 -9.976 31.796 1.00 36.09 741 ASP A CA 1
ATOM 5778 C C . ASP A 1 741 ? -23.729 -10.897 30.639 1.00 36.09 741 ASP A C 1
ATOM 5780 O O . ASP A 1 741 ? -24.508 -11.079 29.702 1.00 36.09 741 ASP A O 1
ATOM 5784 N N . LEU A 1 742 ? -22.541 -11.517 30.707 1.00 42.09 742 LEU A N 1
ATOM 5785 C CA . LEU A 1 742 ? -22.225 -12.784 30.022 1.00 42.09 742 LEU A CA 1
ATOM 5786 C C . LEU A 1 742 ? -20.880 -13.397 30.470 1.00 42.09 742 LEU A C 1
ATOM 5788 O O . LEU A 1 742 ? -20.107 -12.799 31.216 1.00 42.09 742 LEU A O 1
ATOM 5792 N N . ASN A 1 743 ? -20.643 -14.641 30.044 1.00 33.28 743 ASN A N 1
ATOM 5793 C CA . ASN A 1 743 ? -19.582 -15.529 30.534 1.00 33.28 743 ASN A CA 1
ATOM 5794 C C . ASN A 1 743 ? -18.165 -15.206 30.002 1.00 33.28 743 ASN A C 1
ATOM 5796 O O . ASN A 1 743 ? -18.034 -14.632 28.920 1.00 33.28 743 ASN A O 1
ATOM 5800 N N . PRO A 1 744 ? -17.097 -15.635 30.712 1.00 34.97 744 PRO A N 1
ATOM 5801 C CA . PRO A 1 744 ? -15.717 -15.531 30.234 1.00 34.97 744 PRO A CA 1
ATOM 5802 C C . PRO A 1 744 ? -15.440 -16.378 28.979 1.00 34.97 744 PRO A C 1
ATOM 5804 O O . PRO A 1 744 ? -16.119 -17.368 28.701 1.00 34.97 744 PRO A O 1
ATOM 5807 N N . VAL A 1 745 ? -14.392 -15.991 28.246 1.00 36.88 745 VAL A N 1
ATOM 5808 C CA . VAL A 1 745 ? -13.933 -16.637 27.005 1.00 36.88 745 VAL A CA 1
ATOM 5809 C C . VAL A 1 745 ? -13.499 -18.095 27.265 1.00 36.88 745 VAL A C 1
ATOM 5811 O O . VAL A 1 745 ? -12.781 -18.338 28.238 1.00 36.88 745 VAL A O 1
ATOM 5814 N N . PRO A 1 746 ? -13.870 -19.075 26.413 1.00 31.48 746 PRO A N 1
ATOM 5815 C CA . PRO A 1 746 ? -13.402 -20.456 26.542 1.00 31.48 746 PRO A CA 1
ATOM 5816 C C . PRO A 1 746 ? -11.878 -20.586 26.409 1.00 31.48 746 PRO A C 1
ATOM 5818 O O . PRO A 1 746 ? -11.270 -19.965 25.537 1.00 31.48 746 PRO A O 1
ATOM 5821 N N . GLU A 1 747 ? -11.256 -21.452 27.216 1.00 33.38 747 GLU A N 1
ATOM 5822 C CA . GLU A 1 747 ? -9.813 -21.707 27.135 1.00 33.38 747 GLU A CA 1
ATOM 5823 C C . GLU A 1 747 ? -9.402 -22.269 25.762 1.00 33.38 747 GLU A C 1
ATOM 5825 O O . GLU A 1 747 ? -9.685 -23.421 25.414 1.00 33.38 747 GLU A O 1
ATOM 5830 N N . SER A 1 748 ? -8.642 -21.485 24.991 1.00 33.12 748 SER A N 1
ATOM 5831 C CA . SER A 1 748 ? -7.887 -22.011 23.853 1.00 33.12 748 SER A CA 1
ATOM 5832 C C . SER A 1 748 ? -6.863 -23.029 24.369 1.00 33.12 748 SER A C 1
ATOM 5834 O O . SER A 1 748 ? -6.004 -22.662 25.174 1.00 33.12 748 SER A O 1
ATOM 5836 N N . LYS A 1 749 ? -6.955 -24.288 23.913 1.00 28.66 749 LYS A N 1
ATOM 5837 C CA . LYS A 1 749 ? -6.151 -25.435 24.387 1.00 28.66 749 LYS A CA 1
ATOM 5838 C C . LYS A 1 749 ? -4.697 -25.065 24.705 1.00 28.66 749 LYS A C 1
ATOM 5840 O O . LYS A 1 749 ? -3.974 -24.591 23.831 1.00 28.66 749 LYS A O 1
ATOM 5845 N N . GLN A 1 750 ? -4.261 -25.370 25.928 1.00 25.39 750 GLN A N 1
ATOM 5846 C CA . GLN A 1 750 ? -2.875 -25.181 26.356 1.00 25.39 750 GLN A CA 1
ATOM 5847 C C . GLN A 1 750 ? -1.906 -25.949 25.440 1.00 25.39 750 GLN A C 1
ATOM 5849 O O . GLN A 1 750 ? -1.872 -27.181 25.439 1.00 25.39 750 GLN A O 1
ATOM 5854 N N . VAL A 1 751 ? -1.082 -25.214 24.693 1.00 26.12 751 VAL A N 1
ATOM 5855 C CA . VAL A 1 751 ? 0.159 -25.735 24.108 1.00 26.12 751 VAL A CA 1
ATOM 5856 C C . VAL A 1 751 ? 1.269 -25.500 25.130 1.00 26.12 751 VAL A C 1
ATOM 5858 O O . VAL A 1 751 ? 1.361 -24.427 25.719 1.00 26.12 751 VAL A O 1
ATOM 5861 N N . ASN A 1 752 ? 2.084 -26.521 25.390 1.00 25.95 752 ASN A N 1
ATOM 5862 C CA . ASN A 1 752 ? 2.979 -26.556 26.545 1.00 25.95 752 ASN A CA 1
ATOM 5863 C C . ASN A 1 752 ? 4.251 -25.702 26.326 1.00 25.95 752 ASN A C 1
ATOM 5865 O O . ASN A 1 752 ? 5.259 -26.190 25.814 1.00 25.95 752 ASN A O 1
ATOM 5869 N N . THR A 1 753 ? 4.195 -24.413 26.674 1.00 29.42 753 THR A N 1
ATOM 5870 C CA . THR A 1 753 ? 5.261 -23.426 26.416 1.00 29.42 753 THR A CA 1
ATOM 5871 C C . THR A 1 753 ? 6.345 -23.410 27.497 1.00 29.42 753 THR A C 1
ATOM 5873 O O . THR A 1 753 ? 6.378 -22.531 28.362 1.00 29.42 753 THR A O 1
ATOM 5876 N N . ALA A 1 754 ? 7.285 -24.350 27.424 1.00 26.94 754 ALA A N 1
ATOM 5877 C CA . ALA A 1 754 ? 8.498 -24.318 28.238 1.00 26.94 754 ALA A CA 1
ATOM 5878 C C . ALA A 1 754 ? 9.594 -23.435 27.598 1.00 26.94 754 ALA A C 1
ATOM 5880 O O . ALA A 1 754 ? 10.357 -23.903 26.758 1.00 26.94 754 ALA A O 1
ATOM 5881 N N . GLY A 1 755 ? 9.710 -22.180 28.055 1.00 33.16 755 GLY A N 1
ATOM 5882 C CA . GLY A 1 755 ? 10.950 -21.391 27.951 1.00 33.16 755 GLY A CA 1
ATOM 5883 C C . GLY A 1 755 ? 11.046 -20.327 26.848 1.00 33.16 755 GLY A C 1
ATOM 5884 O O . GLY A 1 755 ? 11.822 -20.491 25.915 1.00 33.16 755 GLY A O 1
ATOM 5885 N N . TYR A 1 756 ? 10.385 -19.177 27.038 1.00 29.27 756 TYR A N 1
ATOM 5886 C CA . TYR A 1 756 ? 10.754 -17.909 26.384 1.00 29.27 756 TYR A CA 1
ATOM 5887 C C . TYR A 1 756 ? 10.654 -16.730 27.371 1.00 29.27 756 TYR A C 1
ATOM 5889 O O . TYR A 1 756 ? 9.574 -16.205 27.623 1.00 29.27 756 TYR A O 1
ATOM 5897 N N . PHE A 1 757 ? 11.799 -16.323 27.930 1.00 33.56 757 PHE A N 1
ATOM 5898 C CA . PHE A 1 757 ? 11.972 -15.178 28.839 1.00 33.56 757 PHE A CA 1
ATOM 5899 C C . PHE A 1 757 ? 13.333 -14.515 28.538 1.00 33.56 757 PHE A C 1
ATOM 5901 O O . PHE A 1 757 ? 14.344 -14.922 29.100 1.00 33.56 757 PHE A O 1
ATOM 5908 N N . THR A 1 758 ? 13.378 -13.527 27.632 1.00 36.12 758 THR A N 1
ATOM 5909 C CA . THR A 1 758 ? 14.606 -12.731 27.354 1.00 36.12 758 THR A CA 1
ATOM 5910 C C . THR A 1 758 ? 14.352 -11.303 26.848 1.00 36.12 758 THR A C 1
ATOM 5912 O O . THR A 1 758 ? 15.098 -10.397 27.208 1.00 36.12 758 THR A O 1
ATOM 5915 N N . VAL A 1 759 ? 13.312 -11.056 26.039 1.00 33.81 759 VAL A N 1
ATOM 5916 C CA . VAL A 1 759 ? 13.140 -9.755 25.343 1.00 33.81 759 VAL A CA 1
ATOM 5917 C C . VAL A 1 759 ? 12.865 -8.576 26.295 1.00 33.81 759 VAL A C 1
ATOM 5919 O O . VAL A 1 759 ? 13.391 -7.483 26.092 1.00 33.81 759 VAL A O 1
ATOM 5922 N N . ILE A 1 760 ? 12.076 -8.789 27.355 1.00 39.19 760 ILE A N 1
ATOM 5923 C CA . ILE A 1 760 ? 11.593 -7.718 28.250 1.00 39.19 760 ILE A CA 1
ATOM 5924 C C . ILE A 1 760 ? 12.737 -7.069 29.054 1.00 39.19 760 ILE A C 1
ATOM 5926 O O . ILE A 1 760 ? 12.764 -5.848 29.233 1.00 39.19 760 ILE A O 1
ATOM 5930 N N . GLU A 1 761 ? 13.719 -7.857 29.504 1.00 37.81 761 GLU A N 1
ATOM 5931 C CA . GLU A 1 761 ? 14.816 -7.356 30.345 1.00 37.81 761 GLU A CA 1
ATOM 5932 C C . GLU A 1 761 ? 15.726 -6.369 29.597 1.00 37.81 761 GLU A C 1
ATOM 5934 O O . GLU A 1 761 ? 16.177 -5.377 30.175 1.00 37.81 761 GLU A O 1
ATOM 5939 N N . PHE A 1 762 ? 15.963 -6.590 28.300 1.00 35.06 762 PHE A N 1
ATOM 5940 C CA . PHE A 1 762 ? 16.868 -5.756 27.504 1.00 35.06 762 PHE A CA 1
ATOM 5941 C C . PHE A 1 762 ? 16.330 -4.326 27.327 1.00 35.06 762 PHE A C 1
ATOM 5943 O O . PHE A 1 762 ? 17.066 -3.352 27.511 1.00 35.06 762 PHE A O 1
ATOM 5950 N N . THR A 1 763 ? 15.031 -4.188 27.045 1.00 38.44 763 THR A N 1
ATOM 5951 C CA . THR A 1 763 ? 14.360 -2.887 26.890 1.00 38.44 763 THR A CA 1
ATOM 5952 C C . THR A 1 763 ? 14.325 -2.114 28.210 1.00 38.44 763 THR A C 1
ATOM 5954 O O . THR A 1 763 ? 14.660 -0.926 28.238 1.00 38.44 763 THR A O 1
ATOM 5957 N N . LEU A 1 764 ? 14.012 -2.787 29.325 1.00 39.22 764 LEU A N 1
ATOM 5958 C CA . LEU A 1 764 ? 14.036 -2.182 30.661 1.00 39.22 764 LEU A CA 1
ATOM 5959 C C . LEU A 1 764 ? 15.442 -1.699 31.050 1.00 39.22 764 LEU A C 1
ATOM 5961 O O . LEU A 1 764 ? 15.586 -0.588 31.564 1.00 39.22 764 LEU A O 1
ATOM 5965 N N . VAL A 1 765 ? 16.493 -2.472 30.757 1.00 38.56 765 VAL A N 1
ATOM 5966 C CA . VAL A 1 765 ? 17.887 -2.065 31.009 1.00 38.56 765 VAL A CA 1
ATOM 5967 C C . VAL A 1 765 ? 18.269 -0.825 30.191 1.00 38.56 765 VAL A C 1
ATOM 5969 O O . VAL A 1 765 ? 18.871 0.102 30.740 1.00 38.56 765 VAL A O 1
ATOM 5972 N N . ILE A 1 766 ? 17.881 -0.748 28.913 1.00 39.09 766 ILE A N 1
ATOM 5973 C CA . ILE A 1 766 ? 18.142 0.426 28.060 1.00 39.09 766 ILE A CA 1
ATOM 5974 C C . ILE A 1 766 ? 17.397 1.669 28.579 1.00 39.09 766 ILE A C 1
ATOM 5976 O O . ILE A 1 766 ? 18.007 2.737 28.704 1.00 39.09 766 ILE A O 1
ATOM 5980 N N . LEU A 1 767 ? 16.122 1.542 28.962 1.00 39.66 767 LEU A N 1
ATOM 5981 C CA . LEU A 1 767 ? 15.334 2.630 29.560 1.00 39.66 767 LEU A CA 1
ATOM 5982 C C . LEU A 1 767 ? 15.922 3.111 30.896 1.00 39.66 767 LEU A C 1
ATOM 5984 O O . LEU A 1 767 ? 16.013 4.322 31.137 1.00 39.66 767 LEU A O 1
ATOM 5988 N N . LEU A 1 768 ? 16.388 2.191 31.746 1.00 39.91 768 LEU A N 1
ATOM 5989 C CA . LEU A 1 768 ? 17.016 2.523 33.025 1.00 39.91 768 LEU A CA 1
ATOM 5990 C C . LEU A 1 768 ? 18.341 3.274 32.815 1.00 39.91 768 LEU A C 1
ATOM 5992 O O . LEU A 1 768 ? 18.576 4.305 33.451 1.00 39.91 768 LEU A O 1
ATOM 5996 N N . ILE A 1 769 ? 19.181 2.814 31.880 1.00 40.94 769 ILE A N 1
ATOM 5997 C CA . ILE A 1 769 ? 20.448 3.469 31.515 1.00 40.94 769 ILE A CA 1
ATOM 5998 C C . ILE A 1 769 ? 20.189 4.862 30.924 1.00 40.94 769 ILE A C 1
ATOM 6000 O O . ILE A 1 769 ? 20.817 5.828 31.363 1.00 40.94 769 ILE A O 1
ATOM 6004 N N . SER A 1 770 ? 19.233 4.997 30.001 1.00 37.44 770 SER A N 1
ATOM 6005 C CA . SER A 1 770 ? 18.806 6.281 29.421 1.00 37.44 770 SER A CA 1
ATOM 6006 C C . SER A 1 770 ? 18.354 7.272 30.501 1.00 37.44 770 SER A C 1
ATOM 6008 O O . SER A 1 770 ? 18.834 8.410 30.568 1.00 37.44 770 SER A O 1
ATOM 6010 N N . THR A 1 771 ? 17.503 6.821 31.424 1.00 39.53 771 THR A N 1
ATOM 6011 C CA . THR A 1 771 ? 16.968 7.642 32.521 1.00 39.53 771 THR A CA 1
ATOM 6012 C C . THR A 1 771 ? 18.058 8.073 33.503 1.00 39.53 771 THR A C 1
ATOM 6014 O O . THR A 1 771 ? 18.114 9.241 33.906 1.00 39.53 771 THR A O 1
ATOM 6017 N N . LEU A 1 772 ? 18.974 7.168 33.862 1.00 41.34 772 LEU A N 1
ATOM 6018 C CA . LEU A 1 772 ? 20.134 7.480 34.702 1.00 41.34 772 LEU A CA 1
ATOM 6019 C C . LEU A 1 772 ? 21.100 8.448 34.000 1.00 41.34 772 LEU A C 1
ATOM 6021 O O . LEU A 1 772 ? 21.621 9.361 34.646 1.00 41.34 772 LEU A O 1
ATOM 6025 N N . TYR A 1 773 ? 21.291 8.317 32.686 1.00 39.97 773 TYR A N 1
ATOM 6026 C CA . TYR A 1 773 ? 22.126 9.210 31.881 1.00 39.97 773 TYR A CA 1
ATOM 6027 C C . TYR A 1 773 ? 21.520 10.618 31.757 1.00 39.97 773 TYR A C 1
ATOM 6029 O O . TYR A 1 773 ? 22.220 11.602 32.020 1.00 39.97 773 TYR A O 1
ATOM 6037 N N . ARG A 1 774 ? 20.208 10.744 31.488 1.00 39.25 774 ARG A N 1
ATOM 6038 C CA . ARG A 1 774 ? 19.477 12.030 31.546 1.00 39.25 774 ARG A CA 1
ATOM 6039 C C . ARG A 1 774 ? 19.621 12.681 32.930 1.00 39.25 774 ARG A C 1
ATOM 6041 O O . ARG A 1 774 ? 20.052 13.834 33.018 1.00 39.25 774 ARG A O 1
ATOM 6048 N N . LYS A 1 775 ? 19.365 11.944 34.021 1.00 41.91 775 LYS A N 1
ATOM 6049 C CA . LYS A 1 775 ? 19.516 12.453 35.404 1.00 41.91 775 LYS A CA 1
ATOM 6050 C C . LYS A 1 775 ? 20.968 12.860 35.726 1.00 41.91 775 LYS A C 1
ATOM 6052 O O . LYS A 1 775 ? 21.181 13.868 36.404 1.00 41.91 775 LYS A O 1
ATOM 6057 N N . PHE A 1 776 ? 21.975 12.158 35.198 1.00 41.16 776 PHE A N 1
ATOM 6058 C CA . PHE A 1 776 ? 23.391 12.532 35.325 1.00 41.16 776 PHE A CA 1
ATOM 6059 C C . PHE A 1 776 ? 23.739 13.820 34.560 1.00 41.16 776 PHE A C 1
ATOM 6061 O O . PHE A 1 776 ? 24.390 14.707 35.122 1.00 41.16 776 PHE A O 1
ATOM 6068 N N . LEU A 1 777 ? 23.276 13.971 33.314 1.00 39.00 777 LEU A N 1
ATOM 6069 C CA . LEU A 1 777 ? 23.498 15.175 32.505 1.00 39.00 777 LEU A CA 1
ATOM 6070 C C . LEU A 1 777 ? 22.850 16.419 33.125 1.00 39.00 777 LEU A C 1
ATOM 6072 O O . LEU A 1 777 ? 23.512 17.453 33.225 1.00 39.00 777 LEU A O 1
ATOM 6076 N N . ILE A 1 778 ? 21.610 16.318 33.615 1.00 41.50 778 ILE A N 1
ATOM 6077 C CA . ILE A 1 778 ? 20.911 17.413 34.313 1.00 41.50 778 ILE A CA 1
ATOM 6078 C C . ILE A 1 778 ? 21.712 17.855 35.548 1.00 41.50 778 ILE A C 1
ATOM 6080 O O . ILE A 1 778 ? 22.017 19.039 35.714 1.00 41.50 778 ILE A O 1
ATOM 6084 N N . LYS A 1 779 ? 22.167 16.899 36.369 1.00 39.25 779 LYS A N 1
ATOM 6085 C CA . LYS A 1 779 ? 22.992 17.176 37.558 1.00 39.25 779 LYS A CA 1
ATOM 6086 C C . LYS A 1 779 ? 24.348 17.808 37.203 1.00 39.25 779 LYS A C 1
ATOM 6088 O O . LYS A 1 779 ? 24.859 18.636 37.956 1.00 39.25 779 LYS A O 1
ATOM 6093 N N . ARG A 1 780 ? 24.910 17.480 36.033 1.00 38.97 780 ARG A N 1
ATOM 6094 C CA . ARG A 1 780 ? 26.144 18.084 35.497 1.00 38.97 780 ARG A CA 1
ATOM 6095 C C . ARG A 1 780 ? 25.924 19.479 34.889 1.00 38.97 780 ARG A C 1
ATOM 6097 O O . ARG A 1 780 ? 26.854 20.282 34.922 1.00 38.97 780 ARG A O 1
ATOM 6104 N N . LYS A 1 781 ? 24.718 19.789 34.393 1.00 40.41 781 LYS A N 1
ATOM 6105 C CA . LYS A 1 781 ? 24.306 21.140 33.958 1.00 40.41 781 LYS A CA 1
ATOM 6106 C C . LYS A 1 781 ? 24.192 22.083 35.162 1.00 40.41 781 LYS A C 1
ATOM 6108 O O . LYS A 1 781 ? 24.806 23.146 35.154 1.00 40.41 781 LYS A O 1
ATOM 6113 N N . ASN A 1 782 ? 23.521 21.659 36.236 1.00 40.94 782 ASN A N 1
ATOM 6114 C CA . ASN A 1 782 ? 23.346 22.487 37.439 1.00 40.94 782 ASN A CA 1
ATOM 6115 C C . ASN A 1 782 ? 24.674 22.745 38.178 1.00 40.94 782 ASN A C 1
ATOM 6117 O O . ASN A 1 782 ? 24.951 23.877 38.570 1.00 40.94 782 ASN A O 1
ATOM 6121 N N . ASN A 1 783 ? 25.563 21.748 38.260 1.00 39.84 783 ASN A N 1
ATOM 6122 C CA . ASN A 1 783 ? 26.901 21.922 38.848 1.00 39.84 783 ASN A CA 1
ATOM 6123 C C . ASN A 1 783 ? 27.856 22.826 38.032 1.00 39.84 783 ASN A C 1
ATOM 6125 O O . ASN A 1 783 ? 28.969 23.073 38.488 1.00 39.84 783 ASN A O 1
ATOM 6129 N N . LYS A 1 784 ? 27.455 23.343 36.859 1.00 38.72 784 LYS A N 1
ATOM 6130 C CA . LYS A 1 784 ? 28.204 24.378 36.116 1.00 38.72 784 LYS A CA 1
ATOM 6131 C C . LYS A 1 784 ? 27.812 25.823 36.475 1.00 38.72 784 LYS A C 1
ATOM 6133 O O . LYS A 1 784 ? 28.354 26.743 35.874 1.00 38.72 784 LYS A O 1
ATOM 6138 N N . ARG A 1 785 ? 26.903 26.044 37.438 1.00 38.09 785 ARG A N 1
ATOM 6139 C CA . ARG A 1 785 ? 26.539 27.387 37.944 1.00 38.09 785 ARG A CA 1
ATOM 6140 C C . ARG A 1 785 ? 27.074 27.724 39.345 1.00 38.09 785 ARG A C 1
ATOM 6142 O O . ARG A 1 785 ? 26.767 28.797 39.846 1.00 38.09 785 ARG A O 1
ATOM 6149 N N . ILE A 1 786 ? 27.878 26.850 39.964 1.00 37.69 786 ILE A N 1
ATOM 6150 C CA . ILE A 1 786 ? 28.569 27.138 41.237 1.00 37.69 786 ILE A CA 1
ATOM 6151 C C . ILE A 1 786 ? 30.034 26.674 41.172 1.00 37.69 786 ILE A C 1
ATOM 6153 O O . ILE A 1 786 ? 30.410 25.667 41.779 1.00 37.69 786 ILE A O 1
ATOM 6157 N N . LYS A 1 787 ? 30.855 27.415 40.421 1.00 32.03 787 LYS A N 1
ATOM 6158 C CA . LYS A 1 787 ? 32.259 27.710 40.745 1.00 32.03 787 LYS A CA 1
ATOM 6159 C C . LYS A 1 787 ? 32.821 28.797 39.838 1.00 32.03 787 LYS A C 1
ATOM 6161 O O . LYS A 1 787 ? 32.423 28.798 38.655 1.00 32.03 787 L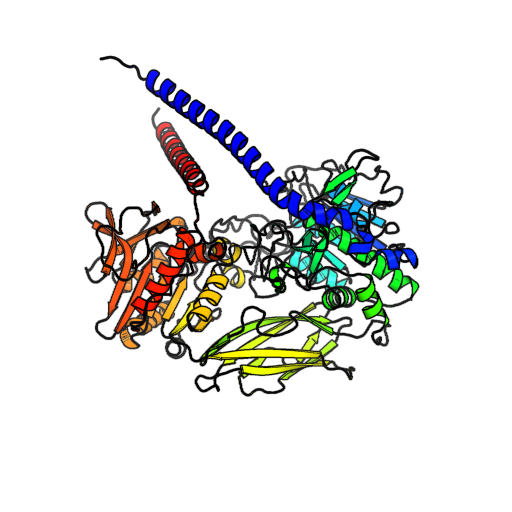YS A O 1
#

Foldseek 3Di:
DDDDPVVVVVVVVVVVVVVVVVVVVVCVVVVVVVVVVCVVVVVVCVVVVVVVVPDAQCVLQALVVLVVVVLQLAPAEEEEEEQAAACLAPQNVPQAVAFAELQDVVQPHPDDDGDGHHPAFLSNQLVQCQAGCPRHLRVNYHYHYYRQFPDDDDPDPDDDTPGGLSSLLVSLCCCPVVVNHQEYEALDFDFDLAPPPPQLVSLLCCQQPVLHAYFYQQAQLLQQVLWEQRRGPPQLRLLYQYEAEDQRQAGGDSSTYFYDRLQQNADDQAYEHFFQGWGDGSPRHDIDTGHGSSSTRSNLNNLVSSLVSVCVVVVADWGSLLQSQLQLVPADFHADVVVVRHTDFCRRGPSHYGHSVSSSVQQVPADADPSRFGWDKHKPPQAPPGPPQFEAEAQAKDKHKIKIRTTQWWWKAKDKADPPWPFDWPDRIDTDGGIDITMTMTGHHNPHDFFKDKIWIWIHTVPDPDIRIHIYIHTYDHAPFFEEEELQQAQLRCCNVVPPDDDDDDDDVVSCLLNRLVLVVLVCVLCVVVRYHYHYDDDQCLLPLVVCLSGQEYEAEAGFFWPPGDLDDRPCVPDHHRDDDPTDTSADDPSSLVSVVCCCAVVVGEYEYAHAQPVGHPQVRVCVNQVVVQKGWDNAWDFDWPQDQVVPDPDLLQVVQRTEGFTFTWMFGDPPQWDFDFDDADVNGTTGQKTKGADPVHGIYIYGRHPVLSSLSSVVVVVDSHVVSSSSSVVSVVCVRSVDDDDDDDDDDDDPDDDDDDDPVVVVVVVVVVVVVVVVVVVVVVVVVPD

Radius of gyration: 28.47 Å; chains: 1; bounding box: 71×64×91 Å

Secondary structure (DSSP, 8-state):
----HHHHHHHHHHHHHHHHHHHHHHHHHHHHHHHHHHHHHHHHHHHHHTTTTT--HHHHTT-HHHHTTT-S-TT-EEEEEES---TTSGGGTTTEEEEEE--SGGGT-SS-----S-SSSHHHHHHHHHH-TTT-S-TT-EEEEEE--SS---SSSSS-----HHHHHHHHHIIIIIT--SEEEE---BS---SS-HHHHHHHHHHHHH--EEEEE--S--GGGT-SS---BTTT-SSSEEEEEEETTTEE-TTS-----TTS----SEEEE-SSEEEE-SSTT-EEEE-SHHHHHHHHHHHHHHHHHHHHHTT----HHHHHHHHHHS-B--EETTTTTEEPPHHHHTT-B--HHHHHHHHHHS-B-TTS-B--EEEESSSBSPTT--EEETT-EEEEEEEEEESS-EEEEEEES--SSEEEES-SEEEE-SEEEEEEEEEPPTTPPPEEEEEEEEEEETT-S-EEEEEEEEEEE--SEEEEEE-SSBHHHHHHHHTTS-------TTTTHHHHT-HHHHHHHHHHTTTEEEEEE-S--TT-HHHHTT-SEEEEESBTBB------SSSTTTSS-S-S-TT-B-PPPHHHHHHHHHHHHTS--EEEEE---TTTB-HHHHHHHHGGGTEEEEEEEEEEE-SSSTTT---GGGTT----EEEEEEEEESSS--EEEEEEEETTEEEEEEEEEE-TTS-EEEEES-THHHHGGGGGGG--HHHHHHHHHHHHHHHHHHT---PPPP------------HHHHHHHHHHHHHHHHHHHHHHHHTTS--

Sequence (787 aa):
MLIRKRDKFLLFNLLLLFLLFFSIQSTRVESKYFYNSTNLLGEKISNTNVILQESSLREQIKVKSLIDKGYNGSGIKIGIIDTGVNSNHSEFQNKIIFAKSFVNSNNNYSDNITIIDDINGHGTMVAGLAVGSNLGIAPGADVVSAKVFHRGVTGNAGYPGEETSRAIAKSIIWLVEEQNVSIINLSLSQYHNILNEGREWIINKYSLERKIIFVVAAANSGIQGINLGTIGNPSTSLQAITVGMSDGIYSINPQTANGPRVDWVMKPDLIAPGTSLTAPSLSLSGSTTCTGTSCSAPLVSGGIAVILSALRQKNISYTPGTIKAALIEKAIPLTDVSKGNEHYPWWQQGAGLVNFADALDYILSNPKTSDNIPNFVVPYPKSLPFHPISTLFQGQTLGFNLTLISSPNYLAQITVENDNLHILLLDKELQLRDTTLLPVWIEIPENAALGVFNSNIKISIEGSLEQVTIPVNFEIKKPRLHILFDETHNGLVNEIKGLYDSIGNLQDPWGDANFLFGSFFQFFLKMIENDISVTPFRAGRLDNISYLRKFDTVILPYPATKLTGVFTDWWNDAIFPESTLNNAILGFSNEELNTLESFITNEHKNLIILTSYPDMHDKTELNKFLNRFNLTYIDETFVQSLSLISEHNTNLLINNVSIIDYIGGGLKETDSKFEGILWGELERETVFGFASWHESNGGNLFVSGSGFFMENLGLSELNTISAKNHTQLLLNIINNVSKSDLNPVPESKQVNTAGYFTVIEFTLVILLISTLYRKFLIKRKNNKRIK